Protein AF-0000000072257730 (afdb_homodimer)

Nearest PDB structures (foldseek):
  7t6d-assembly1_B  TM=4.906E-01  e=4.665E-04  Escherichia coli
  4hnw-assembly1_A  TM=3.745E-01  e=9.407E-04  Saccharomyces cerevisiae S288C
  2ho1-assembly1_A  TM=3.988E-01  e=9.880E-03  Pseudomonas aeruginosa PAO1
  5a31-assembly1_Y  TM=3.810E-01  e=1.319E-02  Homo sapiens
  1fch-assembly1_A  TM=3.515E-01  e=1.038E-01  Homo sapiens

Structure (mmCIF, N/CA/C/O backbone):
data_AF-0000000072257730-model_v1
#
loop_
_entity.id
_entity.type
_entity.pdbx_description
1 polymer 'Porphoryin biosynthesis protein HemY'
#
loop_
_atom_site.group_PDB
_atom_site.id
_atom_site.type_symbol
_atom_site.label_atom_id
_atom_site.label_alt_id
_atom_site.label_comp_id
_atom_site.label_asym_id
_atom_site.label_entity_id
_atom_site.label_seq_id
_atom_site.pdbx_PDB_ins_code
_atom_site.Cartn_x
_atom_site.Cartn_y
_atom_site.Cartn_z
_atom_site.occupancy
_atom_site.B_iso_or_equiv
_atom_site.auth_seq_id
_atom_site.auth_comp_id
_atom_site.auth_asym_id
_atom_site.auth_atom_id
_atom_site.pdbx_PDB_model_num
ATOM 1 N N . MET A 1 1 ? -7.078 -70.438 -31.312 1 49.12 1 MET A N 1
ATOM 2 C CA . MET A 1 1 ? -8.156 -70.938 -32.156 1 49.12 1 MET A CA 1
ATOM 3 C C . MET A 1 1 ? -7.602 -71.625 -33.375 1 49.12 1 MET A C 1
ATOM 5 O O . MET A 1 1 ? -8.102 -72.688 -33.781 1 49.12 1 MET A O 1
ATOM 9 N N . PHE A 1 2 ? -6.449 -71.125 -33.906 1 50.97 2 PHE A N 1
ATOM 10 C CA . PHE A 1 2 ? -5.938 -71.625 -35.156 1 50.97 2 PHE A CA 1
ATOM 11 C C . PHE A 1 2 ? -5.152 -72.938 -34.938 1 50.97 2 PHE A C 1
ATOM 13 O O . PHE A 1 2 ? -5.176 -73.812 -35.781 1 50.97 2 PHE A O 1
ATOM 20 N N . ARG A 1 3 ? -4.594 -73.125 -33.812 1 54.69 3 ARG A N 1
ATOM 21 C CA . ARG A 1 3 ? -3.867 -74.375 -33.5 1 54.69 3 ARG A CA 1
ATOM 22 C C . ARG A 1 3 ? -4.82 -75.562 -33.344 1 54.69 3 ARG A C 1
ATOM 24 O O . ARG A 1 3 ? -4.535 -76.625 -33.812 1 54.69 3 ARG A O 1
ATOM 31 N N . VAL A 1 4 ? -5.945 -75.188 -32.719 1 55.19 4 VAL A N 1
ATOM 32 C CA . VAL A 1 4 ? -6.988 -76.188 -32.625 1 55.19 4 VAL A CA 1
ATOM 33 C C . VAL A 1 4 ? -7.484 -76.562 -34.031 1 55.19 4 VAL A C 1
ATOM 35 O O . VAL A 1 4 ? -7.719 -77.75 -34.312 1 55.19 4 VAL A O 1
ATOM 38 N N . LEU A 1 5 ? -7.543 -75.562 -34.875 1 53.88 5 LEU A N 1
ATOM 39 C CA . LEU A 1 5 ? -7.996 -75.812 -36.25 1 53.88 5 LEU A CA 1
ATOM 40 C C . LEU A 1 5 ? -6.984 -76.688 -37 1 53.88 5 LEU A C 1
ATOM 42 O O . LEU A 1 5 ? -7.367 -77.562 -37.781 1 53.88 5 LEU A O 1
ATOM 46 N N . PHE A 1 6 ? -5.738 -76.5 -36.688 1 54.81 6 PHE A N 1
ATOM 47 C CA . PHE A 1 6 ? -4.699 -77.25 -37.344 1 54.81 6 PHE A CA 1
ATOM 48 C C . PHE A 1 6 ? -4.656 -78.688 -36.812 1 54.81 6 PHE A C 1
ATOM 50 O O . PHE A 1 6 ? -4.547 -79.625 -37.562 1 54.81 6 PHE A O 1
ATOM 57 N N . LEU A 1 7 ? -4.879 -78.812 -35.5 1 55.19 7 LEU A N 1
ATOM 58 C CA . LEU A 1 7 ? -5.023 -80.125 -34.938 1 55.19 7 LEU A CA 1
ATOM 59 C C . LEU A 1 7 ? -6.27 -80.812 -35.469 1 55.19 7 LEU A C 1
ATOM 61 O O . LEU A 1 7 ? -6.238 -82 -35.75 1 55.19 7 LEU A O 1
ATOM 65 N N . MET A 1 8 ? -7.277 -80.062 -35.719 1 54.22 8 MET A N 1
ATOM 66 C CA . MET A 1 8 ? -8.508 -80.625 -36.312 1 54.22 8 MET A CA 1
ATOM 67 C C . MET A 1 8 ? -8.289 -81 -37.781 1 54.22 8 MET A C 1
ATOM 69 O O . MET A 1 8 ? -8.82 -82 -38.25 1 54.22 8 MET A O 1
ATOM 73 N N . LEU A 1 9 ? -7.473 -80.312 -38.5 1 56.81 9 LEU A N 1
ATOM 74 C CA . LEU A 1 9 ? -7.203 -80.562 -39.906 1 56.81 9 LEU A CA 1
ATOM 75 C C . LEU A 1 9 ? -6.305 -81.812 -40.031 1 56.81 9 LEU A C 1
ATOM 77 O O . LEU A 1 9 ? -6.492 -82.625 -40.938 1 56.81 9 LEU A O 1
ATOM 81 N N . ILE A 1 10 ? -5.457 -82 -39.062 1 57.91 10 ILE A N 1
ATOM 82 C CA . ILE A 1 10 ? -4.617 -83.188 -39.062 1 57.91 10 ILE A CA 1
ATOM 83 C C . ILE A 1 10 ? -5.465 -84.375 -38.656 1 57.91 10 ILE A C 1
ATOM 85 O O . ILE A 1 10 ? -5.34 -85.438 -39.281 1 57.91 10 ILE A O 1
ATOM 89 N N . VAL A 1 11 ? -6.406 -84.188 -37.75 1 57 11 VAL A N 1
ATOM 90 C CA . VAL A 1 11 ? -7.34 -85.25 -37.406 1 57 11 VAL A CA 1
ATOM 91 C C . VAL A 1 11 ? -8.273 -85.562 -38.562 1 57 11 VAL A C 1
ATOM 93 O O . VAL A 1 11 ? -8.547 -86.688 -38.906 1 57 11 VAL A O 1
ATOM 96 N N . LEU A 1 12 ? -8.703 -84.5 -39.312 1 52.25 12 LEU A N 1
ATOM 97 C CA . LEU A 1 12 ? -9.578 -84.625 -40.469 1 52.25 12 LEU A CA 1
ATOM 98 C C . LEU A 1 12 ? -8.82 -85.25 -41.625 1 52.25 12 LEU A C 1
ATOM 100 O O . LEU A 1 12 ? -9.359 -86.125 -42.344 1 52.25 12 LEU A O 1
ATOM 104 N N . ALA A 1 13 ? -7.613 -84.812 -41.844 1 53.78 13 ALA A N 1
ATOM 105 C CA . ALA A 1 13 ? -6.805 -85.438 -42.875 1 53.78 13 ALA A CA 1
ATOM 106 C C . ALA A 1 13 ? -6.508 -86.938 -42.531 1 53.78 13 ALA A C 1
ATOM 108 O O . ALA A 1 13 ? -6.551 -87.812 -43.406 1 53.78 13 ALA A O 1
ATOM 109 N N . GLY A 1 14 ? -6.359 -87.188 -41.312 1 50.47 14 GLY A N 1
ATOM 110 C CA . GLY A 1 14 ? -6.25 -88.562 -40.844 1 50.47 14 GLY A CA 1
ATOM 111 C C . GLY A 1 14 ? -7.539 -89.375 -40.969 1 50.47 14 GLY A C 1
ATOM 112 O O . GLY A 1 14 ? -7.527 -90.5 -41.375 1 50.47 14 GLY A O 1
ATOM 113 N N . LEU A 1 15 ? -8.664 -88.75 -40.719 1 51.31 15 LEU A N 1
ATOM 114 C CA . LEU A 1 15 ? -9.977 -89.375 -40.844 1 51.31 15 LEU A CA 1
ATOM 115 C C . LEU A 1 15 ? -10.367 -89.562 -42.312 1 51.31 15 LEU A C 1
ATOM 117 O O . LEU A 1 15 ? -11.031 -90.562 -42.688 1 51.31 15 LEU A O 1
ATOM 121 N N . ILE A 1 16 ? -10.094 -88.562 -43.156 1 49.28 16 ILE A N 1
ATOM 122 C CA . ILE A 1 16 ? -10.422 -88.688 -44.562 1 49.28 16 ILE A CA 1
ATOM 123 C C . ILE A 1 16 ? -9.453 -89.625 -45.25 1 49.28 16 ILE A C 1
ATOM 125 O O . ILE A 1 16 ? -9.859 -90.438 -46.094 1 49.28 16 ILE A O 1
ATOM 129 N N . LEU A 1 17 ? -8.266 -89.562 -44.906 1 48.56 17 LEU A N 1
ATOM 130 C CA . LEU A 1 17 ? -7.301 -90.438 -45.531 1 48.56 17 LEU A CA 1
ATOM 131 C C . LEU A 1 17 ? -7.281 -91.812 -44.812 1 48.56 17 LEU A C 1
ATOM 133 O O . LEU A 1 17 ? -6.789 -92.812 -45.375 1 48.56 17 LEU A O 1
ATOM 137 N N . GLY A 1 18 ? -7.934 -91.812 -43.656 1 45.56 18 GLY A N 1
ATOM 138 C CA . GLY A 1 18 ? -8.023 -93 -42.844 1 45.56 18 GLY A CA 1
ATOM 139 C C . GLY A 1 18 ? -8.766 -94.125 -43.562 1 45.56 18 GLY A C 1
ATOM 140 O O . GLY A 1 18 ? -8.234 -95.25 -43.719 1 45.56 18 GLY A O 1
ATOM 141 N N . PRO A 1 19 ? -10.102 -93.875 -43.844 1 48.16 19 PRO A N 1
ATOM 142 C CA . PRO A 1 19 ? -10.828 -94.938 -44.562 1 48.16 19 PRO A CA 1
ATOM 143 C C . PRO A 1 19 ? -10.18 -95.25 -45.906 1 48.16 19 PRO A C 1
ATOM 145 O O . PRO A 1 19 ? -10.281 -96.438 -46.344 1 48.16 19 PRO A O 1
ATOM 148 N N . TYR A 1 20 ? -9.852 -94.375 -46.688 1 43.84 20 TYR A N 1
ATOM 149 C CA . TYR A 1 20 ? -9.219 -94.688 -47.938 1 43.84 20 TYR A CA 1
ATOM 150 C C . TYR A 1 20 ? -7.949 -95.5 -47.719 1 43.84 20 TYR A C 1
ATOM 152 O O . TYR A 1 20 ? -7.535 -96.312 -48.562 1 43.84 20 TYR A O 1
ATOM 160 N N . ILE A 1 21 ? -7.391 -95.312 -46.625 1 43.03 21 ILE A N 1
ATOM 161 C CA . ILE A 1 21 ? -6.293 -96.188 -46.156 1 43.03 21 ILE A CA 1
ATOM 162 C C . ILE A 1 21 ? -6.84 -97.375 -45.375 1 43.03 21 ILE A C 1
ATOM 164 O O . ILE A 1 21 ? -6.168 -98.375 -45.219 1 43.03 21 ILE A O 1
ATOM 168 N N . SER A 1 22 ? -7.961 -97.25 -44.781 1 42.69 22 SER A N 1
ATOM 169 C CA . SER A 1 22 ? -8.555 -98.312 -43.969 1 42.69 22 SER A CA 1
ATOM 170 C C . SER A 1 22 ? -8.859 -99.562 -44.844 1 42.69 22 SER A C 1
ATOM 172 O O . SER A 1 22 ? -8.984 -100.688 -44.312 1 42.69 22 SER A O 1
ATOM 174 N N . GLY A 1 23 ? -9.438 -99.375 -46 1 42.31 23 GLY A N 1
ATOM 175 C CA . GLY A 1 23 ? -9.633 -100.625 -46.688 1 42.31 23 GLY A CA 1
ATOM 176 C C . GLY A 1 23 ? -8.367 -101.5 -46.781 1 42.31 23 GLY A C 1
ATOM 177 O O . GLY A 1 23 ? -8.43 -102.688 -46.875 1 42.31 23 GLY A O 1
ATOM 178 N N . HIS A 1 24 ? -7.328 -101 -47.594 1 43.16 24 HIS A N 1
ATOM 179 C CA . HIS A 1 24 ? -6.094 -101.812 -47.656 1 43.16 24 HIS A CA 1
ATOM 180 C C . HIS A 1 24 ? -5.289 -101.688 -46.375 1 43.16 24 HIS A C 1
ATOM 182 O O . HIS A 1 24 ? -5.152 -100.562 -45.812 1 43.16 24 HIS A O 1
ATOM 188 N N . GLN A 1 25 ? -5.332 -102.75 -45.375 1 48.44 25 GLN A N 1
ATOM 189 C CA . GLN A 1 25 ? -4.73 -103 -44.062 1 48.44 25 GLN A CA 1
ATOM 190 C C . GLN A 1 25 ? -3.328 -102.375 -43.969 1 48.44 25 GLN A C 1
ATOM 192 O O . GLN A 1 25 ? -2.354 -103 -44.406 1 48.44 25 GLN A O 1
ATOM 197 N N . GLY A 1 26 ? -3.043 -101.25 -44.375 1 50.91 26 GLY A N 1
ATOM 198 C CA . GLY A 1 26 ? -1.688 -100.75 -44.25 1 50.91 26 GLY A CA 1
ATOM 199 C C . GLY A 1 26 ? -1.198 -100.75 -42.812 1 50.91 26 GLY A C 1
ATOM 200 O O . GLY A 1 26 ? -1.884 -100.188 -41.938 1 50.91 26 GLY A O 1
ATOM 201 N N . TYR A 1 27 ? -0.55 -101.812 -42.219 1 54.62 27 TYR A N 1
ATOM 202 C CA . TYR A 1 27 ? 0.076 -101.938 -40.906 1 54.62 27 TYR A CA 1
ATOM 203 C C . TYR A 1 27 ? 1.515 -101.438 -40.938 1 54.62 27 TYR A C 1
ATOM 205 O O . TYR A 1 27 ? 2.156 -101.438 -42 1 54.62 27 TYR A O 1
ATOM 213 N N . VAL A 1 28 ? 1.888 -100.5 -40.125 1 60.41 28 VAL A N 1
ATOM 214 C CA . VAL A 1 28 ? 3.268 -100.062 -39.906 1 60.41 28 VAL A CA 1
ATOM 215 C C . VAL A 1 28 ? 3.947 -101 -38.906 1 60.41 28 VAL A C 1
ATOM 217 O O . VAL A 1 28 ? 3.422 -101.312 -37.844 1 60.41 28 VAL A O 1
ATOM 220 N N . ARG A 1 29 ? 4.875 -101.875 -39.469 1 61.12 29 ARG A N 1
ATOM 221 C CA . ARG A 1 29 ? 5.656 -102.812 -38.625 1 61.12 29 ARG A CA 1
ATOM 222 C C . ARG A 1 29 ? 7.02 -102.25 -38.312 1 61.12 29 ARG A C 1
ATOM 224 O O . ARG A 1 29 ? 7.789 -101.875 -39.188 1 61.12 29 ARG A O 1
ATOM 231 N N . ILE A 1 30 ? 7.137 -101.875 -36.969 1 59.56 30 ILE A N 1
ATOM 232 C CA . ILE A 1 30 ? 8.414 -101.375 -36.469 1 59.56 30 ILE A CA 1
ATOM 233 C C . ILE A 1 30 ? 9.195 -102.5 -35.812 1 59.56 30 ILE A C 1
ATOM 235 O O . ILE A 1 30 ? 8.742 -103.125 -34.844 1 59.56 30 ILE A O 1
ATOM 239 N N . GLU A 1 31 ? 10.211 -103.188 -36.5 1 59.72 31 GLU A N 1
ATOM 240 C CA . GLU A 1 31 ? 10.992 -104.312 -36 1 59.72 31 GLU A CA 1
ATOM 241 C C . GLU A 1 31 ? 12.297 -103.812 -35.375 1 59.72 31 GLU A C 1
ATOM 243 O O . GLU A 1 31 ? 13.117 -103.188 -36.031 1 59.72 31 GLU A O 1
ATOM 248 N N . THR A 1 32 ? 12.227 -103.75 -34.094 1 55.53 32 THR A N 1
ATOM 249 C CA . THR A 1 32 ? 13.469 -103.625 -33.344 1 55.53 32 THR A CA 1
ATOM 250 C C . THR A 1 32 ? 14.055 -104.938 -32.938 1 55.53 32 THR A C 1
ATOM 252 O O . THR A 1 32 ? 13.391 -106 -33.031 1 55.53 32 THR A O 1
ATOM 255 N N . ALA A 1 33 ? 15.477 -105.125 -32.438 1 61.53 33 ALA A N 1
ATOM 256 C CA . ALA A 1 33 ? 16.172 -106.375 -32.188 1 61.53 33 ALA A CA 1
ATOM 257 C C . ALA A 1 33 ? 15.305 -107.312 -31.391 1 61.53 33 ALA A C 1
ATOM 259 O O . ALA A 1 33 ? 15.375 -108.562 -31.578 1 61.53 33 ALA A O 1
ATOM 260 N N . GLY A 1 34 ? 14.617 -106.938 -30.625 1 63.5 34 GLY A N 1
ATOM 261 C CA . GLY A 1 34 ? 13.93 -107.875 -29.734 1 63.5 34 GLY A CA 1
ATOM 262 C C . GLY A 1 34 ? 12.422 -107.688 -29.719 1 63.5 34 GLY A C 1
ATOM 263 O O . GLY A 1 34 ? 11.695 -108.5 -29.172 1 63.5 34 GLY A O 1
ATOM 264 N N . LYS A 1 35 ? 11.945 -106.688 -30.172 1 64.44 35 LYS A N 1
ATOM 265 C CA . LYS A 1 35 ? 10.5 -106.5 -30.062 1 64.44 35 LYS A CA 1
ATOM 266 C C . LYS A 1 35 ? 9.914 -105.938 -31.359 1 64.44 35 LYS A C 1
ATOM 268 O O . LYS A 1 35 ? 10.492 -105 -31.969 1 64.44 35 LYS A O 1
ATOM 273 N N . VAL A 1 36 ? 9 -106.688 -32.062 1 63.59 36 VAL A N 1
ATOM 274 C CA . VAL A 1 36 ? 8.266 -106.312 -33.25 1 63.59 36 VAL A CA 1
ATOM 275 C C . VAL A 1 36 ? 6.973 -105.562 -32.812 1 63.59 36 VAL A C 1
ATOM 277 O O . VAL A 1 36 ? 6.137 -106.188 -32.125 1 63.59 36 VAL A O 1
ATOM 280 N N . ILE A 1 37 ? 6.91 -104.312 -32.938 1 63.62 37 ILE A N 1
ATOM 281 C CA . ILE A 1 37 ? 5.684 -103.562 -32.656 1 63.62 37 ILE A CA 1
ATOM 282 C C . ILE A 1 37 ? 4.949 -103.25 -33.938 1 63.62 37 ILE A C 1
ATOM 284 O O . ILE A 1 37 ? 5.492 -102.625 -34.844 1 63.62 37 ILE A O 1
ATOM 288 N N . GLU A 1 38 ? 3.891 -104 -34.188 1 63.12 38 GLU A N 1
ATOM 289 C CA . GLU A 1 38 ? 3.031 -103.812 -35.344 1 63.12 38 GLU A CA 1
ATOM 290 C C . GLU A 1 38 ? 1.883 -102.875 -35.031 1 63.12 38 GLU A C 1
ATOM 292 O O . GLU A 1 38 ? 1.183 -103.062 -34.031 1 63.12 38 GLU A O 1
ATOM 297 N N . MET A 1 39 ? 2.029 -101.625 -35.5 1 63.5 39 MET A N 1
ATOM 298 C CA . MET A 1 39 ? 0.901 -100.688 -35.281 1 63.5 39 MET A CA 1
ATOM 299 C C . MET A 1 39 ? 0.273 -100.25 -36.594 1 63.5 39 MET A C 1
ATOM 301 O O . MET A 1 39 ? 0.901 -100.375 -37.656 1 63.5 39 MET A O 1
ATOM 305 N N . SER A 1 40 ? -1.12 -100.125 -36.594 1 63.19 40 SER A N 1
ATOM 306 C CA . SER A 1 40 ? -1.797 -99.625 -37.781 1 63.19 40 SER A CA 1
ATOM 307 C C . SER A 1 40 ? -1.332 -98.188 -38.094 1 63.19 40 SER A C 1
ATOM 309 O O . SER A 1 40 ? -0.85 -97.438 -37.219 1 63.19 40 SER A O 1
ATOM 311 N N . LEU A 1 41 ? -0.986 -97.938 -39.469 1 61.56 41 LEU A N 1
ATOM 312 C CA . LEU A 1 41 ? -0.641 -96.625 -39.906 1 61.56 41 LEU A CA 1
ATOM 313 C C . LEU A 1 41 ? -1.49 -95.562 -39.219 1 61.56 41 LEU A C 1
ATOM 315 O O . LEU A 1 41 ? -0.995 -94.5 -38.875 1 61.56 41 LEU A O 1
ATOM 319 N N . VAL A 1 42 ? -2.646 -95.938 -38.906 1 59.16 42 VAL A N 1
ATOM 320 C CA . VAL A 1 42 ? -3.578 -95.062 -38.25 1 59.16 42 VAL A CA 1
ATOM 321 C C . VAL A 1 42 ? -3.107 -94.812 -36.812 1 59.16 42 VAL A C 1
ATOM 323 O O . VAL A 1 42 ? -3.133 -93.625 -36.344 1 59.16 42 VAL A O 1
ATOM 326 N N . MET A 1 43 ? -2.582 -95.812 -36.219 1 61.5 43 MET A N 1
ATOM 327 C CA . MET A 1 43 ? -2.119 -95.688 -34.812 1 61.5 43 MET A CA 1
ATOM 328 C C . MET A 1 43 ? -0.851 -94.875 -34.75 1 61.5 43 MET A C 1
ATOM 330 O O . MET A 1 43 ? -0.663 -94.125 -33.812 1 61.5 43 MET A O 1
ATOM 334 N N . LEU A 1 44 ? 0.032 -95 -35.656 1 64.25 44 LEU A N 1
ATOM 335 C CA . LEU A 1 44 ? 1.247 -94.188 -35.719 1 64.25 44 LEU A CA 1
ATOM 336 C C . LEU A 1 44 ? 0.911 -92.75 -35.875 1 64.25 44 LEU A C 1
ATOM 338 O O . LEU A 1 44 ? 1.499 -91.875 -35.219 1 64.25 44 LEU A O 1
ATOM 342 N N . VAL A 1 45 ? 0.038 -92.5 -36.812 1 61.78 45 VAL A N 1
ATOM 343 C CA . VAL A 1 45 ? -0.384 -91.125 -37.031 1 61.78 45 VAL A CA 1
ATOM 344 C C . VAL A 1 45 ? -1.009 -90.562 -35.781 1 61.78 45 VAL A C 1
ATOM 346 O O . VAL A 1 45 ? -0.738 -89.375 -35.406 1 61.78 45 VAL A O 1
ATOM 349 N N . VAL A 1 46 ? -1.748 -91.375 -35.062 1 63.59 46 VAL A N 1
ATOM 350 C CA . VAL A 1 46 ? -2.385 -90.938 -33.844 1 63.59 46 VAL A CA 1
ATOM 351 C C . VAL A 1 46 ? -1.323 -90.625 -32.781 1 63.59 46 VAL A C 1
ATOM 353 O O . VAL A 1 46 ? -1.382 -89.625 -32.094 1 63.59 46 VAL A O 1
ATOM 356 N N . PHE A 1 47 ? -0.349 -91.5 -32.656 1 65.44 47 PHE A N 1
ATOM 357 C CA . PHE A 1 47 ? 0.725 -91.312 -31.672 1 65.44 47 PHE A CA 1
ATOM 358 C C . PHE A 1 47 ? 1.503 -90 -31.953 1 65.44 47 PHE A C 1
ATOM 360 O O . PHE A 1 47 ? 1.818 -89.25 -31.031 1 65.44 47 PHE A O 1
ATOM 367 N N . PHE A 1 48 ? 1.843 -89.875 -33.156 1 64.06 48 PHE A N 1
ATOM 368 C CA . PHE A 1 48 ? 2.557 -88.688 -33.531 1 64.06 48 PHE A CA 1
ATOM 369 C C . PHE A 1 48 ? 1.729 -87.438 -33.25 1 64.06 48 PHE A C 1
ATOM 371 O O . PHE A 1 48 ? 2.258 -86.438 -32.75 1 64.06 48 PHE A O 1
ATOM 378 N N . ALA A 1 49 ? 0.475 -87.625 -33.562 1 62.62 49 ALA A N 1
ATOM 379 C CA . ALA A 1 49 ? -0.417 -86.5 -33.281 1 62.62 49 ALA A CA 1
ATOM 380 C C . ALA A 1 49 ? -0.457 -86.125 -31.797 1 62.62 49 ALA A C 1
ATOM 382 O O . ALA A 1 49 ? -0.413 -85 -31.406 1 62.62 49 ALA A O 1
ATOM 383 N N . VAL A 1 50 ? -0.457 -87.188 -30.953 1 68.25 50 VAL A N 1
ATOM 384 C CA . VAL A 1 50 ? -0.496 -87 -29.516 1 68.25 50 VAL A CA 1
ATOM 385 C C . VAL A 1 50 ? 0.83 -86.375 -29.031 1 68.25 50 VAL A C 1
ATOM 387 O O . VAL A 1 50 ? 0.849 -85.5 -28.203 1 68.25 50 VAL A O 1
ATOM 390 N N . ALA A 1 51 ? 1.917 -86.875 -29.531 1 64.31 51 ALA A N 1
ATOM 391 C CA . ALA A 1 51 ? 3.236 -86.375 -29.156 1 64.31 51 ALA A CA 1
ATOM 392 C C . ALA A 1 51 ? 3.383 -84.938 -29.531 1 64.31 51 ALA A C 1
ATOM 394 O O . ALA A 1 51 ? 3.896 -84.125 -28.734 1 64.31 51 ALA A O 1
ATOM 395 N N . MET A 1 52 ? 2.92 -84.625 -30.703 1 63.88 52 MET A N 1
ATOM 396 C CA . MET A 1 52 ? 2.957 -83.25 -31.156 1 63.88 52 MET A CA 1
ATOM 397 C C . MET A 1 52 ? 2.088 -82.375 -30.281 1 63.88 52 MET A C 1
ATOM 399 O O . MET A 1 52 ? 2.482 -81.25 -29.938 1 63.88 52 MET A O 1
ATOM 403 N N . ALA A 1 53 ? 0.986 -82.875 -29.906 1 66.38 53 ALA A N 1
ATOM 404 C CA . ALA A 1 53 ? 0.08 -82.125 -29.031 1 66.38 53 ALA A CA 1
ATOM 405 C C . ALA A 1 53 ? 0.729 -81.875 -27.672 1 66.38 53 ALA A C 1
ATOM 407 O O . ALA A 1 53 ? 0.597 -80.75 -27.141 1 66.38 53 ALA A O 1
ATOM 408 N N . VAL A 1 54 ? 1.481 -82.75 -27.141 1 69.75 54 VAL A N 1
ATOM 409 C CA . VAL A 1 54 ? 2.15 -82.625 -25.844 1 69.75 54 VAL A CA 1
ATOM 410 C C . VAL A 1 54 ? 3.248 -81.562 -25.953 1 69.75 54 VAL A C 1
ATOM 412 O O . VAL A 1 54 ? 3.375 -80.688 -25.094 1 69.75 54 VAL A O 1
ATOM 415 N N . VAL A 1 55 ? 4.008 -81.625 -26.969 1 64.88 55 VAL A N 1
ATOM 416 C CA . VAL A 1 55 ? 5.082 -80.625 -27.172 1 64.88 55 VAL A CA 1
ATOM 417 C C . VAL A 1 55 ? 4.492 -79.25 -27.297 1 64.88 55 VAL A C 1
ATOM 419 O O . VAL A 1 55 ? 4.996 -78.25 -26.703 1 64.88 55 VAL A O 1
ATOM 422 N N . TYR A 1 56 ? 3.455 -79.188 -28.047 1 66.12 56 TYR A N 1
ATOM 423 C CA . TYR A 1 56 ? 2.803 -77.875 -28.234 1 66.12 56 TYR A CA 1
ATOM 424 C C . TYR A 1 56 ? 2.232 -77.375 -26.922 1 66.12 56 TYR A C 1
ATOM 426 O O . TYR A 1 56 ? 2.312 -76.188 -26.625 1 66.12 56 TYR A O 1
ATOM 434 N N . ALA A 1 57 ? 1.71 -78.188 -26.109 1 70.69 57 ALA A N 1
ATOM 435 C CA . ALA A 1 57 ? 1.159 -77.812 -24.812 1 70.69 57 ALA A CA 1
ATOM 436 C C . ALA A 1 57 ? 2.256 -77.312 -23.859 1 70.69 57 ALA A C 1
ATOM 438 O O . ALA A 1 57 ? 2.074 -76.312 -23.156 1 70.69 57 ALA A O 1
ATOM 439 N N . ILE A 1 58 ? 3.371 -77.875 -23.875 1 68.44 58 ILE A N 1
ATOM 440 C CA . ILE A 1 58 ? 4.488 -77.5 -23.016 1 68.44 58 ILE A CA 1
ATOM 441 C C . ILE A 1 58 ? 5.016 -76.125 -23.453 1 68.44 58 ILE A C 1
ATOM 443 O O . ILE A 1 58 ? 5.27 -75.25 -22.609 1 68.44 58 ILE A O 1
ATOM 447 N N . GLU A 1 59 ? 5.211 -76 -24.672 1 60.59 59 GLU A N 1
ATOM 448 C CA . GLU A 1 59 ? 5.668 -74.688 -25.203 1 60.59 59 GLU A CA 1
ATOM 449 C C . GLU A 1 59 ? 4.699 -73.562 -24.844 1 60.59 59 GLU A C 1
ATOM 451 O O . GLU A 1 59 ? 5.121 -72.5 -24.469 1 60.59 59 GLU A O 1
ATOM 456 N N . TRP A 1 60 ? 3.473 -73.875 -24.922 1 64.12 60 TRP A N 1
ATOM 457 C CA . TRP A 1 60 ? 2.432 -72.938 -24.625 1 64.12 60 TRP A CA 1
ATOM 458 C C . TRP A 1 60 ? 2.461 -72.5 -23.141 1 64.12 60 TRP A C 1
ATOM 460 O O . TRP A 1 60 ? 2.352 -71.375 -22.797 1 64.12 60 TRP A O 1
ATOM 470 N N . ILE A 1 61 ? 2.73 -73.5 -22.375 1 63.09 61 ILE A N 1
ATOM 471 C CA . ILE A 1 61 ? 2.799 -73.25 -20.938 1 63.09 61 ILE A CA 1
ATOM 472 C C . ILE A 1 61 ? 4.023 -72.438 -20.594 1 63.09 61 ILE A C 1
ATOM 474 O O . ILE A 1 61 ? 3.932 -71.438 -19.828 1 63.09 61 ILE A O 1
ATOM 478 N N . PHE A 1 62 ? 5.152 -72.625 -21.125 1 60.41 62 PHE A N 1
ATOM 479 C CA . PHE A 1 62 ? 6.391 -71.938 -20.844 1 60.41 62 PHE A CA 1
ATOM 480 C C . PHE A 1 62 ? 6.324 -70.5 -21.375 1 60.41 62 PHE A C 1
ATOM 482 O O . PHE A 1 62 ? 6.762 -69.562 -20.703 1 60.41 62 PHE A O 1
ATOM 489 N N . ARG A 1 63 ? 5.891 -70.25 -22.578 1 59.81 63 ARG A N 1
ATOM 490 C CA . ARG A 1 63 ? 5.777 -68.938 -23.156 1 59.81 63 ARG A CA 1
ATOM 491 C C . ARG A 1 63 ? 4.812 -68.062 -22.359 1 59.81 63 ARG A C 1
ATOM 493 O O . ARG A 1 63 ? 5.055 -66.875 -22.188 1 59.81 63 ARG A O 1
ATOM 500 N N . ARG A 1 64 ? 3.838 -68.688 -21.953 1 59.16 64 ARG A N 1
ATOM 501 C CA . ARG A 1 64 ? 2.857 -67.938 -21.156 1 59.16 64 ARG A CA 1
ATOM 502 C C . ARG A 1 64 ? 3.453 -67.5 -19.828 1 59.16 64 ARG A C 1
ATOM 504 O O . ARG A 1 64 ? 3.182 -66.438 -19.344 1 59.16 64 ARG A O 1
ATOM 511 N N . PHE A 1 65 ? 4.309 -68.375 -19.297 1 56.28 65 PHE A N 1
ATOM 512 C CA . PHE A 1 65 ? 4.859 -68.125 -17.969 1 56.28 65 PHE A CA 1
ATOM 513 C C . PHE A 1 65 ? 6.004 -67.125 -18.062 1 56.28 65 PHE A C 1
ATOM 515 O O . PHE A 1 65 ? 6.137 -66.188 -17.219 1 56.28 65 PHE A O 1
ATOM 522 N N . PHE A 1 66 ? 6.949 -67.188 -18.828 1 53.25 66 PHE A N 1
ATOM 523 C CA . PHE A 1 66 ? 8.117 -66.375 -18.891 1 53.25 66 PHE A CA 1
ATOM 524 C C . PHE A 1 66 ? 7.777 -65.062 -19.609 1 53.25 66 PHE A C 1
ATOM 526 O O . PHE A 1 66 ? 8.492 -64.062 -19.469 1 53.25 66 PHE A O 1
ATOM 533 N N . GLY A 1 67 ? 7.102 -65.062 -20.562 1 51.91 67 GLY A N 1
ATOM 534 C CA . GLY A 1 67 ? 6.688 -63.781 -21.188 1 51.91 67 GLY A CA 1
ATOM 535 C C . GLY A 1 67 ? 6.027 -62.812 -20.219 1 51.91 67 GLY A C 1
ATOM 536 O O . GLY A 1 67 ? 6.074 -61.594 -20.406 1 51.91 67 GLY A O 1
ATOM 537 N N . LEU A 1 68 ? 5.504 -63.344 -19.188 1 51.38 68 LEU A N 1
ATOM 538 C CA . LEU A 1 68 ? 4.797 -62.531 -18.188 1 51.38 68 LEU A CA 1
ATOM 539 C C . LEU A 1 68 ? 5.781 -61.781 -17.297 1 51.38 68 LEU A C 1
ATOM 541 O O . LEU A 1 68 ? 5.453 -60.75 -16.75 1 51.38 68 LEU A O 1
ATOM 545 N N . SER A 1 69 ? 7.059 -62.312 -17.062 1 51.84 69 SER A N 1
ATOM 546 C CA . SER A 1 69 ? 7.891 -61.75 -16 1 51.84 69 SER A CA 1
ATOM 547 C C . SER A 1 69 ? 8.406 -60.375 -16.406 1 51.84 69 SER A C 1
ATOM 549 O O . SER A 1 69 ? 8.43 -59.438 -15.586 1 51.84 69 SER A O 1
ATOM 551 N N . ARG A 1 70 ? 9.25 -60.375 -17.375 1 56.56 70 ARG A N 1
ATOM 552 C CA . ARG A 1 70 ? 9.844 -59.062 -17.719 1 56.56 70 ARG A CA 1
ATOM 553 C C . ARG A 1 70 ? 8.758 -58.031 -18.047 1 56.56 70 ARG A C 1
ATOM 555 O O . ARG A 1 70 ? 8.867 -56.875 -17.656 1 56.56 70 ARG A O 1
ATOM 562 N N . GLY A 1 71 ? 7.805 -58.531 -18.625 1 56.03 71 GLY A N 1
ATOM 563 C CA . GLY A 1 71 ? 6.695 -57.688 -19.016 1 56.03 71 GLY A CA 1
ATOM 564 C C . GLY A 1 71 ? 5.844 -57.25 -17.828 1 56.03 71 GLY A C 1
ATOM 565 O O . GLY A 1 71 ? 5.379 -56.094 -17.797 1 56.03 71 GLY A O 1
ATOM 566 N N . ALA A 1 72 ? 5.91 -58.156 -16.859 1 61.09 72 ALA A N 1
ATOM 567 C CA . ALA A 1 72 ? 5.055 -57.875 -15.711 1 61.09 72 ALA A CA 1
ATOM 568 C C . ALA A 1 72 ? 5.668 -56.781 -14.828 1 61.09 72 ALA A C 1
ATOM 570 O O . ALA A 1 72 ? 4.961 -55.906 -14.344 1 61.09 72 ALA A O 1
ATOM 571 N N . TYR A 1 73 ? 7.055 -56.906 -14.5 1 60.59 73 TYR A N 1
ATOM 572 C CA . TYR A 1 73 ? 7.707 -55.906 -13.672 1 60.59 73 TYR A CA 1
ATOM 573 C C . TYR A 1 73 ? 7.68 -54.562 -14.352 1 60.59 73 TYR A C 1
ATOM 575 O O . TYR A 1 73 ? 7.414 -53.531 -13.711 1 60.59 73 TYR A O 1
ATOM 583 N N . GLN A 1 74 ? 8.055 -54.594 -15.641 1 67.25 74 GLN A N 1
ATOM 584 C CA . GLN A 1 74 ? 8 -53.344 -16.391 1 67.25 74 GLN A CA 1
ATOM 585 C C . GLN A 1 74 ? 6.574 -52.812 -16.484 1 67.25 74 GLN A C 1
ATOM 587 O O . GLN A 1 74 ? 6.355 -51.594 -16.422 1 67.25 74 GLN A O 1
ATOM 592 N N . TRP A 1 75 ? 5.684 -53.844 -16.469 1 70.19 75 TRP A N 1
ATOM 593 C CA . TRP A 1 75 ? 4.277 -53.469 -16.531 1 70.19 75 TRP A CA 1
ATOM 594 C C . TRP A 1 75 ? 3.828 -52.812 -15.219 1 70.19 75 TRP A C 1
ATOM 596 O O . TRP A 1 75 ? 3.135 -51.812 -15.219 1 70.19 75 TRP A O 1
ATOM 606 N N . PHE A 1 76 ? 4.309 -53.406 -14.094 1 72.88 76 PHE A N 1
ATOM 607 C CA . PHE A 1 76 ? 3.969 -52.844 -12.797 1 72.88 76 PHE A CA 1
ATOM 608 C C . PHE A 1 76 ? 4.621 -51.469 -12.609 1 72.88 76 PHE A C 1
ATOM 610 O O . PHE A 1 76 ? 4.008 -50.562 -12.062 1 72.88 76 PHE A O 1
ATOM 617 N N . GLY A 1 77 ? 5.859 -51.375 -13.031 1 72.94 77 GLY A N 1
ATOM 618 C CA . GLY A 1 77 ? 6.539 -50.094 -12.977 1 72.94 77 GLY A CA 1
ATOM 619 C C . GLY A 1 77 ? 5.863 -49.031 -13.812 1 72.94 77 GLY A C 1
ATOM 620 O O . GLY A 1 77 ? 5.668 -47.906 -13.352 1 72.94 77 GLY A O 1
ATOM 621 N N . ASP A 1 78 ? 5.445 -49.375 -14.93 1 78.06 78 ASP A N 1
ATOM 622 C CA . ASP A 1 78 ? 4.773 -48.469 -15.836 1 78.06 78 ASP A CA 1
ATOM 623 C C . ASP A 1 78 ? 3.4 -48.062 -15.305 1 78.06 78 ASP A C 1
ATOM 625 O O . ASP A 1 78 ? 2.98 -46.906 -15.445 1 78.06 78 ASP A O 1
ATOM 629 N N . ARG A 1 79 ? 2.793 -49 -14.711 1 78.81 79 ARG A N 1
ATOM 630 C CA . ARG A 1 79 ? 1.48 -48.719 -14.133 1 78.81 79 ARG A CA 1
ATOM 631 C C . ARG A 1 79 ? 1.59 -47.75 -12.969 1 78.81 79 ARG A C 1
ATOM 633 O O . ARG A 1 79 ? 0.777 -46.812 -12.852 1 78.81 79 ARG A O 1
ATOM 640 N N . LYS A 1 80 ? 2.604 -47.938 -12.227 1 80.31 80 LYS A N 1
ATOM 641 C CA . LYS A 1 80 ? 2.809 -47.031 -11.094 1 80.31 80 LYS A CA 1
ATOM 642 C C . LYS A 1 80 ? 3.146 -45.625 -11.562 1 80.31 80 LYS A C 1
ATOM 644 O O . LYS A 1 80 ? 2.674 -44.625 -10.992 1 80.31 80 LYS A O 1
ATOM 649 N N . ARG A 1 81 ? 3.85 -45.594 -12.555 1 82.69 81 ARG A N 1
ATOM 650 C CA . ARG A 1 81 ? 4.234 -44.312 -13.109 1 82.69 81 ARG A CA 1
ATOM 651 C C . ARG A 1 81 ? 3.029 -43.594 -13.711 1 82.69 81 ARG A C 1
ATOM 653 O O . ARG A 1 81 ? 2.861 -42.375 -13.523 1 82.69 81 ARG A O 1
ATOM 660 N N . LYS A 1 82 ? 2.268 -44.344 -14.391 1 82.88 82 LYS A N 1
ATOM 661 C CA . LYS A 1 82 ? 1.075 -43.781 -15 1 82.88 82 LYS A CA 1
ATOM 662 C C . LYS A 1 82 ? 0.112 -43.25 -13.93 1 82.88 82 LYS A C 1
ATOM 664 O O . LYS A 1 82 ? -0.455 -42.188 -14.055 1 82.88 82 LYS A O 1
ATOM 669 N N . LYS A 1 83 ? 0.002 -44 -12.945 1 85.69 83 LYS A N 1
ATOM 670 C CA . LYS A 1 83 ? -0.87 -43.594 -11.844 1 85.69 83 LYS A CA 1
ATOM 671 C C . LYS A 1 83 ? -0.337 -42.344 -11.148 1 85.69 83 LYS A C 1
ATOM 673 O O . LYS A 1 83 ? -1.101 -41.438 -10.828 1 85.69 83 LYS A O 1
ATOM 678 N N . ALA A 1 84 ? 0.924 -42.344 -10.922 1 87.38 84 ALA A N 1
ATOM 679 C CA . ALA A 1 84 ? 1.558 -41.188 -10.273 1 87.38 84 ALA A CA 1
ATOM 680 C C . ALA A 1 84 ? 1.383 -39.938 -11.109 1 87.38 84 ALA A C 1
ATOM 682 O O . ALA A 1 84 ? 1.129 -38.844 -10.57 1 87.38 84 ALA A O 1
ATOM 683 N N . GLN A 1 85 ? 1.481 -40.094 -12.352 1 87 85 GLN A N 1
ATOM 684 C CA . GLN A 1 85 ? 1.332 -38.969 -13.25 1 87 85 GLN A CA 1
ATOM 685 C C . GLN A 1 85 ? -0.102 -38.438 -13.242 1 87 85 GLN A C 1
ATOM 687 O O . GLN A 1 85 ? -0.328 -37.25 -13.234 1 87 85 GLN A O 1
ATOM 692 N N . GLN A 1 86 ? -1.001 -39.375 -13.289 1 87.38 86 GLN A N 1
ATOM 693 C CA . GLN A 1 86 ? -2.406 -39 -13.242 1 87.38 86 GLN A CA 1
ATOM 694 C C . GLN A 1 86 ? -2.74 -38.281 -11.938 1 87.38 86 GLN A C 1
ATOM 696 O O . GLN A 1 86 ? -3.459 -37.281 -11.945 1 87.38 86 GLN A O 1
ATOM 701 N N . GLN A 1 87 ? -2.176 -38.75 -10.93 1 90.56 87 GLN A N 1
ATOM 702 C CA . GLN A 1 87 ? -2.395 -38.125 -9.633 1 90.56 87 GLN A CA 1
ATOM 703 C C . GLN A 1 87 ? -1.783 -36.719 -9.586 1 90.56 87 GLN A C 1
ATOM 705 O O . GLN A 1 87 ? -2.363 -35.812 -9.008 1 90.56 87 GLN A O 1
ATOM 710 N N . THR A 1 88 ? -0.657 -36.562 -10.141 1 92.06 88 THR A N 1
ATOM 711 C CA . THR A 1 88 ? -0.014 -35.25 -10.203 1 92.06 88 THR A CA 1
ATOM 712 C C . THR A 1 88 ? -0.901 -34.25 -10.938 1 92.06 88 THR A C 1
ATOM 714 O O . THR A 1 88 ? -1.139 -33.156 -10.438 1 92.06 88 THR A O 1
ATOM 717 N N . LEU A 1 89 ? -1.438 -34.656 -12.102 1 90.62 89 LEU A N 1
ATOM 718 C CA . LEU A 1 89 ? -2.256 -33.75 -12.906 1 90.62 89 LEU A CA 1
ATOM 719 C C . LEU A 1 89 ? -3.57 -33.438 -12.203 1 90.62 89 LEU A C 1
ATOM 721 O O . LEU A 1 89 ? -4.023 -32.281 -12.211 1 90.62 89 LEU A O 1
ATOM 725 N N . GLU A 1 90 ? -4.105 -34.438 -11.617 1 91.56 90 GLU A N 1
ATOM 726 C CA . GLU A 1 90 ? -5.316 -34.219 -10.828 1 91.56 90 GLU A CA 1
ATOM 727 C C . GLU A 1 90 ? -5.051 -33.281 -9.656 1 91.56 90 GLU A C 1
ATOM 729 O O . GLU A 1 90 ? -5.867 -32.406 -9.359 1 91.56 90 GLU A O 1
ATOM 734 N N . GLY A 1 91 ? -3.947 -33.562 -9.008 1 93.31 91 GLY A N 1
ATOM 735 C CA . GLY A 1 91 ? -3.557 -32.688 -7.91 1 93.31 91 GLY A CA 1
ATOM 736 C C . GLY A 1 91 ? -3.352 -31.234 -8.344 1 93.31 91 GLY A C 1
ATOM 737 O O . GLY A 1 91 ? -3.768 -30.312 -7.645 1 93.31 91 GLY A O 1
ATOM 738 N N . LEU A 1 92 ? -2.744 -31.016 -9.445 1 92.94 92 LEU A N 1
ATOM 739 C CA . LEU A 1 92 ? -2.525 -29.672 -9.977 1 92.94 92 LEU A CA 1
ATOM 740 C C . LEU A 1 92 ? -3.848 -29 -10.328 1 92.94 92 LEU A C 1
ATOM 742 O O . LEU A 1 92 ? -3.998 -27.797 -10.172 1 92.94 92 LEU A O 1
ATOM 746 N N . MET A 1 93 ? -4.742 -29.797 -10.812 1 92 93 MET A N 1
ATOM 747 C CA . MET A 1 93 ? -6.078 -29.281 -11.078 1 92 93 MET A CA 1
ATOM 748 C C . MET A 1 93 ? -6.746 -28.812 -9.789 1 92 93 MET A C 1
ATOM 750 O O . MET A 1 93 ? -7.324 -27.719 -9.75 1 92 93 MET A O 1
ATOM 754 N N . LYS A 1 94 ? -6.582 -29.578 -8.812 1 93.19 94 LYS A N 1
ATOM 755 C CA . LYS A 1 94 ? -7.152 -29.203 -7.52 1 93.19 94 LYS A CA 1
ATOM 756 C C . LYS A 1 94 ? -6.488 -27.953 -6.965 1 93.19 94 LYS A C 1
ATOM 758 O O . LYS A 1 94 ? -7.145 -27.125 -6.328 1 93.19 94 LYS A O 1
ATOM 763 N N . MET A 1 95 ? -5.238 -27.828 -7.199 1 92.75 95 MET A N 1
ATOM 764 C CA . MET A 1 95 ? -4.52 -26.625 -6.793 1 92.75 95 MET A CA 1
ATOM 765 C C . MET A 1 95 ? -5.086 -25.391 -7.492 1 92.75 95 MET A C 1
ATOM 767 O O . MET A 1 95 ? -5.266 -24.344 -6.863 1 92.75 95 MET A O 1
ATOM 771 N N . THR A 1 96 ? -5.43 -25.547 -8.711 1 90 96 THR A N 1
ATOM 772 C CA . THR A 1 96 ? -5.973 -24.453 -9.5 1 90 96 THR A CA 1
ATOM 773 C C . THR A 1 96 ? -7.371 -24.078 -9.016 1 90 96 THR A C 1
ATOM 775 O O . THR A 1 96 ? -7.777 -22.922 -9.125 1 90 96 THR A O 1
ATOM 778 N N . GLU A 1 97 ? -7.992 -25.047 -8.422 1 90.25 97 GLU A N 1
ATOM 779 C CA . GLU A 1 97 ? -9.336 -24.828 -7.891 1 90.25 97 GLU A CA 1
ATOM 780 C C . GLU A 1 97 ? -9.281 -24.25 -6.48 1 90.25 97 GLU A C 1
ATOM 782 O O . GLU A 1 97 ? -10.305 -23.859 -5.922 1 90.25 97 GLU A O 1
ATOM 787 N N . GLY A 1 98 ? -8.117 -24.344 -5.906 1 88.62 98 GLY A N 1
ATOM 788 C CA . GLY A 1 98 ? -7.953 -23.797 -4.57 1 88.62 98 GLY A CA 1
ATOM 789 C C . GLY A 1 98 ? -8.062 -24.844 -3.475 1 88.62 98 GLY A C 1
ATOM 790 O O . GLY A 1 98 ? -8.062 -24.516 -2.289 1 88.62 98 GLY A O 1
ATOM 791 N N . ASP A 1 99 ? -8.234 -26 -3.869 1 91.12 99 ASP A N 1
ATOM 792 C CA . ASP A 1 99 ? -8.266 -27.094 -2.904 1 91.12 99 ASP A CA 1
ATOM 793 C C . ASP A 1 99 ? -6.855 -27.609 -2.627 1 91.12 99 ASP A C 1
ATOM 795 O O . ASP A 1 99 ? -6.484 -28.688 -3.092 1 91.12 99 ASP A O 1
ATOM 799 N N . TYR A 1 100 ? -6.199 -27 -1.72 1 92.25 100 TYR A N 1
ATOM 800 C CA . TYR A 1 100 ? -4.777 -27.25 -1.506 1 92.25 100 TYR A CA 1
ATOM 801 C C . TYR A 1 100 ? -4.562 -28.516 -0.69 1 92.25 100 TYR A C 1
ATOM 803 O O . TYR A 1 100 ? -3.545 -29.188 -0.844 1 92.25 100 TYR A O 1
ATOM 811 N N . SER A 1 101 ? -5.527 -28.859 0.172 1 92.81 101 SER A N 1
ATOM 812 C CA . SER A 1 101 ? -5.398 -30.078 0.967 1 92.81 101 SER A CA 1
ATOM 813 C C . SER A 1 101 ? -5.387 -31.312 0.081 1 92.81 101 SER A C 1
ATOM 815 O O . SER A 1 101 ? -4.473 -32.125 0.169 1 92.81 101 SER A O 1
ATOM 817 N N . LYS A 1 102 ? -6.355 -31.344 -0.769 1 94.5 102 LYS A N 1
ATOM 818 C CA . LYS A 1 102 ? -6.422 -32.469 -1.692 1 94.5 102 LYS A CA 1
ATOM 819 C C . LYS A 1 102 ? -5.266 -32.438 -2.689 1 94.5 102 LYS A C 1
ATOM 821 O O . LYS A 1 102 ? -4.727 -33.469 -3.064 1 94.5 102 LYS A O 1
ATOM 826 N N . ALA A 1 103 ? -4.918 -31.281 -3.15 1 94.81 103 ALA A N 1
ATOM 827 C CA . ALA A 1 103 ? -3.803 -31.125 -4.078 1 94.81 103 ALA A CA 1
ATOM 828 C C . ALA A 1 103 ? -2.516 -31.688 -3.486 1 94.81 103 ALA A C 1
ATOM 830 O O . ALA A 1 103 ? -1.823 -32.469 -4.133 1 94.81 103 ALA A O 1
ATOM 831 N N . GLU A 1 104 ? -2.189 -31.359 -2.24 1 95 104 GLU A N 1
ATOM 832 C CA . GLU A 1 104 ? -0.976 -31.812 -1.57 1 95 104 GLU A CA 1
ATOM 833 C C . GLU A 1 104 ? -0.939 -33.344 -1.474 1 95 104 GLU A C 1
ATOM 835 O O . GLU A 1 104 ? 0.075 -33.969 -1.794 1 95 104 GLU A O 1
ATOM 840 N N . ARG A 1 105 ? -2.072 -33.906 -1.12 1 94.5 105 ARG A N 1
ATOM 841 C CA . ARG A 1 105 ? -2.154 -35.344 -0.95 1 94.5 105 ARG A CA 1
ATOM 842 C C . ARG A 1 105 ? -1.919 -36.062 -2.273 1 94.5 105 ARG A C 1
ATOM 844 O O . ARG A 1 105 ? -1.144 -37.031 -2.336 1 94.5 105 ARG A O 1
ATOM 851 N N . LEU A 1 106 ? -2.527 -35.531 -3.281 1 94.12 106 LEU A N 1
ATOM 852 C CA . LEU A 1 106 ? -2.445 -36.188 -4.59 1 94.12 106 LEU A CA 1
ATOM 853 C C . LEU A 1 106 ? -1.057 -36 -5.195 1 94.12 106 LEU A C 1
ATOM 855 O O . LEU A 1 106 ? -0.487 -36.969 -5.734 1 94.12 106 LEU A O 1
ATOM 859 N N . ILE A 1 107 ? -0.486 -34.844 -5.055 1 93.31 107 ILE A N 1
ATOM 860 C CA . ILE A 1 107 ? 0.787 -34.531 -5.691 1 93.31 107 ILE A CA 1
ATOM 861 C C . ILE A 1 107 ? 1.926 -35.219 -4.938 1 93.31 107 ILE A C 1
ATOM 863 O O . ILE A 1 107 ? 2.891 -35.688 -5.547 1 93.31 107 ILE A O 1
ATOM 867 N N . ALA A 1 108 ? 1.765 -35.344 -3.598 1 91.88 108 ALA A N 1
ATOM 868 C CA . ALA A 1 108 ? 2.84 -35.875 -2.764 1 91.88 108 ALA A CA 1
ATOM 869 C C . ALA A 1 108 ? 2.811 -37.406 -2.74 1 91.88 108 ALA A C 1
ATOM 871 O O . ALA A 1 108 ? 3.838 -38.062 -2.502 1 91.88 108 ALA A O 1
ATOM 872 N N . LYS A 1 109 ? 1.657 -38.125 -2.77 1 86.12 109 LYS A N 1
ATOM 873 C CA . LYS A 1 109 ? 1.447 -39.562 -2.557 1 86.12 109 LYS A CA 1
ATOM 874 C C . LYS A 1 109 ? 2.424 -40.375 -3.387 1 86.12 109 LYS A C 1
ATOM 876 O O . LYS A 1 109 ? 3.074 -41.281 -2.865 1 86.12 109 LYS A O 1
ATOM 881 N N . ASN A 1 110 ? 2.787 -40.062 -4.602 1 83.12 110 ASN A N 1
ATOM 882 C CA . ASN A 1 110 ? 3.686 -40.812 -5.477 1 83.12 110 ASN A CA 1
ATOM 883 C C . ASN A 1 110 ? 4.664 -39.875 -6.195 1 83.12 110 ASN A C 1
ATOM 885 O O . ASN A 1 110 ? 5 -40.094 -7.359 1 83.12 110 ASN A O 1
ATOM 889 N N . ALA A 1 111 ? 5.121 -39.062 -5.41 1 85.12 111 ALA A N 1
ATOM 890 C CA . ALA A 1 111 ? 5.969 -38.031 -6.023 1 85.12 111 ALA A CA 1
ATOM 891 C C . ALA A 1 111 ? 7.289 -38.625 -6.5 1 85.12 111 ALA A C 1
ATOM 893 O O . ALA A 1 111 ? 7.805 -38.25 -7.555 1 85.12 111 ALA A O 1
ATOM 894 N N . LYS A 1 112 ? 7.801 -39.625 -5.758 1 85.75 112 LYS A N 1
ATOM 895 C CA . LYS A 1 112 ? 9.094 -40.219 -6.074 1 85.75 112 LYS A CA 1
ATOM 896 C C . LYS A 1 112 ? 9.031 -41.062 -7.355 1 85.75 112 LYS A C 1
ATOM 898 O O . LYS A 1 112 ? 10.031 -41.219 -8.055 1 85.75 112 LYS A O 1
ATOM 903 N N . HIS A 1 113 ? 7.84 -41.469 -7.703 1 82.81 113 HIS A N 1
ATOM 904 C CA . HIS A 1 113 ? 7.664 -42.312 -8.867 1 82.81 113 HIS A CA 1
ATOM 905 C C . HIS A 1 113 ? 7.125 -41.531 -10.062 1 82.81 113 HIS A C 1
ATOM 907 O O . HIS A 1 113 ? 6.961 -42.094 -11.148 1 82.81 113 HIS A O 1
ATOM 913 N N . ALA A 1 114 ? 6.941 -40.281 -9.844 1 83.44 114 ALA A N 1
ATOM 914 C CA . ALA A 1 114 ? 6.406 -39.438 -10.922 1 83.44 114 ALA A CA 1
ATOM 915 C C . ALA A 1 114 ? 7.461 -39.188 -11.992 1 83.44 114 ALA A C 1
ATOM 917 O O . ALA A 1 114 ? 8.648 -39.438 -11.773 1 83.44 114 ALA A O 1
ATOM 918 N N . ALA A 1 115 ? 7.039 -38.812 -13.172 1 83.06 115 ALA A N 1
ATOM 919 C CA . ALA A 1 115 ? 7.941 -38.5 -14.281 1 83.06 115 ALA A CA 1
ATOM 920 C C . ALA A 1 115 ? 8.836 -37.312 -13.93 1 83.06 115 ALA A C 1
ATOM 922 O O . ALA A 1 115 ? 10 -37.281 -14.344 1 83.06 115 ALA A O 1
ATOM 923 N N . GLU A 1 116 ? 8.281 -36.344 -13.195 1 88.62 116 GLU A N 1
ATOM 924 C CA . GLU A 1 116 ? 9.023 -35.156 -12.727 1 88.62 116 GLU A CA 1
ATOM 925 C C . GLU A 1 116 ? 8.883 -35 -11.219 1 88.62 116 GLU A C 1
ATOM 927 O O . GLU A 1 116 ? 8.148 -34.125 -10.75 1 88.62 116 GLU A O 1
ATOM 932 N N . PRO A 1 117 ? 9.727 -35.781 -10.516 1 91.75 117 PRO A N 1
ATOM 933 C CA . PRO A 1 117 ? 9.586 -35.75 -9.062 1 91.75 117 PRO A CA 1
ATOM 934 C C . PRO A 1 117 ? 9.883 -34.375 -8.461 1 91.75 117 PRO A C 1
ATOM 936 O O . PRO A 1 117 ? 9.273 -34 -7.461 1 91.75 117 PRO A O 1
ATOM 939 N N . VAL A 1 118 ? 10.828 -33.656 -9.008 1 93.5 118 VAL A N 1
ATOM 940 C CA . VAL A 1 118 ? 11.203 -32.344 -8.508 1 93.5 118 VAL A CA 1
ATOM 941 C C . VAL A 1 118 ? 9.992 -31.391 -8.578 1 93.5 118 VAL A C 1
ATOM 943 O O . VAL A 1 118 ? 9.695 -30.688 -7.609 1 93.5 118 VAL A O 1
ATOM 946 N N . LEU A 1 119 ? 9.281 -31.422 -9.664 1 94.06 119 LEU A N 1
ATOM 947 C CA . LEU A 1 119 ? 8.078 -30.609 -9.828 1 94.06 119 LEU A CA 1
ATOM 948 C C . LEU A 1 119 ? 7.027 -30.984 -8.781 1 94.06 119 LEU A C 1
ATOM 950 O O . LEU A 1 119 ? 6.41 -30.094 -8.18 1 94.06 119 LEU A O 1
ATOM 954 N N . ASN A 1 120 ? 6.879 -32.219 -8.555 1 93.88 120 ASN A N 1
ATOM 955 C CA . ASN A 1 120 ? 5.891 -32.688 -7.602 1 93.88 120 ASN A CA 1
ATOM 956 C C . ASN A 1 120 ? 6.176 -32.188 -6.195 1 93.88 120 ASN A C 1
ATOM 958 O O . ASN A 1 120 ? 5.277 -31.672 -5.523 1 93.88 120 ASN A O 1
ATOM 962 N N . PHE A 1 121 ? 7.418 -32.281 -5.848 1 95.06 121 PHE A N 1
ATOM 963 C CA . PHE A 1 121 ? 7.77 -31.859 -4.5 1 95.06 121 PHE A CA 1
ATOM 964 C C . PHE A 1 121 ? 7.656 -30.344 -4.371 1 95.06 121 PHE A C 1
ATOM 966 O O . PHE A 1 121 ? 7.242 -29.828 -3.33 1 95.06 121 PHE A O 1
ATOM 973 N N . ILE A 1 122 ? 7.988 -29.578 -5.371 1 95.69 122 ILE A N 1
ATOM 974 C CA . ILE A 1 122 ? 7.848 -28.125 -5.352 1 95.69 122 ILE A CA 1
ATOM 975 C C . ILE A 1 122 ? 6.371 -27.75 -5.211 1 95.69 122 ILE A C 1
ATOM 977 O O . ILE A 1 122 ? 6.012 -26.938 -4.363 1 95.69 122 ILE A O 1
ATOM 981 N N . LYS A 1 123 ? 5.539 -28.375 -6.016 1 95.94 123 LYS A N 1
ATOM 982 C CA . LYS A 1 123 ? 4.117 -28.047 -6.012 1 95.94 123 LYS A CA 1
ATOM 983 C C . LYS A 1 123 ? 3.443 -28.531 -4.727 1 95.94 123 LYS A C 1
ATOM 985 O O . LYS A 1 123 ? 2.527 -27.875 -4.223 1 95.94 123 LYS A O 1
ATOM 990 N N . ALA A 1 124 ? 3.941 -29.656 -4.254 1 96 124 ALA A N 1
ATOM 991 C CA . ALA A 1 124 ? 3.459 -30.109 -2.951 1 96 124 ALA A CA 1
ATOM 992 C C . ALA A 1 124 ? 3.83 -29.109 -1.857 1 96 124 ALA A C 1
ATOM 994 O O . ALA A 1 124 ? 3.025 -28.828 -0.969 1 96 124 ALA A O 1
ATOM 995 N N . ALA A 1 125 ? 5.023 -28.625 -1.9 1 96.31 125 ALA A N 1
ATOM 996 C CA . ALA A 1 125 ? 5.473 -27.625 -0.941 1 96.31 125 ALA A CA 1
ATOM 997 C C . ALA A 1 125 ? 4.617 -26.359 -1.026 1 96.31 125 ALA A C 1
ATOM 999 O O . ALA A 1 125 ? 4.234 -25.797 -0.001 1 96.31 125 ALA A O 1
ATOM 1000 N N . GLU A 1 126 ? 4.305 -25.906 -2.25 1 95.44 126 GLU A N 1
ATOM 1001 C CA . GLU A 1 126 ? 3.467 -24.734 -2.457 1 95.44 126 GLU A CA 1
ATOM 1002 C C . GLU A 1 126 ? 2.066 -24.953 -1.893 1 95.44 126 GLU A C 1
ATOM 1004 O O . GLU A 1 126 ? 1.506 -24.062 -1.252 1 95.44 126 GLU A O 1
ATOM 1009 N N . ALA A 1 127 ? 1.562 -26.078 -2.139 1 94.69 127 ALA A N 1
ATOM 1010 C CA . ALA A 1 127 ? 0.236 -26.391 -1.618 1 94.69 127 ALA A CA 1
ATOM 1011 C C . ALA A 1 127 ? 0.233 -26.406 -0.092 1 94.69 127 ALA A C 1
ATOM 1013 O O . ALA A 1 127 ? -0.676 -25.859 0.536 1 94.69 127 ALA A O 1
ATOM 1014 N N . ALA A 1 128 ? 1.229 -27.031 0.444 1 94.94 128 ALA A N 1
ATOM 1015 C CA . ALA A 1 128 ? 1.351 -27.078 1.898 1 94.94 128 ALA A CA 1
ATOM 1016 C C . ALA A 1 128 ? 1.457 -25.672 2.48 1 94.94 128 ALA A C 1
ATOM 1018 O O . ALA A 1 128 ? 0.842 -25.359 3.506 1 94.94 128 ALA A O 1
ATOM 1019 N N . GLN A 1 129 ? 2.184 -24.812 1.847 1 93.25 129 GLN A N 1
ATOM 1020 C CA . GLN A 1 129 ? 2.363 -23.438 2.307 1 93.25 129 GLN A CA 1
ATOM 1021 C C . GLN A 1 129 ? 1.048 -22.672 2.264 1 93.25 129 GLN A C 1
ATOM 1023 O O . GLN A 1 129 ? 0.742 -21.906 3.18 1 93.25 129 GLN A O 1
ATOM 1028 N N . GLN A 1 130 ? 0.245 -22.906 1.258 1 89.56 130 GLN A N 1
ATOM 1029 C CA . GLN A 1 130 ? -1.025 -22.203 1.111 1 89.56 130 GLN A CA 1
ATOM 1030 C C . GLN A 1 130 ? -2.014 -22.625 2.195 1 89.56 130 GLN A C 1
ATOM 1032 O O . GLN A 1 130 ? -2.877 -21.844 2.594 1 89.56 130 GLN A O 1
ATOM 1037 N N . ARG A 1 131 ? -1.75 -23.766 2.705 1 87.06 131 ARG A N 1
ATOM 1038 C CA . ARG A 1 131 ? -2.602 -24.266 3.779 1 87.06 131 ARG A CA 1
ATOM 1039 C C . ARG A 1 131 ? -2.074 -23.828 5.145 1 87.06 131 ARG A C 1
ATOM 1041 O O . ARG A 1 131 ? -2.682 -24.141 6.176 1 87.06 131 ARG A O 1
ATOM 1048 N N . GLY A 1 132 ? -0.875 -23.266 5.156 1 87.88 132 GLY A N 1
ATOM 1049 C CA . GLY A 1 132 ? -0.282 -22.797 6.398 1 87.88 132 GLY A CA 1
ATOM 1050 C C . GLY A 1 132 ? 0.576 -23.844 7.078 1 87.88 132 GLY A C 1
ATOM 1051 O O . GLY A 1 132 ? 0.95 -23.703 8.242 1 87.88 132 GLY A O 1
ATOM 1052 N N . ASP A 1 133 ? 0.835 -24.906 6.379 1 92.44 133 ASP A N 1
ATOM 1053 C CA . ASP A 1 133 ? 1.673 -25.969 6.93 1 92.44 133 ASP A CA 1
ATOM 1054 C C . ASP A 1 133 ? 3.143 -25.75 6.578 1 92.44 133 ASP A C 1
ATOM 1056 O O . ASP A 1 133 ? 3.662 -26.375 5.652 1 92.44 133 ASP A O 1
ATOM 1060 N N . GLU A 1 134 ? 3.795 -25.047 7.375 1 94.38 134 GLU A N 1
ATOM 1061 C CA . GLU A 1 134 ? 5.172 -24.656 7.086 1 94.38 134 GLU A CA 1
ATOM 1062 C C . GLU A 1 134 ? 6.113 -25.859 7.184 1 94.38 134 GLU A C 1
ATOM 1064 O O . GLU A 1 134 ? 7.066 -25.969 6.406 1 94.38 134 GLU A O 1
ATOM 1069 N N . LEU A 1 135 ? 5.801 -26.703 8.094 1 95.06 135 LEU A N 1
ATOM 1070 C CA . LEU A 1 135 ? 6.668 -27.859 8.32 1 95.06 135 LEU A CA 1
ATOM 1071 C C . LEU A 1 135 ? 6.711 -28.75 7.078 1 95.06 135 LEU A C 1
ATOM 1073 O O . LEU A 1 135 ? 7.793 -29.078 6.582 1 95.06 135 LEU A O 1
ATOM 1077 N N . ASN A 1 136 ? 5.555 -29.109 6.609 1 94.88 136 ASN A N 1
ATOM 1078 C CA . ASN A 1 136 ? 5.504 -29.953 5.418 1 94.88 136 ASN A CA 1
ATOM 1079 C C . ASN A 1 136 ? 6.051 -29.234 4.191 1 94.88 136 ASN A C 1
ATOM 1081 O O . ASN A 1 136 ? 6.695 -29.844 3.342 1 94.88 136 ASN A O 1
ATOM 1085 N N . ALA A 1 137 ? 5.75 -27.984 4.051 1 96.38 137 ALA A N 1
ATOM 1086 C CA . ALA A 1 137 ? 6.289 -27.203 2.938 1 96.38 137 ALA A CA 1
ATOM 1087 C C . ALA A 1 137 ? 7.809 -27.297 2.887 1 96.38 137 ALA A C 1
ATOM 1089 O O . ALA A 1 137 ? 8.383 -27.578 1.834 1 96.38 137 ALA A O 1
ATOM 1090 N N . ASN A 1 138 ? 8.453 -27.172 4.027 1 95 138 ASN A N 1
ATOM 1091 C CA . ASN A 1 138 ? 9.906 -27.234 4.098 1 95 138 ASN A CA 1
ATOM 1092 C C . ASN A 1 138 ? 10.43 -28.641 3.844 1 95 138 ASN A C 1
ATOM 1094 O O . ASN A 1 138 ? 11.453 -28.828 3.184 1 95 138 ASN A O 1
ATOM 1098 N N . LYS A 1 139 ? 9.727 -29.578 4.406 1 95.94 139 LYS A N 1
ATOM 1099 C CA . LYS A 1 139 ? 10.109 -30.969 4.18 1 95.94 139 LYS A CA 1
ATOM 1100 C C . LYS A 1 139 ? 10.109 -31.312 2.693 1 95.94 139 LYS A C 1
ATOM 1102 O O . LYS A 1 139 ? 11.055 -31.906 2.188 1 95.94 139 LYS A O 1
ATOM 1107 N N . TYR A 1 140 ? 9.016 -30.938 2.023 1 96.5 140 TYR A N 1
ATOM 1108 C CA . TYR A 1 140 ? 8.914 -31.188 0.59 1 96.5 140 TYR A CA 1
ATOM 1109 C C . TYR A 1 140 ? 10.039 -30.484 -0.168 1 96.5 140 TYR A C 1
ATOM 1111 O O . TYR A 1 140 ? 10.586 -31.031 -1.126 1 96.5 140 TYR A O 1
ATOM 1119 N N . LEU A 1 141 ? 10.414 -29.344 0.19 1 95.12 141 LEU A N 1
ATOM 1120 C CA . LEU A 1 141 ? 11.477 -28.594 -0.475 1 95.12 141 LEU A CA 1
ATOM 1121 C C . LEU A 1 141 ? 12.828 -29.266 -0.28 1 95.12 141 LEU A C 1
ATOM 1123 O O . LEU A 1 141 ? 13.664 -29.281 -1.188 1 95.12 141 LEU A O 1
ATOM 1127 N N . ILE A 1 142 ? 13.008 -29.844 0.889 1 94.44 142 ILE A N 1
ATOM 1128 C CA . ILE A 1 142 ? 14.25 -30.562 1.161 1 94.44 142 ILE A CA 1
ATOM 1129 C C . ILE A 1 142 ? 14.344 -31.797 0.252 1 94.44 142 ILE A C 1
ATOM 1131 O O . ILE A 1 142 ? 15.398 -32.062 -0.327 1 94.44 142 ILE A O 1
ATOM 1135 N N . GLU A 1 143 ? 13.242 -32.469 0.122 1 94.69 143 GLU A N 1
ATOM 1136 C CA . GLU A 1 143 ? 13.203 -33.625 -0.762 1 94.69 143 GLU A CA 1
ATOM 1137 C C . GLU A 1 143 ? 13.461 -33.219 -2.211 1 94.69 143 GLU A C 1
ATOM 1139 O O . GLU A 1 143 ? 14.18 -33.906 -2.938 1 94.69 143 GLU A O 1
ATOM 1144 N N . ALA A 1 144 ? 12.836 -32.125 -2.617 1 94.94 144 ALA A N 1
ATOM 1145 C CA . ALA A 1 144 ? 13.062 -31.625 -3.969 1 94.94 144 ALA A CA 1
ATOM 1146 C C . ALA A 1 144 ? 14.539 -31.312 -4.199 1 94.94 144 ALA A C 1
ATOM 1148 O O . ALA A 1 144 ? 15.094 -31.641 -5.25 1 94.94 144 ALA A O 1
ATOM 1149 N N . ALA A 1 145 ? 15.156 -30.734 -3.252 1 93.06 145 ALA A N 1
ATOM 1150 C CA . ALA A 1 145 ? 16.562 -30.344 -3.357 1 93.06 145 ALA A CA 1
ATOM 1151 C C . ALA A 1 145 ? 17.469 -31.562 -3.438 1 93.06 145 ALA A C 1
ATOM 1153 O O . ALA A 1 145 ? 18.453 -31.562 -4.168 1 93.06 145 ALA A O 1
ATOM 1154 N N . LYS A 1 146 ? 17.141 -32.594 -2.713 1 93.12 146 LYS A N 1
ATOM 1155 C CA . LYS A 1 146 ? 17.938 -33.812 -2.717 1 93.12 146 LYS A CA 1
ATOM 1156 C C . LYS A 1 146 ? 17.922 -34.469 -4.098 1 93.12 146 LYS A C 1
ATOM 1158 O O . LYS A 1 146 ? 18.953 -34.969 -4.562 1 93.12 146 LYS A O 1
ATOM 1163 N N . ILE A 1 147 ? 16.797 -34.375 -4.715 1 92.25 147 ILE A N 1
ATOM 1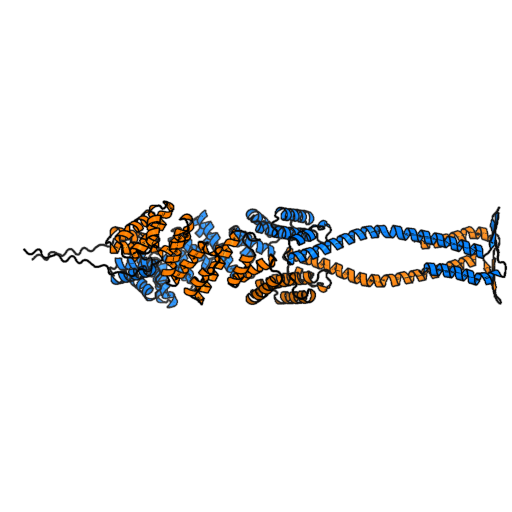164 C CA . ILE A 1 147 ? 16.625 -35.031 -6 1 92.25 147 ILE A CA 1
ATOM 1165 C C . ILE A 1 147 ? 17.219 -34.188 -7.113 1 92.25 147 ILE A C 1
ATOM 1167 O O . ILE A 1 147 ? 17.891 -34.688 -8.008 1 92.25 147 ILE A O 1
ATOM 1171 N N . ALA A 1 148 ? 16.953 -32.906 -7.129 1 90.94 148 ALA A N 1
ATOM 1172 C CA . ALA A 1 148 ? 17.344 -32 -8.195 1 90.94 148 ALA A CA 1
ATOM 1173 C C . ALA A 1 148 ? 18.844 -31.688 -8.133 1 90.94 148 ALA A C 1
ATOM 1175 O O . ALA A 1 148 ? 19.453 -31.375 -9.156 1 90.94 148 ALA A O 1
ATOM 1176 N N . GLY A 1 149 ? 19.469 -31.812 -6.969 1 87.62 149 GLY A N 1
ATOM 1177 C CA . GLY A 1 149 ? 20.859 -31.406 -6.785 1 87.62 149 GLY A CA 1
ATOM 1178 C C . GLY A 1 149 ? 21 -29.953 -6.379 1 87.62 149 GLY A C 1
ATOM 1179 O O . GLY A 1 149 ? 20.016 -29.234 -6.289 1 87.62 149 GLY A O 1
ATOM 1180 N N . PRO A 1 150 ? 22.281 -29.656 -6.223 1 80.06 150 PRO A N 1
ATOM 1181 C CA . PRO A 1 150 ? 22.516 -28.281 -5.773 1 80.06 150 PRO A CA 1
ATOM 1182 C C . PRO A 1 150 ? 22.328 -27.25 -6.891 1 80.06 150 PRO A C 1
ATOM 1184 O O . PRO A 1 150 ? 22.578 -27.562 -8.062 1 80.06 150 PRO A O 1
ATOM 1187 N N . ASN A 1 151 ? 21.781 -26.094 -6.695 1 84.75 151 ASN A N 1
ATOM 1188 C CA . ASN A 1 151 ? 21.703 -24.938 -7.582 1 84.75 151 ASN A CA 1
ATOM 1189 C C . ASN A 1 151 ? 20.609 -25.094 -8.625 1 84.75 151 ASN A C 1
ATOM 1191 O O . ASN A 1 151 ? 20.781 -24.688 -9.781 1 84.75 151 ASN A O 1
ATOM 1195 N N . ASN A 1 152 ? 19.656 -25.922 -8.359 1 91.25 152 ASN A N 1
ATOM 1196 C CA . ASN A 1 152 ? 18.5 -25.953 -9.234 1 91.25 152 ASN A CA 1
ATOM 1197 C C . ASN A 1 152 ? 17.656 -24.672 -9.109 1 91.25 152 ASN A C 1
ATOM 1199 O O . ASN A 1 152 ? 17.156 -24.359 -8.031 1 91.25 152 ASN A O 1
ATOM 1203 N N . VAL A 1 153 ? 17.469 -24 -10.203 1 93.62 153 VAL A N 1
ATOM 1204 C CA . VAL A 1 153 ? 16.859 -22.688 -10.211 1 93.62 153 VAL A CA 1
ATOM 1205 C C . VAL A 1 153 ? 15.398 -22.781 -9.75 1 93.62 153 VAL A C 1
ATOM 1207 O O . VAL A 1 153 ? 14.938 -21.969 -8.953 1 93.62 153 VAL A O 1
ATOM 1210 N N . ALA A 1 154 ? 14.664 -23.797 -10.195 1 94.25 154 ALA A N 1
ATOM 1211 C CA . ALA A 1 154 ? 13.258 -23.969 -9.844 1 94.25 154 ALA A CA 1
ATOM 1212 C C . ALA A 1 154 ? 13.086 -24.172 -8.344 1 94.25 154 ALA A C 1
ATOM 1214 O O . ALA A 1 154 ? 12.211 -23.578 -7.719 1 94.25 154 ALA A O 1
ATOM 1215 N N . VAL A 1 155 ? 13.93 -25 -7.789 1 95.25 155 VAL A N 1
ATOM 1216 C CA . VAL A 1 155 ? 13.859 -25.297 -6.359 1 95.25 155 VAL A CA 1
ATOM 1217 C C . VAL A 1 155 ? 14.203 -24.047 -5.559 1 95.25 155 VAL A C 1
ATOM 1219 O O . VAL A 1 155 ? 13.523 -23.719 -4.578 1 95.25 155 VAL A O 1
ATOM 1222 N N . GLU A 1 156 ? 15.203 -23.344 -6.012 1 95.31 156 GLU A N 1
ATOM 1223 C CA . GLU A 1 156 ? 15.633 -22.156 -5.297 1 95.31 156 GLU A CA 1
ATOM 1224 C C . GLU A 1 156 ? 14.586 -21.047 -5.379 1 95.31 156 GLU A C 1
ATOM 1226 O O . GLU A 1 156 ? 14.391 -20.297 -4.418 1 95.31 156 GLU A O 1
ATOM 1231 N N . ILE A 1 157 ? 13.93 -20.875 -6.52 1 96.44 157 ILE A N 1
ATOM 1232 C CA . ILE A 1 157 ? 12.844 -19.906 -6.648 1 96.44 157 ILE A CA 1
ATOM 1233 C C . ILE A 1 157 ? 11.727 -20.266 -5.676 1 96.44 157 ILE A C 1
ATOM 1235 O O . ILE A 1 157 ? 11.227 -19.391 -4.949 1 96.44 157 ILE A O 1
ATOM 1239 N N . ALA A 1 158 ? 11.367 -21.484 -5.625 1 95.81 158 ALA A N 1
ATOM 1240 C CA . ALA A 1 158 ? 10.297 -21.938 -4.73 1 95.81 158 ALA A CA 1
ATOM 1241 C C . ALA A 1 158 ? 10.68 -21.719 -3.27 1 95.81 158 ALA A C 1
ATOM 1243 O O . ALA A 1 158 ? 9.867 -21.266 -2.469 1 95.81 158 ALA A O 1
ATOM 1244 N N . ARG A 1 159 ? 11.891 -22.094 -3.033 1 95.56 159 ARG A N 1
ATOM 1245 C CA . ARG A 1 159 ? 12.383 -21.906 -1.671 1 95.56 159 ARG A CA 1
ATOM 1246 C C . ARG A 1 159 ? 12.328 -20.438 -1.261 1 95.56 159 ARG A C 1
ATOM 1248 O O . ARG A 1 159 ? 11.82 -20.109 -0.185 1 95.56 159 ARG A O 1
ATOM 1255 N N . THR A 1 160 ? 12.82 -19.609 -2.055 1 96.94 160 THR A N 1
ATOM 1256 C CA . THR A 1 160 ? 12.844 -18.172 -1.775 1 96.94 160 THR A CA 1
ATOM 1257 C C . THR A 1 160 ? 11.422 -17.625 -1.603 1 96.94 160 THR A C 1
ATOM 1259 O O . THR A 1 160 ? 11.156 -16.859 -0.675 1 96.94 160 THR A O 1
ATOM 1262 N N . ARG A 1 161 ? 10.547 -18.031 -2.461 1 96.44 161 ARG A N 1
ATOM 1263 C CA . ARG A 1 161 ? 9.156 -17.594 -2.402 1 96.44 161 ARG A CA 1
ATOM 1264 C C . ARG A 1 161 ? 8.5 -18.047 -1.102 1 96.44 161 ARG A C 1
ATOM 1266 O O . ARG A 1 161 ? 7.793 -17.266 -0.46 1 96.44 161 ARG A O 1
ATOM 1273 N N . ILE A 1 162 ? 8.734 -19.219 -0.73 1 96.25 162 ILE A N 1
ATOM 1274 C CA . ILE A 1 162 ? 8.117 -19.781 0.468 1 96.25 162 ILE A CA 1
ATOM 1275 C C . ILE A 1 162 ? 8.664 -19.078 1.706 1 96.25 162 ILE A C 1
ATOM 1277 O O . ILE A 1 162 ? 7.914 -18.75 2.629 1 96.25 162 ILE A O 1
ATOM 1281 N N . LEU A 1 163 ? 9.977 -18.844 1.718 1 96.31 163 LEU A N 1
ATOM 1282 C CA . LEU A 1 163 ? 10.562 -18.094 2.822 1 96.31 163 LEU A CA 1
ATOM 1283 C C . LEU A 1 163 ? 9.93 -16.719 2.943 1 96.31 163 LEU A C 1
ATOM 1285 O O . LEU A 1 163 ? 9.656 -16.25 4.051 1 96.31 163 LEU A O 1
ATOM 1289 N N . LEU A 1 164 ? 9.641 -16.109 1.816 1 96.19 164 LEU A N 1
ATOM 1290 C CA . LEU A 1 164 ? 9 -14.789 1.794 1 96.19 164 LEU A CA 1
ATOM 1291 C C . LEU A 1 164 ? 7.586 -14.875 2.352 1 96.19 164 LEU A C 1
ATOM 1293 O O . LEU A 1 164 ? 7.191 -14.047 3.182 1 96.19 164 LEU A O 1
ATOM 1297 N N . LEU A 1 165 ? 6.867 -15.875 1.965 1 92.31 165 LEU A N 1
ATOM 1298 C CA . LEU A 1 165 ? 5.488 -16.047 2.404 1 92.31 165 LEU A CA 1
ATOM 1299 C C . LEU A 1 165 ? 5.426 -16.344 3.898 1 92.31 165 LEU A C 1
ATOM 1301 O O . LEU A 1 165 ? 4.461 -15.977 4.57 1 92.31 165 LEU A O 1
ATOM 1305 N N . GLN A 1 166 ? 6.48 -16.953 4.398 1 93 166 GLN A N 1
ATOM 1306 C CA . GLN A 1 166 ? 6.543 -17.312 5.812 1 93 166 GLN A CA 1
ATOM 1307 C C . GLN A 1 166 ? 6.992 -16.125 6.66 1 93 166 GLN A C 1
ATOM 1309 O O . GLN A 1 166 ? 7.008 -16.203 7.891 1 93 166 GLN A O 1
ATOM 1314 N N . GLY A 1 167 ? 7.445 -15.117 6.023 1 92.25 167 GLY A N 1
ATOM 1315 C CA . GLY A 1 167 ? 7.867 -13.922 6.734 1 92.25 167 GLY A CA 1
ATOM 1316 C C . GLY A 1 167 ? 9.289 -14.016 7.258 1 92.25 167 GLY A C 1
ATOM 1317 O O . GLY A 1 167 ? 9.703 -13.195 8.078 1 92.25 167 GLY A O 1
ATOM 1318 N N . LYS A 1 168 ? 9.938 -14.969 6.871 1 95.38 168 LYS A N 1
ATOM 1319 C CA . LYS A 1 168 ? 11.336 -15.109 7.27 1 95.38 168 LYS A CA 1
ATOM 1320 C C . LYS A 1 168 ? 12.25 -14.289 6.359 1 95.38 168 LYS A C 1
ATOM 1322 O O . LYS A 1 168 ? 13.008 -14.852 5.566 1 95.38 168 LYS A O 1
ATOM 1327 N N . LEU A 1 169 ? 12.297 -13.062 6.598 1 96.06 169 LEU A N 1
ATOM 1328 C CA . LEU A 1 169 ? 12.867 -12.094 5.676 1 96.06 169 LEU A CA 1
ATOM 1329 C C . LEU A 1 169 ? 14.391 -12.234 5.609 1 96.06 169 LEU A C 1
ATOM 1331 O O . LEU A 1 169 ? 14.969 -12.211 4.523 1 96.06 169 LEU A O 1
ATOM 1335 N N . PRO A 1 170 ? 15.102 -12.367 6.754 1 96.69 170 PRO A N 1
ATOM 1336 C CA . PRO A 1 170 ? 16.562 -12.523 6.641 1 96.69 170 PRO A CA 1
ATOM 1337 C C . PRO A 1 170 ? 16.969 -13.742 5.812 1 96.69 170 PRO A C 1
ATOM 1339 O O . PRO A 1 170 ? 17.859 -13.648 4.977 1 96.69 170 PRO A O 1
ATOM 1342 N N . ALA A 1 171 ? 16.203 -14.812 6.047 1 96.69 171 ALA A N 1
ATOM 1343 C CA . ALA A 1 171 ? 16.484 -16.016 5.285 1 96.69 171 ALA A CA 1
ATOM 1344 C C . ALA A 1 171 ? 16.125 -15.844 3.812 1 96.69 171 ALA A C 1
ATOM 1346 O O . ALA A 1 171 ? 16.844 -16.328 2.928 1 96.69 171 ALA A O 1
ATOM 1347 N N . ALA A 1 172 ? 15.031 -15.211 3.561 1 97.69 172 ALA A N 1
ATOM 1348 C CA . ALA A 1 172 ? 14.609 -14.938 2.189 1 97.69 172 ALA A CA 1
ATOM 1349 C C . ALA A 1 172 ? 15.648 -14.086 1.458 1 97.69 172 ALA A C 1
ATOM 1351 O O . ALA A 1 172 ? 15.914 -14.305 0.274 1 97.69 172 ALA A O 1
ATOM 1352 N N . ARG A 1 173 ? 16.234 -13.156 2.121 1 97.06 173 ARG A N 1
ATOM 1353 C CA . ARG A 1 173 ? 17.25 -12.289 1.533 1 97.06 173 ARG A CA 1
ATOM 1354 C C . ARG A 1 173 ? 18.484 -13.086 1.129 1 97.06 173 ARG A C 1
ATOM 1356 O O . ARG A 1 173 ? 19 -12.93 0.019 1 97.06 173 ARG A O 1
ATOM 1363 N N . SER A 1 174 ? 18.906 -13.914 2.027 1 96.31 174 SER A N 1
ATOM 1364 C CA . SER A 1 174 ? 20.047 -14.766 1.714 1 96.31 174 SER A CA 1
ATOM 1365 C C . SER A 1 174 ? 19.75 -15.672 0.528 1 96.31 174 SER A C 1
ATOM 1367 O O . SER A 1 174 ? 20.594 -15.844 -0.359 1 96.31 174 SER A O 1
ATOM 1369 N N . ALA A 1 175 ? 18.562 -16.188 0.566 1 96.06 175 ALA A N 1
ATOM 1370 C CA . ALA A 1 175 ? 18.156 -17.094 -0.508 1 96.06 175 ALA A CA 1
ATOM 1371 C C . ALA A 1 175 ? 18.109 -16.359 -1.85 1 96.06 175 ALA A C 1
ATOM 1373 O O . ALA A 1 175 ? 18.562 -16.891 -2.865 1 96.06 175 ALA A O 1
ATOM 1374 N N . VAL A 1 176 ? 17.609 -15.195 -1.837 1 97.44 176 VAL A N 1
ATOM 1375 C CA . VAL A 1 176 ? 17.453 -14.461 -3.092 1 97.44 176 VAL A CA 1
ATOM 1376 C C . VAL A 1 176 ? 18.828 -14.016 -3.598 1 97.44 176 VAL A C 1
ATOM 1378 O O . VAL A 1 176 ? 19.062 -13.969 -4.809 1 97.44 176 VAL A O 1
ATOM 1381 N N . ASP A 1 177 ? 19.75 -13.695 -2.717 1 96.44 177 ASP A N 1
ATOM 1382 C CA . ASP A 1 177 ? 21.109 -13.359 -3.117 1 96.44 177 ASP A CA 1
ATOM 1383 C C . ASP A 1 177 ? 21.766 -14.508 -3.885 1 96.44 177 ASP A C 1
ATOM 1385 O O . ASP A 1 177 ? 22.344 -14.305 -4.949 1 96.44 177 ASP A O 1
ATOM 1389 N N . SER A 1 178 ? 21.594 -15.641 -3.332 1 95.31 178 SER A N 1
ATOM 1390 C CA . SER A 1 178 ? 22.125 -16.828 -3.986 1 95.31 178 SER A CA 1
ATOM 1391 C C . SER A 1 178 ? 21.422 -17.109 -5.305 1 95.31 178 SER A C 1
ATOM 1393 O O . SER A 1 178 ? 22.047 -17.5 -6.289 1 95.31 178 SER A O 1
ATOM 1395 N N . LEU A 1 179 ? 20.156 -16.875 -5.281 1 96.19 179 LEU A N 1
ATOM 1396 C CA . LEU A 1 179 ? 19.344 -17.094 -6.473 1 96.19 179 LEU A CA 1
ATOM 1397 C C . LEU A 1 179 ? 19.781 -16.172 -7.605 1 96.19 179 LEU A C 1
ATOM 1399 O O . LEU A 1 179 ? 19.859 -16.594 -8.758 1 96.19 179 LEU A O 1
ATOM 1403 N N . LEU A 1 180 ? 20.109 -14.969 -7.312 1 95.88 180 LEU A N 1
ATOM 1404 C CA . LEU A 1 180 ? 20.5 -13.992 -8.32 1 95.88 180 LEU A CA 1
ATOM 1405 C C . LEU A 1 180 ? 21.906 -14.305 -8.859 1 95.88 180 LEU A C 1
ATOM 1407 O O . LEU A 1 180 ? 22.234 -13.93 -9.984 1 95.88 180 LEU A O 1
ATOM 1411 N N . GLU A 1 181 ? 22.719 -14.953 -8.047 1 94.81 181 GLU A N 1
ATOM 1412 C CA . GLU A 1 181 ? 24.016 -15.422 -8.531 1 94.81 181 GLU A CA 1
ATOM 1413 C C . GLU A 1 181 ? 23.844 -16.578 -9.516 1 94.81 181 GLU A C 1
ATOM 1415 O O . GLU A 1 181 ? 24.547 -16.641 -10.531 1 94.81 181 GLU A O 1
ATOM 1420 N N . LEU A 1 182 ? 22.875 -17.391 -9.188 1 93.12 182 LEU A N 1
ATOM 1421 C CA . LEU A 1 182 ? 22.594 -18.562 -10.008 1 93.12 182 LEU A CA 1
ATOM 1422 C C . LEU A 1 182 ? 21.891 -18.156 -11.305 1 93.12 182 LEU A C 1
ATOM 1424 O O . LEU A 1 182 ? 22.203 -18.703 -12.375 1 93.12 182 LEU A O 1
ATOM 1428 N N . ALA A 1 183 ? 20.938 -17.281 -11.164 1 93.25 183 ALA A N 1
ATOM 1429 C CA . ALA A 1 183 ? 20.156 -16.859 -12.312 1 93.25 183 ALA A CA 1
ATOM 1430 C C . ALA A 1 183 ? 19.922 -15.352 -12.297 1 93.25 183 ALA A C 1
ATOM 1432 O O . ALA A 1 183 ? 18.812 -14.891 -12.031 1 93.25 183 ALA A O 1
ATOM 1433 N N . PRO A 1 184 ? 20.922 -14.586 -12.797 1 92.56 184 PRO A N 1
ATOM 1434 C CA . PRO A 1 184 ? 20.859 -13.133 -12.664 1 92.56 184 PRO A CA 1
ATOM 1435 C C . PRO A 1 184 ? 19.844 -12.492 -13.602 1 92.56 184 PRO A C 1
ATOM 1437 O O . PRO A 1 184 ? 19.328 -11.398 -13.312 1 92.56 184 PRO A O 1
ATOM 1440 N N . ASN A 1 185 ? 19.438 -13.156 -14.656 1 90.5 185 ASN A N 1
ATOM 1441 C CA . ASN A 1 185 ? 18.547 -12.531 -15.633 1 90.5 185 ASN A CA 1
ATOM 1442 C C . ASN A 1 185 ? 17.172 -13.172 -15.625 1 90.5 185 ASN A C 1
ATOM 1444 O O . ASN A 1 185 ? 16.359 -12.906 -16.516 1 90.5 185 ASN A O 1
ATOM 1448 N N . ASN A 1 186 ? 17 -13.992 -14.648 1 91.56 186 ASN A N 1
ATOM 1449 C CA . ASN A 1 186 ? 15.688 -14.617 -14.547 1 91.56 186 ASN A CA 1
ATOM 1450 C C . ASN A 1 186 ? 14.641 -13.648 -14.023 1 91.56 186 ASN A C 1
ATOM 1452 O O . ASN A 1 186 ? 14.805 -13.07 -12.945 1 91.56 186 ASN A O 1
ATOM 1456 N N . VAL A 1 187 ? 13.523 -13.57 -14.75 1 89.06 187 VAL A N 1
ATOM 1457 C CA . VAL A 1 187 ? 12.5 -12.57 -14.461 1 89.06 187 VAL A CA 1
ATOM 1458 C C . VAL A 1 187 ? 11.859 -12.867 -13.109 1 89.06 187 VAL A C 1
ATOM 1460 O O . VAL A 1 187 ? 11.648 -11.961 -12.305 1 89.06 187 VAL A O 1
ATOM 1463 N N . GLU A 1 188 ? 11.594 -14.109 -12.836 1 92.06 188 GLU A N 1
ATOM 1464 C CA . GLU A 1 188 ? 10.969 -14.477 -11.57 1 92.06 188 GLU A CA 1
ATOM 1465 C C . GLU A 1 188 ? 11.898 -14.211 -10.391 1 92.06 188 GLU A C 1
ATOM 1467 O O . GLU A 1 188 ? 11.453 -13.766 -9.328 1 92.06 188 GLU A O 1
ATOM 1472 N N . ALA A 1 189 ? 13.109 -14.539 -10.578 1 94.56 189 ALA A N 1
ATOM 1473 C CA . ALA A 1 189 ? 14.094 -14.273 -9.539 1 94.56 189 ALA A CA 1
ATOM 1474 C C . ALA A 1 189 ? 14.203 -12.773 -9.25 1 94.56 189 ALA A C 1
ATOM 1476 O O . ALA A 1 189 ? 14.25 -12.359 -8.086 1 94.56 189 ALA A O 1
ATOM 1477 N N . LEU A 1 190 ? 14.188 -12.008 -10.32 1 94.88 190 LEU A N 1
ATOM 1478 C CA . LEU A 1 190 ? 14.305 -10.562 -10.188 1 94.88 190 LEU A CA 1
ATOM 1479 C C . LEU A 1 190 ? 13.07 -9.977 -9.5 1 94.88 190 LEU A C 1
ATOM 1481 O O . LEU A 1 190 ? 13.188 -9.094 -8.656 1 94.88 190 LEU A O 1
ATOM 1485 N N . ARG A 1 191 ? 11.93 -10.508 -9.828 1 93.38 191 ARG A N 1
ATOM 1486 C CA . ARG A 1 191 ? 10.703 -10.062 -9.188 1 93.38 191 ARG A CA 1
ATOM 1487 C C . ARG A 1 191 ? 10.727 -10.359 -7.695 1 93.38 191 ARG A C 1
ATOM 1489 O O . ARG A 1 191 ? 10.336 -9.516 -6.883 1 93.38 191 ARG A O 1
ATOM 1496 N N . LEU A 1 192 ? 11.18 -11.477 -7.379 1 96.12 192 LEU A N 1
ATOM 1497 C CA . LEU A 1 192 ? 11.289 -11.852 -5.977 1 96.12 192 LEU A CA 1
ATOM 1498 C C . LEU A 1 192 ? 12.297 -10.969 -5.254 1 96.12 192 LEU A C 1
ATOM 1500 O O . LEU A 1 192 ? 12.055 -10.547 -4.117 1 96.12 192 LEU A O 1
ATOM 1504 N N . ALA A 1 193 ? 13.352 -10.727 -5.941 1 97.38 193 ALA A N 1
ATOM 1505 C CA . ALA A 1 193 ? 14.383 -9.875 -5.355 1 97.38 193 ALA A CA 1
ATOM 1506 C C . ALA A 1 193 ? 13.836 -8.484 -5.043 1 97.38 193 ALA A C 1
ATOM 1508 O O . ALA A 1 193 ? 14.062 -7.953 -3.953 1 97.38 193 ALA A O 1
ATOM 1509 N N . ILE A 1 194 ? 13.102 -7.941 -5.969 1 97.19 194 ILE A N 1
ATOM 1510 C CA . ILE A 1 194 ? 12.523 -6.613 -5.789 1 97.19 194 ILE A CA 1
ATOM 1511 C C . ILE A 1 194 ? 11.633 -6.602 -4.551 1 97.19 194 ILE A C 1
ATOM 1513 O O . ILE A 1 194 ? 11.781 -5.746 -3.676 1 97.19 194 ILE A O 1
ATOM 1517 N N . GLU A 1 195 ? 10.844 -7.555 -4.473 1 96.94 195 GLU A N 1
ATOM 1518 C CA . GLU A 1 195 ? 9.906 -7.621 -3.355 1 96.94 195 GLU A CA 1
ATOM 1519 C C . GLU A 1 195 ? 10.641 -7.809 -2.029 1 96.94 195 GLU A C 1
ATOM 1521 O O . GLU A 1 195 ? 10.352 -7.113 -1.053 1 96.94 195 GLU A O 1
ATOM 1526 N N . ILE A 1 196 ? 11.555 -8.68 -2.002 1 97.94 196 ILE A N 1
ATOM 1527 C CA . ILE A 1 196 ? 12.258 -9.031 -0.773 1 97.94 196 ILE A CA 1
ATOM 1528 C C . ILE A 1 196 ? 13.133 -7.859 -0.334 1 97.94 196 ILE A C 1
ATOM 1530 O O . ILE A 1 196 ? 13.172 -7.516 0.849 1 97.94 196 ILE A O 1
ATOM 1534 N N . TYR A 1 197 ? 13.766 -7.258 -1.264 1 97.81 197 TYR A N 1
ATOM 1535 C CA . TYR A 1 197 ? 14.633 -6.137 -0.918 1 97.81 197 TYR A CA 1
ATOM 1536 C C . TYR A 1 197 ? 13.82 -4.941 -0.44 1 97.81 197 TYR A C 1
ATOM 1538 O O . TYR A 1 197 ? 14.25 -4.211 0.456 1 97.81 197 TYR A O 1
ATOM 1546 N N . GLN A 1 198 ? 12.695 -4.723 -1.001 1 97.06 198 GLN A N 1
ATOM 1547 C CA . GLN A 1 198 ? 11.805 -3.668 -0.537 1 97.06 198 GLN A CA 1
ATOM 1548 C C . GLN A 1 198 ? 11.359 -3.914 0.903 1 97.06 198 GLN A C 1
ATOM 1550 O O . GLN A 1 198 ? 11.453 -3.02 1.747 1 97.06 198 GLN A O 1
ATOM 1555 N N . LYS A 1 199 ? 10.984 -5.102 1.182 1 95.31 199 LYS A N 1
ATOM 1556 C CA . LYS A 1 199 ? 10.484 -5.453 2.506 1 95.31 199 LYS A CA 1
ATOM 1557 C C . LYS A 1 199 ? 11.602 -5.422 3.547 1 95.31 199 LYS A C 1
ATOM 1559 O O . LYS A 1 199 ? 11.359 -5.09 4.711 1 95.31 199 LYS A O 1
ATOM 1564 N N . SER A 1 200 ? 12.75 -5.789 3.141 1 95.88 200 SER A N 1
ATOM 1565 C CA . SER A 1 200 ? 13.875 -5.832 4.066 1 95.88 200 SER A CA 1
ATOM 1566 C C . SER A 1 200 ? 14.609 -4.496 4.105 1 95.88 200 SER A C 1
ATOM 1568 O O . SER A 1 200 ? 15.641 -4.367 4.766 1 95.88 200 SER A O 1
ATOM 1570 N N . LYS A 1 201 ? 14.164 -3.473 3.334 1 95.31 201 LYS A N 1
ATOM 1571 C CA . LYS A 1 201 ? 14.742 -2.137 3.242 1 95.31 201 LYS A CA 1
ATOM 1572 C C . LYS A 1 201 ? 16.219 -2.205 2.83 1 95.31 201 LYS A C 1
ATOM 1574 O O . LYS A 1 201 ? 17.047 -1.478 3.367 1 95.31 201 LYS A O 1
ATOM 1579 N N . ALA A 1 202 ? 16.469 -3.221 2.021 1 96.06 202 ALA A N 1
ATOM 1580 C CA . ALA A 1 202 ? 17.812 -3.334 1.44 1 96.06 202 ALA A CA 1
ATOM 1581 C C . ALA A 1 202 ? 17.922 -2.518 0.156 1 96.06 202 ALA A C 1
ATOM 1583 O O . ALA A 1 202 ? 17.984 -3.08 -0.94 1 96.06 202 ALA A O 1
ATOM 1584 N N . TYR A 1 203 ? 18.141 -1.252 0.337 1 96.56 203 TYR A N 1
ATOM 1585 C CA . TYR A 1 203 ? 17.984 -0.323 -0.776 1 96.56 203 TYR A CA 1
ATOM 1586 C C . TYR A 1 203 ? 19.172 -0.389 -1.718 1 96.56 203 TYR A C 1
ATOM 1588 O O . TYR A 1 203 ? 19.031 -0.211 -2.93 1 96.56 203 TYR A O 1
ATOM 1596 N N . LYS A 1 204 ? 20.375 -0.598 -1.217 1 95.56 204 LYS A N 1
ATOM 1597 C CA . LYS A 1 204 ? 21.531 -0.729 -2.082 1 95.56 204 LYS A CA 1
ATOM 1598 C C . LYS A 1 204 ? 21.391 -1.911 -3.035 1 95.56 204 LYS A C 1
ATOM 1600 O O . LYS A 1 204 ? 21.656 -1.788 -4.234 1 95.56 204 LYS A O 1
ATOM 1605 N N . ALA A 1 205 ? 20.938 -3.01 -2.49 1 96.5 205 ALA A N 1
ATOM 1606 C CA . ALA A 1 205 ? 20.719 -4.195 -3.314 1 96.5 205 ALA A CA 1
ATOM 1607 C C . ALA A 1 205 ? 19.609 -3.949 -4.34 1 96.5 205 ALA A C 1
ATOM 1609 O O . ALA A 1 205 ? 19.734 -4.363 -5.496 1 96.5 205 ALA A O 1
ATOM 1610 N N . LEU A 1 206 ? 18.562 -3.334 -3.873 1 97.06 206 LEU A N 1
ATOM 1611 C CA . LEU A 1 206 ? 17.453 -3.002 -4.77 1 97.06 206 LEU A CA 1
ATOM 1612 C C . LEU A 1 206 ? 17.922 -2.084 -5.891 1 97.06 206 LEU A C 1
ATOM 1614 O O . LEU A 1 206 ? 17.516 -2.244 -7.043 1 97.06 206 LEU A O 1
ATOM 1618 N N . ASP A 1 207 ? 18.781 -1.154 -5.578 1 96.06 207 ASP A N 1
ATOM 1619 C CA . ASP A 1 207 ? 19.344 -0.248 -6.566 1 96.06 207 ASP A CA 1
ATOM 1620 C C . ASP A 1 207 ? 20.125 -1.018 -7.637 1 96.06 207 ASP A C 1
ATOM 1622 O O . ASP A 1 207 ? 19.969 -0.75 -8.828 1 96.06 207 ASP A O 1
ATOM 1626 N N . ASP A 1 208 ? 20.922 -1.966 -7.238 1 95.25 208 ASP A N 1
ATOM 1627 C CA . ASP A 1 208 ? 21.703 -2.785 -8.156 1 95.25 208 ASP A CA 1
ATOM 1628 C C . ASP A 1 208 ? 20.797 -3.572 -9.102 1 95.25 208 ASP A C 1
ATOM 1630 O O . ASP A 1 208 ? 21.062 -3.666 -10.297 1 95.25 208 ASP A O 1
ATOM 1634 N N . VAL A 1 209 ? 19.75 -4.082 -8.531 1 96.12 209 VAL A N 1
ATOM 1635 C CA . VAL A 1 209 ? 18.812 -4.863 -9.32 1 96.12 209 VAL A CA 1
ATOM 1636 C C . VAL A 1 209 ? 18.141 -3.967 -10.352 1 96.12 209 VAL A C 1
ATOM 1638 O O . VAL A 1 209 ? 17.984 -4.355 -11.516 1 96.12 209 VAL A O 1
ATOM 1641 N N . LEU A 1 210 ? 17.734 -2.799 -9.969 1 95.19 210 LEU A N 1
ATOM 1642 C CA . LEU A 1 210 ? 17.062 -1.877 -10.875 1 95.19 210 LEU A CA 1
ATOM 1643 C C . LEU A 1 210 ? 18.016 -1.422 -11.984 1 95.19 210 LEU A C 1
ATOM 1645 O O . LEU A 1 210 ? 17.594 -1.266 -13.133 1 95.19 210 LEU A O 1
ATOM 1649 N N . GLU A 1 211 ? 19.234 -1.206 -11.602 1 92 211 GLU A N 1
ATOM 1650 C CA . GLU A 1 211 ? 20.234 -0.836 -12.602 1 92 211 GLU A CA 1
ATOM 1651 C C . GLU A 1 211 ? 20.406 -1.945 -13.641 1 92 211 GLU A C 1
ATOM 1653 O O . GLU A 1 211 ? 20.594 -1.672 -14.828 1 92 211 GLU A O 1
ATOM 165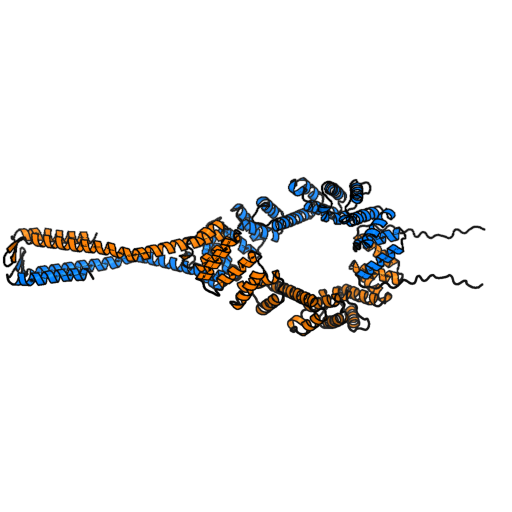8 N N . GLN A 1 212 ? 20.328 -3.131 -13.18 1 91.06 212 GLN A N 1
ATOM 1659 C CA . GLN A 1 212 ? 20.484 -4.285 -14.062 1 91.06 212 GLN A CA 1
ATOM 1660 C C . GLN A 1 212 ? 19.266 -4.422 -14.984 1 91.06 212 GLN A C 1
ATOM 1662 O O . GLN A 1 212 ? 19.422 -4.672 -16.188 1 91.06 212 GLN A O 1
ATOM 1667 N N . ILE A 1 213 ? 18.094 -4.293 -14.398 1 90.62 213 ILE A N 1
ATOM 1668 C CA . ILE A 1 213 ? 16.875 -4.492 -15.164 1 90.62 213 ILE A CA 1
ATOM 1669 C C . ILE A 1 213 ? 16.672 -3.332 -16.141 1 90.62 213 ILE A C 1
ATOM 1671 O O . ILE A 1 213 ? 16.234 -3.535 -17.266 1 90.62 213 ILE A O 1
ATOM 1675 N N . GLY A 1 214 ? 16.984 -2.211 -15.719 1 86.88 214 GLY A N 1
ATOM 1676 C CA . GLY A 1 214 ? 16.812 -1.027 -16.547 1 86.88 214 GLY A CA 1
ATOM 1677 C C . GLY A 1 214 ? 15.367 -0.62 -16.719 1 86.88 214 GLY A C 1
ATOM 1678 O O . GLY A 1 214 ? 14.461 -1.307 -16.25 1 86.88 214 GLY A O 1
ATOM 1679 N N . GLN A 1 215 ? 15.047 0.382 -17.562 1 77.06 215 GLN A N 1
ATOM 1680 C CA . GLN A 1 215 ? 13.719 0.958 -17.75 1 77.06 215 GLN A CA 1
ATOM 1681 C C . GLN A 1 215 ? 12.891 0.133 -18.719 1 77.06 215 GLN A C 1
ATOM 1683 O O . GLN A 1 215 ? 11.656 0.147 -18.672 1 77.06 215 GLN A O 1
ATOM 1688 N N . ARG A 1 216 ? 13.539 -0.476 -19.609 1 71.62 216 ARG A N 1
ATOM 1689 C CA . ARG A 1 216 ? 12.859 -1.29 -20.609 1 71.62 216 ARG A CA 1
ATOM 1690 C C . ARG A 1 216 ? 12.836 -2.758 -20.203 1 71.62 216 ARG A C 1
ATOM 1692 O O . ARG A 1 216 ? 13.57 -3.576 -20.75 1 71.62 216 ARG A O 1
ATOM 1699 N N . SER A 1 217 ? 12.164 -2.951 -19.062 1 77.56 217 SER A N 1
ATOM 1700 C CA . SER A 1 217 ? 12.125 -4.289 -18.484 1 77.56 217 SER A CA 1
ATOM 1701 C C . SER A 1 217 ? 10.68 -4.758 -18.281 1 77.56 217 SER A C 1
ATOM 1703 O O . SER A 1 217 ? 9.766 -4.25 -18.922 1 77.56 217 SER A O 1
ATOM 1705 N N . PHE A 1 218 ? 10.609 -5.855 -17.578 1 82.81 218 PHE A N 1
ATOM 1706 C CA . PHE A 1 218 ? 9.312 -6.457 -17.281 1 82.81 218 PHE A CA 1
ATOM 1707 C C . PHE A 1 218 ? 8.492 -5.551 -16.375 1 82.81 218 PHE A C 1
ATOM 1709 O O . PHE A 1 218 ? 7.293 -5.766 -16.203 1 82.81 218 PHE A O 1
ATOM 1716 N N . LEU A 1 219 ? 9 -4.508 -15.906 1 87.38 219 LEU A N 1
ATOM 1717 C CA . LEU A 1 219 ? 8.273 -3.531 -15.102 1 87.38 219 LEU A CA 1
ATOM 1718 C C . LEU A 1 219 ? 7.68 -2.438 -15.984 1 87.38 219 LEU A C 1
ATOM 1720 O O . LEU A 1 219 ? 8.281 -2.037 -16.984 1 87.38 219 LEU A O 1
ATOM 1724 N N . SER A 1 220 ? 6.516 -1.984 -15.609 1 85.94 220 SER A N 1
ATOM 1725 C CA . SER A 1 220 ? 5.977 -0.795 -16.266 1 85.94 220 SER A CA 1
ATOM 1726 C C . SER A 1 220 ? 6.812 0.439 -15.938 1 85.94 220 SER A C 1
ATOM 1728 O O . SER A 1 220 ? 7.539 0.46 -14.945 1 85.94 220 SER A O 1
ATOM 1730 N N . ALA A 1 221 ? 6.645 1.414 -16.75 1 89.19 221 ALA A N 1
ATOM 1731 C CA . ALA A 1 221 ? 7.391 2.652 -16.547 1 89.19 221 ALA A CA 1
ATOM 1732 C C . ALA A 1 221 ? 7.035 3.283 -15.195 1 89.19 221 ALA A C 1
ATOM 1734 O O . ALA A 1 221 ? 7.914 3.77 -14.477 1 89.19 221 ALA A O 1
ATOM 1735 N N . GLU A 1 222 ? 5.848 3.25 -14.852 1 91.44 222 GLU A N 1
ATOM 1736 C CA . GLU A 1 222 ? 5.379 3.838 -13.594 1 91.44 222 GLU A CA 1
ATOM 1737 C C . GLU A 1 222 ? 5.914 3.072 -12.391 1 91.44 222 GLU A C 1
ATOM 1739 O O . GLU A 1 222 ? 6.359 3.678 -11.414 1 91.44 222 GLU A O 1
ATOM 1744 N N . GLU A 1 223 ? 5.926 1.821 -12.57 1 90.38 223 GLU A N 1
ATOM 1745 C CA . GLU A 1 223 ? 6.43 0.985 -11.484 1 90.38 223 GLU A CA 1
ATOM 1746 C C . GLU A 1 223 ? 7.93 1.18 -11.289 1 90.38 223 GLU A C 1
ATOM 1748 O O . GLU A 1 223 ? 8.406 1.241 -10.156 1 90.38 223 GLU A O 1
ATOM 1753 N N . TYR A 1 224 ? 8.594 1.228 -12.352 1 94.31 224 TYR A N 1
ATOM 1754 C CA . TYR A 1 224 ? 10.039 1.419 -12.289 1 94.31 224 TYR A CA 1
ATOM 1755 C C . TYR A 1 224 ? 10.391 2.744 -11.625 1 94.31 224 TYR A C 1
ATOM 1757 O O . TYR A 1 224 ? 11.25 2.795 -10.742 1 94.31 224 TYR A O 1
ATOM 1765 N N . GLU A 1 225 ? 9.672 3.748 -12 1 93.62 225 GLU A N 1
ATOM 1766 C CA . GLU A 1 225 ? 9.922 5.074 -11.438 1 93.62 225 GLU A CA 1
ATOM 1767 C C . GLU A 1 225 ? 9.625 5.105 -9.945 1 93.62 225 GLU A C 1
ATOM 1769 O O . GLU A 1 225 ? 10.383 5.691 -9.164 1 93.62 225 GLU A O 1
ATOM 1774 N N . ARG A 1 226 ? 8.648 4.512 -9.602 1 95.44 226 ARG A N 1
ATOM 1775 C CA . ARG A 1 226 ? 8.273 4.453 -8.195 1 95.44 226 ARG A CA 1
ATOM 1776 C C . ARG A 1 226 ? 9.352 3.738 -7.379 1 95.44 226 ARG A C 1
ATOM 1778 O O . ARG A 1 226 ? 9.703 4.188 -6.285 1 95.44 226 ARG A O 1
ATOM 1785 N N . LEU A 1 227 ? 9.812 2.684 -7.895 1 96.25 227 LEU A N 1
ATOM 1786 C CA . LEU A 1 227 ? 10.852 1.922 -7.207 1 96.25 227 LEU A CA 1
ATOM 1787 C C . LEU A 1 227 ? 12.148 2.727 -7.113 1 96.25 227 LEU A C 1
ATOM 1789 O O . LEU A 1 227 ? 12.812 2.713 -6.082 1 96.25 227 LEU A O 1
ATOM 1793 N N . GLU A 1 228 ? 12.406 3.385 -8.164 1 95.44 228 GLU A N 1
ATOM 1794 C CA . GLU A 1 228 ? 13.602 4.223 -8.164 1 95.44 228 GLU A CA 1
ATOM 1795 C C . GLU A 1 228 ? 13.523 5.301 -7.09 1 95.44 228 GLU A C 1
ATOM 1797 O O . GLU A 1 228 ? 14.508 5.559 -6.391 1 95.44 228 GLU A O 1
ATOM 1802 N N . GLN A 1 229 ? 12.406 5.91 -7 1 96.5 229 GLN A N 1
ATOM 1803 C CA . GLN A 1 229 ? 12.211 6.949 -5.996 1 96.5 229 GLN A CA 1
ATOM 1804 C C . GLN A 1 229 ? 12.336 6.379 -4.586 1 96.5 229 GLN A C 1
ATOM 1806 O O . GLN A 1 229 ? 12.992 6.973 -3.725 1 96.5 229 GLN A O 1
ATOM 1811 N N . GLN A 1 230 ? 11.805 5.297 -4.426 1 97.31 230 GLN A N 1
ATOM 1812 C CA . GLN A 1 230 ? 11.898 4.641 -3.127 1 97.31 230 GLN A CA 1
ATOM 1813 C C . GLN A 1 230 ? 13.344 4.328 -2.77 1 97.31 230 GLN A C 1
ATOM 1815 O O . GLN A 1 230 ? 13.766 4.531 -1.631 1 97.31 230 GLN A O 1
ATOM 1820 N N . VAL A 1 231 ? 14.016 3.812 -3.703 1 97.19 231 VAL A N 1
ATOM 1821 C CA . VAL A 1 231 ? 15.414 3.445 -3.506 1 97.19 231 VAL A CA 1
ATOM 1822 C C . VAL A 1 231 ? 16.234 4.691 -3.172 1 97.19 231 VAL A C 1
ATOM 1824 O O . VAL A 1 231 ? 17.016 4.688 -2.221 1 97.19 231 VAL A O 1
ATOM 1827 N N . ASN A 1 232 ? 16.031 5.715 -3.955 1 96.88 232 ASN A N 1
ATOM 1828 C CA . ASN A 1 232 ? 16.781 6.949 -3.711 1 96.88 232 ASN A CA 1
ATOM 1829 C C . ASN A 1 232 ? 16.5 7.508 -2.318 1 96.88 232 ASN A C 1
ATOM 1831 O O . ASN A 1 232 ? 17.422 7.906 -1.606 1 96.88 232 ASN A O 1
ATOM 1835 N N . ASP A 1 233 ? 15.273 7.531 -1.959 1 97.5 233 ASP A N 1
ATOM 1836 C CA . ASP A 1 233 ? 14.914 8.008 -0.628 1 97.5 233 ASP A CA 1
ATOM 1837 C C . ASP A 1 233 ? 15.547 7.148 0.458 1 97.5 233 ASP A C 1
ATOM 1839 O O . ASP A 1 233 ? 16.109 7.668 1.425 1 97.5 233 ASP A O 1
ATOM 1843 N N . GLY A 1 234 ? 15.43 5.891 0.294 1 97.38 234 GLY A N 1
ATOM 1844 C CA . GLY A 1 234 ? 16.016 4.977 1.269 1 97.38 234 GLY A CA 1
ATOM 1845 C C . GLY A 1 234 ? 17.516 5.121 1.4 1 97.38 234 GLY A C 1
ATOM 1846 O O . GLY A 1 234 ? 18.047 5.156 2.514 1 97.38 234 GLY A O 1
ATOM 1847 N N . LEU A 1 235 ? 18.188 5.18 0.294 1 96.62 235 LEU A N 1
ATOM 1848 C CA . LEU A 1 235 ? 19.641 5.328 0.289 1 96.62 235 LEU A CA 1
ATOM 1849 C C . LEU A 1 235 ? 20.062 6.629 0.967 1 96.62 235 LEU A C 1
ATOM 1851 O O . LEU A 1 235 ? 20.953 6.633 1.81 1 96.62 235 LEU A O 1
ATOM 1855 N N . LEU A 1 236 ? 19.406 7.691 0.663 1 97.31 236 LEU A N 1
ATOM 1856 C CA . LEU A 1 236 ? 19.734 8.992 1.229 1 97.31 236 LEU A CA 1
ATOM 1857 C C . LEU A 1 236 ? 19.469 9.016 2.732 1 97.31 236 LEU A C 1
ATOM 1859 O O . LEU A 1 236 ? 20.266 9.562 3.496 1 97.31 236 LEU A O 1
ATOM 1863 N N . ASP A 1 237 ? 18.438 8.438 3.117 1 96.88 237 ASP A N 1
ATOM 1864 C CA . ASP A 1 237 ? 18.125 8.367 4.543 1 96.88 237 ASP A CA 1
ATOM 1865 C C . ASP A 1 237 ? 19.188 7.559 5.293 1 96.88 237 ASP A C 1
ATOM 1867 O O . ASP A 1 237 ? 19.609 7.941 6.383 1 96.88 237 ASP A O 1
ATOM 1871 N N . GLU A 1 238 ? 19.578 6.469 4.719 1 95.5 238 GLU A N 1
ATOM 1872 C CA . GLU A 1 238 ? 20.578 5.621 5.34 1 95.5 238 GLU A CA 1
ATOM 1873 C C . GLU A 1 238 ? 21.906 6.355 5.473 1 95.5 238 GLU A C 1
ATOM 1875 O O . GLU A 1 238 ? 22.547 6.312 6.527 1 95.5 238 GLU A O 1
ATOM 1880 N N . ILE A 1 239 ? 22.281 6.984 4.457 1 95.62 239 ILE A N 1
ATOM 1881 C CA . ILE A 1 239 ? 23.547 7.707 4.449 1 95.62 239 ILE A CA 1
ATOM 1882 C C . ILE A 1 239 ? 23.5 8.859 5.449 1 95.62 239 ILE A C 1
ATOM 1884 O O . ILE A 1 239 ? 24.453 9.094 6.191 1 95.62 239 ILE A O 1
ATOM 1888 N N . MET A 1 240 ? 22.359 9.594 5.449 1 95.62 240 MET A N 1
ATOM 1889 C CA . MET A 1 240 ? 22.172 10.695 6.395 1 95.62 240 MET A CA 1
ATOM 1890 C C . MET A 1 240 ? 22.297 10.195 7.832 1 95.62 240 MET A C 1
ATOM 1892 O O . MET A 1 240 ? 22.953 10.836 8.656 1 95.62 240 MET A O 1
ATOM 1896 N N . ASN A 1 241 ? 21.797 9.047 8.109 1 94.5 241 ASN A N 1
ATOM 1897 C CA . ASN A 1 241 ? 21.812 8.492 9.461 1 94.5 241 ASN A CA 1
ATOM 1898 C C . ASN A 1 241 ? 23.188 7.965 9.836 1 94.5 241 ASN A C 1
ATOM 1900 O O . ASN A 1 241 ? 23.609 8.062 11 1 94.5 241 ASN A O 1
ATOM 1904 N N . GLU A 1 242 ? 23.938 7.457 8.914 1 94.38 242 GLU A N 1
ATOM 1905 C CA . GLU A 1 242 ? 25.203 6.809 9.195 1 94.38 242 GLU A CA 1
ATOM 1906 C C . GLU A 1 242 ? 26.359 7.809 9.133 1 94.38 242 GLU A C 1
ATOM 1908 O O . GLU A 1 242 ? 27.25 7.789 9.984 1 94.38 242 GLU A O 1
ATOM 1913 N N . GLU A 1 243 ? 26.344 8.664 8.07 1 94.31 243 GLU A N 1
ATOM 1914 C CA . GLU A 1 243 ? 27.516 9.484 7.793 1 94.31 243 GLU A CA 1
ATOM 1915 C C . GLU A 1 243 ? 27.188 10.969 7.867 1 94.31 243 GLU A C 1
ATOM 1917 O O . GLU A 1 243 ? 28.062 11.82 7.711 1 94.31 243 GLU A O 1
ATOM 1922 N N . GLY A 1 244 ? 25.953 11.297 8.055 1 93 244 GLY A N 1
ATOM 1923 C CA . GLY A 1 244 ? 25.531 12.688 8.203 1 93 244 GLY A CA 1
ATOM 1924 C C . GLY A 1 244 ? 25.656 13.484 6.922 1 93 244 GLY A C 1
ATOM 1925 O O . GLY A 1 244 ? 25.547 12.938 5.828 1 93 244 GLY A O 1
ATOM 1926 N N . GLN A 1 245 ? 25.891 14.727 7.066 1 93.88 245 GLN A N 1
ATOM 1927 C CA . GLN A 1 245 ? 25.906 15.641 5.93 1 93.88 245 GLN A CA 1
ATOM 1928 C C . GLN A 1 245 ? 27.109 15.375 5.027 1 93.88 245 GLN A C 1
ATOM 1930 O O . GLN A 1 245 ? 26.984 15.445 3.801 1 93.88 245 GLN A O 1
ATOM 1935 N N . GLU A 1 246 ? 28.219 15.109 5.602 1 95.44 246 GLU A N 1
ATOM 1936 C CA . GLU A 1 246 ? 29.422 14.844 4.812 1 95.44 246 GLU A CA 1
ATOM 1937 C C . GLU A 1 246 ? 29.25 13.602 3.943 1 95.44 246 GLU A C 1
ATOM 1939 O O . GLU A 1 246 ? 29.672 13.586 2.787 1 95.44 246 GLU A O 1
ATOM 1944 N N . GLY A 1 247 ? 28.609 12.641 4.523 1 96.44 247 GLY A N 1
ATOM 1945 C CA . GLY A 1 247 ? 28.344 11.43 3.76 1 96.44 247 GLY A CA 1
ATOM 1946 C C . GLY A 1 247 ? 27.438 11.664 2.568 1 96.44 247 GLY A C 1
ATOM 1947 O O . GLY A 1 247 ? 27.641 11.102 1.495 1 96.44 247 GLY A O 1
ATOM 1948 N N . LEU A 1 248 ? 26.406 12.5 2.789 1 97.44 248 LEU A N 1
ATOM 1949 C CA . LEU A 1 248 ? 25.469 12.836 1.724 1 97.44 248 LEU A CA 1
ATOM 1950 C C . LEU A 1 248 ? 26.188 13.484 0.546 1 97.44 248 LEU A C 1
ATOM 1952 O O . LEU A 1 248 ? 25.969 13.102 -0.606 1 97.44 248 LEU A O 1
ATOM 1956 N N . LEU A 1 249 ? 27.047 14.461 0.848 1 97.38 249 LEU A N 1
ATOM 1957 C CA . LEU A 1 249 ? 27.75 15.188 -0.201 1 97.38 249 LEU A CA 1
ATOM 1958 C C . LEU A 1 249 ? 28.75 14.273 -0.924 1 97.38 249 LEU A C 1
ATOM 1960 O O . LEU A 1 249 ? 28.875 14.344 -2.146 1 97.38 249 LEU A O 1
ATOM 1964 N N . LYS A 1 250 ? 29.422 13.391 -0.209 1 96.94 250 LYS A N 1
ATOM 1965 C CA . LYS A 1 250 ? 30.328 12.422 -0.812 1 96.94 250 LYS A CA 1
ATOM 1966 C C . LYS A 1 250 ? 29.578 11.477 -1.751 1 96.94 250 LYS A C 1
ATOM 1968 O O . LYS A 1 250 ? 30.031 11.211 -2.863 1 96.94 250 LYS A O 1
ATOM 1973 N N . TRP A 1 251 ? 28.469 11.016 -1.235 1 96.44 251 TRP A N 1
ATOM 1974 C CA . TRP A 1 251 ? 27.625 10.141 -2.051 1 96.44 251 TRP A CA 1
ATOM 1975 C C . TRP A 1 251 ? 27.188 10.844 -3.33 1 96.44 251 TRP A C 1
ATOM 1977 O O . TRP A 1 251 ? 27.266 10.273 -4.418 1 96.44 251 TRP A O 1
ATOM 1987 N N . TRP A 1 252 ? 26.75 12.078 -3.227 1 96.81 252 TRP A N 1
ATOM 1988 C CA . TRP A 1 252 ? 26.266 12.867 -4.348 1 96.81 252 TRP A CA 1
ATOM 1989 C C . TRP A 1 252 ? 27.344 13.039 -5.406 1 96.81 252 TRP A C 1
ATOM 1991 O O . TRP A 1 252 ? 27.078 12.867 -6.602 1 96.81 252 TRP A O 1
ATOM 2001 N N . ASP A 1 253 ? 28.516 13.227 -4.965 1 95.81 253 ASP A N 1
ATOM 2002 C CA . ASP A 1 253 ? 29.641 13.484 -5.871 1 95.81 253 ASP A CA 1
ATOM 2003 C C . ASP A 1 253 ? 30.031 12.227 -6.637 1 95.81 253 ASP A C 1
ATOM 2005 O O . ASP A 1 253 ? 30.625 12.305 -7.715 1 95.81 253 ASP A O 1
ATOM 2009 N N . ASN A 1 254 ? 29.672 11.109 -6.117 1 95.44 254 ASN A N 1
ATOM 2010 C CA . ASN A 1 254 ? 30.078 9.844 -6.723 1 95.44 254 ASN A CA 1
ATOM 2011 C C . ASN A 1 254 ? 28.953 9.219 -7.539 1 95.44 254 ASN A C 1
ATOM 2013 O O . ASN A 1 254 ? 29.094 8.102 -8.039 1 95.44 254 ASN A O 1
ATOM 2017 N N . GLN A 1 255 ? 27.891 9.992 -7.688 1 95.5 255 GLN A N 1
ATOM 2018 C CA . GLN A 1 255 ? 26.766 9.438 -8.438 1 95.5 255 GLN A CA 1
ATOM 2019 C C . GLN A 1 255 ? 26.922 9.688 -9.93 1 95.5 255 GLN A C 1
ATOM 2021 O O . GLN A 1 255 ? 27.484 10.711 -10.344 1 95.5 255 GLN A O 1
ATOM 2026 N N . PRO A 1 256 ? 26.469 8.766 -10.758 1 93.12 256 PRO A N 1
ATOM 2027 C CA . PRO A 1 256 ? 26.484 8.984 -12.203 1 93.12 256 PRO A CA 1
ATOM 2028 C C . PRO A 1 256 ? 25.609 10.156 -12.641 1 93.12 256 PRO A C 1
ATOM 2030 O O . PRO A 1 256 ? 24.719 10.57 -11.891 1 93.12 256 PRO A O 1
ATOM 2033 N N . SER A 1 257 ? 25.75 10.633 -13.852 1 93.31 257 SER A N 1
ATOM 2034 C CA . SER A 1 257 ? 25.062 11.805 -14.375 1 93.31 257 SER A CA 1
ATOM 2035 C C . SER A 1 257 ? 23.547 11.562 -14.461 1 93.31 257 SER A C 1
ATOM 2037 O O . SER A 1 257 ? 22.75 12.477 -14.234 1 93.31 257 SER A O 1
ATOM 2039 N N . ARG A 1 258 ? 23.266 10.391 -14.75 1 89.38 258 ARG A N 1
ATOM 2040 C CA . ARG A 1 258 ? 21.859 10.055 -14.875 1 89.38 258 ARG A CA 1
ATOM 2041 C C . ARG A 1 258 ? 21.109 10.344 -13.578 1 89.38 258 ARG A C 1
ATOM 2043 O O . ARG A 1 258 ? 20.016 10.914 -13.594 1 89.38 258 ARG A O 1
ATOM 2050 N N . ARG A 1 259 ? 21.672 10.008 -12.492 1 93.75 259 ARG A N 1
ATOM 2051 C CA . ARG A 1 259 ? 21.062 10.211 -11.188 1 93.75 259 ARG A CA 1
ATOM 2052 C C . ARG A 1 259 ? 21.125 11.68 -10.773 1 93.75 259 ARG A C 1
ATOM 2054 O O . ARG A 1 259 ? 20.172 12.203 -10.188 1 93.75 259 ARG A O 1
ATOM 2061 N N . ARG A 1 260 ? 22.141 12.336 -11.133 1 94.69 260 ARG A N 1
ATOM 2062 C CA . ARG A 1 260 ? 22.328 13.734 -10.75 1 94.69 260 ARG A CA 1
ATOM 2063 C C . ARG A 1 260 ? 21.375 14.641 -11.508 1 94.69 260 ARG A C 1
ATOM 2065 O O . ARG A 1 260 ? 21.094 15.766 -11.078 1 94.69 260 ARG A O 1
ATOM 2072 N N . ARG A 1 261 ? 20.922 14.117 -12.57 1 94 261 ARG A N 1
ATOM 2073 C CA . ARG A 1 261 ? 20 14.914 -13.383 1 94 261 ARG A CA 1
ATOM 2074 C C . ARG A 1 261 ? 18.562 14.758 -12.898 1 94 261 ARG A C 1
ATOM 2076 O O . ARG A 1 261 ? 17.688 15.531 -13.289 1 94 261 ARG A O 1
ATOM 2083 N N . SER A 1 262 ? 18.375 13.867 -12.062 1 95.06 262 SER A N 1
ATOM 2084 C CA . SER A 1 262 ? 17.031 13.648 -11.547 1 95.06 262 SER A CA 1
ATOM 2085 C C . SER A 1 262 ? 16.625 14.734 -10.555 1 95.06 262 SER A C 1
ATOM 2087 O O . SER A 1 262 ? 17.25 14.875 -9.5 1 95.06 262 SER A O 1
ATOM 2089 N N . ILE A 1 263 ? 15.531 15.406 -10.883 1 96.25 263 ILE A N 1
ATOM 2090 C CA . ILE A 1 263 ? 15.039 16.469 -10.008 1 96.25 263 ILE A CA 1
ATOM 2091 C C . ILE A 1 263 ? 14.602 15.883 -8.672 1 96.25 263 ILE A C 1
ATOM 2093 O O . ILE A 1 263 ? 14.797 16.5 -7.621 1 96.25 263 ILE A O 1
ATOM 2097 N N . TYR A 1 264 ? 14.078 14.719 -8.719 1 97.25 264 TYR A N 1
ATOM 2098 C CA . TYR A 1 264 ? 13.609 14.07 -7.504 1 97.25 264 TYR A CA 1
ATOM 2099 C C . TYR A 1 264 ? 14.766 13.836 -6.531 1 97.25 264 TYR A C 1
ATOM 2101 O O . TYR A 1 264 ? 14.633 14.102 -5.336 1 97.25 264 TYR A O 1
ATOM 2109 N N . VAL A 1 265 ? 15.859 13.391 -7.066 1 97.5 265 VAL A N 1
ATOM 2110 C CA . VAL A 1 265 ? 17.016 13.086 -6.223 1 97.5 265 VAL A CA 1
ATOM 2111 C C . VAL A 1 265 ? 17.625 14.383 -5.699 1 97.5 265 VAL A C 1
ATOM 2113 O O . VAL A 1 265 ? 18.016 14.469 -4.527 1 97.5 265 VAL A O 1
ATOM 2116 N N . ARG A 1 266 ? 17.688 15.367 -6.539 1 97.62 266 ARG A N 1
ATOM 2117 C CA . ARG A 1 266 ? 18.219 16.656 -6.141 1 97.62 266 ARG A CA 1
ATOM 2118 C C . ARG A 1 266 ? 17.422 17.266 -4.996 1 97.62 266 ARG A C 1
ATOM 2120 O O . ARG A 1 266 ? 17.984 17.688 -3.99 1 97.62 266 ARG A O 1
ATOM 2127 N N . VAL A 1 267 ? 16.141 17.219 -5.168 1 98.06 267 VAL A N 1
ATOM 2128 C CA . VAL A 1 267 ? 15.258 17.781 -4.148 1 98.06 267 VAL A CA 1
ATOM 2129 C C . VAL A 1 267 ? 15.367 16.969 -2.863 1 98.06 267 VAL A C 1
ATOM 2131 O O . VAL A 1 267 ? 15.406 17.531 -1.766 1 98.06 267 VAL A O 1
ATOM 2134 N N . GLY A 1 268 ? 15.453 15.664 -3.021 1 97.88 268 GLY A N 1
ATOM 2135 C CA . GLY A 1 268 ? 15.641 14.805 -1.861 1 97.88 268 GLY A CA 1
ATOM 2136 C C . GLY A 1 268 ? 16.906 15.109 -1.096 1 97.88 268 GLY A C 1
ATOM 2137 O O . GLY A 1 268 ? 16.922 15.078 0.136 1 97.88 268 GLY A O 1
ATOM 2138 N N . LEU A 1 269 ? 17.938 15.375 -1.824 1 97.88 269 LEU A N 1
ATOM 2139 C CA . LEU A 1 269 ? 19.219 15.727 -1.214 1 97.88 269 LEU A CA 1
ATOM 2140 C C . LEU A 1 269 ? 19.125 17.062 -0.491 1 97.88 269 LEU A C 1
ATOM 2142 O O . LEU A 1 269 ? 19.562 17.188 0.659 1 97.88 269 LEU A O 1
ATOM 2146 N N . ILE A 1 270 ? 18.516 18.031 -1.105 1 97.94 270 ILE A N 1
ATOM 2147 C CA . ILE A 1 270 ? 18.359 19.359 -0.536 1 97.94 270 ILE A CA 1
ATOM 2148 C C . ILE A 1 270 ? 17.531 19.281 0.753 1 97.94 270 ILE A C 1
ATOM 2150 O O . ILE A 1 270 ? 17.922 19.859 1.771 1 97.94 270 ILE A O 1
ATOM 2154 N N . LYS A 1 271 ? 16.5 18.547 0.687 1 97.88 271 LYS A N 1
ATOM 2155 C CA . LYS A 1 271 ? 15.641 18.359 1.848 1 97.88 271 LYS A CA 1
ATOM 2156 C C . LYS A 1 271 ? 16.422 17.828 3.041 1 97.88 271 LYS A C 1
ATOM 2158 O O . LYS A 1 271 ? 16.312 18.359 4.148 1 97.88 271 LYS A O 1
ATOM 2163 N N . ARG A 1 272 ? 17.219 16.922 2.826 1 97.56 272 ARG A N 1
ATOM 2164 C CA . ARG A 1 272 ? 17.953 16.266 3.902 1 97.56 272 ARG A CA 1
ATOM 2165 C C . ARG A 1 272 ? 19.109 17.141 4.398 1 97.56 272 ARG A C 1
ATOM 2167 O O . ARG A 1 272 ? 19.438 17.125 5.586 1 97.56 272 ARG A O 1
ATOM 2174 N N . LEU A 1 273 ? 19.688 17.859 3.518 1 97.44 273 LEU A N 1
ATOM 2175 C CA . LEU A 1 273 ? 20.719 18.812 3.936 1 97.44 273 LEU A CA 1
ATOM 2176 C C . LEU A 1 273 ? 20.141 19.891 4.836 1 97.44 273 LEU A C 1
ATOM 2178 O O . LEU A 1 273 ? 20.75 20.281 5.832 1 97.44 273 LEU A O 1
ATOM 2182 N N . ILE A 1 274 ? 18.922 20.344 4.496 1 95.88 274 ILE A N 1
ATOM 2183 C CA . ILE A 1 274 ? 18.234 21.312 5.328 1 95.88 274 ILE A CA 1
ATOM 2184 C C . ILE A 1 274 ? 17.906 20.703 6.688 1 95.88 274 ILE A C 1
ATOM 2186 O O . ILE A 1 274 ? 18.125 21.328 7.727 1 95.88 274 ILE A O 1
ATOM 2190 N N . ASP A 1 275 ? 17.562 19.469 6.66 1 94.12 275 ASP A N 1
ATOM 2191 C CA . ASP A 1 275 ? 17.188 18.766 7.891 1 94.12 275 ASP A CA 1
ATOM 2192 C C . ASP A 1 275 ? 18.391 18.594 8.805 1 94.12 275 ASP A C 1
ATOM 2194 O O . ASP A 1 275 ? 18.25 18.5 10.031 1 94.12 275 ASP A O 1
ATOM 2198 N N . THR A 1 276 ? 19.578 18.578 8.25 1 94.19 276 THR A N 1
ATOM 2199 C CA . THR A 1 276 ? 20.781 18.422 9.039 1 94.19 276 THR A CA 1
ATOM 2200 C C . THR A 1 276 ? 21.453 19.781 9.281 1 94.19 276 THR A C 1
ATOM 2202 O O . THR A 1 276 ? 22.609 19.844 9.672 1 94.19 276 THR A O 1
ATOM 2205 N N . ASP A 1 277 ? 20.797 20.828 8.938 1 93.44 277 ASP A N 1
ATOM 2206 C CA . ASP A 1 277 ? 21.172 22.219 9.188 1 93.44 277 ASP A CA 1
ATOM 2207 C C . ASP A 1 277 ? 22.375 22.625 8.336 1 93.44 277 ASP A C 1
ATOM 2209 O O . ASP A 1 277 ? 23.188 23.438 8.766 1 93.44 277 ASP A O 1
ATOM 2213 N N . ASP A 1 278 ? 22.547 21.906 7.266 1 95.12 278 ASP A N 1
ATOM 2214 C CA . ASP A 1 278 ? 23.562 22.328 6.297 1 95.12 278 ASP A CA 1
ATOM 2215 C C . ASP A 1 278 ? 22.938 23.172 5.188 1 95.12 278 ASP A C 1
ATOM 2217 O O . ASP A 1 278 ? 22.891 22.75 4.031 1 95.12 278 ASP A O 1
ATOM 2221 N N . HIS A 1 279 ? 22.672 24.375 5.484 1 95.31 279 HIS A N 1
ATOM 2222 C CA . HIS A 1 279 ? 22 25.297 4.566 1 95.31 279 HIS A CA 1
ATOM 2223 C C . HIS A 1 279 ? 22.953 25.797 3.488 1 95.31 279 HIS A C 1
ATOM 2225 O O . HIS A 1 279 ? 22.531 26.125 2.383 1 95.31 279 HIS A O 1
ATOM 2231 N N . GLN A 1 280 ? 24.203 25.75 3.775 1 95.12 280 GLN A N 1
ATOM 2232 C CA . GLN A 1 280 ? 25.188 26.219 2.816 1 95.12 280 GLN A CA 1
ATOM 2233 C C . GLN A 1 280 ? 25.266 25.312 1.599 1 95.12 280 GLN A C 1
ATOM 2235 O O . GLN A 1 280 ? 25.125 25.766 0.462 1 95.12 280 GLN A O 1
ATOM 2240 N N . SER A 1 281 ? 25.469 24.031 1.874 1 96.69 281 SER A N 1
ATOM 2241 C CA . SER A 1 281 ? 25.516 23.078 0.771 1 96.69 281 SER A CA 1
ATOM 2242 C C . SER A 1 281 ? 24.172 23 0.05 1 96.69 281 SER A C 1
ATOM 2244 O O . SER A 1 281 ? 24.125 22.875 -1.177 1 96.69 281 SER A O 1
ATOM 2246 N N . ALA A 1 282 ? 23.109 23.094 0.816 1 97.5 282 ALA A N 1
ATOM 2247 C CA . ALA A 1 282 ? 21.766 23.031 0.246 1 97.5 282 ALA A CA 1
ATOM 2248 C C . ALA A 1 282 ? 21.531 24.172 -0.733 1 97.5 282 ALA A C 1
ATOM 2250 O O . ALA A 1 282 ? 20.969 23.969 -1.814 1 97.5 282 ALA A O 1
ATOM 2251 N N . GLN A 1 283 ? 21.969 25.359 -0.317 1 96.81 283 GLN A N 1
ATOM 2252 C CA . GLN A 1 283 ? 21.766 26.531 -1.161 1 96.81 283 GLN A CA 1
ATOM 2253 C C . GLN A 1 283 ? 22.547 26.406 -2.467 1 96.81 283 GLN A C 1
ATOM 2255 O O . GLN A 1 283 ? 22.078 26.844 -3.521 1 96.81 283 GLN A O 1
ATOM 2260 N N . GLU A 1 284 ? 23.719 25.781 -2.42 1 96.62 284 GLU A N 1
ATOM 2261 C CA . GLU A 1 284 ? 24.531 25.594 -3.619 1 96.62 284 GLU A CA 1
ATOM 2262 C C . GLU A 1 284 ? 23.859 24.641 -4.602 1 96.62 284 GLU A C 1
ATOM 2264 O O . GLU A 1 284 ? 23.781 24.922 -5.797 1 96.62 284 GLU A O 1
ATOM 2269 N N . ILE A 1 285 ? 23.391 23.578 -4.07 1 97.25 285 ILE A N 1
ATOM 2270 C CA . ILE A 1 285 ? 22.734 22.594 -4.922 1 97.25 285 ILE A CA 1
ATOM 2271 C C . ILE A 1 285 ? 21.422 23.156 -5.449 1 97.25 285 ILE A C 1
ATOM 2273 O O . ILE A 1 285 ? 21.047 22.906 -6.598 1 97.25 285 ILE A O 1
ATOM 2277 N N . ALA A 1 286 ? 20.734 23.906 -4.617 1 98.06 286 ALA A N 1
ATOM 2278 C CA . ALA A 1 286 ? 19.484 24.562 -5.039 1 98.06 286 ALA A CA 1
ATOM 2279 C C . ALA A 1 286 ? 19.734 25.531 -6.195 1 98.06 286 ALA A C 1
ATOM 2281 O O . ALA A 1 286 ? 18.969 25.562 -7.16 1 98.06 286 ALA A O 1
ATOM 2282 N N . LEU A 1 287 ? 20.859 26.297 -6.027 1 97.81 287 LEU A N 1
ATOM 2283 C CA . LEU A 1 287 ? 21.219 27.234 -7.082 1 97.81 287 LEU A CA 1
ATOM 2284 C C . LEU A 1 287 ? 21.453 26.516 -8.398 1 97.81 287 LEU A C 1
ATOM 2286 O O . LEU A 1 287 ? 20.906 26.906 -9.438 1 97.81 287 LEU A O 1
ATOM 2290 N N . GLU A 1 288 ? 22.172 25.422 -8.352 1 97.25 288 GLU A N 1
ATOM 2291 C CA . GLU A 1 288 ? 22.438 24.625 -9.547 1 97.25 288 GLU A CA 1
ATOM 2292 C C . GLU A 1 288 ? 21.141 24.094 -10.148 1 97.25 288 GLU A C 1
ATOM 2294 O O . GLU A 1 288 ? 20.984 24.062 -11.375 1 97.25 288 GLU A O 1
ATOM 2299 N N . THR A 1 289 ? 20.234 23.688 -9.312 1 97.88 289 THR A N 1
ATOM 2300 C CA . THR A 1 289 ? 18.984 23.078 -9.742 1 97.88 289 THR A CA 1
ATOM 2301 C C . THR A 1 289 ? 18.078 24.109 -10.414 1 97.88 289 THR A C 1
ATOM 2303 O O . THR A 1 289 ? 17.516 23.859 -11.484 1 97.88 289 THR A O 1
ATOM 2306 N N . VAL A 1 290 ? 17.984 25.281 -9.812 1 97.38 290 VAL A N 1
ATOM 2307 C CA . VAL A 1 290 ? 17.125 26.344 -10.344 1 97.38 290 VAL A CA 1
ATOM 2308 C C . VAL A 1 290 ? 17.672 26.812 -11.688 1 97.38 290 VAL A C 1
ATOM 2310 O O . VAL A 1 290 ? 16.906 27.156 -12.594 1 97.38 290 VAL A O 1
ATOM 2313 N N . LYS A 1 291 ? 18.969 26.781 -11.836 1 96.69 291 LYS A N 1
ATOM 2314 C CA . LYS A 1 291 ? 19.594 27.219 -13.078 1 96.69 291 LYS A CA 1
ATOM 2315 C C . LYS A 1 291 ? 19.391 26.188 -14.188 1 96.69 291 LYS A C 1
ATOM 2317 O O . LYS A 1 291 ? 19.234 26.562 -15.359 1 96.69 291 LYS A O 1
ATOM 2322 N N . LYS A 1 292 ? 19.281 25 -13.852 1 95.62 292 LYS A N 1
ATOM 2323 C CA . LYS A 1 292 ? 19.297 23.922 -14.828 1 95.62 292 LYS A CA 1
ATOM 2324 C C . LYS A 1 292 ? 17.875 23.578 -15.289 1 95.62 292 LYS A C 1
ATOM 2326 O O . LYS A 1 292 ? 17.688 23.141 -16.422 1 95.62 292 LYS A O 1
ATOM 2331 N N . TYR A 1 293 ? 16.906 23.797 -14.492 1 96.81 293 TYR A N 1
ATOM 2332 C CA . TYR A 1 293 ? 15.57 23.297 -14.805 1 96.81 293 TYR A CA 1
ATOM 2333 C C . TYR A 1 293 ? 14.57 24.438 -14.93 1 96.81 293 TYR A C 1
ATOM 2335 O O . TYR A 1 293 ? 14.797 25.531 -14.398 1 96.81 293 TYR A O 1
ATOM 2343 N N . GLN A 1 294 ? 13.445 24.078 -15.602 1 95.5 294 GLN A N 1
ATOM 2344 C CA . GLN A 1 294 ? 12.383 25.062 -15.781 1 95.5 294 GLN A CA 1
ATOM 2345 C C . GLN A 1 294 ? 11.359 24.984 -14.648 1 95.5 294 GLN A C 1
ATOM 2347 O O . GLN A 1 294 ? 11.312 23.984 -13.922 1 95.5 294 GLN A O 1
ATOM 2352 N N . ASP A 1 295 ? 10.531 26.016 -14.516 1 94.75 295 ASP A N 1
ATOM 2353 C CA . ASP A 1 295 ? 9.578 26.156 -13.414 1 94.75 295 ASP A CA 1
ATOM 2354 C C . ASP A 1 295 ? 8.656 24.938 -13.344 1 94.75 295 ASP A C 1
ATOM 2356 O O . ASP A 1 295 ? 8.305 24.484 -12.25 1 94.75 295 ASP A O 1
ATOM 2360 N N . GLU A 1 296 ? 8.312 24.359 -14.523 1 94.12 296 GLU A N 1
ATOM 2361 C CA . GLU A 1 296 ? 7.383 23.219 -14.586 1 94.12 296 GLU A CA 1
ATOM 2362 C C . GLU A 1 296 ? 7.949 22 -13.867 1 94.12 296 GLU A C 1
ATOM 2364 O O . GLU A 1 296 ? 7.195 21.172 -13.367 1 94.12 296 GLU A O 1
ATOM 2369 N N . GLN A 1 297 ? 9.227 22.016 -13.75 1 95.44 297 GLN A N 1
ATOM 2370 C CA . GLN A 1 297 ? 9.883 20.844 -13.18 1 95.44 297 GLN A CA 1
ATOM 2371 C C . GLN A 1 297 ? 10.25 21.078 -11.711 1 95.44 297 GLN A C 1
ATOM 2373 O O . GLN A 1 297 ? 10.711 20.156 -11.031 1 95.44 297 GLN A O 1
ATOM 2378 N N . LEU A 1 298 ? 9.992 22.281 -11.195 1 96.5 298 LEU A N 1
ATOM 2379 C CA . LEU A 1 298 ? 10.539 22.656 -9.891 1 96.5 298 LEU A CA 1
ATOM 2380 C C . LEU A 1 298 ? 9.469 22.594 -8.812 1 96.5 298 LEU A C 1
ATOM 2382 O O . LEU A 1 298 ? 9.648 23.125 -7.715 1 96.5 298 LEU A O 1
ATOM 2386 N N . ALA A 1 299 ? 8.391 21.906 -9.117 1 95.5 299 ALA A N 1
ATOM 2387 C CA . ALA A 1 299 ? 7.254 21.859 -8.211 1 95.5 299 ALA A CA 1
ATOM 2388 C C . ALA A 1 299 ? 7.66 21.266 -6.855 1 95.5 299 ALA A C 1
ATOM 2390 O O . ALA A 1 299 ? 7.219 21.75 -5.809 1 95.5 299 ALA A O 1
ATOM 2391 N N . LEU A 1 300 ? 8.562 20.375 -6.879 1 96.12 300 LEU A N 1
ATOM 2392 C CA . LEU A 1 300 ? 8.977 19.688 -5.66 1 96.12 300 LEU A CA 1
ATOM 2393 C C . LEU A 1 300 ? 10 20.516 -4.891 1 96.12 300 LEU A C 1
ATOM 2395 O O . LEU A 1 300 ? 10.219 20.281 -3.699 1 96.12 300 LEU A O 1
ATOM 2399 N N . LEU A 1 301 ? 10.586 21.453 -5.504 1 97.88 301 LEU A N 1
ATOM 2400 C CA . LEU A 1 301 ? 11.688 22.203 -4.91 1 97.88 301 LEU A CA 1
ATOM 2401 C C . LEU A 1 301 ? 11.164 23.391 -4.105 1 97.88 301 LEU A C 1
ATOM 2403 O O . LEU A 1 301 ? 11.758 23.75 -3.088 1 97.88 301 LEU A O 1
ATOM 2407 N N . TYR A 1 302 ? 10.062 23.922 -4.5 1 96.75 302 TYR A N 1
ATOM 2408 C CA . TYR A 1 302 ? 9.562 25.172 -3.936 1 96.75 302 TYR A CA 1
ATOM 2409 C C . TYR A 1 302 ? 9.352 25.047 -2.432 1 96.75 302 TYR A C 1
ATOM 2411 O O . TYR A 1 302 ? 9.812 25.891 -1.661 1 96.75 302 TYR A O 1
ATOM 2419 N N . PRO A 1 303 ? 8.742 24 -2.031 1 95.75 303 PRO A N 1
ATOM 2420 C CA . PRO A 1 303 ? 8.562 23.859 -0.583 1 95.75 303 PRO A CA 1
ATOM 2421 C C . PRO A 1 303 ? 9.883 23.812 0.177 1 95.75 303 PRO A C 1
ATOM 2423 O O . PRO A 1 303 ? 9.984 24.344 1.286 1 95.75 303 PRO A O 1
ATOM 2426 N N . GLU A 1 304 ? 10.852 23.25 -0.382 1 96.25 304 GLU A N 1
ATOM 2427 C CA . GLU A 1 304 ? 12.148 23.172 0.285 1 96.25 304 GLU A CA 1
ATOM 2428 C C . GLU A 1 304 ? 12.852 24.516 0.31 1 96.25 304 GLU A C 1
ATOM 2430 O O . GLU A 1 304 ? 13.57 24.844 1.259 1 96.25 304 GLU A O 1
ATOM 2435 N N . LEU A 1 305 ? 12.578 25.266 -0.709 1 96.31 305 LEU A N 1
ATOM 2436 C CA . LEU A 1 305 ? 13.164 26.594 -0.767 1 96.31 305 LEU A CA 1
ATOM 2437 C C . LEU A 1 305 ? 12.617 27.484 0.347 1 96.31 305 LEU A C 1
ATOM 2439 O O . LEU A 1 305 ? 13.312 28.375 0.831 1 96.31 305 LEU A O 1
ATOM 2443 N N . THR A 1 306 ? 11.438 27.188 0.778 1 94.88 306 THR A N 1
ATOM 2444 C CA . THR A 1 306 ? 10.836 27.969 1.855 1 94.88 306 THR A CA 1
ATOM 2445 C C . THR A 1 306 ? 11.492 27.641 3.193 1 94.88 306 THR A C 1
ATOM 2447 O O . THR A 1 306 ? 11.461 28.453 4.121 1 94.88 306 THR A O 1
ATOM 2450 N N . ARG A 1 307 ? 12.078 26.531 3.232 1 94.25 307 ARG A N 1
ATOM 2451 C CA . ARG A 1 307 ? 12.727 26.094 4.465 1 94.25 307 ARG A CA 1
ATOM 2452 C C . ARG A 1 307 ? 14.195 26.5 4.492 1 94.25 307 ARG A C 1
ATOM 2454 O O . ARG A 1 307 ? 14.812 26.531 5.555 1 94.25 307 ARG A O 1
ATOM 2461 N N . LEU A 1 308 ? 14.672 26.812 3.379 1 94.38 308 LEU A N 1
ATOM 2462 C CA . LEU A 1 308 ? 16.094 27.109 3.209 1 94.38 308 LEU A CA 1
ATOM 2463 C C . LEU A 1 308 ? 16.438 28.484 3.736 1 94.38 308 LEU A C 1
ATOM 2465 O O . LEU A 1 308 ? 15.711 29.453 3.477 1 94.38 308 LEU A O 1
ATOM 2469 N N . GLN A 1 309 ? 17.453 28.547 4.559 1 91.38 309 GLN A N 1
ATOM 2470 C CA . GLN A 1 309 ? 17.969 29.844 4.988 1 91.38 309 GLN A CA 1
ATOM 2471 C C . GLN A 1 309 ? 18.953 30.406 3.961 1 91.38 309 GLN A C 1
ATOM 2473 O O . GLN A 1 309 ? 20.109 30.016 3.928 1 91.38 309 GLN A O 1
ATOM 2478 N N . VAL A 1 310 ? 18.375 31.234 3.154 1 89.75 310 VAL A N 1
ATOM 2479 C CA . VAL A 1 310 ? 19.156 31.797 2.053 1 89.75 310 VAL A CA 1
ATOM 2480 C C . VAL A 1 310 ? 19.656 33.188 2.432 1 89.75 310 VAL A C 1
ATOM 2482 O O . VAL A 1 310 ? 18.891 34 2.922 1 89.75 310 VAL A O 1
ATOM 2485 N N . ASP A 1 311 ? 20.938 33.344 2.137 1 83.75 311 ASP A N 1
ATOM 2486 C CA . ASP A 1 311 ? 21.5 34.688 2.287 1 83.75 311 ASP A CA 1
ATOM 2487 C C . ASP A 1 311 ? 21.078 35.594 1.127 1 83.75 311 ASP A C 1
ATOM 2489 O O . ASP A 1 311 ? 21.125 35.188 -0.033 1 83.75 311 ASP A O 1
ATOM 2493 N N . GLU A 1 312 ? 20.672 36.844 1.445 1 83.56 312 GLU A N 1
ATOM 2494 C CA . GLU A 1 312 ? 20.219 37.781 0.414 1 83.56 312 GLU A CA 1
ATOM 2495 C C . GLU A 1 312 ? 21.344 38.094 -0.563 1 83.56 312 GLU A C 1
ATOM 2497 O O . GLU A 1 312 ? 21.078 38.469 -1.706 1 83.56 312 GLU A O 1
ATOM 2502 N N . GLU A 1 313 ? 22.5 37.938 -0.079 1 87.38 313 GLU A N 1
ATOM 2503 C CA . GLU A 1 313 ? 23.641 38.219 -0.939 1 87.38 313 GLU A CA 1
ATOM 2504 C C . GLU A 1 313 ? 24.016 37.031 -1.813 1 87.38 313 GLU A C 1
ATOM 2506 O O . GLU A 1 313 ? 24.797 37.156 -2.76 1 87.38 313 GLU A O 1
ATOM 2511 N N . HIS A 1 314 ? 23.359 36 -1.499 1 89.62 314 HIS A N 1
ATOM 2512 C CA . HIS A 1 314 ? 23.688 34.781 -2.252 1 89.62 314 HIS A CA 1
ATOM 2513 C C . HIS A 1 314 ? 23.094 34.844 -3.656 1 89.62 314 HIS A C 1
ATOM 2515 O O . HIS A 1 314 ? 22.031 35.406 -3.859 1 89.62 314 HIS A O 1
ATOM 2521 N N . LYS A 1 315 ? 23.734 34.188 -4.543 1 95.31 315 LYS A N 1
ATOM 2522 C CA . LYS A 1 315 ? 23.344 34.188 -5.949 1 95.31 315 LYS A CA 1
ATOM 2523 C C . LYS A 1 315 ? 21.969 33.531 -6.125 1 95.31 315 LYS A C 1
ATOM 2525 O O . LYS A 1 315 ? 21.203 33.938 -7.023 1 95.31 315 LYS A O 1
ATOM 2530 N N . LEU A 1 316 ? 21.703 32.625 -5.266 1 96.44 316 LEU A N 1
ATOM 2531 C CA . LEU A 1 316 ? 20.422 31.953 -5.344 1 96.44 316 LEU A CA 1
ATOM 2532 C C . LEU A 1 316 ? 19.266 32.969 -5.238 1 96.44 316 LEU A C 1
ATOM 2534 O O . LEU A 1 316 ? 18.312 32.875 -6.012 1 96.44 316 LEU A O 1
ATOM 2538 N N . PHE A 1 317 ? 19.359 33.906 -4.344 1 95.81 317 PHE A N 1
ATOM 2539 C CA . PHE A 1 317 ? 18.312 34.906 -4.137 1 95.81 317 PHE A CA 1
ATOM 2540 C C . PHE A 1 317 ? 18.141 35.75 -5.387 1 95.81 317 PHE A C 1
ATOM 2542 O O . PHE A 1 317 ? 17 36 -5.824 1 95.81 317 PHE A O 1
ATOM 2549 N N . LYS A 1 318 ? 19.188 36.125 -5.961 1 95.56 318 LYS A N 1
ATOM 2550 C CA . LYS A 1 318 ? 19.156 36.969 -7.16 1 95.56 318 LYS A CA 1
ATOM 2551 C C . LYS A 1 318 ? 18.5 36.219 -8.328 1 95.56 318 LYS A C 1
ATOM 2553 O O . LYS A 1 318 ? 17.703 36.781 -9.07 1 95.56 318 LYS A O 1
ATOM 2558 N N . VAL A 1 319 ? 18.875 35.062 -8.438 1 96.75 319 VAL A N 1
ATOM 2559 C CA . VAL A 1 319 ? 18.328 34.25 -9.516 1 96.75 319 VAL A CA 1
ATOM 2560 C C . VAL A 1 319 ? 16.828 34.062 -9.312 1 96.75 319 VAL A C 1
ATOM 2562 O O . VAL A 1 319 ? 16.047 34.156 -10.266 1 96.75 319 VAL A O 1
ATOM 2565 N N . LEU A 1 320 ? 16.406 33.812 -8.102 1 96.88 320 LEU A N 1
ATOM 2566 C CA . LEU A 1 320 ? 14.992 33.625 -7.793 1 96.88 320 LEU A CA 1
ATOM 2567 C C . LEU A 1 320 ? 14.211 34.906 -8.078 1 96.88 320 LEU A C 1
ATOM 2569 O O . LEU A 1 320 ? 13.102 34.844 -8.609 1 96.88 320 LEU A O 1
ATOM 2573 N N . LEU A 1 321 ? 14.797 36.031 -7.754 1 96.06 321 LEU A N 1
ATOM 2574 C CA . LEU A 1 321 ? 14.164 37.312 -8.016 1 96.06 321 LEU A CA 1
ATOM 2575 C C . LEU A 1 321 ? 13.969 37.531 -9.516 1 96.06 321 LEU A C 1
ATOM 2577 O O . LEU A 1 321 ? 12.898 37.969 -9.945 1 96.06 321 LEU A O 1
ATOM 2581 N N . LYS A 1 322 ? 14.977 37.219 -10.188 1 95.88 322 LYS A N 1
ATOM 2582 C CA . LYS A 1 322 ? 14.922 37.375 -11.641 1 95.88 322 LYS A CA 1
ATOM 2583 C C . LYS A 1 322 ? 13.875 36.469 -12.258 1 95.88 322 LYS A C 1
ATOM 2585 O O . LYS A 1 322 ? 13.102 36.875 -13.125 1 95.88 322 LYS A O 1
ATOM 2590 N N . ARG A 1 323 ? 13.812 35.281 -11.828 1 95.75 323 ARG A N 1
ATOM 2591 C CA . ARG A 1 323 ? 12.867 34.312 -12.359 1 95.75 323 ARG A CA 1
ATOM 2592 C C . ARG A 1 323 ? 11.438 34.688 -11.992 1 95.75 323 ARG A C 1
ATOM 2594 O O . ARG A 1 323 ? 10.508 34.469 -12.773 1 95.75 323 ARG A O 1
ATOM 2601 N N . ASN A 1 324 ? 11.297 35.156 -10.812 1 95.69 324 ASN A N 1
ATOM 2602 C CA . ASN A 1 324 ? 9.984 35.625 -10.383 1 95.69 324 ASN A CA 1
ATOM 2603 C C . ASN A 1 324 ? 9.422 36.688 -11.312 1 95.69 324 ASN A C 1
ATOM 2605 O O . ASN A 1 324 ? 8.242 36.656 -11.672 1 95.69 324 ASN A O 1
ATOM 2609 N N . SER A 1 325 ? 10.234 37.594 -11.734 1 94.75 325 SER A N 1
ATOM 2610 C CA . SER A 1 325 ? 9.805 38.688 -12.578 1 94.75 325 SER A CA 1
ATOM 2611 C C . SER A 1 325 ? 9.367 38.219 -13.953 1 94.75 325 SER A C 1
ATOM 2613 O O . SER A 1 325 ? 8.562 38.844 -14.625 1 94.75 325 SER A O 1
ATOM 2615 N N . LYS A 1 326 ? 9.789 37 -14.312 1 93.62 326 LYS A N 1
ATOM 2616 C CA . LYS A 1 326 ? 9.508 36.5 -15.648 1 93.62 326 LYS A CA 1
ATOM 2617 C C . LYS A 1 326 ? 8.594 35.281 -15.586 1 93.62 326 LYS A C 1
ATOM 2619 O O . LYS A 1 326 ? 8.242 34.688 -16.625 1 93.62 326 LYS A O 1
ATOM 2624 N N . ALA A 1 327 ? 8.25 34.969 -14.445 1 91.94 327 ALA A N 1
ATOM 2625 C CA . ALA A 1 327 ? 7.539 33.719 -14.258 1 91.94 327 ALA A CA 1
ATOM 2626 C C . ALA A 1 327 ? 6.105 33.812 -14.773 1 91.94 327 ALA A C 1
ATOM 2628 O O . ALA A 1 327 ? 5.488 34.875 -14.711 1 91.94 327 ALA A O 1
ATOM 2629 N N . GLU A 1 328 ? 5.633 32.719 -15.336 1 93.38 328 GLU A N 1
ATOM 2630 C CA . GLU A 1 328 ? 4.215 32.594 -15.672 1 93.38 328 GLU A CA 1
ATOM 2631 C C . GLU A 1 328 ? 3.344 32.75 -14.43 1 93.38 328 GLU A C 1
ATOM 2633 O O . GLU A 1 328 ? 3.779 32.469 -13.32 1 93.38 328 GLU A O 1
ATOM 2638 N N . GLU A 1 329 ? 2.084 33.094 -14.57 1 90.5 329 GLU A N 1
ATOM 2639 C CA . GLU A 1 329 ? 1.154 33.375 -13.477 1 90.5 329 GLU A CA 1
ATOM 2640 C C . GLU A 1 329 ? 0.952 32.156 -12.594 1 90.5 329 GLU A C 1
ATOM 2642 O O . GLU A 1 329 ? 0.821 32.281 -11.375 1 90.5 329 GLU A O 1
ATOM 2647 N N . ARG A 1 330 ? 0.948 31.062 -13.211 1 90.94 330 ARG A N 1
ATOM 2648 C CA . ARG A 1 330 ? 0.647 29.828 -12.477 1 90.94 330 ARG A CA 1
ATOM 2649 C C . ARG A 1 330 ? 1.739 29.531 -11.461 1 90.94 330 ARG A C 1
ATOM 2651 O O . ARG A 1 330 ? 1.52 28.766 -10.523 1 90.94 330 ARG A O 1
ATOM 2658 N N . TYR A 1 331 ? 2.936 30.172 -11.609 1 93.38 331 TYR A N 1
ATOM 2659 C CA . TYR A 1 331 ? 4.039 29.906 -10.688 1 93.38 331 TYR A CA 1
ATOM 2660 C C . TYR A 1 331 ? 4.285 31.109 -9.781 1 93.38 331 TYR A C 1
ATOM 2662 O O . TYR A 1 331 ? 5.164 31.062 -8.914 1 93.38 331 TYR A O 1
ATOM 2670 N N . SER A 1 332 ? 3.547 32.094 -9.93 1 94.25 332 SER A N 1
ATOM 2671 C CA . SER A 1 332 ? 3.758 33.344 -9.227 1 94.25 332 SER A CA 1
ATOM 2672 C C . SER A 1 332 ? 3.631 33.156 -7.715 1 94.25 332 SER A C 1
ATOM 2674 O O . SER A 1 332 ? 4.406 33.719 -6.949 1 94.25 332 SER A O 1
ATOM 2676 N N . ASP A 1 333 ? 2.707 32.375 -7.316 1 95.69 333 ASP A N 1
ATOM 2677 C CA . ASP A 1 333 ? 2.484 32.156 -5.891 1 95.69 333 ASP A CA 1
ATOM 2678 C C . ASP A 1 333 ? 3.621 31.359 -5.262 1 95.69 333 ASP A C 1
ATOM 2680 O O . ASP A 1 333 ? 3.982 31.578 -4.105 1 95.69 333 ASP A O 1
ATOM 2684 N N . ASP A 1 334 ? 4.184 30.484 -6.027 1 96.62 334 ASP A N 1
ATOM 2685 C CA . ASP A 1 334 ? 5.324 29.719 -5.531 1 96.62 334 ASP A CA 1
ATOM 2686 C C . ASP A 1 334 ? 6.527 30.625 -5.285 1 96.62 334 ASP A C 1
ATOM 2688 O O . ASP A 1 334 ? 7.18 30.531 -4.246 1 96.62 334 ASP A O 1
ATOM 2692 N N . TYR A 1 335 ? 6.727 31.484 -6.191 1 97 335 TYR A N 1
ATOM 2693 C CA . TYR A 1 335 ? 7.82 32.438 -6.039 1 97 335 TYR A CA 1
ATOM 2694 C C . TYR A 1 335 ? 7.543 33.406 -4.902 1 97 335 TYR A C 1
ATOM 2696 O O . TYR A 1 335 ? 8.438 33.719 -4.113 1 97 335 TYR A O 1
ATOM 2704 N N . ALA A 1 336 ? 6.312 33.812 -4.859 1 96.94 336 ALA A N 1
ATOM 2705 C CA . ALA A 1 336 ? 5.934 34.75 -3.801 1 96.94 336 ALA A CA 1
ATOM 2706 C C . ALA A 1 336 ? 6.195 34.156 -2.424 1 96.94 336 ALA A C 1
ATOM 2708 O O . ALA A 1 336 ? 6.742 34.812 -1.54 1 96.94 336 ALA A O 1
ATOM 2709 N N . ARG A 1 337 ? 5.848 32.938 -2.297 1 97.25 337 ARG A N 1
ATOM 2710 C CA . ARG A 1 337 ? 6.055 32.25 -1.03 1 97.25 337 ARG A CA 1
ATOM 2711 C C . ARG A 1 337 ? 7.539 32.188 -0.686 1 97.25 337 ARG A C 1
ATOM 2713 O O . ARG A 1 337 ? 7.949 32.562 0.412 1 97.25 337 ARG A O 1
ATOM 2720 N N . VAL A 1 338 ? 8.305 31.781 -1.619 1 96.94 338 VAL A N 1
ATOM 2721 C CA . VAL A 1 338 ? 9.734 31.578 -1.395 1 96.94 338 VAL A CA 1
ATOM 2722 C C . VAL A 1 338 ? 10.398 32.938 -1.073 1 96.94 338 VAL A C 1
ATOM 2724 O O . VAL A 1 338 ? 11.117 33.031 -0.078 1 96.94 338 VAL A O 1
ATOM 2727 N N . LEU A 1 339 ? 10.109 33.938 -1.828 1 96.88 339 LEU A N 1
ATOM 2728 C CA . LEU A 1 339 ? 10.734 35.219 -1.656 1 96.88 339 LEU A CA 1
ATOM 2729 C C . LEU A 1 339 ? 10.242 35.906 -0.38 1 96.88 339 LEU A C 1
ATOM 2731 O O . LEU A 1 339 ? 11.016 36.562 0.314 1 96.88 339 LEU A O 1
ATOM 2735 N N . GLY A 1 340 ? 8.961 35.719 -0.101 1 96.62 340 GLY A N 1
ATOM 2736 C CA . GLY A 1 340 ? 8.438 36.219 1.157 1 96.62 340 GLY A CA 1
ATOM 2737 C C . GLY A 1 340 ? 9.164 35.656 2.369 1 96.62 340 GLY A C 1
ATOM 2738 O O . GLY A 1 340 ? 9.531 36.406 3.277 1 96.62 340 GLY A O 1
ATOM 2739 N N . TYR A 1 341 ? 9.391 34.406 2.352 1 96.06 341 TYR A N 1
ATOM 2740 C CA . TYR A 1 341 ? 10.078 33.75 3.457 1 96.06 341 TYR A CA 1
ATOM 2741 C C . TYR A 1 341 ? 11.516 34.219 3.58 1 96.06 341 TYR A C 1
ATOM 2743 O O . TYR A 1 341 ? 11.984 34.531 4.684 1 96.06 341 TYR A O 1
ATOM 2751 N N . ILE A 1 342 ? 12.188 34.406 2.461 1 94.75 342 ILE A N 1
ATOM 2752 C CA . ILE A 1 342 ? 13.578 34.812 2.453 1 94.75 342 ILE A CA 1
ATOM 2753 C C . ILE A 1 342 ? 13.695 36.25 2.994 1 94.75 342 ILE A C 1
ATOM 2755 O O . ILE A 1 342 ? 14.516 36.531 3.867 1 94.75 342 ILE A O 1
ATOM 2759 N N . HIS A 1 343 ? 12.828 37.094 2.531 1 95.12 343 HIS A N 1
ATOM 2760 C CA . HIS A 1 343 ? 12.844 38.5 2.994 1 95.12 343 HIS A CA 1
ATOM 2761 C C . HIS A 1 343 ? 12.539 38.562 4.488 1 95.12 343 HIS A C 1
ATOM 2763 O O . HIS A 1 343 ? 13.164 39.344 5.207 1 95.12 343 HIS A O 1
ATOM 2769 N N . THR A 1 344 ? 11.625 37.75 4.891 1 94.75 344 THR A N 1
ATOM 2770 C CA . THR A 1 344 ? 11.242 37.781 6.301 1 94.75 344 THR A CA 1
ATOM 2771 C C . THR A 1 344 ? 12.422 37.344 7.18 1 94.75 344 THR A C 1
ATOM 2773 O O . THR A 1 344 ? 12.719 38 8.18 1 94.75 344 THR A O 1
ATOM 2776 N N . ARG A 1 345 ? 13.133 36.375 6.836 1 92.44 345 ARG A N 1
ATOM 2777 C CA . ARG A 1 345 ? 14.258 35.875 7.613 1 92.44 345 ARG A CA 1
ATOM 2778 C C . ARG A 1 345 ? 15.43 36.844 7.598 1 92.44 345 ARG A C 1
ATOM 2780 O O . ARG A 1 345 ? 16.188 36.938 8.562 1 92.44 345 ARG A O 1
ATOM 2787 N N . ALA A 1 346 ? 15.492 37.625 6.543 1 91.31 346 ALA A N 1
ATOM 2788 C CA . ALA A 1 346 ? 16.547 38.625 6.406 1 91.31 346 ALA A CA 1
ATOM 2789 C C . ALA A 1 346 ? 16.188 39.906 7.152 1 91.31 346 ALA A C 1
ATOM 2791 O O . ALA A 1 346 ? 17 40.812 7.25 1 91.31 346 ALA A O 1
ATOM 2792 N N . GLY A 1 347 ? 14.953 40 7.609 1 91.06 347 GLY A N 1
ATOM 2793 C CA . GLY A 1 347 ? 14.516 41.156 8.359 1 91.06 347 GLY A CA 1
ATOM 2794 C C . GLY A 1 347 ? 13.992 42.281 7.469 1 91.06 347 GLY A C 1
ATOM 2795 O O . GLY A 1 347 ? 13.797 43.406 7.926 1 91.06 347 GLY A O 1
ATOM 2796 N N . ASN A 1 348 ? 13.789 41.969 6.199 1 93.94 348 ASN A N 1
ATOM 2797 C CA . ASN A 1 348 ? 13.219 42.938 5.266 1 93.94 348 ASN A CA 1
ATOM 2798 C C . ASN A 1 348 ? 11.703 42.812 5.184 1 93.94 348 ASN A C 1
ATOM 2800 O O . ASN A 1 348 ? 11.164 42.406 4.156 1 93.94 348 ASN A O 1
ATOM 2804 N N . PHE A 1 349 ? 11.055 43.344 6.129 1 96.19 349 PHE A N 1
ATOM 2805 C CA . PHE A 1 349 ? 9.625 43.094 6.312 1 96.19 349 PHE A CA 1
ATOM 2806 C C . PHE A 1 349 ? 8.805 43.875 5.285 1 96.19 349 PHE A C 1
ATOM 2808 O O . PHE A 1 349 ? 7.805 43.344 4.777 1 96.19 349 PHE A O 1
ATOM 2815 N N . ASP A 1 350 ? 9.242 45.031 4.996 1 96.5 350 ASP A N 1
ATOM 2816 C CA . ASP A 1 350 ? 8.516 45.844 4.023 1 96.5 350 ASP A CA 1
ATOM 2817 C C . ASP A 1 350 ? 8.531 45.188 2.643 1 96.5 350 ASP A C 1
ATOM 2819 O O . ASP A 1 350 ? 7.559 45.312 1.894 1 96.5 350 ASP A O 1
ATOM 2823 N N . LYS A 1 351 ? 9.594 44.562 2.408 1 96.12 351 LYS A N 1
ATOM 2824 C CA . LYS A 1 351 ? 9.711 43.875 1.127 1 96.12 351 LYS A CA 1
ATOM 2825 C C . LYS A 1 351 ? 8.945 42.531 1.144 1 96.12 351 LYS A C 1
ATOM 2827 O O . LYS A 1 351 ? 8.484 42.062 0.101 1 96.12 351 LYS A O 1
ATOM 2832 N N . ALA A 1 352 ? 8.828 41.906 2.252 1 96.94 352 ALA A N 1
ATOM 2833 C CA . ALA A 1 352 ? 8.172 40.625 2.404 1 96.94 352 ALA A CA 1
ATOM 2834 C C . ALA A 1 352 ? 6.66 40.75 2.316 1 96.94 352 ALA A C 1
ATOM 2836 O O . ALA A 1 352 ? 5.98 39.875 1.76 1 96.94 352 ALA A O 1
ATOM 2837 N N . LYS A 1 353 ? 6.156 41.812 2.803 1 97.31 353 LYS A N 1
ATOM 2838 C CA . LYS A 1 353 ? 4.73 42.031 3.02 1 97.31 353 LYS A CA 1
ATOM 2839 C C . LYS A 1 353 ? 3.939 41.844 1.728 1 97.31 353 LYS A C 1
ATOM 2841 O O . LYS A 1 353 ? 2.963 41.094 1.699 1 97.31 353 LYS A O 1
ATOM 2846 N N . PRO A 1 354 ? 4.375 42.438 0.609 1 97.06 354 PRO A N 1
ATOM 2847 C CA . PRO A 1 354 ? 3.582 42.312 -0.613 1 97.06 354 PRO A CA 1
ATOM 2848 C C . PRO A 1 354 ? 3.441 40.844 -1.058 1 97.06 354 PRO A C 1
ATOM 2850 O O . PRO A 1 354 ? 2.42 40.469 -1.638 1 97.06 354 PRO A O 1
ATOM 2853 N N . TYR A 1 355 ? 4.391 40.062 -0.817 1 97.12 355 TYR A N 1
ATOM 2854 C CA . TYR A 1 355 ? 4.344 38.656 -1.218 1 97.12 355 TYR A CA 1
ATOM 2855 C C . TYR A 1 355 ? 3.277 37.906 -0.435 1 97.12 355 TYR A C 1
ATOM 2857 O O . TYR A 1 355 ? 2.529 37.125 -1.005 1 97.12 355 TYR A O 1
ATOM 2865 N N . PHE A 1 356 ? 3.172 38.156 0.806 1 96.94 356 PHE A N 1
ATOM 2866 C CA . PHE A 1 356 ? 2.18 37.469 1.631 1 96.94 356 PHE A CA 1
ATOM 2867 C C . PHE A 1 356 ? 0.777 37.969 1.318 1 96.94 356 PHE A C 1
ATOM 2869 O O . PHE A 1 356 ? -0.191 37.219 1.381 1 96.94 356 PHE A O 1
ATOM 2876 N N . VAL A 1 357 ? 0.689 39.281 1.034 1 96.75 357 VAL A N 1
ATOM 2877 C CA . VAL A 1 357 ? -0.594 39.812 0.62 1 96.75 357 VAL A CA 1
ATOM 2878 C C . VAL A 1 357 ? -1.077 39.125 -0.649 1 96.75 357 VAL A C 1
ATOM 2880 O O . VAL A 1 357 ? -2.254 38.781 -0.764 1 96.75 357 VAL A O 1
ATOM 2883 N N . GLN A 1 358 ? -0.178 38.906 -1.545 1 95.94 358 GLN A N 1
ATOM 2884 C CA . GLN A 1 358 ? -0.508 38.188 -2.77 1 95.94 358 GLN A CA 1
ATOM 2885 C C . GLN A 1 358 ? -1.043 36.781 -2.461 1 95.94 358 GLN A C 1
ATOM 2887 O O . GLN A 1 358 ? -2.059 36.344 -3.021 1 95.94 358 GLN A O 1
ATOM 2892 N N . LEU A 1 359 ? -0.353 36.062 -1.608 1 96 359 LEU A N 1
ATOM 2893 C CA . LEU A 1 359 ? -0.767 34.688 -1.251 1 96 359 LEU A CA 1
ATOM 2894 C C . LEU A 1 359 ? -2.16 34.719 -0.631 1 96 359 LEU A C 1
ATOM 2896 O O . LEU A 1 359 ? -2.965 33.812 -0.896 1 96 359 LEU A O 1
ATOM 2900 N N . LEU A 1 360 ? -2.424 35.688 0.163 1 94.12 360 LEU A N 1
ATOM 2901 C CA . LEU A 1 360 ? -3.725 35.812 0.809 1 94.12 360 LEU A CA 1
ATOM 2902 C C . LEU A 1 360 ? -4.816 36.094 -0.217 1 94.12 360 LEU A C 1
ATOM 2904 O O . LEU A 1 360 ? -5.887 35.5 -0.181 1 94.12 360 LEU A O 1
ATOM 2908 N N . GLU A 1 361 ? -4.543 37.031 -1.092 1 93.62 361 GLU A N 1
ATOM 2909 C CA . GLU A 1 361 ? -5.504 37.438 -2.109 1 93.62 361 GLU A CA 1
ATOM 2910 C C . GLU A 1 361 ? -5.828 36.281 -3.061 1 93.62 361 GLU A C 1
ATOM 2912 O O . GLU A 1 361 ? -6.965 36.156 -3.508 1 93.62 361 GLU A O 1
ATOM 2917 N N . HIS A 1 362 ? -4.828 35.531 -3.375 1 94.62 362 HIS A N 1
ATOM 2918 C CA . HIS A 1 362 ? -5.008 34.406 -4.305 1 94.62 362 HIS A CA 1
ATOM 2919 C C . HIS A 1 362 ? -5.559 33.188 -3.592 1 94.62 362 HIS A C 1
ATOM 2921 O O . HIS A 1 362 ? -5.719 32.125 -4.207 1 94.62 362 HIS A O 1
ATOM 2927 N N . LYS A 1 363 ? -5.77 33.219 -2.234 1 90.62 363 LYS A N 1
ATOM 2928 C CA . LYS A 1 363 ? -6.297 32.125 -1.424 1 90.62 363 LYS A CA 1
ATOM 2929 C C . LYS A 1 363 ? -5.363 30.922 -1.449 1 90.62 363 LYS A C 1
ATOM 2931 O O . LYS A 1 363 ? -5.816 29.781 -1.568 1 90.62 363 LYS A O 1
ATOM 2936 N N . GLU A 1 364 ? -4.062 31.203 -1.439 1 91.5 364 GLU A N 1
ATOM 2937 C CA . GLU A 1 364 ? -3.041 30.156 -1.463 1 91.5 364 GLU A CA 1
ATOM 2938 C C . GLU A 1 364 ? -2.219 30.172 -0.178 1 91.5 364 GLU A C 1
ATOM 2940 O O . GLU A 1 364 ? -1.197 29.484 -0.086 1 91.5 364 GLU A O 1
ATOM 2945 N N . CYS A 1 365 ? -2.742 30.875 0.755 1 90.88 365 CYS A N 1
ATOM 2946 C CA . CYS A 1 365 ? -2.014 31.031 2.008 1 90.88 365 CYS A CA 1
ATOM 2947 C C . CYS A 1 365 ? -2.26 29.859 2.939 1 90.88 365 CYS A C 1
ATOM 2949 O O . CYS A 1 365 ? -3.383 29.656 3.408 1 90.88 365 CYS A O 1
ATOM 2951 N N . VAL A 1 366 ? -1.168 29.141 3.195 1 91.5 366 VAL A N 1
ATOM 2952 C CA . VAL A 1 366 ? -1.282 27.984 4.086 1 91.5 366 VAL A CA 1
ATOM 2953 C C . VAL A 1 366 ? -0.932 28.406 5.512 1 91.5 366 VAL A C 1
ATOM 2955 O O . VAL A 1 366 ? -0.521 29.531 5.75 1 91.5 366 VAL A O 1
ATOM 2958 N N . ALA A 1 367 ? -1.049 27.5 6.453 1 90.31 367 ALA A N 1
ATOM 2959 C CA . ALA A 1 367 ? -0.908 27.797 7.875 1 90.31 367 ALA A CA 1
ATOM 2960 C C . ALA A 1 367 ? 0.46 28.406 8.18 1 90.31 367 ALA A C 1
ATOM 2962 O O . ALA A 1 367 ? 0.557 29.422 8.859 1 90.31 367 ALA A O 1
ATOM 2963 N N . LYS A 1 368 ? 1.461 27.797 7.672 1 92.62 368 LYS A N 1
ATOM 2964 C CA . LYS A 1 368 ? 2.811 28.297 7.918 1 92.62 368 LYS A CA 1
ATOM 2965 C C . LYS A 1 368 ? 3.01 29.672 7.305 1 92.62 368 LYS A C 1
ATOM 2967 O O . LYS A 1 368 ? 3.699 30.516 7.875 1 92.62 368 LYS A O 1
ATOM 2972 N N . ASP A 1 369 ? 2.373 29.875 6.141 1 94.88 369 ASP A N 1
ATOM 2973 C CA . ASP A 1 369 ? 2.424 31.203 5.516 1 94.88 369 ASP A CA 1
ATOM 2974 C C . ASP A 1 369 ? 1.817 32.25 6.422 1 94.88 369 ASP A C 1
ATOM 2976 O O . ASP A 1 369 ? 2.346 33.375 6.527 1 94.88 369 ASP A O 1
ATOM 2980 N N . ARG A 1 370 ? 0.759 31.875 7.051 1 94.19 370 ARG A N 1
ATOM 2981 C CA . ARG A 1 370 ? 0.046 32.844 7.887 1 94.19 370 ARG A CA 1
ATOM 2982 C C . ARG A 1 370 ? 0.855 33.188 9.133 1 94.19 370 ARG A C 1
ATOM 2984 O O . ARG A 1 370 ? 0.802 34.312 9.617 1 94.19 370 ARG A O 1
ATOM 2991 N N . ILE A 1 371 ? 1.569 32.25 9.617 1 92.5 371 ILE A N 1
ATOM 2992 C CA . ILE A 1 371 ? 2.469 32.531 10.734 1 92.5 371 ILE A CA 1
ATOM 2993 C C . ILE A 1 371 ? 3.484 33.594 10.32 1 92.5 371 ILE A C 1
ATOM 2995 O O . ILE A 1 371 ? 3.666 34.594 11.023 1 92.5 371 ILE A O 1
ATOM 2999 N N . MET A 1 372 ? 4.043 33.406 9.156 1 94.44 372 MET A N 1
ATOM 3000 C CA . MET A 1 372 ? 5.051 34.312 8.648 1 94.44 372 MET A CA 1
ATOM 3001 C C . MET A 1 372 ? 4.434 35.688 8.336 1 94.44 372 MET A C 1
ATOM 3003 O O . MET A 1 372 ? 5.008 36.719 8.672 1 94.44 372 MET A O 1
ATOM 3007 N N . ALA A 1 373 ? 3.305 35.594 7.727 1 95.5 373 ALA A N 1
ATOM 3008 C CA . ALA A 1 373 ? 2.609 36.844 7.336 1 95.5 373 ALA A CA 1
ATOM 3009 C C . ALA A 1 373 ? 2.209 37.656 8.562 1 95.5 373 ALA A C 1
ATOM 3011 O O . ALA A 1 373 ? 2.297 38.875 8.547 1 95.5 373 ALA A O 1
ATOM 3012 N N . LEU A 1 374 ? 1.783 36.969 9.539 1 93.69 374 LEU A N 1
ATOM 3013 C CA . LEU A 1 374 ? 1.405 37.656 10.773 1 93.69 374 LEU A CA 1
ATOM 3014 C C . LEU A 1 374 ? 2.613 38.312 11.414 1 93.69 374 LEU A C 1
ATOM 3016 O O . LEU A 1 374 ? 2.518 39.469 11.891 1 93.69 374 LEU A O 1
ATOM 3020 N N . TYR A 1 375 ? 3.689 37.656 11.461 1 94.12 375 TYR A N 1
ATOM 3021 C CA . TYR A 1 375 ? 4.93 38.25 11.977 1 94.12 375 TYR A CA 1
ATOM 3022 C C . TYR A 1 375 ? 5.328 39.469 11.188 1 94.12 375 TYR A C 1
ATOM 3024 O O . TYR A 1 375 ? 5.684 40.5 11.773 1 94.12 375 TYR A O 1
ATOM 3032 N N . VAL A 1 376 ? 5.211 39.406 9.898 1 95.75 376 VAL A N 1
ATOM 3033 C CA . VAL A 1 376 ? 5.531 40.531 9.016 1 95.75 376 VAL A CA 1
ATOM 3034 C C . VAL A 1 376 ? 4.57 41.688 9.273 1 95.75 376 VAL A C 1
ATOM 3036 O O . VAL A 1 376 ? 4.992 42.844 9.359 1 95.75 376 VAL A O 1
ATOM 3039 N N . ALA A 1 377 ? 3.34 41.375 9.406 1 95.44 377 ALA A N 1
ATOM 3040 C CA . ALA A 1 377 ? 2.328 42.406 9.656 1 95.44 377 ALA A CA 1
ATOM 3041 C C . ALA A 1 377 ? 2.596 43.125 10.977 1 95.44 377 ALA A C 1
ATOM 3043 O O . ALA A 1 377 ? 2.438 44.344 11.062 1 95.44 377 ALA A O 1
ATOM 3044 N N . GLU A 1 378 ? 2.988 42.438 11.938 1 92.38 378 GLU A N 1
ATOM 3045 C CA . GLU A 1 378 ? 3.289 43 13.234 1 92.38 378 GLU A CA 1
ATOM 3046 C C . GLU A 1 378 ? 4.527 43.906 13.172 1 92.38 378 GLU A C 1
ATOM 3048 O O . GLU A 1 378 ? 4.547 45 13.742 1 92.38 378 GLU A O 1
ATOM 3053 N N . GLN A 1 379 ? 5.477 43.406 12.445 1 92.88 379 GLN A N 1
ATOM 3054 C CA . GLN A 1 379 ? 6.723 44.156 12.32 1 92.88 379 GLN A CA 1
ATOM 3055 C C . GLN A 1 379 ? 6.531 45.438 11.492 1 92.88 379 GLN A C 1
ATOM 3057 O O . GLN A 1 379 ? 7.227 46.438 11.695 1 92.88 379 GLN A O 1
ATOM 3062 N N . THR A 1 380 ? 5.582 45.406 10.641 1 94.81 380 THR A N 1
ATOM 3063 C CA . THR A 1 380 ? 5.316 46.562 9.789 1 94.81 380 THR A CA 1
ATOM 3064 C C . THR A 1 380 ? 4.152 47.375 10.336 1 94.81 380 THR A C 1
ATOM 3066 O O . THR A 1 380 ? 3.678 48.312 9.672 1 94.81 380 THR A O 1
ATOM 3069 N N . HIS A 1 381 ? 3.566 46.969 11.453 1 93.69 381 HIS A N 1
ATOM 3070 C CA . HIS A 1 381 ? 2.475 47.625 12.141 1 93.69 381 HIS A CA 1
ATOM 3071 C C . HIS A 1 381 ? 1.241 47.75 11.25 1 93.69 381 HIS A C 1
ATOM 3073 O O . HIS A 1 381 ? 0.555 48.781 11.258 1 93.69 381 HIS A O 1
ATOM 3079 N N . ASP A 1 382 ? 1.152 46.812 10.477 1 94.19 382 ASP A N 1
ATOM 3080 C CA . ASP A 1 382 ? -0.046 46.719 9.648 1 94.19 382 ASP A CA 1
ATOM 3081 C C . ASP A 1 382 ? -1.169 46 10.375 1 94.19 382 ASP A C 1
ATOM 3083 O O . ASP A 1 382 ? -1.352 44.781 10.195 1 94.19 382 ASP A O 1
ATOM 3087 N N . VAL A 1 383 ? -1.993 46.656 11.031 1 92.12 383 VAL A N 1
ATOM 3088 C CA . VAL A 1 383 ? -3.021 46.125 11.906 1 92.12 383 VAL A CA 1
ATOM 3089 C C . VAL A 1 383 ? -4.113 45.438 11.078 1 92.12 383 VAL A C 1
ATOM 3091 O O . VAL A 1 383 ? -4.664 44.438 11.477 1 92.12 383 VAL A O 1
ATOM 3094 N N . GLU A 1 384 ? -4.367 46.062 10.023 1 93.19 384 GLU A N 1
ATOM 3095 C CA . GLU A 1 384 ? -5.41 45.531 9.164 1 93.19 384 GLU A CA 1
ATOM 3096 C C . GLU A 1 384 ? -5.027 44.125 8.656 1 93.19 384 GLU A C 1
ATOM 3098 O O . GLU A 1 384 ? -5.844 43.219 8.695 1 93.19 384 GLU A O 1
ATOM 3103 N N . LEU A 1 385 ? -3.891 44.062 8.156 1 93.69 385 LEU A N 1
ATOM 3104 C CA . LEU A 1 385 ? -3.408 42.781 7.656 1 93.69 385 LEU A CA 1
ATOM 3105 C C . LEU A 1 385 ? -3.365 41.75 8.781 1 93.69 385 LEU A C 1
ATOM 3107 O O . LEU A 1 385 ? -3.738 40.562 8.578 1 93.69 385 LEU A O 1
ATOM 3111 N N . ALA A 1 386 ? -2.891 42.094 9.93 1 93.19 386 ALA A N 1
ATOM 3112 C CA . ALA A 1 386 ? -2.828 41.188 11.086 1 93.19 386 ALA A CA 1
ATOM 3113 C C . ALA A 1 386 ? -4.215 40.656 11.438 1 93.19 386 ALA A C 1
ATOM 3115 O O . ALA A 1 386 ? -4.379 39.438 11.664 1 93.19 386 ALA A O 1
ATOM 3116 N N . ASN A 1 387 ? -5.145 41.531 11.445 1 91.12 387 ASN A N 1
ATOM 3117 C CA . ASN A 1 387 ? -6.508 41.156 11.773 1 91.12 387 ASN A CA 1
ATOM 3118 C C . ASN A 1 387 ? -7.082 40.188 10.727 1 91.12 387 ASN A C 1
ATOM 3120 O O . ASN A 1 387 ? -7.77 39.219 11.07 1 91.12 387 ASN A O 1
ATOM 3124 N N . ARG A 1 388 ? -6.848 40.5 9.555 1 92.69 388 ARG A N 1
ATOM 3125 C CA . ARG A 1 388 ? -7.312 39.625 8.477 1 92.69 388 ARG A CA 1
ATOM 3126 C C . ARG A 1 388 ? -6.734 38.219 8.617 1 92.69 388 ARG A C 1
ATOM 3128 O O . ARG A 1 388 ? -7.441 37.25 8.414 1 92.69 388 ARG A O 1
ATOM 3135 N N . LEU A 1 389 ? -5.516 38.156 8.891 1 94 389 LEU A N 1
ATOM 3136 C CA . LEU A 1 389 ? -4.832 36.875 9.039 1 94 389 LEU A CA 1
ATOM 3137 C C . LEU A 1 389 ? -5.375 36.094 10.234 1 94 389 LEU A C 1
ATOM 3139 O O . LEU A 1 389 ? -5.57 34.875 10.164 1 94 389 LEU A O 1
ATOM 3143 N N . LYS A 1 390 ? -5.57 36.781 11.289 1 90.81 390 LYS A N 1
ATOM 3144 C CA . LYS A 1 390 ? -6.137 36.156 12.477 1 90.81 390 LYS A CA 1
ATOM 3145 C C . LYS A 1 390 ? -7.527 35.594 12.195 1 90.81 390 LYS A C 1
ATOM 3147 O O . LYS A 1 390 ? -7.871 34.5 12.656 1 90.81 390 LYS A O 1
ATOM 3152 N N . GLN A 1 391 ? -8.266 36.344 11.445 1 90.62 391 GLN A N 1
ATOM 3153 C CA . GLN A 1 391 ? -9.594 35.875 11.078 1 90.62 391 GLN A CA 1
ATOM 3154 C C . GLN A 1 391 ? -9.523 34.594 10.242 1 90.62 391 GLN A C 1
ATOM 3156 O O . GLN A 1 391 ? -10.328 33.688 10.422 1 90.62 391 GLN A O 1
ATOM 3161 N N . GLU A 1 392 ? -8.648 34.625 9.359 1 90.81 392 GLU A N 1
ATOM 3162 C CA . GLU A 1 392 ? -8.453 33.438 8.539 1 90.81 392 GLU A CA 1
ATOM 3163 C C . GLU A 1 392 ? -8.086 32.219 9.398 1 90.81 392 GLU A C 1
ATOM 3165 O O . GLU A 1 392 ? -8.539 31.109 9.141 1 90.81 392 GLU A O 1
ATOM 3170 N N . ASP A 1 393 ? -7.23 32.438 10.312 1 91.25 393 ASP A N 1
ATOM 3171 C CA . ASP A 1 393 ? -6.82 31.359 11.219 1 91.25 393 ASP A CA 1
ATOM 3172 C C . ASP A 1 393 ? -8.008 30.844 12.023 1 91.25 393 ASP A C 1
ATOM 3174 O O . ASP A 1 393 ? -8.148 29.625 12.219 1 91.25 393 ASP A O 1
ATOM 3178 N N . LEU A 1 394 ? -8.766 31.766 12.492 1 90.25 394 LEU A N 1
ATOM 3179 C CA . LEU A 1 394 ? -9.922 31.391 13.312 1 90.25 394 LEU A CA 1
ATOM 3180 C C . LEU A 1 394 ? -10.93 30.609 12.492 1 90.25 394 LEU A C 1
ATOM 3182 O O . LEU A 1 394 ? -11.586 29.703 13.008 1 90.25 394 LEU A O 1
ATOM 3186 N N . LYS A 1 395 ? -11.078 30.906 11.242 1 87 395 LYS A N 1
ATOM 3187 C CA . LYS A 1 395 ? -11.945 30.141 10.352 1 87 395 LYS A CA 1
ATOM 3188 C C . LYS A 1 395 ? -11.484 28.688 10.242 1 87 395 LYS A C 1
ATOM 3190 O O . LYS A 1 395 ? -12.305 27.781 10.172 1 87 395 LYS A O 1
ATOM 3195 N N . GLU A 1 396 ? -10.219 28.531 10.297 1 85.94 396 GLU A N 1
ATOM 3196 C CA . GLU A 1 396 ? -9.641 27.203 10.164 1 85.94 396 GLU A CA 1
ATOM 3197 C C . GLU A 1 396 ? -10.016 26.328 11.359 1 85.94 396 GLU A C 1
ATOM 3199 O O . GLU A 1 396 ? -10.07 25.094 11.242 1 85.94 396 GLU A O 1
ATOM 3204 N N . VAL A 1 397 ? -10.266 26.938 12.516 1 86.94 397 VAL A N 1
ATOM 3205 C CA . VAL A 1 397 ? -10.609 26.172 13.711 1 86.94 397 VAL A CA 1
ATOM 3206 C C . VAL A 1 397 ? -12.094 26.344 14.031 1 86.94 397 VAL A C 1
ATOM 3208 O O . VAL A 1 397 ? -12.531 26.062 15.156 1 86.94 397 VAL A O 1
ATOM 3211 N N . ASN A 1 398 ? -12.867 26.891 13.102 1 81.81 398 ASN A N 1
ATOM 3212 C CA . ASN A 1 398 ? -14.32 27.016 13.156 1 81.81 398 ASN A CA 1
ATOM 3213 C C . ASN A 1 398 ? -14.766 27.906 14.305 1 81.81 398 ASN A C 1
ATOM 3215 O O . ASN A 1 398 ? -15.664 27.547 15.062 1 81.81 398 ASN A O 1
ATOM 3219 N N . VAL A 1 399 ? -14.039 28.969 14.547 1 86.19 399 VAL A N 1
ATOM 3220 C CA . VAL A 1 399 ? -14.406 29.969 15.539 1 86.19 399 VAL A CA 1
ATOM 3221 C C . VAL A 1 399 ? -14.734 31.281 14.844 1 86.19 399 VAL A C 1
ATOM 3223 O O . VAL A 1 399 ? -14.031 31.688 13.914 1 86.19 399 VAL A O 1
ATOM 3226 N N . GLU A 1 400 ? -15.867 31.875 15.172 1 78 400 GLU A N 1
ATOM 3227 C CA . GLU A 1 400 ? -16.203 33.219 14.688 1 78 400 GLU A CA 1
ATOM 3228 C C . GLU A 1 400 ? -15.594 34.281 15.578 1 78 400 GLU A C 1
ATOM 3230 O O . GLU A 1 400 ? -15.758 34.281 16.797 1 78 400 GLU A O 1
ATOM 3235 N N . ALA A 1 401 ? -14.758 35.219 14.922 1 74.19 401 ALA A N 1
ATOM 3236 C CA . ALA A 1 401 ? -14.023 36.25 15.648 1 74.19 401 ALA A CA 1
ATOM 3237 C C . ALA A 1 401 ? -14.977 37.25 16.297 1 74.19 401 ALA A C 1
ATOM 3239 O O . ALA A 1 401 ? -15.945 37.688 15.68 1 74.19 401 ALA A O 1
ATOM 3240 N N . LYS A 1 402 ? -14.875 37.438 17.641 1 73.44 402 LYS A N 1
ATOM 3241 C CA . LYS A 1 402 ? -15.555 38.531 18.344 1 73.44 402 LYS A CA 1
ATOM 3242 C C . LYS A 1 402 ? -14.648 39.781 18.438 1 73.44 402 LYS A C 1
ATOM 3244 O O . LYS A 1 402 ? -13.445 39.656 18.656 1 73.44 402 LYS A O 1
ATOM 3249 N N . PRO A 1 403 ? -15.125 40.969 17.969 1 62.84 403 PRO A N 1
ATOM 3250 C CA . PRO A 1 403 ? -14.297 42.156 18.016 1 62.84 403 PRO A CA 1
ATOM 3251 C C . PRO A 1 403 ? -13.719 42.406 19.422 1 62.84 403 PRO A C 1
ATOM 3253 O O . PRO A 1 403 ? -14.383 42.125 20.422 1 62.84 403 PRO A O 1
ATOM 3256 N N . VAL A 1 404 ? -12.406 42.5 19.609 1 57.12 404 VAL A N 1
ATOM 3257 C CA . VAL A 1 404 ? -11.758 42.812 20.875 1 57.12 404 VAL A CA 1
ATOM 3258 C C . VAL A 1 404 ? -12.094 44.2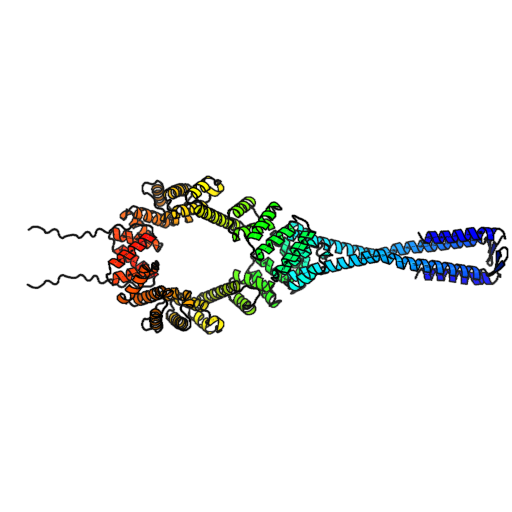5 21.266 1 57.12 404 VAL A C 1
ATOM 3260 O O . VAL A 1 404 ? -11.969 45.188 20.469 1 57.12 404 VAL A O 1
ATOM 3263 N N . GLU A 1 405 ? -13.039 44.594 22.188 1 45.78 405 GLU A N 1
ATOM 3264 C CA . GLU A 1 405 ? -13.359 45.938 22.672 1 45.78 405 GLU A CA 1
ATOM 3265 C C . GLU A 1 405 ? -12.102 46.656 23.156 1 45.78 405 GLU A C 1
ATOM 3267 O O . GLU A 1 405 ? -11.367 46.125 24 1 45.78 405 GLU A O 1
ATOM 3272 N N . THR A 1 406 ? -11.453 47.344 22.359 1 43.88 406 THR A N 1
ATOM 3273 C CA . THR A 1 406 ? -10.398 48.25 22.797 1 43.88 406 THR A CA 1
ATOM 3274 C C . THR A 1 406 ? -10.875 49.125 23.969 1 43.88 406 THR A C 1
ATOM 3276 O O . THR A 1 406 ? -11.805 49.906 23.812 1 43.88 406 THR A O 1
ATOM 3279 N N . VAL A 1 407 ? -10.906 48.719 25.188 1 40.88 407 VAL A N 1
ATOM 3280 C CA . VAL A 1 407 ? -11.172 49.594 26.312 1 40.88 407 VAL A CA 1
ATOM 3281 C C . VAL A 1 407 ? -10.281 50.844 26.219 1 40.88 407 VAL A C 1
ATOM 3283 O O . VAL A 1 407 ? -9.055 50.75 26.375 1 40.88 407 VAL A O 1
ATOM 3286 N N . LEU A 1 408 ? -10.531 51.781 25.344 1 38.78 408 LEU A N 1
ATOM 3287 C CA . LEU A 1 408 ? -9.992 53.125 25.453 1 38.78 408 LEU A CA 1
ATOM 3288 C C . LEU A 1 408 ? -10.258 53.719 26.844 1 38.78 408 LEU A C 1
ATOM 3290 O O . LEU A 1 408 ? -11.406 53.906 27.219 1 38.78 408 LEU A O 1
ATOM 3294 N N . ALA A 1 409 ? -9.523 53.438 27.875 1 41.94 409 ALA A N 1
ATOM 3295 C CA . ALA A 1 409 ? -9.531 54.188 29.125 1 41.94 409 ALA A CA 1
ATOM 3296 C C . ALA A 1 409 ? -9.461 55.688 28.875 1 41.94 409 ALA A C 1
ATOM 3298 O O . ALA A 1 409 ? -8.414 56.219 28.469 1 41.94 409 ALA A O 1
ATOM 3299 N N . LEU A 1 410 ? -10.5 56.344 28.406 1 38.75 410 LEU A N 1
ATOM 3300 C CA . LEU A 1 410 ? -10.531 57.812 28.5 1 38.75 410 LEU A CA 1
ATOM 3301 C C . LEU A 1 410 ? -10.25 58.25 29.922 1 38.75 410 LEU A C 1
ATOM 3303 O O . LEU A 1 410 ? -10.82 57.719 30.875 1 38.75 410 LEU A O 1
ATOM 3307 N N . PRO A 1 411 ? -9.141 58.938 30.203 1 36.75 411 PRO A N 1
ATOM 3308 C CA . PRO A 1 411 ? -8.82 59.531 31.516 1 36.75 411 PRO A CA 1
ATOM 3309 C C . PRO A 1 411 ? -9.977 60.344 32.094 1 36.75 411 PRO A C 1
ATOM 3311 O O . PRO A 1 411 ? -10.586 61.156 31.359 1 36.75 411 PRO A O 1
ATOM 3314 N N . GLN A 1 412 ? -10.883 59.75 32.781 1 36.97 412 GLN A N 1
ATOM 3315 C CA . GLN A 1 412 ? -11.859 60.531 33.531 1 36.97 412 GLN A CA 1
ATOM 3316 C C . GLN A 1 412 ? -11.242 61.812 34.062 1 36.97 412 GLN A C 1
ATOM 3318 O O . GLN A 1 412 ? -10.188 61.781 34.688 1 36.97 412 GLN A O 1
ATOM 3323 N N . GLU A 1 413 ? -11.469 63 33.469 1 36.47 413 GLU A N 1
ATOM 3324 C CA . GLU A 1 413 ? -11.227 64.375 33.938 1 36.47 413 GLU A CA 1
ATOM 3325 C C . GLU A 1 413 ? -11.602 64.5 35.406 1 36.47 413 GLU A C 1
ATOM 3327 O O . GLU A 1 413 ? -12.75 64.312 35.812 1 36.47 413 GLU A O 1
ATOM 3332 N N . ILE A 1 414 ? -10.82 64.125 36.375 1 37 414 ILE A N 1
ATOM 3333 C CA . ILE A 1 414 ? -10.984 64.438 37.781 1 37 414 ILE A CA 1
ATOM 3334 C C . ILE A 1 414 ? -11.336 65.938 37.906 1 37 414 ILE A C 1
ATOM 3336 O O . ILE A 1 414 ? -10.562 66.812 37.5 1 37 414 ILE A O 1
ATOM 3340 N N . GLU A 1 415 ? -12.625 66.375 37.781 1 34.44 415 GLU A N 1
ATOM 3341 C CA . GLU A 1 415 ? -13.156 67.688 38.156 1 34.44 415 GLU A CA 1
ATOM 3342 C C . GLU A 1 415 ? -12.508 68.188 39.469 1 34.44 415 GLU A C 1
ATOM 3344 O O . GLU A 1 415 ? -12.609 67.562 40.5 1 34.44 415 GLU A O 1
ATOM 3349 N N . LYS A 1 416 ? -11.414 68.938 39.188 1 30.72 416 LYS A N 1
ATOM 3350 C CA . LYS A 1 416 ? -11.156 69.938 40.219 1 30.72 416 LYS A CA 1
ATOM 3351 C C . LYS A 1 416 ? -12.227 71.062 40.219 1 30.72 416 LYS A C 1
ATOM 3353 O O . LYS A 1 416 ? -12.602 71.562 39.125 1 30.72 416 LYS A O 1
ATOM 3358 N N . MET B 1 1 ? 12.852 -69.562 -31.5 1 49.09 1 MET B N 1
ATOM 3359 C CA . MET B 1 1 ? 13.984 -70.438 -31.281 1 49.09 1 MET B CA 1
ATOM 3360 C C . MET B 1 1 ? 13.5 -71.875 -30.969 1 49.09 1 MET B C 1
ATOM 3362 O O . MET B 1 1 ? 14.062 -72.812 -31.453 1 49.09 1 MET B O 1
ATOM 3366 N N . PHE B 1 2 ? 12.32 -71.938 -30.25 1 51.16 2 PHE B N 1
ATOM 3367 C CA . PHE B 1 2 ? 11.875 -73.25 -29.781 1 51.16 2 PHE B CA 1
ATOM 3368 C C . PHE B 1 2 ? 11.148 -74 -30.875 1 51.16 2 PHE B C 1
ATOM 3370 O O . PHE B 1 2 ? 11.242 -75.25 -30.953 1 51.16 2 PHE B O 1
ATOM 3377 N N . ARG B 1 3 ? 10.57 -73.375 -31.812 1 54.69 3 ARG B N 1
ATOM 3378 C CA . ARG B 1 3 ? 9.898 -74.062 -32.938 1 54.69 3 ARG B CA 1
ATOM 3379 C C . ARG B 1 3 ? 10.906 -74.688 -33.875 1 54.69 3 ARG B C 1
ATOM 3381 O O . ARG B 1 3 ? 10.695 -75.812 -34.375 1 54.69 3 ARG B O 1
ATOM 3388 N N . VAL B 1 4 ? 11.992 -73.938 -34.031 1 55.06 4 VAL B N 1
ATOM 3389 C CA . VAL B 1 4 ? 13.086 -74.5 -34.812 1 55.06 4 VAL B CA 1
ATOM 3390 C C . VAL B 1 4 ? 13.641 -75.688 -34.125 1 55.06 4 VAL B C 1
ATOM 3392 O O . VAL B 1 4 ? 13.945 -76.688 -34.781 1 55.06 4 VAL B O 1
ATOM 3395 N N . LEU B 1 5 ? 13.664 -75.688 -32.812 1 53.94 5 LEU B N 1
ATOM 3396 C CA . LEU B 1 5 ? 14.164 -76.812 -32.031 1 53.94 5 LEU B CA 1
ATOM 3397 C C . LEU B 1 5 ? 13.219 -78 -32.156 1 53.94 5 LEU B C 1
ATOM 3399 O O . LEU B 1 5 ? 13.672 -79.125 -32.281 1 53.94 5 LEU B O 1
ATOM 3403 N N . PHE B 1 6 ? 11.953 -77.688 -32.25 1 54.56 6 PHE B N 1
ATOM 3404 C CA . PHE B 1 6 ? 10.969 -78.75 -32.406 1 54.56 6 PHE B CA 1
ATOM 3405 C C . PHE B 1 6 ? 10.992 -79.312 -33.812 1 54.56 6 PHE B C 1
ATOM 3407 O O . PHE B 1 6 ? 10.953 -80.562 -34 1 54.56 6 PHE B O 1
ATOM 3414 N N . LEU B 1 7 ? 11.18 -78.438 -34.781 1 55.06 7 LEU B N 1
ATOM 3415 C CA . LEU B 1 7 ? 11.375 -78.938 -36.125 1 55.06 7 LEU B CA 1
ATOM 3416 C C . LEU B 1 7 ? 12.672 -79.75 -36.25 1 55.06 7 LEU B C 1
ATOM 3418 O O . LEU B 1 7 ? 12.711 -80.75 -36.906 1 55.06 7 LEU B O 1
ATOM 3422 N N . MET B 1 8 ? 13.648 -79.375 -35.531 1 54.19 8 MET B N 1
ATOM 3423 C CA . MET B 1 8 ? 14.914 -80.062 -35.5 1 54.19 8 MET B CA 1
ATOM 3424 C C . MET B 1 8 ? 14.766 -81.438 -34.781 1 54.19 8 MET B C 1
ATOM 3426 O O . MET B 1 8 ? 15.359 -82.438 -35.188 1 54.19 8 MET B O 1
ATOM 3430 N N . LEU B 1 9 ? 13.93 -81.562 -33.781 1 56.66 9 LEU B N 1
ATOM 3431 C CA . LEU B 1 9 ? 13.719 -82.75 -33.031 1 56.66 9 LEU B CA 1
ATOM 3432 C C . LEU B 1 9 ? 12.891 -83.75 -33.844 1 56.66 9 LEU B C 1
ATOM 3434 O O . LEU B 1 9 ? 13.148 -84.938 -33.812 1 56.66 9 LEU B O 1
ATOM 3438 N N . ILE B 1 10 ? 12.008 -83.188 -34.656 1 57.94 10 ILE B N 1
ATOM 3439 C CA . ILE B 1 10 ? 11.242 -84.062 -35.562 1 57.94 10 ILE B CA 1
ATOM 3440 C C . ILE B 1 10 ? 12.133 -84.562 -36.688 1 57.94 10 ILE B C 1
ATOM 3442 O O . ILE B 1 10 ? 12.086 -85.75 -37.031 1 57.94 10 ILE B O 1
ATOM 3446 N N . VAL B 1 11 ? 13.039 -83.688 -37.156 1 56.94 11 VAL B N 1
ATOM 3447 C CA . VAL B 1 11 ? 14.016 -84.125 -38.156 1 56.94 11 VAL B CA 1
ATOM 3448 C C . VAL B 1 11 ? 15 -85.125 -37.531 1 56.94 11 VAL B C 1
ATOM 3450 O O . VAL B 1 11 ? 15.336 -86.125 -38.156 1 56.94 11 VAL B O 1
ATOM 3453 N N . LEU B 1 12 ? 15.391 -84.938 -36.281 1 52.12 12 LEU B N 1
ATOM 3454 C CA . LEU B 1 12 ? 16.312 -85.812 -35.562 1 52.12 12 LEU B CA 1
ATOM 3455 C C . LEU B 1 12 ? 15.625 -87.125 -35.219 1 52.12 12 LEU B C 1
ATOM 3457 O O . LEU B 1 12 ? 16.234 -88.188 -35.344 1 52.12 12 LEU B O 1
ATOM 3461 N N . ALA B 1 13 ? 14.391 -87.062 -34.781 1 53.78 13 ALA B N 1
ATOM 3462 C CA . ALA B 1 13 ? 13.648 -88.312 -34.562 1 53.78 13 ALA B CA 1
ATOM 3463 C C . ALA B 1 13 ? 13.422 -89.062 -35.844 1 53.78 13 ALA B C 1
ATOM 3465 O O . ALA B 1 13 ? 13.531 -90.25 -35.906 1 53.78 13 ALA B O 1
ATOM 3466 N N . GLY B 1 14 ? 13.258 -88.375 -36.906 1 50.44 14 GLY B N 1
ATOM 3467 C CA . GLY B 1 14 ? 13.203 -88.938 -38.219 1 50.44 14 GLY B CA 1
ATOM 3468 C C . GLY B 1 14 ? 14.539 -89.5 -38.688 1 50.44 14 GLY B C 1
ATOM 3469 O O . GLY B 1 14 ? 14.594 -90.625 -39.25 1 50.44 14 GLY B O 1
ATOM 3470 N N . LEU B 1 15 ? 15.609 -88.875 -38.375 1 51.16 15 LEU B N 1
ATOM 3471 C CA . LEU B 1 15 ? 16.953 -89.312 -38.75 1 51.16 15 LEU B CA 1
ATOM 3472 C C . LEU B 1 15 ? 17.391 -90.438 -37.844 1 51.16 15 LEU B C 1
ATOM 3474 O O . LEU B 1 15 ? 18.125 -91.375 -38.312 1 51.16 15 LEU B O 1
ATOM 3478 N N . ILE B 1 16 ? 17.094 -90.438 -36.594 1 49.09 16 ILE B N 1
ATOM 3479 C CA . ILE B 1 16 ? 17.469 -91.5 -35.688 1 49.09 16 ILE B CA 1
ATOM 3480 C C . ILE B 1 16 ? 16.562 -92.75 -35.906 1 49.09 16 ILE B C 1
ATOM 3482 O O . ILE B 1 16 ? 17.031 -93.875 -35.938 1 49.09 16 ILE B O 1
ATOM 3486 N N . LEU B 1 17 ? 15.352 -92.5 -36.125 1 48.19 17 LEU B N 1
ATOM 3487 C CA . LEU B 1 17 ? 14.461 -93.625 -36.375 1 48.19 17 LEU B CA 1
ATOM 3488 C C . LEU B 1 17 ? 14.5 -94 -37.875 1 48.19 17 LEU B C 1
ATOM 3490 O O . LEU B 1 17 ? 14.078 -95.125 -38.219 1 48.19 17 LEU B O 1
ATOM 3494 N N . GLY B 1 18 ? 15.117 -93.125 -38.656 1 45.66 18 GLY B N 1
ATOM 3495 C CA . GLY B 1 18 ? 15.266 -93.312 -40.062 1 45.66 18 GLY B CA 1
ATOM 3496 C C . GLY B 1 18 ? 16.078 -94.562 -40.375 1 45.66 18 GLY B C 1
ATOM 3497 O O . GLY B 1 18 ? 15.609 -95.438 -41.125 1 45.66 18 GLY B O 1
ATOM 3498 N N . PRO B 1 19 ? 17.406 -94.562 -39.969 1 48.19 19 PRO B N 1
ATOM 3499 C CA . PRO B 1 19 ? 18.203 -95.75 -40.25 1 48.19 19 PRO B CA 1
ATOM 3500 C C . PRO B 1 19 ? 17.609 -97 -39.625 1 48.19 19 PRO B C 1
ATOM 3502 O O . PRO B 1 19 ? 17.781 -98.125 -40.156 1 48.19 19 PRO B O 1
ATOM 3505 N N . TYR B 1 20 ? 17.219 -97 -38.438 1 43.84 20 TYR B N 1
ATOM 3506 C CA . TYR B 1 20 ? 16.641 -98.188 -37.844 1 43.84 20 TYR B CA 1
ATOM 3507 C C . TYR B 1 20 ? 15.406 -98.625 -38.625 1 43.84 20 TYR B C 1
ATOM 3509 O O . TYR B 1 20 ? 15.047 -99.812 -38.594 1 43.84 20 TYR B O 1
ATOM 3517 N N . ILE B 1 21 ? 14.805 -97.688 -39.25 1 42.88 21 ILE B N 1
ATOM 3518 C CA . ILE B 1 21 ? 13.742 -98 -40.188 1 42.88 21 ILE B CA 1
ATOM 3519 C C . ILE B 1 21 ? 14.336 -98.188 -41.594 1 42.88 21 ILE B C 1
ATOM 3521 O O . ILE B 1 21 ? 13.711 -98.812 -42.469 1 42.88 21 ILE B O 1
ATOM 3525 N N . SER B 1 22 ? 15.422 -97.688 -41.906 1 42.88 22 SER B N 1
ATOM 3526 C CA . SER B 1 22 ? 16.047 -97.75 -43.219 1 42.88 22 SER B CA 1
ATOM 3527 C C . SER B 1 22 ? 16.453 -99.188 -43.531 1 42.88 22 SER B C 1
ATOM 3529 O O . SER B 1 22 ? 16.641 -99.562 -44.688 1 42.88 22 SER B O 1
ATOM 3531 N N . GLY B 1 23 ? 17.047 -99.938 -42.594 1 42.16 23 GLY B N 1
ATOM 3532 C CA . GLY B 1 23 ? 17.344 -101.25 -43.031 1 42.16 23 GLY B CA 1
ATOM 3533 C C . GLY B 1 23 ? 16.125 -101.938 -43.625 1 42.16 23 GLY B C 1
ATOM 3534 O O . GLY B 1 23 ? 16.266 -102.875 -44.469 1 42.16 23 GLY B O 1
ATOM 3535 N N . HIS B 1 24 ? 15.078 -102.312 -42.781 1 43.31 24 HIS B N 1
ATOM 3536 C CA . HIS B 1 24 ? 13.891 -103 -43.312 1 43.31 24 HIS B CA 1
ATOM 3537 C C . HIS B 1 24 ? 13.039 -102 -44.125 1 43.31 24 HIS B C 1
ATOM 3539 O O . HIS B 1 24 ? 12.805 -100.875 -43.656 1 43.31 24 HIS B O 1
ATOM 3545 N N . GLN B 1 25 ? 13.125 -101.938 -45.562 1 48.5 25 GLN B N 1
ATOM 3546 C CA . GLN B 1 25 ? 12.516 -101.188 -46.656 1 48.5 25 GLN B CA 1
ATOM 3547 C C . GLN B 1 25 ? 11.078 -100.812 -46.344 1 48.5 25 GLN B C 1
ATOM 3549 O O . GLN B 1 25 ? 10.156 -101.562 -46.562 1 48.5 25 GLN B O 1
ATOM 3554 N N . GLY B 1 26 ? 10.711 -100.312 -45.25 1 50.91 26 GLY B N 1
ATOM 3555 C CA . GLY B 1 26 ? 9.328 -100 -45 1 50.91 26 GLY B CA 1
ATOM 3556 C C . GLY B 1 26 ? 8.797 -98.938 -45.969 1 50.91 26 GLY B C 1
ATOM 3557 O O . GLY B 1 26 ? 9.43 -97.875 -46.188 1 50.91 26 GLY B O 1
ATOM 3558 N N . TYR B 1 27 ? 8.18 -99.25 -47.188 1 54.84 27 TYR B N 1
ATOM 3559 C CA . TYR B 1 27 ? 7.523 -98.375 -48.156 1 54.84 27 TYR B CA 1
ATOM 3560 C C . TYR B 1 27 ? 6.059 -98.188 -47.812 1 54.84 27 TYR B C 1
ATOM 3562 O O . TYR B 1 27 ? 5.453 -99 -47.125 1 54.84 27 TYR B O 1
ATOM 3570 N N . VAL B 1 28 ? 5.605 -97 -47.75 1 60.44 28 VAL B N 1
ATOM 3571 C CA . VAL B 1 28 ? 4.199 -96.625 -47.625 1 60.44 28 VAL B CA 1
ATOM 3572 C C . VAL B 1 28 ? 3.547 -96.562 -49 1 60.44 28 VAL B C 1
ATOM 3574 O O . VAL B 1 28 ? 4.059 -95.938 -49.906 1 60.44 28 VAL B O 1
ATOM 3577 N N . ARG B 1 29 ? 2.658 -97.562 -49.281 1 61.09 29 ARG B N 1
ATOM 3578 C CA . ARG B 1 29 ? 1.909 -97.688 -50.531 1 61.09 29 ARG B CA 1
ATOM 3579 C C . ARG B 1 29 ? 0.505 -97.062 -50.344 1 61.09 29 ARG B C 1
ATOM 3581 O O . ARG B 1 29 ? -0.256 -97.562 -49.5 1 61.09 29 ARG B O 1
ATOM 3588 N N . ILE B 1 30 ? 0.331 -95.875 -51.031 1 59.5 30 ILE B N 1
ATOM 3589 C CA . ILE B 1 30 ? -0.979 -95.25 -51.031 1 59.5 30 ILE B CA 1
ATOM 3590 C C . ILE B 1 30 ? -1.711 -95.625 -52.344 1 59.5 30 ILE B C 1
ATOM 3592 O O . ILE B 1 30 ? -1.255 -95.25 -53.438 1 59.5 30 ILE B O 1
ATOM 3596 N N . GLU B 1 31 ? -2.688 -96.625 -52.375 1 59.66 31 GLU B N 1
ATOM 3597 C CA . GLU B 1 31 ? -3.418 -97.062 -53.562 1 59.66 31 GLU B CA 1
ATOM 3598 C C . GLU B 1 31 ? -4.762 -96.312 -53.656 1 59.66 31 GLU B C 1
ATOM 3600 O O . GLU B 1 31 ? -5.602 -96.438 -52.781 1 59.66 31 GLU B O 1
ATOM 3605 N N . THR B 1 32 ? -4.723 -95.375 -54.531 1 56.19 32 THR B N 1
ATOM 3606 C CA . THR B 1 32 ? -5.996 -94.75 -54.906 1 56.19 32 THR B CA 1
ATOM 3607 C C . THR B 1 32 ? -6.512 -95.438 -56.219 1 56.19 32 THR B C 1
ATOM 3609 O O . THR B 1 32 ? -5.785 -96.125 -56.875 1 56.19 32 THR B O 1
ATOM 3612 N N . ALA B 1 33 ? -7.938 -95.25 -56.688 1 61.75 33 ALA B N 1
ATOM 3613 C CA . ALA B 1 33 ? -8.57 -96 -57.781 1 61.75 33 ALA B CA 1
ATOM 3614 C C . ALA B 1 33 ? -7.672 -96 -59.031 1 61.75 33 ALA B C 1
ATOM 3616 O O . ALA B 1 33 ? -7.664 -96.938 -59.781 1 61.75 33 ALA B O 1
ATOM 3617 N N . GLY B 1 34 ? -7.016 -95.125 -59.219 1 63.66 34 GLY B N 1
ATOM 3618 C CA . GLY B 1 34 ? -6.301 -95.062 -60.469 1 63.66 34 GLY B CA 1
ATOM 3619 C C . GLY B 1 34 ? -4.812 -94.812 -60.312 1 63.66 34 GLY B C 1
ATOM 3620 O O . GLY B 1 34 ? -4.051 -94.938 -61.281 1 63.66 34 GLY B O 1
ATOM 3621 N N . LYS B 1 35 ? -4.375 -94.438 -59.25 1 64.75 35 LYS B N 1
ATOM 3622 C CA . LYS B 1 35 ? -2.945 -94.188 -59.156 1 64.75 35 LYS B CA 1
ATOM 3623 C C . LYS B 1 35 ? -2.365 -94.688 -57.844 1 64.75 35 LYS B C 1
ATOM 3625 O O . LYS B 1 35 ? -2.982 -94.562 -56.781 1 64.75 35 LYS B O 1
ATOM 3630 N N . VAL B 1 36 ? -1.402 -95.688 -57.938 1 63.72 36 VAL B N 1
ATOM 3631 C CA . VAL B 1 36 ? -0.663 -96.188 -56.812 1 63.72 36 VAL B CA 1
ATOM 3632 C C . VAL B 1 36 ? 0.578 -95.375 -56.562 1 63.72 36 VAL B C 1
ATOM 3634 O O . VAL B 1 36 ? 1.431 -95.188 -57.438 1 63.72 36 VAL B O 1
ATOM 3637 N N . ILE B 1 37 ? 0.59 -94.562 -55.531 1 63.69 37 ILE B N 1
ATOM 3638 C CA . ILE B 1 37 ? 1.763 -93.75 -55.156 1 63.69 37 ILE B CA 1
ATOM 3639 C C . ILE B 1 37 ? 2.52 -94.5 -54.031 1 63.69 37 ILE B C 1
ATOM 3641 O O . ILE B 1 37 ? 1.966 -94.75 -52.969 1 63.69 37 ILE B O 1
ATOM 3645 N N . GLU B 1 38 ? 3.631 -95.125 -54.375 1 62.91 38 GLU B N 1
ATOM 3646 C CA . GLU B 1 38 ? 4.508 -95.75 -53.438 1 62.91 38 GLU B CA 1
ATOM 3647 C C . GLU B 1 38 ? 5.594 -94.812 -52.938 1 62.91 38 GLU B C 1
ATOM 3649 O O . GLU B 1 38 ? 6.273 -94.188 -53.719 1 62.91 38 GLU B O 1
ATOM 3654 N N . MET B 1 39 ? 5.402 -94.375 -51.688 1 63.75 39 MET B N 1
ATOM 3655 C CA . MET B 1 39 ? 6.477 -93.5 -51.188 1 63.75 39 MET B CA 1
ATOM 3656 C C . MET B 1 39 ? 7.121 -94.125 -49.938 1 63.75 39 MET B C 1
ATOM 3658 O O . MET B 1 39 ? 6.531 -95 -49.312 1 63.75 39 MET B O 1
ATOM 3662 N N . SER B 1 40 ? 8.508 -93.938 -49.812 1 63.38 40 SER B N 1
ATOM 3663 C CA . SER B 1 40 ? 9.195 -94.438 -48.625 1 63.38 40 SER B CA 1
ATOM 3664 C C . SER B 1 40 ? 8.664 -93.75 -47.375 1 63.38 40 SER B C 1
ATOM 3666 O O . SER B 1 40 ? 8.125 -92.625 -47.438 1 63.38 40 SER B O 1
ATOM 3668 N N . LEU B 1 41 ? 8.367 -94.562 -46.25 1 61.53 41 LEU B N 1
ATOM 3669 C CA . LEU B 1 41 ? 7.965 -94 -44.969 1 61.53 41 LEU B CA 1
ATOM 3670 C C . LEU B 1 41 ? 8.734 -92.75 -44.656 1 61.53 41 LEU B C 1
ATOM 3672 O O . LEU B 1 41 ? 8.18 -91.812 -44.125 1 61.53 41 LEU B O 1
ATOM 3676 N N . VAL B 1 42 ? 9.906 -92.688 -45.125 1 59.44 42 VAL B N 1
ATOM 3677 C CA . VAL B 1 42 ? 10.766 -91.562 -44.906 1 59.44 42 VAL B CA 1
ATOM 3678 C C . VAL B 1 42 ? 10.242 -90.375 -45.719 1 59.44 42 VAL B C 1
ATOM 3680 O O . VAL B 1 42 ? 10.188 -89.25 -45.219 1 59.44 42 VAL B O 1
ATOM 3683 N N . MET B 1 43 ? 9.758 -90.688 -46.906 1 61.66 43 MET B N 1
ATOM 3684 C CA . MET B 1 43 ? 9.242 -89.625 -47.75 1 61.66 43 MET B CA 1
ATOM 3685 C C . MET B 1 43 ? 7.93 -89.062 -47.219 1 61.66 43 MET B C 1
ATOM 3687 O O . MET B 1 43 ? 7.672 -87.875 -47.312 1 61.66 43 MET B O 1
ATOM 3691 N N . LEU B 1 44 ? 7.094 -89.875 -46.719 1 63.81 44 LEU B N 1
ATOM 3692 C CA . LEU B 1 44 ? 5.836 -89.438 -46.125 1 63.81 44 LEU B CA 1
ATOM 3693 C C . LEU B 1 44 ? 6.098 -88.562 -44.906 1 63.81 44 LEU B C 1
ATOM 3695 O O . LEU B 1 44 ? 5.441 -87.5 -44.75 1 63.81 44 LEU B O 1
ATOM 3699 N N . VAL B 1 45 ? 6.996 -89 -44.125 1 61.81 45 VAL B N 1
ATOM 3700 C CA . VAL B 1 45 ? 7.352 -88.188 -42.938 1 61.81 45 VAL B CA 1
ATOM 3701 C C . VAL B 1 45 ? 7.898 -86.875 -43.375 1 61.81 45 VAL B C 1
ATOM 3703 O O . VAL B 1 45 ? 7.555 -85.812 -42.781 1 61.81 45 VAL B O 1
ATOM 3706 N N . VAL B 1 46 ? 8.664 -86.875 -44.438 1 63.62 46 VAL B N 1
ATOM 3707 C CA . VAL B 1 46 ? 9.234 -85.625 -44.938 1 63.62 46 VAL B CA 1
ATOM 3708 C C . VAL B 1 46 ? 8.125 -84.688 -45.469 1 63.62 46 VAL B C 1
ATOM 3710 O O . VAL B 1 46 ? 8.102 -83.5 -45.188 1 63.62 46 VAL B O 1
ATOM 3713 N N . PHE B 1 47 ? 7.188 -85.25 -46.188 1 65.25 47 PHE B N 1
ATOM 3714 C CA . PHE B 1 47 ? 6.074 -84.438 -46.75 1 65.25 47 PHE B CA 1
ATOM 3715 C C . PHE B 1 47 ? 5.238 -83.875 -45.625 1 65.25 47 PHE B C 1
ATOM 3717 O O . PHE B 1 47 ? 4.852 -82.688 -45.688 1 65.25 47 PHE B O 1
ATOM 3724 N N . PHE B 1 48 ? 4.945 -84.688 -44.719 1 64.12 48 PHE B N 1
ATOM 3725 C CA . PHE B 1 48 ? 4.18 -84.188 -43.594 1 64.12 48 PHE B CA 1
ATOM 3726 C C . PHE B 1 48 ? 4.934 -83.062 -42.844 1 64.12 48 PHE B C 1
ATOM 3728 O O . PHE B 1 48 ? 4.336 -82.062 -42.469 1 64.12 48 PHE B O 1
ATOM 3735 N N . ALA B 1 49 ? 6.191 -83.312 -42.75 1 62.91 49 ALA B N 1
ATOM 3736 C CA . ALA B 1 49 ? 7.016 -82.312 -42.094 1 62.91 49 ALA B CA 1
ATOM 3737 C C . ALA B 1 49 ? 6.992 -81 -42.875 1 62.91 49 ALA B C 1
ATOM 3739 O O . ALA B 1 49 ? 6.875 -79.938 -42.281 1 62.91 49 ALA B O 1
ATOM 3740 N N . VAL B 1 50 ? 7.023 -81.062 -44.188 1 68.19 50 VAL B N 1
ATOM 3741 C CA . VAL B 1 50 ? 7.008 -79.875 -45.031 1 68.19 50 VAL B CA 1
ATOM 3742 C C . VAL B 1 50 ? 5.637 -79.188 -44.938 1 68.19 50 VAL B C 1
ATOM 3744 O O . VAL B 1 50 ? 5.543 -78 -44.844 1 68.19 50 VAL B O 1
ATOM 3747 N N . ALA B 1 51 ? 4.605 -80 -45 1 63.81 51 ALA B N 1
ATOM 3748 C CA . ALA B 1 51 ? 3.25 -79.438 -44.906 1 63.81 51 ALA B CA 1
ATOM 3749 C C . ALA B 1 51 ? 3.039 -78.688 -43.562 1 63.81 51 ALA B C 1
ATOM 3751 O O . ALA B 1 51 ? 2.457 -77.625 -43.531 1 63.81 51 ALA B O 1
ATOM 3752 N N . MET B 1 52 ? 3.535 -79.375 -42.562 1 64.12 52 MET B N 1
ATOM 3753 C CA . MET B 1 52 ? 3.443 -78.75 -41.219 1 64.12 52 MET B CA 1
ATOM 3754 C C . MET B 1 52 ? 4.23 -77.438 -41.156 1 64.12 52 MET B C 1
ATOM 3756 O O . MET B 1 52 ? 3.768 -76.5 -40.594 1 64.12 52 MET B O 1
ATOM 3760 N N . ALA B 1 53 ? 5.348 -77.438 -41.781 1 66.75 53 ALA B N 1
ATOM 3761 C CA . ALA B 1 53 ? 6.18 -76.25 -41.812 1 66.75 53 ALA B CA 1
ATOM 3762 C C . ALA B 1 53 ? 5.473 -75.125 -42.531 1 66.75 53 ALA B C 1
ATOM 3764 O O . ALA B 1 53 ? 5.527 -73.938 -42.094 1 66.75 53 ALA B O 1
ATOM 3765 N N . VAL B 1 54 ? 4.75 -75.375 -43.562 1 69.88 54 VAL B N 1
ATOM 3766 C CA . VAL B 1 54 ? 4.027 -74.375 -44.344 1 69.88 54 VAL B CA 1
ATOM 3767 C C . VAL B 1 54 ? 2.877 -73.812 -43.531 1 69.88 54 VAL B C 1
ATOM 3769 O O . VAL B 1 54 ? 2.674 -72.562 -43.469 1 69.88 54 VAL B O 1
ATOM 3772 N N . VAL B 1 55 ? 2.168 -74.625 -42.875 1 64.56 55 VAL B N 1
ATOM 3773 C CA . VAL B 1 55 ? 1.053 -74.188 -42.062 1 64.56 55 VAL B CA 1
ATOM 3774 C C . VAL B 1 55 ? 1.569 -73.25 -40.938 1 64.56 55 VAL B C 1
ATOM 3776 O O . VAL B 1 55 ? 0.993 -72.188 -40.656 1 64.56 55 VAL B O 1
ATOM 3779 N N . TYR B 1 56 ? 2.637 -73.688 -40.375 1 66.06 56 TYR B N 1
ATOM 3780 C CA . TYR B 1 56 ? 3.227 -72.938 -39.28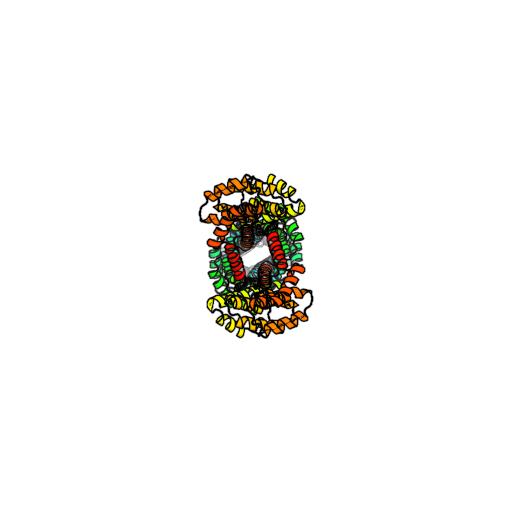1 1 66.06 56 TYR B CA 1
ATOM 3781 C C . TYR B 1 56 ? 3.723 -71.562 -39.812 1 66.06 56 TYR B C 1
ATOM 3783 O O . TYR B 1 56 ? 3.566 -70.562 -39.156 1 66.06 56 TYR B O 1
ATOM 3791 N N . ALA B 1 57 ? 4.266 -71.5 -40.938 1 70.88 57 ALA B N 1
ATOM 3792 C CA . ALA B 1 57 ? 4.75 -70.25 -41.562 1 70.88 57 ALA B CA 1
ATOM 3793 C C . ALA B 1 57 ? 3.596 -69.312 -41.844 1 70.88 57 ALA B C 1
ATOM 3795 O O . ALA B 1 57 ? 3.699 -68.125 -41.594 1 70.88 57 ALA B O 1
ATOM 3796 N N . ILE B 1 58 ? 2.51 -69.75 -42.25 1 68.56 58 ILE B N 1
ATOM 3797 C CA . ILE B 1 58 ? 1.343 -68.938 -42.562 1 68.56 58 ILE B CA 1
ATOM 3798 C C . ILE B 1 58 ? 0.76 -68.375 -41.281 1 68.56 58 ILE B C 1
ATOM 3800 O O . ILE B 1 58 ? 0.431 -67.188 -41.219 1 68.56 58 ILE B O 1
ATOM 3804 N N . GLU B 1 59 ? 0.619 -69.188 -40.344 1 60.88 59 GLU B N 1
ATOM 3805 C CA . GLU B 1 59 ? 0.116 -68.75 -39.062 1 60.88 59 GLU B CA 1
ATOM 3806 C C . GLU B 1 59 ? 1.012 -67.625 -38.469 1 60.88 59 GLU B C 1
ATOM 3808 O O . GLU B 1 59 ? 0.52 -66.625 -37.938 1 60.88 59 GLU B O 1
ATOM 3813 N N . TRP B 1 60 ? 2.25 -67.812 -38.656 1 64.38 60 TRP B N 1
ATOM 3814 C CA . TRP B 1 60 ? 3.232 -66.875 -38.125 1 64.38 60 TRP B CA 1
ATOM 3815 C C . TRP B 1 60 ? 3.133 -65.562 -38.844 1 64.38 60 TRP B C 1
ATOM 3817 O O . TRP B 1 60 ? 3.174 -64.5 -38.219 1 64.38 60 TRP B O 1
ATOM 3827 N N . ILE B 1 61 ? 2.873 -65.688 -40.062 1 63.12 61 ILE B N 1
ATOM 3828 C CA . ILE B 1 61 ? 2.744 -64.438 -40.906 1 63.12 61 ILE B CA 1
ATOM 3829 C C . ILE B 1 61 ? 1.467 -63.719 -40.531 1 63.12 61 ILE B C 1
ATOM 3831 O O . ILE B 1 61 ? 1.481 -62.5 -40.344 1 63.12 61 ILE B O 1
ATOM 3835 N N . PHE B 1 62 ? 0.37 -64.312 -40.344 1 60.59 62 PHE B N 1
ATOM 3836 C CA . PHE B 1 62 ? -0.914 -63.688 -40 1 60.59 62 PHE B CA 1
ATOM 3837 C C . PHE B 1 62 ? -0.899 -63.094 -38.594 1 60.59 62 PHE B C 1
ATOM 3839 O O . PHE B 1 62 ? -1.407 -62 -38.375 1 60.59 62 PHE B O 1
ATOM 3846 N N . ARG B 1 63 ? -0.42 -63.781 -37.656 1 60.09 63 ARG B N 1
ATOM 3847 C CA . ARG B 1 63 ? -0.355 -63.312 -36.25 1 60.09 63 ARG B CA 1
ATOM 3848 C C . ARG B 1 63 ? 0.531 -62.062 -36.156 1 60.09 63 ARG B C 1
ATOM 3850 O O . ARG B 1 63 ? 0.22 -61.125 -35.406 1 60.09 63 ARG B O 1
ATOM 3857 N N . ARG B 1 64 ? 1.52 -62.125 -36.875 1 59.25 64 ARG B N 1
ATOM 3858 C CA . ARG B 1 64 ? 2.43 -61 -36.875 1 59.25 64 ARG B CA 1
ATOM 3859 C C . ARG B 1 64 ? 1.766 -59.75 -37.469 1 59.25 64 ARG B C 1
ATOM 3861 O O . ARG B 1 64 ? 1.961 -58.625 -37 1 59.25 64 ARG B O 1
ATOM 3868 N N . PHE B 1 65 ? 0.968 -60 -38.5 1 56.12 65 PHE B N 1
ATOM 3869 C CA . PHE B 1 65 ? 0.357 -58.875 -39.188 1 56.12 65 PHE B CA 1
ATOM 3870 C C . PHE B 1 65 ? -0.834 -58.312 -38.406 1 56.12 65 PHE B C 1
ATOM 3872 O O . PHE B 1 65 ? -1.04 -57.125 -38.344 1 56.12 65 PHE B O 1
ATOM 3879 N N . PHE B 1 66 ? -1.75 -59.031 -38 1 53.56 66 PHE B N 1
ATOM 3880 C CA . PHE B 1 66 ? -2.949 -58.562 -37.312 1 53.56 66 PHE B CA 1
ATOM 3881 C C . PHE B 1 66 ? -2.641 -58.156 -35.875 1 53.56 66 PHE B C 1
ATOM 3883 O O . PHE B 1 66 ? -3.398 -57.406 -35.25 1 53.56 66 PHE B O 1
ATOM 3890 N N . GLY B 1 67 ? -1.903 -58.812 -35.25 1 52.06 67 GLY B N 1
ATOM 3891 C CA . GLY B 1 67 ? -1.509 -58.375 -33.906 1 52.06 67 GLY B CA 1
ATOM 3892 C C . GLY B 1 67 ? -0.937 -56.969 -33.875 1 52.06 67 GLY B C 1
ATOM 3893 O O . GLY B 1 67 ? -1.043 -56.281 -32.844 1 52.06 67 GLY B O 1
ATOM 3894 N N . LEU B 1 68 ? -0.411 -56.562 -34.969 1 51.41 68 LEU B N 1
ATOM 3895 C CA . LEU B 1 68 ? 0.216 -55.25 -35.062 1 51.41 68 LEU B CA 1
ATOM 3896 C C . LEU B 1 68 ? -0.836 -54.125 -35.125 1 51.41 68 LEU B C 1
ATOM 3898 O O . LEU B 1 68 ? -0.587 -53 -34.719 1 51.41 68 LEU B O 1
ATOM 3902 N N . SER B 1 69 ? -2.086 -54.406 -35.719 1 51.97 69 SER B N 1
ATOM 3903 C CA . SER B 1 69 ? -2.988 -53.281 -36.031 1 51.97 69 SER B CA 1
ATOM 3904 C C . SER B 1 69 ? -3.576 -52.688 -34.75 1 51.97 69 SER B C 1
ATOM 3906 O O . SER B 1 69 ? -3.699 -51.469 -34.625 1 51.97 69 SER B O 1
ATOM 3908 N N . ARG B 1 70 ? -4.367 -53.438 -34.094 1 56.5 70 ARG B N 1
ATOM 3909 C CA . ARG B 1 70 ? -5.027 -52.875 -32.938 1 56.5 70 ARG B CA 1
ATOM 3910 C C . ARG B 1 70 ? -4.012 -52.312 -31.938 1 56.5 70 ARG B C 1
ATOM 3912 O O . ARG B 1 70 ? -4.215 -51.25 -31.359 1 56.5 70 ARG B O 1
ATOM 3919 N N . GLY B 1 71 ? -2.99 -53 -31.922 1 56.66 71 GLY B N 1
ATOM 3920 C CA . GLY B 1 71 ? -1.924 -52.625 -31 1 56.66 71 GLY B CA 1
ATOM 3921 C C . GLY B 1 71 ? -1.158 -51.375 -31.453 1 56.66 71 GLY B C 1
ATOM 3922 O O . GLY B 1 71 ? -0.771 -50.562 -30.625 1 56.66 71 GLY B O 1
ATOM 3923 N N . ALA B 1 72 ? -1.211 -51.281 -32.781 1 60.38 72 ALA B N 1
ATOM 3924 C CA . ALA B 1 72 ? -0.42 -50.156 -33.312 1 60.38 72 ALA B CA 1
ATOM 3925 C C . ALA B 1 72 ? -1.13 -48.844 -33.125 1 60.38 72 ALA B C 1
ATOM 3927 O O . ALA B 1 72 ? -0.498 -47.844 -32.781 1 60.38 72 ALA B O 1
ATOM 3928 N N . TYR B 1 73 ? -2.52 -48.75 -33.469 1 60.56 73 TYR B N 1
ATOM 3929 C CA . TYR B 1 73 ? -3.264 -47.531 -33.281 1 60.56 73 TYR B CA 1
ATOM 3930 C C . TYR B 1 73 ? -3.301 -47.125 -31.812 1 60.56 73 TYR B C 1
ATOM 3932 O O . TYR B 1 73 ? -3.125 -45.938 -31.469 1 60.56 73 TYR B O 1
ATOM 3940 N N . GLN B 1 74 ? -3.625 -48.125 -31.016 1 67.19 74 GLN B N 1
ATOM 3941 C CA . GLN B 1 74 ? -3.627 -47.875 -29.578 1 67.19 74 GLN B CA 1
ATOM 3942 C C . GLN B 1 74 ? -2.234 -47.5 -29.094 1 67.19 74 GLN B C 1
ATOM 3944 O O . GLN B 1 74 ? -2.094 -46.625 -28.234 1 67.19 74 GLN B O 1
ATOM 3949 N N . TRP B 1 75 ? -1.284 -48.094 -29.844 1 70.12 75 TRP B N 1
ATOM 3950 C CA . TRP B 1 75 ? 0.096 -47.781 -29.484 1 70.12 75 TRP B CA 1
ATOM 3951 C C . TRP B 1 75 ? 0.461 -46.344 -29.875 1 70.12 75 TRP B C 1
ATOM 3953 O O . TRP B 1 75 ? 1.091 -45.625 -29.094 1 70.12 75 TRP B O 1
ATOM 3963 N N . PHE B 1 76 ? -0.026 -45.938 -31.062 1 72.81 76 PHE B N 1
ATOM 3964 C CA . PHE B 1 76 ? 0.237 -44.562 -31.484 1 72.81 76 PHE B CA 1
ATOM 3965 C C . PHE B 1 76 ? -0.506 -43.562 -30.609 1 72.81 76 PHE B C 1
ATOM 3967 O O . PHE B 1 76 ? 0.034 -42.5 -30.266 1 72.81 76 PHE B O 1
ATOM 3974 N N . GLY B 1 77 ? -1.733 -43.875 -30.297 1 72.88 77 GLY B N 1
ATOM 3975 C CA . GLY B 1 77 ? -2.488 -43.031 -29.391 1 72.88 77 GLY B CA 1
ATOM 3976 C C . GLY B 1 77 ? -1.857 -42.906 -28.016 1 72.88 77 GLY B C 1
ATOM 3977 O O . GLY B 1 77 ? -1.745 -41.812 -27.484 1 72.88 77 GLY B O 1
ATOM 3978 N N . ASP B 1 78 ? -1.391 -43.969 -27.547 1 78 78 ASP B N 1
ATOM 3979 C CA . ASP B 1 78 ? -0.753 -44 -26.234 1 78 78 ASP B CA 1
ATOM 3980 C C . ASP B 1 78 ? 0.581 -43.25 -26.25 1 78 78 ASP B C 1
ATOM 3982 O O . ASP B 1 78 ? 0.931 -42.562 -25.297 1 78 78 ASP B O 1
ATOM 3986 N N . ARG B 1 79 ? 1.242 -43.375 -27.344 1 78.94 79 ARG B N 1
ATOM 3987 C CA . ARG B 1 79 ? 2.518 -42.656 -27.469 1 78.94 79 ARG B CA 1
ATOM 3988 C C . ARG B 1 79 ? 2.312 -41.156 -27.516 1 78.94 79 ARG B C 1
ATOM 3990 O O . ARG B 1 79 ? 3.061 -40.406 -26.875 1 78.94 79 ARG B O 1
ATOM 3997 N N . LYS B 1 80 ? 1.287 -40.781 -28.188 1 80.44 80 LYS B N 1
ATOM 3998 C CA . LYS B 1 80 ? 0.994 -39.375 -28.266 1 80.44 80 LYS B CA 1
ATOM 3999 C C . LYS B 1 80 ? 0.581 -38.812 -26.906 1 80.44 80 LYS B C 1
ATOM 4001 O O . LYS B 1 80 ? 0.975 -37.688 -26.547 1 80.44 80 LYS B O 1
ATOM 4006 N N . ARG B 1 81 ? -0.106 -39.562 -26.25 1 82.81 81 ARG B N 1
ATOM 4007 C CA . ARG B 1 81 ? -0.555 -39.156 -24.922 1 82.81 81 ARG B CA 1
ATOM 4008 C C . ARG B 1 81 ? 0.619 -39.062 -23.953 1 82.81 81 ARG B C 1
ATOM 4010 O O . ARG B 1 81 ? 0.704 -38.125 -23.172 1 82.81 81 ARG B O 1
ATOM 4017 N N . LYS B 1 82 ? 1.448 -40.031 -24.062 1 82.94 82 LYS B N 1
ATOM 4018 C CA . LYS B 1 82 ? 2.617 -40 -23.188 1 82.94 82 LYS B CA 1
ATOM 4019 C C . LYS B 1 82 ? 3.518 -38.812 -23.484 1 82.94 82 LYS B C 1
ATOM 4021 O O . LYS B 1 82 ? 4.016 -38.156 -22.562 1 82.94 82 LYS B O 1
ATOM 4026 N N . LYS B 1 83 ? 3.646 -38.562 -24.688 1 85.81 83 LYS B N 1
ATOM 4027 C CA . LYS B 1 83 ? 4.461 -37.406 -25.078 1 85.81 83 LYS B CA 1
ATOM 4028 C C . LYS B 1 83 ? 3.828 -36.094 -24.625 1 85.81 83 LYS B C 1
ATOM 4030 O O . LYS B 1 83 ? 4.52 -35.219 -24.125 1 85.81 83 LYS B O 1
ATOM 4035 N N . ALA B 1 84 ? 2.564 -36 -24.812 1 87.5 84 ALA B N 1
ATOM 4036 C CA . ALA B 1 84 ? 1.841 -34.812 -24.406 1 87.5 84 ALA B CA 1
ATOM 4037 C C . ALA B 1 84 ? 1.96 -34.594 -22.891 1 87.5 84 ALA B C 1
ATOM 4039 O O . ALA B 1 84 ? 2.127 -33.469 -22.438 1 87.5 84 ALA B O 1
ATOM 4040 N N . GLN B 1 85 ? 1.908 -35.656 -22.219 1 87 85 GLN B N 1
ATOM 4041 C CA . GLN B 1 85 ? 2.012 -35.562 -20.766 1 87 85 GLN B CA 1
ATOM 4042 C C . GLN B 1 85 ? 3.41 -35.125 -20.328 1 87 85 GLN B C 1
ATOM 4044 O O . GLN B 1 85 ? 3.557 -34.312 -19.422 1 87 85 GLN B O 1
ATOM 4049 N N . GLN B 1 86 ? 4.367 -35.719 -20.984 1 87.5 86 GLN B N 1
ATOM 4050 C CA . GLN B 1 86 ? 5.742 -35.344 -20.672 1 87.5 86 GLN B CA 1
ATOM 4051 C C . GLN B 1 86 ? 5.988 -33.875 -20.984 1 87.5 86 GLN B C 1
ATOM 4053 O O . GLN B 1 86 ? 6.645 -33.156 -20.219 1 87.5 86 GLN B O 1
ATOM 4058 N N . GLN B 1 87 ? 5.426 -33.438 -22.031 1 90.62 87 GLN B N 1
ATOM 4059 C CA . GLN B 1 87 ? 5.566 -32.031 -22.406 1 90.62 87 GLN B CA 1
ATOM 4060 C C . GLN B 1 87 ? 4.867 -31.125 -21.406 1 90.62 87 GLN B C 1
ATOM 4062 O O . GLN B 1 87 ? 5.371 -30.047 -21.094 1 90.62 87 GLN B O 1
ATOM 4067 N N . THR B 1 88 ? 3.75 -31.516 -20.969 1 92.12 88 THR B N 1
ATOM 4068 C CA . THR B 1 88 ? 3.027 -30.75 -19.953 1 92.12 88 THR B CA 1
ATOM 4069 C C . THR B 1 88 ? 3.869 -30.578 -18.703 1 92.12 88 THR B C 1
ATOM 4071 O O . THR B 1 88 ? 4.02 -29.453 -18.188 1 92.12 88 THR B O 1
ATOM 4074 N N . LEU B 1 89 ? 4.461 -31.672 -18.203 1 90.69 89 LEU B N 1
ATOM 4075 C CA . LEU B 1 89 ? 5.242 -31.625 -16.969 1 90.69 89 LEU B CA 1
ATOM 4076 C C . LEU B 1 89 ? 6.512 -30.812 -17.172 1 90.69 89 LEU B C 1
ATOM 4078 O O . LEU B 1 89 ? 6.887 -30.031 -16.281 1 90.69 89 LEU B O 1
ATOM 4082 N N . GLU B 1 90 ? 7.102 -30.984 -18.297 1 91.62 90 GLU B N 1
ATOM 4083 C CA . GLU B 1 90 ? 8.273 -30.172 -18.609 1 91.62 90 GLU B CA 1
ATOM 4084 C C . GLU B 1 90 ? 7.91 -28.703 -18.688 1 91.62 90 GLU B C 1
ATOM 4086 O O . GLU B 1 90 ? 8.656 -27.844 -18.203 1 91.62 90 GLU B O 1
ATOM 4091 N N . GLY B 1 91 ? 6.801 -28.453 -19.344 1 93.38 91 GLY B N 1
ATOM 4092 C CA . GLY B 1 91 ? 6.32 -27.094 -19.422 1 93.38 91 GLY B CA 1
ATOM 4093 C C . GLY B 1 91 ? 6.035 -26.469 -18.078 1 93.38 91 GLY B C 1
ATOM 4094 O O . GLY B 1 91 ? 6.367 -25.312 -17.828 1 93.38 91 GLY B O 1
ATOM 4095 N N . LEU B 1 92 ? 5.457 -27.188 -17.188 1 93.06 92 LEU B N 1
ATOM 4096 C CA . LEU B 1 92 ? 5.164 -26.719 -15.844 1 93.06 92 LEU B CA 1
ATOM 4097 C C . LEU B 1 92 ? 6.453 -26.453 -15.07 1 93.06 92 LEU B C 1
ATOM 4099 O O . LEU B 1 92 ? 6.52 -25.531 -14.266 1 93.06 92 LEU B O 1
ATOM 4103 N N . MET B 1 93 ? 7.41 -27.281 -15.312 1 92.19 93 MET B N 1
ATOM 4104 C CA . MET B 1 93 ? 8.719 -27.047 -14.711 1 92.19 93 MET B CA 1
ATOM 4105 C C . MET B 1 93 ? 9.312 -25.734 -15.188 1 92.19 93 MET B C 1
ATOM 4107 O O . MET B 1 93 ? 9.82 -24.938 -14.391 1 92.19 93 MET B O 1
ATOM 4111 N N . LYS B 1 94 ? 9.172 -25.516 -16.422 1 93.25 94 LYS B N 1
ATOM 4112 C CA . LYS B 1 94 ? 9.68 -24.266 -16.984 1 93.25 94 LYS B CA 1
ATOM 4113 C C . LYS B 1 94 ? 8.914 -23.062 -16.438 1 93.25 94 LYS B C 1
ATOM 4115 O O . LYS B 1 94 ? 9.492 -22 -16.219 1 93.25 94 LYS B O 1
ATOM 4120 N N . MET B 1 95 ? 7.668 -23.25 -16.219 1 92.94 95 MET B N 1
ATOM 4121 C CA . MET B 1 95 ? 6.855 -22.188 -15.617 1 92.94 95 MET B CA 1
ATOM 4122 C C . MET B 1 95 ? 7.355 -21.859 -14.211 1 92.94 95 MET B C 1
ATOM 4124 O O . MET B 1 95 ? 7.449 -20.688 -13.836 1 92.94 95 MET B O 1
ATOM 4128 N N . THR B 1 96 ? 7.746 -22.859 -13.516 1 90.19 96 THR B N 1
ATOM 4129 C CA . THR B 1 96 ? 8.242 -22.703 -12.156 1 90.19 96 THR B CA 1
ATOM 4130 C C . THR B 1 96 ? 9.594 -21.984 -12.156 1 90.19 96 THR B C 1
ATOM 4132 O O . THR B 1 96 ? 9.922 -21.266 -11.211 1 90.19 96 THR B O 1
ATOM 4135 N N . GLU B 1 97 ? 10.273 -22.156 -13.25 1 90.25 97 GLU B N 1
ATOM 4136 C CA . GLU B 1 97 ? 11.578 -21.516 -13.398 1 90.25 97 GLU B CA 1
ATOM 4137 C C . GLU B 1 97 ? 11.438 -20.078 -13.898 1 90.25 97 GLU B C 1
ATOM 4139 O O . GLU B 1 97 ? 12.422 -19.344 -13.945 1 90.25 97 GLU B O 1
ATOM 4144 N N . GLY B 1 98 ? 10.281 -19.797 -14.398 1 88.62 98 GLY B N 1
ATOM 4145 C CA . GLY B 1 98 ? 10.047 -18.453 -14.875 1 88.62 98 GLY B CA 1
ATOM 4146 C C . GLY B 1 98 ? 10.188 -18.312 -16.375 1 88.62 98 GLY B C 1
ATOM 4147 O O . GLY B 1 98 ? 10.133 -17.203 -16.922 1 88.62 98 GLY B O 1
ATOM 4148 N N . ASP B 1 99 ? 10.445 -19.359 -16.984 1 91.31 99 ASP B N 1
ATOM 4149 C CA . ASP B 1 99 ? 10.516 -19.359 -18.438 1 91.31 99 ASP B CA 1
ATOM 4150 C C . ASP B 1 99 ? 9.141 -19.578 -19.062 1 91.31 99 ASP B C 1
ATOM 4152 O O . ASP B 1 99 ? 8.852 -20.672 -19.562 1 91.31 99 ASP B O 1
ATOM 4156 N N . TYR B 1 100 ? 8.414 -18.531 -19.219 1 92.44 100 TYR B N 1
ATOM 4157 C CA . TYR B 1 100 ? 7.004 -18.625 -19.578 1 92.44 100 TYR B CA 1
ATOM 4158 C C . TYR B 1 100 ? 6.848 -18.859 -21.078 1 92.44 100 TYR B C 1
ATOM 4160 O O . TYR B 1 100 ? 5.883 -19.5 -21.516 1 92.44 100 TYR B O 1
ATOM 4168 N N . SER B 1 101 ? 7.809 -18.375 -21.875 1 93 101 SER B N 1
ATOM 4169 C CA . SER B 1 101 ? 7.734 -18.594 -23.328 1 93 101 SER B CA 1
ATOM 4170 C C . SER B 1 101 ? 7.828 -20.078 -23.656 1 93 101 SER B C 1
ATOM 4172 O O . SER B 1 101 ? 6.965 -20.609 -24.359 1 93 101 SER B O 1
ATOM 4174 N N . LYS B 1 102 ? 8.82 -20.672 -23.094 1 94.62 102 LYS B N 1
ATOM 4175 C CA . LYS B 1 102 ? 8.984 -22.109 -23.328 1 94.62 102 LYS B CA 1
ATOM 4176 C C . LYS B 1 102 ? 7.859 -22.906 -22.672 1 94.62 102 LYS B C 1
ATOM 4178 O O . LYS B 1 102 ? 7.402 -23.906 -23.219 1 94.62 102 LYS B O 1
ATOM 4183 N N . ALA B 1 103 ? 7.453 -22.5 -21.5 1 94.94 103 ALA B N 1
ATOM 4184 C CA . ALA B 1 103 ? 6.355 -23.172 -20.797 1 94.94 103 ALA B CA 1
ATOM 4185 C C . ALA B 1 103 ? 5.09 -23.188 -21.656 1 94.94 103 ALA B C 1
ATOM 4187 O O . ALA B 1 103 ? 4.469 -24.234 -21.828 1 94.94 103 ALA B O 1
ATOM 4188 N N . GLU B 1 104 ? 4.711 -22.047 -22.25 1 95.06 104 GLU B N 1
ATOM 4189 C CA . GLU B 1 104 ? 3.508 -21.938 -23.062 1 95.06 104 GLU B CA 1
ATOM 4190 C C . GLU B 1 104 ? 3.564 -22.875 -24.266 1 95.06 104 GLU B C 1
ATOM 4192 O O . GLU B 1 104 ? 2.604 -23.578 -24.547 1 95.06 104 GLU B O 1
ATOM 4197 N N . ARG B 1 105 ? 4.723 -22.906 -24.891 1 94.56 105 ARG B N 1
ATOM 4198 C CA . ARG B 1 105 ? 4.891 -23.719 -26.078 1 94.56 105 ARG B CA 1
ATOM 4199 C C . ARG B 1 105 ? 4.738 -25.203 -25.75 1 94.56 105 ARG B C 1
ATOM 4201 O O . ARG B 1 105 ? 4.027 -25.938 -26.438 1 94.56 105 ARG B O 1
ATOM 4208 N N . LEU B 1 106 ? 5.344 -25.578 -24.672 1 94.31 106 LEU B N 1
ATOM 4209 C CA . LEU B 1 106 ? 5.344 -26.984 -24.281 1 94.31 106 LEU B CA 1
ATOM 4210 C C . LEU B 1 106 ? 3.967 -27.406 -23.797 1 94.31 106 LEU B C 1
ATOM 4212 O O . LEU B 1 106 ? 3.477 -28.484 -24.156 1 94.31 106 LEU B O 1
ATOM 4216 N N . ILE B 1 107 ? 3.324 -26.578 -23.047 1 93.38 107 ILE B N 1
ATOM 4217 C CA . ILE B 1 107 ? 2.053 -26.922 -22.422 1 93.38 107 ILE B CA 1
ATOM 4218 C C . ILE B 1 107 ? 0.937 -26.891 -23.469 1 93.38 107 ILE B C 1
ATOM 4220 O O . ILE B 1 107 ? 0.024 -27.719 -23.438 1 93.38 107 ILE B O 1
ATOM 4224 N N . ALA B 1 108 ? 1.077 -25.969 -24.438 1 92 108 ALA B N 1
ATOM 4225 C CA . ALA B 1 108 ? 0.014 -25.766 -25.422 1 92 108 ALA B CA 1
ATOM 4226 C C . ALA B 1 108 ? 0.141 -26.75 -26.578 1 92 108 ALA B C 1
ATOM 4228 O O . ALA B 1 108 ? -0.846 -27.062 -27.25 1 92 108 ALA B O 1
ATOM 4229 N N . LYS B 1 109 ? 1.354 -27.172 -27.078 1 86.12 109 LYS B N 1
ATOM 4230 C CA . LYS B 1 109 ? 1.655 -27.953 -28.281 1 86.12 109 LYS B CA 1
ATOM 4231 C C . LYS B 1 109 ? 0.768 -29.188 -28.391 1 86.12 109 LYS B C 1
ATOM 4233 O O . LYS B 1 109 ? 0.163 -29.438 -29.422 1 86.12 109 LYS B O 1
ATOM 4238 N N . ASN B 1 110 ? 0.359 -29.875 -27.375 1 83.56 110 ASN B N 1
ATOM 4239 C CA . ASN B 1 110 ? -0.463 -31.078 -27.359 1 83.56 110 ASN B CA 1
ATOM 4240 C C . ASN B 1 110 ? -1.47 -31.062 -26.219 1 83.56 110 ASN B C 1
ATOM 4242 O O . ASN B 1 110 ? -1.753 -32.094 -25.609 1 83.56 110 ASN B O 1
ATOM 4246 N N . ALA B 1 111 ? -1.99 -29.969 -26.125 1 85.31 111 ALA B N 1
ATOM 4247 C CA . ALA B 1 111 ? -2.883 -29.812 -24.984 1 85.31 111 ALA B CA 1
ATOM 4248 C C . ALA B 1 111 ? -4.148 -30.641 -25.141 1 85.31 111 ALA B C 1
ATOM 4250 O O . ALA B 1 111 ? -4.652 -31.219 -24.188 1 85.31 111 ALA B O 1
ATOM 4251 N N . LYS B 1 112 ? -4.609 -30.797 -26.406 1 85.75 112 LYS B N 1
ATOM 4252 C CA . LYS B 1 112 ? -5.859 -31.5 -26.672 1 85.75 112 LYS B CA 1
ATOM 4253 C C . LYS B 1 112 ? -5.703 -33 -26.438 1 85.75 112 LYS B C 1
ATOM 4255 O O . LYS B 1 112 ? -6.676 -33.688 -26.125 1 85.75 112 LYS B O 1
ATOM 4260 N N . HIS B 1 113 ? -4.488 -33.469 -26.484 1 83 113 HIS B N 1
ATOM 4261 C CA . HIS B 1 113 ? -4.227 -34.875 -26.344 1 83 113 HIS B CA 1
ATOM 4262 C C . HIS B 1 113 ? -3.703 -35.219 -24.953 1 83 113 HIS B C 1
ATOM 4264 O O . HIS B 1 113 ? -3.471 -36.375 -24.641 1 83 113 HIS B O 1
ATOM 4270 N N . ALA B 1 114 ? -3.605 -34.219 -24.156 1 83.44 114 ALA B N 1
ATOM 4271 C CA . ALA B 1 114 ? -3.09 -34.438 -22.812 1 83.44 114 ALA B CA 1
ATOM 4272 C C . ALA B 1 114 ? -4.129 -35.125 -21.938 1 83.44 114 ALA B C 1
ATOM 4274 O O . ALA B 1 114 ? -5.301 -35.219 -22.297 1 83.44 114 ALA B O 1
ATOM 4275 N N . ALA B 1 115 ? -3.689 -35.75 -20.859 1 83.12 115 ALA B N 1
ATOM 4276 C CA . ALA B 1 115 ? -4.574 -36.438 -19.922 1 83.12 115 ALA B CA 1
ATOM 4277 C C . ALA B 1 115 ? -5.555 -35.438 -19.281 1 83.12 115 ALA B C 1
ATOM 4279 O O . ALA B 1 115 ? -6.703 -35.781 -19 1 83.12 115 ALA B O 1
ATOM 4280 N N . GLU B 1 116 ? -5.078 -34.219 -19.016 1 88.62 116 GLU B N 1
ATOM 4281 C CA . GLU B 1 116 ? -5.906 -33.156 -18.484 1 88.62 116 GLU B CA 1
ATOM 4282 C C . GLU B 1 116 ? -5.824 -31.891 -19.344 1 88.62 116 GLU B C 1
ATOM 4284 O O . GLU B 1 116 ? -5.164 -30.922 -18.969 1 88.62 116 GLU B O 1
ATOM 4289 N N . PRO B 1 117 ? -6.641 -31.938 -20.406 1 91.88 117 PRO B N 1
ATOM 4290 C CA . PRO B 1 117 ? -6.543 -30.828 -21.359 1 91.88 117 PRO B CA 1
ATOM 4291 C C . PRO B 1 117 ? -6.949 -29.484 -20.734 1 91.88 117 PRO B C 1
ATOM 4293 O O . PRO B 1 117 ? -6.391 -28.438 -21.094 1 91.88 117 PRO B O 1
ATOM 4296 N N . VAL B 1 118 ? -7.918 -29.484 -19.859 1 93.62 118 VAL B N 1
ATOM 4297 C CA . VAL B 1 118 ? -8.391 -28.266 -19.219 1 93.62 118 VAL B CA 1
ATOM 4298 C C . VAL B 1 118 ? -7.242 -27.609 -18.438 1 93.62 118 VAL B C 1
ATOM 4300 O O . VAL B 1 118 ? -7.023 -26.406 -18.531 1 93.62 118 VAL B O 1
ATOM 4303 N N . LEU B 1 119 ? -6.5 -28.406 -17.719 1 94.12 119 LEU B N 1
ATOM 4304 C CA . LEU B 1 119 ? -5.348 -27.906 -16.969 1 94.12 119 LEU B CA 1
ATOM 4305 C C . LEU B 1 119 ? -4.309 -27.312 -17.906 1 94.12 119 LEU B C 1
ATOM 4307 O O . LEU B 1 119 ? -3.762 -26.234 -17.625 1 94.12 119 LEU B O 1
ATOM 4311 N N . ASN B 1 120 ? -4.082 -27.953 -18.984 1 93.94 120 ASN B N 1
ATOM 4312 C CA . ASN B 1 120 ? -3.092 -27.484 -19.953 1 93.94 120 ASN B CA 1
ATOM 4313 C C . ASN B 1 120 ? -3.451 -26.109 -20.5 1 93.94 120 ASN B C 1
ATOM 4315 O O . ASN B 1 120 ? -2.609 -25.203 -20.531 1 93.94 120 ASN B O 1
ATOM 4319 N N . PHE B 1 121 ? -4.695 -25.984 -20.844 1 95.12 121 PHE B N 1
ATOM 4320 C CA . PHE B 1 121 ? -5.113 -24.719 -21.422 1 95.12 121 PHE B CA 1
ATOM 4321 C C . PHE B 1 121 ? -5.098 -23.625 -20.359 1 95.12 121 PHE B C 1
ATOM 4323 O O . PHE B 1 121 ? -4.75 -22.469 -20.656 1 95.12 121 PHE B O 1
ATOM 4330 N N . ILE B 1 122 ? -5.441 -23.875 -19.141 1 95.75 122 ILE B N 1
ATOM 4331 C CA . ILE B 1 122 ? -5.398 -22.906 -18.062 1 95.75 122 ILE B CA 1
ATOM 4332 C C . ILE B 1 122 ? -3.957 -22.453 -17.828 1 95.75 122 ILE B C 1
ATOM 4334 O O . ILE B 1 122 ? -3.676 -21.25 -17.766 1 95.75 122 ILE B O 1
ATOM 4338 N N . LYS B 1 123 ? -3.068 -23.406 -17.734 1 96.06 123 LYS B N 1
ATOM 4339 C CA . LYS B 1 123 ? -1.671 -23.109 -17.453 1 96.06 123 LYS B CA 1
ATOM 4340 C C . LYS B 1 123 ? -1.008 -22.406 -18.641 1 96.06 123 LYS B C 1
ATOM 4342 O O . LYS B 1 123 ? -0.149 -21.547 -18.469 1 96.06 123 LYS B O 1
ATOM 4347 N N . ALA B 1 124 ? -1.447 -22.844 -19.828 1 96.06 124 ALA B N 1
ATOM 4348 C CA . ALA B 1 124 ? -0.976 -22.125 -21 1 96.06 124 ALA B CA 1
ATOM 4349 C C . ALA B 1 124 ? -1.442 -20.672 -21 1 96.06 124 ALA B C 1
ATOM 4351 O O . ALA B 1 124 ? -0.682 -19.766 -21.344 1 96.06 124 ALA B O 1
ATOM 4352 N N . ALA B 1 125 ? -2.668 -20.469 -20.641 1 96.44 125 ALA B N 1
ATOM 4353 C CA . ALA B 1 125 ? -3.211 -19.109 -20.531 1 96.44 125 ALA B CA 1
ATOM 4354 C C . ALA B 1 125 ? -2.436 -18.297 -19.5 1 96.44 125 ALA B C 1
ATOM 4356 O O . ALA B 1 125 ? -2.117 -17.125 -19.75 1 96.44 125 ALA B O 1
ATOM 4357 N N . GLU B 1 126 ? -2.111 -18.891 -18.359 1 95.5 126 GLU B N 1
ATOM 4358 C CA . GLU B 1 126 ? -1.346 -18.219 -17.312 1 95.5 126 GLU B CA 1
ATOM 4359 C C . GLU B 1 126 ? 0.05 -17.844 -17.797 1 95.5 126 GLU B C 1
ATOM 4361 O O . GLU B 1 126 ? 0.531 -16.734 -17.547 1 95.5 126 GLU B O 1
ATOM 4366 N N . ALA B 1 127 ? 0.634 -18.734 -18.453 1 94.81 127 ALA B N 1
ATOM 4367 C CA . ALA B 1 127 ? 1.963 -18.469 -19 1 94.81 127 ALA B CA 1
ATOM 4368 C C . ALA B 1 127 ? 1.923 -17.328 -20.016 1 94.81 127 ALA B C 1
ATOM 4370 O O . ALA B 1 127 ? 2.777 -16.438 -20 1 94.81 127 ALA B O 1
ATOM 4371 N N . ALA B 1 128 ? 0.948 -17.406 -20.875 1 95.12 128 ALA B N 1
ATOM 4372 C CA . ALA B 1 128 ? 0.79 -16.359 -21.875 1 95.12 128 ALA B CA 1
ATOM 4373 C C . ALA B 1 128 ? 0.575 -15 -21.203 1 95.12 128 ALA B C 1
ATOM 4375 O O . ALA B 1 128 ? 1.139 -13.992 -21.641 1 95.12 128 ALA B O 1
ATOM 4376 N N . GLN B 1 129 ? -0.191 -14.961 -20.172 1 93.44 129 GLN B N 1
ATOM 4377 C CA . GLN B 1 129 ? -0.473 -13.727 -19.453 1 93.44 129 GLN B CA 1
ATOM 4378 C C . GLN B 1 129 ? 0.791 -13.164 -18.812 1 93.44 129 GLN B C 1
ATOM 4380 O O . GLN B 1 129 ? 1.02 -11.953 -18.828 1 93.44 129 GLN B O 1
ATOM 4385 N N . GLN B 1 130 ? 1.64 -14.016 -18.312 1 89.75 130 GLN B N 1
ATOM 4386 C CA . GLN B 1 130 ? 2.865 -13.586 -17.641 1 89.75 130 GLN B CA 1
ATOM 4387 C C . GLN B 1 130 ? 3.848 -12.984 -18.656 1 89.75 130 GLN B C 1
ATOM 4389 O O . GLN B 1 130 ? 4.648 -12.117 -18.297 1 89.75 130 GLN B O 1
ATOM 4394 N N . ARG B 1 131 ? 3.639 -13.367 -19.859 1 87.31 131 ARG B N 1
ATOM 4395 C CA . ARG B 1 131 ? 4.488 -12.836 -20.922 1 87.31 131 ARG B CA 1
ATOM 4396 C C . ARG B 1 131 ? 3.891 -11.562 -21.5 1 87.31 131 ARG B C 1
ATOM 4398 O O . ARG B 1 131 ? 4.484 -10.953 -22.391 1 87.31 131 ARG B O 1
ATOM 4405 N N . GLY B 1 132 ? 2.664 -11.266 -21.125 1 88 132 GLY B N 1
ATOM 4406 C CA . GLY B 1 132 ? 2.004 -10.062 -21.609 1 88 132 GLY B CA 1
ATOM 4407 C C . GLY B 1 132 ? 1.196 -10.305 -22.875 1 88 132 GLY B C 1
ATOM 4408 O O . GLY B 1 132 ? 0.782 -9.352 -23.547 1 88 132 GLY B O 1
ATOM 4409 N N . ASP B 1 133 ? 1.029 -11.539 -23.203 1 92.62 133 ASP B N 1
ATOM 4410 C CA . ASP B 1 133 ? 0.247 -11.875 -24.375 1 92.62 133 ASP B CA 1
ATOM 4411 C C . ASP B 1 133 ? -1.223 -12.094 -24.031 1 92.62 133 ASP B C 1
ATOM 4413 O O . ASP B 1 133 ? -1.674 -13.234 -23.906 1 92.62 133 ASP B O 1
ATOM 4417 N N . GLU B 1 134 ? -1.948 -11.078 -24.047 1 94.44 134 GLU B N 1
ATOM 4418 C CA . GLU B 1 134 ? -3.34 -11.133 -23.609 1 94.44 134 GLU B CA 1
ATOM 4419 C C . GLU B 1 134 ? -4.203 -11.906 -24.594 1 94.44 134 GLU B C 1
ATOM 4421 O O . GLU B 1 134 ? -5.121 -12.625 -24.203 1 94.44 134 GLU B O 1
ATOM 4426 N N . LEU B 1 135 ? -3.855 -11.766 -25.828 1 95.06 135 LEU B N 1
ATOM 4427 C CA . LEU B 1 135 ? -4.652 -12.414 -26.859 1 95.06 135 LEU B CA 1
ATOM 4428 C C . LEU B 1 135 ? -4.602 -13.93 -26.719 1 95.06 135 LEU B C 1
ATOM 4430 O O . LEU B 1 135 ? -5.645 -14.586 -26.656 1 95.06 135 LEU B O 1
ATOM 4434 N N . ASN B 1 136 ? -3.416 -14.445 -26.641 1 95 136 ASN B N 1
ATOM 4435 C CA . ASN B 1 136 ? -3.275 -15.891 -26.5 1 95 136 ASN B CA 1
ATOM 4436 C C . ASN B 1 136 ? -3.83 -16.359 -25.156 1 95 136 ASN B C 1
ATOM 4438 O O . ASN B 1 136 ? -4.414 -17.453 -25.062 1 95 136 ASN B O 1
ATOM 4442 N N . ALA B 1 137 ? -3.609 -15.633 -24.125 1 96.5 137 ALA B N 1
ATOM 4443 C CA . ALA B 1 137 ? -4.164 -15.992 -22.812 1 96.5 137 ALA B CA 1
ATOM 4444 C C . ALA B 1 137 ? -5.672 -16.188 -22.891 1 96.5 137 ALA B C 1
ATOM 4446 O O . ALA B 1 137 ? -6.199 -17.203 -22.422 1 96.5 137 ALA B O 1
ATOM 4447 N N . ASN B 1 138 ? -6.359 -15.289 -23.578 1 95.12 138 ASN B N 1
ATOM 4448 C CA . ASN B 1 138 ? -7.809 -15.367 -23.703 1 95.12 138 ASN B CA 1
ATOM 4449 C C . ASN B 1 138 ? -8.227 -16.531 -24.609 1 95.12 138 ASN B C 1
ATOM 4451 O O . ASN B 1 138 ? -9.219 -17.203 -24.344 1 95.12 138 ASN B O 1
ATOM 4455 N N . LYS B 1 139 ? -7.484 -16.672 -25.656 1 95.94 139 LYS B N 1
ATOM 4456 C CA . LYS B 1 139 ? -7.77 -17.781 -26.562 1 95.94 139 LYS B CA 1
ATOM 4457 C C . LYS B 1 139 ? -7.699 -19.125 -25.828 1 95.94 139 LYS B C 1
ATOM 4459 O O . LYS B 1 139 ? -8.586 -19.969 -25.984 1 95.94 139 LYS B O 1
ATOM 4464 N N . TYR B 1 140 ? -6.617 -19.297 -25.062 1 96.5 140 TYR B N 1
ATOM 4465 C CA . TYR B 1 140 ? -6.461 -20.547 -24.312 1 96.5 140 TYR B CA 1
ATOM 4466 C C . TYR B 1 140 ? -7.602 -20.719 -23.312 1 96.5 140 TYR B C 1
ATOM 4468 O O . TYR B 1 140 ? -8.086 -21.844 -23.109 1 96.5 140 TYR B O 1
ATOM 4476 N N . LEU B 1 141 ? -8.062 -19.719 -22.703 1 95.25 141 LEU B N 1
ATOM 4477 C CA . LEU B 1 141 ? -9.148 -19.797 -21.734 1 95.25 141 LEU B CA 1
ATOM 4478 C C . LEU B 1 141 ? -10.461 -20.188 -22.422 1 95.25 141 LEU B C 1
ATOM 4480 O O . LEU B 1 141 ? -11.266 -20.922 -21.844 1 95.25 141 LEU B O 1
ATOM 4484 N N . ILE B 1 142 ? -10.633 -19.703 -23.625 1 94.5 142 ILE B N 1
ATOM 4485 C CA . ILE B 1 142 ? -11.828 -20.062 -24.391 1 94.5 142 ILE B CA 1
ATOM 4486 C C . ILE B 1 142 ? -11.812 -21.547 -24.703 1 94.5 142 ILE B C 1
ATOM 4488 O O . ILE B 1 142 ? -12.828 -22.234 -24.562 1 94.5 142 ILE B O 1
ATOM 4492 N N . GLU B 1 143 ? -10.672 -22.016 -25.078 1 94.69 143 GLU B N 1
ATOM 4493 C CA . GLU B 1 143 ? -10.539 -23.438 -25.375 1 94.69 143 GLU B CA 1
ATOM 4494 C C . GLU B 1 143 ? -10.773 -24.266 -24.109 1 94.69 143 GLU B C 1
ATOM 4496 O O . GLU B 1 143 ? -11.422 -25.328 -24.172 1 94.69 143 GLU B O 1
ATOM 4501 N N . ALA B 1 144 ? -10.211 -23.828 -23.016 1 95.06 144 ALA B N 1
ATOM 4502 C CA . ALA B 1 144 ? -10.43 -24.531 -21.75 1 95.06 144 ALA B CA 1
ATOM 4503 C C . ALA B 1 144 ? -11.914 -24.578 -21.406 1 95.06 144 ALA B C 1
ATOM 4505 O O . ALA B 1 144 ? -12.414 -25.625 -20.969 1 95.06 144 ALA B O 1
ATOM 4506 N N . ALA B 1 145 ? -12.594 -23.547 -21.625 1 93.12 145 ALA B N 1
ATOM 4507 C CA . ALA B 1 145 ? -14.016 -23.453 -21.297 1 93.12 145 ALA B CA 1
ATOM 4508 C C . ALA B 1 145 ? -14.844 -24.375 -22.188 1 93.12 145 ALA B C 1
ATOM 4510 O O . ALA B 1 145 ? -15.812 -24.984 -21.734 1 93.12 145 ALA B O 1
ATOM 4511 N N . LYS B 1 146 ? -14.484 -24.484 -23.422 1 93.19 146 LYS B N 1
ATOM 4512 C CA . LYS B 1 146 ? -15.18 -25.344 -24.375 1 93.19 146 LYS B CA 1
ATOM 4513 C C . LYS B 1 146 ? -15.086 -26.812 -23.953 1 93.19 146 LYS B C 1
ATOM 4515 O O . LYS B 1 146 ? -16.062 -27.562 -24.047 1 93.19 146 LYS B O 1
ATOM 4520 N N . ILE B 1 147 ? -13.953 -27.141 -23.438 1 92.38 147 ILE B N 1
ATOM 4521 C CA . ILE B 1 147 ? -13.695 -28.531 -23.078 1 92.38 147 ILE B CA 1
ATOM 4522 C C . ILE B 1 147 ? -14.305 -28.844 -21.703 1 92.38 147 ILE B C 1
ATOM 4524 O O . ILE B 1 147 ? -14.93 -29.891 -21.516 1 92.38 147 ILE B O 1
ATOM 4528 N N . ALA B 1 148 ? -14.125 -27.984 -20.75 1 91 148 ALA B N 1
ATOM 4529 C CA . ALA B 1 148 ? -14.547 -28.203 -19.375 1 91 148 ALA B CA 1
ATOM 4530 C C . ALA B 1 148 ? -16.062 -28.062 -19.219 1 91 148 ALA B C 1
ATOM 4532 O O . ALA B 1 148 ? -16.672 -28.656 -18.328 1 91 148 ALA B O 1
ATOM 4533 N N . GLY B 1 149 ? -16.703 -27.312 -20.094 1 87.69 149 GLY B N 1
ATOM 4534 C CA . GLY B 1 149 ? -18.125 -27 -19.953 1 87.69 149 GLY B CA 1
ATOM 4535 C C . GLY B 1 149 ? -18.375 -25.75 -19.141 1 87.69 149 GLY B C 1
ATOM 4536 O O . GLY B 1 149 ? -17.438 -25.125 -18.625 1 87.69 149 GLY B O 1
ATOM 4537 N N . PRO B 1 150 ? -19.672 -25.5 -19.047 1 80.5 150 PRO B N 1
ATOM 4538 C CA . PRO B 1 150 ? -20 -24.266 -18.328 1 80.5 150 PRO B CA 1
ATOM 4539 C C . PRO B 1 150 ? -19.859 -24.422 -16.812 1 80.5 150 PRO B C 1
ATOM 4541 O O . PRO B 1 150 ? -20.062 -25.5 -16.281 1 80.5 150 PRO B O 1
ATOM 4544 N N . ASN B 1 151 ? -19.391 -23.484 -16.062 1 84.94 151 ASN B N 1
ATOM 4545 C CA . ASN B 1 151 ? -19.375 -23.375 -14.609 1 84.94 151 ASN B CA 1
ATOM 4546 C C . ASN B 1 151 ? -18.25 -24.188 -14 1 84.94 151 ASN B C 1
ATOM 4548 O O . ASN B 1 151 ? -18.406 -24.797 -12.945 1 84.94 151 ASN B O 1
ATOM 4552 N N . ASN B 1 152 ? -17.25 -24.469 -14.773 1 91.31 152 ASN B N 1
ATOM 4553 C CA . ASN B 1 152 ? -16.062 -25.078 -14.188 1 91.31 152 ASN B CA 1
ATOM 4554 C C . ASN B 1 152 ? -15.312 -24.094 -13.281 1 91.31 152 ASN B C 1
ATOM 4556 O O . ASN B 1 152 ? -14.867 -23.047 -13.742 1 91.31 152 ASN B O 1
ATOM 4560 N N . VAL B 1 153 ? -15.133 -24.438 -12.055 1 93.62 153 VAL B N 1
ATOM 4561 C CA . VAL B 1 153 ? -14.609 -23.531 -11.039 1 93.62 153 VAL B CA 1
ATOM 4562 C C . VAL B 1 153 ? -13.164 -23.156 -11.375 1 93.62 153 VAL B C 1
ATOM 4564 O O . VAL B 1 153 ? -12.781 -22 -11.273 1 93.62 153 VAL B O 1
ATOM 4567 N N . ALA B 1 154 ? -12.352 -24.125 -11.82 1 94.31 154 ALA B N 1
ATOM 4568 C CA . ALA B 1 154 ? -10.953 -23.875 -12.133 1 94.31 154 ALA B CA 1
ATOM 4569 C C . ALA B 1 154 ? -10.812 -22.875 -13.281 1 94.31 154 ALA B C 1
ATOM 4571 O O . ALA B 1 154 ? -9.992 -21.953 -13.219 1 94.31 154 ALA B O 1
ATOM 4572 N N . VAL B 1 155 ? -11.609 -23.062 -14.289 1 95.31 155 VAL B N 1
ATOM 4573 C CA . VAL B 1 155 ? -11.57 -22.172 -15.453 1 95.31 155 VAL B CA 1
ATOM 4574 C C . VAL B 1 155 ? -12.016 -20.766 -15.055 1 95.31 155 VAL B C 1
ATOM 4576 O O . VAL B 1 155 ? -11.391 -19.781 -15.445 1 95.31 155 VAL B O 1
ATOM 4579 N N . GLU B 1 156 ? -13.039 -20.719 -14.258 1 95.38 156 GLU B N 1
ATOM 4580 C CA . GLU B 1 156 ? -13.57 -19.422 -13.852 1 95.38 156 GLU B CA 1
ATOM 4581 C C . GLU B 1 156 ? -12.594 -18.688 -12.938 1 95.38 156 GLU B C 1
ATOM 4583 O O . GLU B 1 156 ? -12.477 -17.469 -13.008 1 95.38 156 GLU B O 1
ATOM 4588 N N . ILE B 1 157 ? -11.922 -19.391 -12.047 1 96.5 157 ILE B N 1
ATOM 4589 C CA . ILE B 1 157 ? -10.898 -18.781 -11.195 1 96.5 157 ILE B CA 1
ATOM 4590 C C . ILE B 1 157 ? -9.789 -18.203 -12.07 1 96.5 157 ILE B C 1
ATOM 4592 O O . ILE B 1 157 ? -9.375 -17.062 -11.883 1 96.5 157 ILE B O 1
ATOM 4596 N N . ALA B 1 158 ? -9.352 -18.938 -13.016 1 95.88 158 ALA B N 1
ATOM 4597 C CA . ALA B 1 158 ? -8.281 -18.5 -13.914 1 95.88 158 ALA B CA 1
ATOM 4598 C C . ALA B 1 158 ? -8.719 -17.297 -14.734 1 95.88 158 ALA B C 1
ATOM 4600 O O . ALA B 1 158 ? -7.957 -16.344 -14.891 1 95.88 158 ALA B O 1
ATOM 4601 N N . ARG B 1 159 ? -9.906 -17.438 -15.203 1 95.62 159 ARG B N 1
ATOM 4602 C CA . ARG B 1 159 ? -10.445 -16.328 -15.977 1 95.62 159 ARG B CA 1
ATOM 4603 C C . ARG B 1 159 ? -10.5 -15.047 -15.148 1 95.62 159 ARG B C 1
ATOM 4605 O O . ARG B 1 159 ? -10.055 -13.992 -15.594 1 95.62 159 ARG B O 1
ATOM 4612 N N . THR B 1 160 ? -11.023 -15.133 -14 1 96.94 160 THR B N 1
ATOM 4613 C CA . THR B 1 160 ? -11.141 -13.984 -13.109 1 96.94 160 THR B CA 1
ATOM 4614 C C . THR B 1 160 ? -9.766 -13.406 -12.781 1 96.94 160 THR B C 1
ATOM 4616 O O . THR B 1 160 ? -9.578 -12.188 -12.812 1 96.94 160 THR B O 1
ATOM 4619 N N . ARG B 1 161 ? -8.844 -14.258 -12.492 1 96.5 161 ARG B N 1
ATOM 4620 C CA . ARG B 1 161 ? -7.488 -13.836 -12.164 1 96.5 161 ARG B CA 1
ATOM 4621 C C . ARG B 1 161 ? -6.84 -13.109 -13.336 1 96.5 161 ARG B C 1
ATOM 4623 O O . ARG B 1 161 ? -6.199 -12.07 -13.156 1 96.5 161 ARG B O 1
ATOM 4630 N N . ILE B 1 162 ? -7.016 -13.617 -14.469 1 96.38 162 ILE B N 1
ATOM 4631 C CA . ILE B 1 162 ? -6.395 -13.047 -15.664 1 96.38 162 ILE B CA 1
ATOM 4632 C C . ILE B 1 162 ? -7.027 -11.688 -15.969 1 96.38 162 ILE B C 1
ATOM 4634 O O . ILE B 1 162 ? -6.324 -10.734 -16.312 1 96.38 162 ILE B O 1
ATOM 4638 N N . LEU B 1 163 ? -8.344 -11.617 -15.844 1 96.38 163 LEU B N 1
ATOM 4639 C CA . LEU B 1 163 ? -9.016 -10.336 -16.031 1 96.38 163 LEU B CA 1
ATOM 4640 C C . LEU B 1 163 ? -8.469 -9.297 -15.055 1 96.38 163 LEU B C 1
ATOM 4642 O O . LEU B 1 163 ? -8.258 -8.141 -15.43 1 96.38 163 LEU B O 1
ATOM 4646 N N . LEU B 1 164 ? -8.188 -9.727 -13.844 1 96.19 164 LEU B N 1
ATOM 4647 C CA . LEU B 1 164 ? -7.633 -8.836 -12.828 1 96.19 164 LEU B CA 1
ATOM 4648 C C . LEU B 1 164 ? -6.234 -8.375 -13.211 1 96.19 164 LEU B C 1
ATOM 4650 O O . LEU B 1 164 ? -5.918 -7.188 -13.133 1 96.19 164 LEU B O 1
ATOM 4654 N N . LEU B 1 165 ? -5.445 -9.281 -13.688 1 92.38 165 LEU B N 1
ATOM 4655 C CA . LEU B 1 165 ? -4.07 -8.977 -14.07 1 92.38 165 LEU B CA 1
ATOM 4656 C C . LEU B 1 165 ? -4.031 -8.047 -15.281 1 92.38 165 LEU B C 1
ATOM 4658 O O . LEU B 1 165 ? -3.113 -7.234 -15.422 1 92.38 165 LEU B O 1
ATOM 4662 N N . GLN B 1 166 ? -5.066 -8.133 -16.094 1 93.06 166 GLN B N 1
ATOM 4663 C CA . GLN B 1 166 ? -5.145 -7.312 -17.297 1 93.06 166 GLN B CA 1
ATOM 4664 C C . GLN B 1 166 ? -5.695 -5.922 -16.984 1 93.06 166 GLN B C 1
ATOM 4666 O O . GLN B 1 166 ? -5.746 -5.055 -17.859 1 93.06 166 GLN B O 1
ATOM 4671 N N . GLY B 1 167 ? -6.188 -5.773 -15.812 1 92.44 167 GLY B N 1
ATOM 4672 C CA . GLY B 1 167 ? -6.711 -4.48 -15.398 1 92.44 167 GLY B CA 1
ATOM 4673 C C . GLY B 1 167 ? -8.133 -4.238 -15.859 1 92.44 167 GLY B C 1
ATOM 4674 O O . GLY B 1 167 ? -8.625 -3.107 -15.812 1 92.44 167 GLY B O 1
ATOM 4675 N N . LYS B 1 168 ? -8.703 -5.199 -16.344 1 95.44 168 LYS B N 1
ATOM 4676 C CA . LYS B 1 168 ? -10.102 -5.082 -16.75 1 95.44 168 LYS B CA 1
ATOM 4677 C C . LYS B 1 168 ? -11.047 -5.285 -15.57 1 95.44 168 LYS B C 1
ATOM 4679 O O . LYS B 1 168 ? -11.734 -6.305 -15.492 1 95.44 168 LYS B O 1
ATOM 4684 N N . LEU B 1 169 ? -11.188 -4.309 -14.805 1 96.06 169 LEU B N 1
ATOM 4685 C CA . LEU B 1 169 ? -11.789 -4.398 -13.484 1 96.06 169 LEU B CA 1
ATOM 4686 C C . LEU B 1 169 ? -13.297 -4.637 -13.586 1 96.06 169 LEU B C 1
ATOM 4688 O O . LEU B 1 169 ? -13.844 -5.48 -12.875 1 96.06 169 LEU B O 1
ATOM 4692 N N . PRO B 1 170 ? -14.031 -3.922 -14.477 1 96.62 170 PRO B N 1
ATOM 4693 C CA . PRO B 1 170 ? -15.469 -4.199 -14.555 1 96.62 170 PRO B CA 1
ATOM 4694 C C . PRO B 1 170 ? -15.766 -5.648 -14.93 1 96.62 170 PRO B C 1
ATOM 4696 O O . PRO B 1 170 ? -16.656 -6.273 -14.336 1 96.62 170 PRO B O 1
ATOM 4699 N N . ALA B 1 171 ? -14.961 -6.133 -15.859 1 96.75 171 ALA B N 1
ATOM 4700 C CA . ALA B 1 171 ? -15.141 -7.523 -16.266 1 96.75 171 ALA B CA 1
ATOM 4701 C C . ALA B 1 171 ? -14.742 -8.484 -15.156 1 96.75 171 ALA B C 1
ATOM 4703 O O . ALA B 1 171 ? -15.398 -9.508 -14.945 1 96.75 171 ALA B O 1
ATOM 4704 N N . ALA B 1 172 ? -13.688 -8.18 -14.484 1 97.69 172 ALA B N 1
ATOM 4705 C CA . ALA B 1 172 ? -13.242 -8.992 -13.359 1 97.69 172 ALA B CA 1
ATOM 4706 C C . ALA B 1 172 ? -14.312 -9.047 -12.266 1 97.69 172 ALA B C 1
ATOM 4708 O O . ALA B 1 172 ? -14.523 -10.094 -11.656 1 97.69 172 ALA B O 1
ATOM 4709 N N . ARG B 1 173 ? -14.977 -7.977 -12.023 1 97.06 173 ARG B N 1
ATOM 4710 C CA . ARG B 1 173 ? -16.031 -7.914 -11.016 1 97.06 173 ARG B CA 1
ATOM 4711 C C . ARG B 1 173 ? -17.203 -8.828 -11.391 1 97.06 173 ARG B C 1
ATOM 4713 O O . ARG B 1 173 ? -17.688 -9.586 -10.555 1 97.06 173 ARG B O 1
ATOM 4720 N N . SER B 1 174 ? -17.578 -8.734 -12.617 1 96.31 174 SER B N 1
ATOM 4721 C CA . SER B 1 174 ? -18.656 -9.602 -13.078 1 96.31 174 SER B CA 1
ATOM 4722 C C . SER B 1 174 ? -18.266 -11.07 -12.969 1 96.31 174 SER B C 1
ATOM 4724 O O . SER B 1 174 ? -19.062 -11.906 -12.531 1 96.31 174 SER B O 1
ATOM 4726 N N . ALA B 1 175 ? -17.047 -11.297 -13.336 1 96.19 175 ALA B N 1
ATOM 4727 C CA . ALA B 1 175 ? -16.547 -12.672 -13.289 1 96.19 175 ALA B CA 1
ATOM 4728 C C . ALA B 1 175 ? -16.516 -13.195 -11.859 1 96.19 175 ALA B C 1
ATOM 4730 O O . ALA B 1 175 ? -16.906 -14.336 -11.602 1 96.19 175 ALA B O 1
ATOM 4731 N N . VAL B 1 176 ? -16.094 -12.383 -10.984 1 97.44 176 VAL B N 1
ATOM 4732 C CA . VAL B 1 176 ? -15.961 -12.836 -9.602 1 97.44 176 VAL B CA 1
ATOM 4733 C C . VAL B 1 176 ? -17.344 -13 -8.969 1 97.44 176 VAL B C 1
ATOM 4735 O O . VAL B 1 176 ? -17.547 -13.891 -8.141 1 97.44 176 VAL B O 1
ATOM 4738 N N . ASP B 1 177 ? -18.297 -12.195 -9.344 1 96.44 177 ASP B N 1
ATOM 4739 C CA . ASP B 1 177 ? -19.672 -12.359 -8.867 1 96.44 177 ASP B CA 1
ATOM 4740 C C . ASP B 1 177 ? -20.219 -13.734 -9.242 1 96.44 177 ASP B C 1
ATOM 4742 O O . ASP B 1 177 ? -20.781 -14.43 -8.391 1 96.44 177 ASP B O 1
ATOM 4746 N N . SER B 1 178 ? -19.984 -14.047 -10.445 1 95.31 178 SER B N 1
ATOM 4747 C CA . SER B 1 178 ? -20.438 -15.359 -10.922 1 95.31 178 SER B CA 1
ATOM 4748 C C . SER B 1 178 ? -19.672 -16.484 -10.234 1 95.31 178 SER B C 1
ATOM 4750 O O . SER B 1 178 ? -20.25 -17.516 -9.891 1 95.31 178 SER B O 1
ATOM 4752 N N . LEU B 1 179 ? -18.438 -16.234 -10.039 1 96.19 179 LEU B N 1
ATOM 4753 C CA . LEU B 1 179 ? -17.578 -17.219 -9.391 1 96.19 179 LEU B CA 1
ATOM 4754 C C . LEU B 1 179 ? -18.047 -17.484 -7.965 1 96.19 179 LEU B C 1
ATOM 4756 O O . LEU B 1 179 ? -18.078 -18.641 -7.523 1 96.19 179 LEU B O 1
ATOM 4760 N N . LEU B 1 180 ? -18.453 -16.5 -7.266 1 95.88 180 LEU B N 1
ATOM 4761 C CA . LEU B 1 180 ? -18.875 -16.641 -5.879 1 95.88 180 LEU B CA 1
ATOM 4762 C C . LEU B 1 180 ? -20.234 -17.328 -5.797 1 95.88 180 LEU B C 1
ATOM 4764 O O . LEU B 1 180 ? -20.562 -17.938 -4.781 1 95.88 180 LEU B O 1
ATOM 4768 N N . GLU B 1 181 ? -21.031 -17.203 -6.844 1 94.81 181 GLU B N 1
ATOM 4769 C CA . GLU B 1 181 ? -22.281 -17.953 -6.918 1 94.81 181 GLU B CA 1
ATOM 4770 C C . GLU B 1 181 ? -22.016 -19.438 -7.121 1 94.81 181 GLU B C 1
ATOM 4772 O O . GLU B 1 181 ? -22.688 -20.281 -6.527 1 94.81 181 GLU B O 1
ATOM 4777 N N . LEU B 1 182 ? -21 -19.672 -7.918 1 93.19 182 LEU B N 1
ATOM 4778 C CA . LEU B 1 182 ? -20.625 -21.047 -8.25 1 93.19 182 LEU B CA 1
ATOM 4779 C C . LEU B 1 182 ? -19.922 -21.719 -7.074 1 93.19 182 LEU B C 1
ATOM 4781 O O . LEU B 1 182 ? -20.172 -22.875 -6.773 1 93.19 182 LEU B O 1
ATOM 4785 N N . ALA B 1 183 ? -19.031 -20.969 -6.48 1 93.31 183 ALA B N 1
ATOM 4786 C CA . ALA B 1 183 ? -18.234 -21.5 -5.375 1 93.31 183 ALA B CA 1
ATOM 4787 C C . ALA B 1 183 ? -18.094 -20.469 -4.254 1 93.31 183 ALA B C 1
ATOM 4789 O O . ALA B 1 183 ? -17.031 -19.906 -4.043 1 93.31 183 ALA B O 1
ATOM 4790 N N . PRO B 1 184 ? -19.125 -20.406 -3.379 1 92.56 184 PRO B N 1
ATOM 4791 C CA . PRO B 1 184 ? -19.172 -19.344 -2.373 1 92.56 184 PRO B CA 1
ATOM 4792 C C . PRO B 1 184 ? -18.172 -19.562 -1.246 1 92.56 184 PRO B C 1
ATOM 4794 O O . PRO B 1 184 ? -17.734 -18.594 -0.604 1 92.56 184 PRO B O 1
ATOM 4797 N N . ASN B 1 185 ? -17.688 -20.75 -1.032 1 90.5 185 ASN B N 1
ATOM 4798 C CA . ASN B 1 185 ? -16.812 -21.016 0.107 1 90.5 185 ASN B CA 1
ATOM 4799 C C . ASN B 1 185 ? -15.391 -21.344 -0.338 1 90.5 185 ASN B C 1
ATOM 4801 O O . ASN B 1 185 ? -14.562 -21.766 0.468 1 90.5 185 ASN B O 1
ATOM 4805 N N . ASN B 1 186 ? -15.203 -21.141 -1.596 1 91.5 186 ASN B N 1
ATOM 4806 C CA . ASN B 1 186 ? -13.859 -21.391 -2.096 1 91.5 186 ASN B CA 1
ATOM 4807 C C . ASN B 1 186 ? -12.891 -20.297 -1.68 1 91.5 186 ASN B C 1
ATOM 4809 O O . ASN B 1 186 ? -13.117 -19.125 -1.97 1 91.5 186 ASN B O 1
ATOM 4813 N N . VAL B 1 187 ? -11.766 -20.719 -1.11 1 88.94 187 VAL B N 1
ATOM 4814 C CA . VAL B 1 187 ? -10.82 -19.781 -0.522 1 88.94 187 VAL B CA 1
ATOM 4815 C C . VAL B 1 187 ? -10.195 -18.922 -1.62 1 88.94 187 VAL B C 1
ATOM 4817 O O . VAL B 1 187 ? -10.07 -17.703 -1.467 1 88.94 187 VAL B O 1
ATOM 4820 N N . GLU B 1 188 ? -9.852 -19.516 -2.727 1 92.06 188 GLU B N 1
ATOM 4821 C CA . GLU B 1 188 ? -9.234 -18.766 -3.82 1 92.06 188 GLU B CA 1
ATOM 4822 C C . GLU B 1 188 ? -10.219 -17.766 -4.43 1 92.06 188 GLU B C 1
ATOM 4824 O O . GLU B 1 188 ? -9.828 -16.656 -4.781 1 92.06 188 GLU B O 1
ATOM 4829 N N . ALA B 1 189 ? -11.391 -18.203 -4.578 1 94.56 189 ALA B N 1
ATOM 4830 C CA . ALA B 1 189 ? -12.43 -17.312 -5.098 1 94.56 189 ALA B CA 1
ATOM 4831 C C . ALA B 1 189 ? -12.641 -16.109 -4.168 1 94.56 189 ALA B C 1
ATOM 4833 O O . ALA B 1 189 ? -12.742 -14.969 -4.625 1 94.56 189 ALA B O 1
ATOM 4834 N N . LEU B 1 190 ? -12.648 -16.406 -2.887 1 94.88 190 LEU B N 1
ATOM 4835 C CA . LEU B 1 190 ? -12.859 -15.367 -1.893 1 94.88 190 LEU B CA 1
ATOM 4836 C C . LEU B 1 190 ? -11.688 -14.391 -1.868 1 94.88 190 LEU B C 1
ATOM 4838 O O . LEU B 1 190 ? -11.891 -13.18 -1.769 1 94.88 190 LEU B O 1
ATOM 4842 N N . ARG B 1 191 ? -10.516 -14.914 -2.014 1 93.38 191 ARG B N 1
ATOM 4843 C CA . ARG B 1 191 ? -9.336 -14.055 -2.064 1 93.38 191 ARG B CA 1
ATOM 4844 C C . ARG B 1 191 ? -9.375 -13.133 -3.275 1 93.38 191 ARG B C 1
ATOM 4846 O O . ARG B 1 191 ? -9.062 -11.945 -3.17 1 93.38 191 ARG B O 1
ATOM 4853 N N . LEU B 1 192 ? -9.766 -13.664 -4.34 1 96.19 192 LEU B N 1
ATOM 4854 C CA . LEU B 1 192 ? -9.891 -12.867 -5.555 1 96.19 192 LEU B CA 1
ATOM 4855 C C . LEU B 1 192 ? -10.969 -11.805 -5.395 1 96.19 192 LEU B C 1
ATOM 4857 O O . LEU B 1 192 ? -10.797 -10.664 -5.824 1 96.19 192 LEU B O 1
ATOM 4861 N N . ALA B 1 193 ? -12.016 -12.227 -4.785 1 97.38 193 ALA B N 1
ATOM 4862 C CA . ALA B 1 193 ? -13.117 -11.297 -4.562 1 97.38 193 ALA B CA 1
ATOM 4863 C C . ALA B 1 193 ? -12.672 -10.109 -3.711 1 97.38 193 ALA B C 1
ATOM 4865 O O . ALA B 1 193 ? -12.961 -8.961 -4.039 1 97.38 193 ALA B O 1
ATOM 4866 N N . ILE B 1 194 ? -11.945 -10.398 -2.668 1 97.12 194 ILE B N 1
ATOM 4867 C CA . ILE B 1 194 ? -11.469 -9.352 -1.774 1 97.12 194 ILE B CA 1
ATOM 4868 C C . ILE B 1 194 ? -10.609 -8.359 -2.559 1 97.12 194 ILE B C 1
ATOM 4870 O O . ILE B 1 194 ? -10.844 -7.148 -2.498 1 97.12 194 ILE B O 1
ATOM 4874 N N . GLU B 1 195 ? -9.766 -8.883 -3.309 1 96.94 195 GLU B N 1
ATOM 4875 C CA . GLU B 1 195 ? -8.859 -8.023 -4.07 1 96.94 195 GLU B CA 1
ATOM 4876 C C . GLU B 1 195 ? -9.617 -7.199 -5.105 1 96.94 195 GLU B C 1
ATOM 4878 O O . GLU B 1 195 ? -9.414 -5.992 -5.223 1 96.94 195 GLU B O 1
ATOM 4883 N N . ILE B 1 196 ? -10.477 -7.805 -5.805 1 97.94 196 ILE B N 1
ATOM 4884 C CA . ILE B 1 196 ? -11.195 -7.16 -6.898 1 97.94 196 ILE B CA 1
ATOM 4885 C C . ILE B 1 196 ? -12.164 -6.121 -6.34 1 97.94 196 ILE B C 1
ATOM 4887 O O . ILE B 1 196 ? -12.266 -5.008 -6.863 1 97.94 196 ILE B O 1
ATOM 4891 N N . TYR B 1 197 ? -12.797 -6.461 -5.285 1 97.81 197 TYR B N 1
ATOM 4892 C CA . TYR B 1 197 ? -13.75 -5.52 -4.699 1 97.81 197 TYR B CA 1
ATOM 4893 C C . TYR B 1 197 ? -13.023 -4.324 -4.094 1 97.81 197 TYR B C 1
ATOM 4895 O O . TYR B 1 197 ? -13.523 -3.197 -4.148 1 97.81 197 TYR B O 1
ATOM 4903 N N . GLN B 1 198 ? -11.906 -4.531 -3.523 1 97.12 198 GLN B N 1
ATOM 4904 C CA . GLN B 1 198 ? -11.094 -3.432 -3.012 1 97.12 198 GLN B CA 1
ATOM 4905 C C . GLN B 1 198 ? -10.68 -2.484 -4.137 1 97.12 198 GLN B C 1
ATOM 4907 O O . GLN B 1 198 ? -10.852 -1.268 -4.023 1 97.12 198 GLN B O 1
ATOM 4912 N N . LYS B 1 199 ? -10.242 -3.025 -5.207 1 95.38 199 LYS B N 1
ATOM 4913 C CA . LYS B 1 199 ? -9.75 -2.23 -6.328 1 95.38 199 LYS B CA 1
ATOM 4914 C C . LYS B 1 199 ? -10.898 -1.503 -7.027 1 95.38 199 LYS B C 1
ATOM 4916 O O . LYS B 1 199 ? -10.719 -0.397 -7.539 1 95.38 199 LYS B O 1
ATOM 4921 N N . SER B 1 200 ? -12.008 -2.131 -7.066 1 95.88 200 SER B N 1
ATOM 4922 C CA . SER B 1 200 ? -13.156 -1.535 -7.742 1 95.88 200 SER B CA 1
ATOM 4923 C C . SER B 1 200 ? -13.977 -0.675 -6.785 1 95.88 200 SER B C 1
ATOM 4925 O O . SER B 1 200 ? -15.031 -0.154 -7.16 1 95.88 200 SER B O 1
ATOM 4927 N N . LYS B 1 201 ? -13.57 -0.553 -5.492 1 95.38 201 LYS B N 1
ATOM 4928 C CA . LYS B 1 201 ? -14.242 0.216 -4.445 1 95.38 201 LYS B CA 1
ATOM 4929 C C . LYS B 1 201 ? -15.688 -0.235 -4.266 1 95.38 201 LYS B C 1
ATOM 4931 O O . LYS B 1 201 ? -16.578 0.593 -4.094 1 95.38 201 LYS B O 1
ATOM 4936 N N . ALA B 1 202 ? -15.859 -1.536 -4.512 1 96.06 202 ALA B N 1
ATOM 4937 C CA . ALA B 1 202 ? -17.172 -2.133 -4.254 1 96.06 202 ALA B CA 1
ATOM 4938 C C . ALA B 1 202 ? -17.297 -2.566 -2.797 1 96.06 202 ALA B C 1
ATOM 4940 O O . ALA B 1 202 ? -17.297 -3.762 -2.496 1 96.06 202 ALA B O 1
ATOM 4941 N N . TYR B 1 203 ? -17.609 -1.604 -1.981 1 96.62 203 TYR B N 1
ATOM 4942 C CA . TYR B 1 203 ? -17.469 -1.815 -0.544 1 96.62 203 TYR B CA 1
ATOM 4943 C C . TYR B 1 203 ? -18.625 -2.645 -0.006 1 96.62 203 TYR B C 1
ATOM 4945 O O . TYR B 1 203 ? -18.453 -3.43 0.929 1 96.62 203 TYR B O 1
ATOM 4953 N N . LYS B 1 204 ? -19.828 -2.475 -0.53 1 95.56 204 LYS B N 1
ATOM 4954 C CA . LYS B 1 204 ? -20.953 -3.287 -0.089 1 95.56 204 LYS B CA 1
ATOM 4955 C C . LYS B 1 204 ? -20.703 -4.77 -0.345 1 95.56 204 LYS B C 1
ATOM 4957 O O . LYS B 1 204 ? -20.938 -5.605 0.53 1 95.56 204 LYS B O 1
ATOM 4962 N N . ALA B 1 205 ? -20.203 -5.055 -1.509 1 96.5 205 ALA B N 1
ATOM 4963 C CA . ALA B 1 205 ? -19.875 -6.434 -1.851 1 96.5 205 ALA B CA 1
ATOM 4964 C C . ALA B 1 205 ? -18.766 -6.973 -0.956 1 96.5 205 ALA B C 1
ATOM 4966 O O . ALA B 1 205 ? -18.812 -8.117 -0.506 1 96.5 205 ALA B O 1
ATOM 4967 N N . LEU B 1 206 ? -17.766 -6.152 -0.775 1 97.12 206 LEU B N 1
ATOM 4968 C CA . LEU B 1 206 ? -16.656 -6.535 0.1 1 97.12 206 LEU B CA 1
ATOM 4969 C C . LEU B 1 206 ? -17.156 -6.805 1.516 1 97.12 206 LEU B C 1
ATOM 4971 O O . LEU B 1 206 ? -16.703 -7.746 2.168 1 97.12 206 LEU B O 1
ATOM 4975 N N . ASP B 1 207 ? -18.078 -6.016 1.976 1 96.06 207 ASP B N 1
ATOM 4976 C CA . ASP B 1 207 ? -18.672 -6.199 3.293 1 96.06 207 ASP B CA 1
ATOM 4977 C C . ASP B 1 207 ? -19.359 -7.559 3.398 1 96.06 207 ASP B C 1
ATOM 4979 O O . ASP B 1 207 ? -19.203 -8.266 4.395 1 96.06 207 ASP B O 1
ATOM 4983 N N . ASP B 1 208 ? -20.109 -7.934 2.4 1 95.19 208 ASP B N 1
ATOM 4984 C CA . ASP B 1 208 ? -20.812 -9.211 2.369 1 95.19 208 ASP B CA 1
ATOM 4985 C C . ASP B 1 208 ? -19.828 -10.383 2.43 1 95.19 208 ASP B C 1
ATOM 4987 O O . ASP B 1 208 ? -20.062 -11.359 3.143 1 95.19 208 ASP B O 1
ATOM 4991 N N . VAL B 1 209 ? -18.766 -10.211 1.705 1 96.12 209 VAL B N 1
ATOM 4992 C CA . VAL B 1 209 ? -17.75 -11.258 1.67 1 96.12 209 VAL B CA 1
ATOM 4993 C C . VAL B 1 209 ? -17.109 -11.406 3.049 1 96.12 209 VAL B C 1
ATOM 4995 O O . VAL B 1 209 ? -16.906 -12.523 3.527 1 96.12 209 VAL B O 1
ATOM 4998 N N . LEU B 1 210 ? -16.812 -10.32 3.676 1 95.19 210 LEU B N 1
ATOM 4999 C CA . LEU B 1 210 ? -16.172 -10.359 4.988 1 95.19 210 LEU B CA 1
ATOM 5000 C C . LEU B 1 210 ? -17.109 -10.953 6.031 1 95.19 210 LEU B C 1
ATOM 5002 O O . LEU B 1 210 ? -16.672 -11.688 6.922 1 95.19 210 LEU B O 1
ATOM 5006 N N . GLU B 1 211 ? -18.359 -10.602 5.902 1 91.94 211 GLU B N 1
ATOM 5007 C CA . GLU B 1 211 ? -19.344 -11.18 6.812 1 91.94 211 GLU B CA 1
ATOM 5008 C C . GLU B 1 211 ? -19.422 -12.695 6.652 1 91.94 211 GLU B C 1
ATOM 5010 O O . GLU B 1 211 ? -19.578 -13.422 7.641 1 91.94 211 GLU B O 1
ATOM 5015 N N . GLN B 1 212 ? -19.297 -13.125 5.469 1 91.06 212 GLN B N 1
ATOM 5016 C CA . GLN B 1 212 ? -19.328 -14.555 5.176 1 91.06 212 GLN B CA 1
ATOM 5017 C C . GLN B 1 212 ? -18.094 -15.258 5.715 1 91.06 212 GLN B C 1
ATOM 5019 O O . GLN B 1 212 ? -18.203 -16.344 6.305 1 91.06 212 GLN B O 1
ATOM 5024 N N . ILE B 1 213 ? -16.953 -14.648 5.469 1 90.56 213 ILE B N 1
ATOM 5025 C CA . ILE B 1 213 ? -15.688 -15.266 5.859 1 90.56 213 ILE B CA 1
ATOM 5026 C C . ILE B 1 213 ? -15.539 -15.227 7.375 1 90.56 213 ILE B C 1
ATOM 5028 O O . ILE B 1 213 ? -15.062 -16.188 7.984 1 90.56 213 ILE B O 1
ATOM 5032 N N . GLY B 1 214 ? -15.93 -14.195 7.938 1 86.88 214 GLY B N 1
ATOM 5033 C CA . GLY B 1 214 ? -15.82 -14.039 9.383 1 86.88 214 GLY B CA 1
ATOM 5034 C C . GLY B 1 214 ? -14.398 -13.805 9.844 1 86.88 214 GLY B C 1
ATOM 5035 O O . GLY B 1 214 ? -13.461 -13.828 9.039 1 86.88 214 GLY B O 1
ATOM 5036 N N . GLN B 1 215 ? -14.125 -13.75 11.164 1 76.88 215 GLN B N 1
ATOM 5037 C CA . GLN B 1 215 ? -12.836 -13.422 11.75 1 76.88 215 GLN B CA 1
ATOM 5038 C C . GLN B 1 215 ? -11.922 -14.648 11.805 1 76.88 215 GLN B C 1
ATOM 5040 O O . GLN B 1 215 ? -10.695 -14.516 11.82 1 76.88 215 GLN B O 1
ATOM 5045 N N . ARG B 1 216 ? -12.5 -15.758 11.914 1 71.81 216 ARG B N 1
ATOM 5046 C CA . ARG B 1 216 ? -11.734 -17 11.977 1 71.81 216 ARG B CA 1
ATOM 5047 C C . ARG B 1 216 ? -11.633 -17.656 10.609 1 71.81 216 ARG B C 1
ATOM 5049 O O . ARG B 1 216 ? -12.297 -18.656 10.344 1 71.81 216 ARG B O 1
ATOM 5056 N N . SER B 1 217 ? -10.984 -16.891 9.734 1 77.44 217 SER B N 1
ATOM 5057 C CA . SER B 1 217 ? -10.875 -17.328 8.344 1 77.44 217 SER B CA 1
ATOM 5058 C C . SER B 1 217 ? -9.414 -17.406 7.906 1 77.44 217 SER B C 1
ATOM 5060 O O . SER B 1 217 ? -8.516 -17.5 8.742 1 77.44 217 SER B O 1
ATOM 5062 N N . PHE B 1 218 ? -9.297 -17.594 6.633 1 82.69 218 PHE B N 1
ATOM 5063 C CA . PHE B 1 218 ? -7.977 -17.688 6.023 1 82.69 218 PHE B CA 1
ATOM 5064 C C . PHE B 1 218 ? -7.238 -16.359 6.129 1 82.69 218 PHE B C 1
ATOM 5066 O O . PHE B 1 218 ? -6.031 -16.281 5.887 1 82.69 218 PHE B O 1
ATOM 5073 N N . LEU B 1 219 ? -7.82 -15.352 6.602 1 87.31 219 LEU B N 1
ATOM 5074 C CA . LEU B 1 219 ? -7.188 -14.055 6.824 1 87.31 219 LEU B CA 1
ATOM 5075 C C . LEU B 1 219 ? -6.641 -13.961 8.242 1 87.31 219 LEU B C 1
ATOM 5077 O O . LEU B 1 219 ? -7.238 -14.484 9.18 1 87.31 219 LEU B O 1
ATOM 5081 N N . SER B 1 220 ? -5.52 -13.297 8.375 1 85.88 220 SER B N 1
ATOM 5082 C CA . SER B 1 220 ? -5.043 -12.969 9.719 1 85.88 220 SER B CA 1
ATOM 5083 C C . SER B 1 220 ? -5.973 -11.969 10.398 1 85.88 220 SER B C 1
ATOM 5085 O O . SER B 1 220 ? -6.727 -11.258 9.734 1 85.88 220 SER B O 1
ATOM 5087 N N . ALA B 1 221 ? -5.844 -11.922 11.672 1 89.19 221 ALA B N 1
ATOM 5088 C CA . ALA B 1 221 ? -6.672 -10.992 12.438 1 89.19 221 ALA B CA 1
ATOM 5089 C C . ALA B 1 221 ? -6.398 -9.547 12.031 1 89.19 221 ALA B C 1
ATOM 5091 O O . ALA B 1 221 ? -7.328 -8.75 11.898 1 89.19 221 ALA B O 1
ATOM 5092 N N . GLU B 1 222 ? -5.23 -9.234 11.812 1 91.56 222 GLU B N 1
ATOM 5093 C CA . GLU B 1 222 ? -4.832 -7.879 11.445 1 91.56 222 GLU B CA 1
ATOM 5094 C C . GLU B 1 222 ? -5.352 -7.512 10.055 1 91.56 222 GLU B C 1
ATOM 5096 O O . GLU B 1 222 ? -5.859 -6.41 9.844 1 91.56 222 GLU B O 1
ATOM 5101 N N . GLU B 1 223 ? -5.277 -8.477 9.242 1 90.44 223 GLU B N 1
ATOM 5102 C CA . GLU B 1 223 ? -5.754 -8.242 7.879 1 90.44 223 GLU B CA 1
ATOM 5103 C C . GLU B 1 223 ? -7.27 -8.062 7.844 1 90.44 223 GLU B C 1
ATOM 5105 O O . GLU B 1 223 ? -7.781 -7.195 7.133 1 90.44 223 GLU B O 1
ATOM 5110 N N . TYR B 1 224 ? -7.906 -8.875 8.555 1 94.19 224 TYR B N 1
ATOM 5111 C CA . TYR B 1 224 ? -9.359 -8.797 8.617 1 94.19 224 TYR B CA 1
ATOM 5112 C C . TYR B 1 224 ? -9.812 -7.449 9.156 1 94.19 224 TYR B C 1
ATOM 5114 O O . TYR B 1 224 ? -10.703 -6.812 8.594 1 94.19 224 TYR B O 1
ATOM 5122 N N . GLU B 1 225 ? -9.156 -7.027 10.188 1 93.69 225 GLU B N 1
ATOM 5123 C CA . GLU B 1 225 ? -9.508 -5.754 10.812 1 93.69 225 GLU B CA 1
ATOM 5124 C C . GLU B 1 225 ? -9.258 -4.59 9.859 1 93.69 225 GLU B C 1
ATOM 5126 O O . GLU B 1 225 ? -10.07 -3.67 9.766 1 93.69 225 GLU B O 1
ATOM 5131 N N . ARG B 1 226 ? -8.25 -4.66 9.227 1 95.5 226 ARG B N 1
ATOM 5132 C CA . ARG B 1 226 ? -7.914 -3.615 8.258 1 95.5 226 ARG B CA 1
ATOM 5133 C C . ARG B 1 226 ? -8.961 -3.541 7.152 1 95.5 226 ARG B C 1
ATOM 5135 O O . ARG B 1 226 ? -9.375 -2.451 6.754 1 95.5 226 ARG B O 1
ATOM 5142 N N . LEU B 1 227 ? -9.336 -4.652 6.68 1 96.31 227 LEU B N 1
ATOM 5143 C CA . LEU B 1 227 ? -10.336 -4.707 5.625 1 96.31 227 LEU B CA 1
ATOM 5144 C C . LEU B 1 227 ? -11.688 -4.188 6.125 1 96.31 227 LEU B C 1
ATOM 5146 O O . LEU B 1 227 ? -12.383 -3.465 5.41 1 96.31 227 LEU B O 1
ATOM 5150 N N . GLU B 1 228 ? -11.961 -4.562 7.301 1 95.44 228 GLU B N 1
ATOM 5151 C CA . GLU B 1 228 ? -13.211 -4.09 7.895 1 95.44 228 GLU B CA 1
ATOM 5152 C C . GLU B 1 228 ? -13.227 -2.568 7.996 1 95.44 228 GLU B C 1
ATOM 5154 O O . GLU B 1 228 ? -14.242 -1.936 7.695 1 95.44 228 GLU B O 1
ATOM 5159 N N . GLN B 1 229 ? -12.156 -2.033 8.43 1 96.5 229 GLN B N 1
ATOM 5160 C CA . GLN B 1 229 ? -12.055 -0.582 8.547 1 96.5 229 GLN B CA 1
ATOM 5161 C C . GLN B 1 229 ? -12.18 0.093 7.188 1 96.5 229 GLN B C 1
ATOM 5163 O O . GLN B 1 229 ? -12.898 1.087 7.047 1 96.5 229 GLN B O 1
ATOM 5168 N N . GLN B 1 230 ? -11.586 -0.463 6.289 1 97.31 230 GLN B N 1
ATOM 5169 C CA . GLN B 1 230 ? -11.672 0.074 4.938 1 97.31 230 GLN B CA 1
ATOM 5170 C C . GLN B 1 230 ? -13.109 0.042 4.418 1 97.31 230 GLN B C 1
ATOM 5172 O O . GLN B 1 230 ? -13.57 1.004 3.803 1 97.31 230 GLN B O 1
ATOM 5177 N N . VAL B 1 231 ? -13.711 -1.039 4.621 1 97.19 231 VAL B N 1
ATOM 5178 C CA . VAL B 1 231 ? -15.086 -1.223 4.172 1 97.19 231 VAL B CA 1
ATOM 5179 C C . VAL B 1 231 ? -16 -0.205 4.859 1 97.19 231 VAL B C 1
ATOM 5181 O O . VAL B 1 231 ? -16.812 0.455 4.203 1 97.19 231 VAL B O 1
ATOM 5184 N N . ASN B 1 232 ? -15.844 -0.103 6.148 1 96.88 232 ASN B N 1
ATOM 5185 C CA . ASN B 1 232 ? -16.672 0.843 6.891 1 96.88 232 ASN B CA 1
ATOM 5186 C C . ASN B 1 232 ? -16.469 2.273 6.398 1 96.88 232 ASN B C 1
ATOM 5188 O O . ASN B 1 232 ? -17.438 3.01 6.195 1 96.88 232 ASN B O 1
ATOM 5192 N N . ASP B 1 233 ? -15.266 2.643 6.223 1 97.56 233 ASP B N 1
ATOM 5193 C CA . ASP B 1 233 ? -14.969 3.979 5.715 1 97.56 233 ASP B CA 1
ATOM 5194 C C . ASP B 1 233 ? -15.578 4.188 4.328 1 97.56 233 ASP B C 1
ATOM 5196 O O . ASP B 1 233 ? -16.203 5.219 4.062 1 97.56 233 ASP B O 1
ATOM 5200 N N . GLY B 1 234 ? -15.375 3.232 3.49 1 97.44 234 GLY B N 1
ATOM 5201 C CA . GLY B 1 234 ? -15.914 3.326 2.145 1 97.44 234 GLY B CA 1
ATOM 5202 C C . GLY B 1 234 ? -17.438 3.424 2.117 1 97.44 234 GLY B C 1
ATOM 5203 O O . GLY B 1 234 ? -17.984 4.246 1.394 1 97.44 234 GLY B O 1
ATOM 5204 N N . LEU B 1 235 ? -18.078 2.59 2.869 1 96.62 235 LEU B N 1
ATOM 5205 C CA . LEU B 1 235 ? -19.531 2.59 2.939 1 96.62 235 LEU B CA 1
ATOM 5206 C C . LEU B 1 235 ? -20.047 3.928 3.455 1 96.62 235 LEU B C 1
ATOM 5208 O O . LEU B 1 235 ? -20.969 4.504 2.875 1 96.62 235 LEU B O 1
ATOM 5212 N N . LEU B 1 236 ? -19.469 4.441 4.48 1 97.38 236 LEU B N 1
ATOM 5213 C CA . LEU B 1 236 ? -19.906 5.703 5.074 1 97.38 236 LEU B CA 1
ATOM 5214 C C . LEU B 1 236 ? -19.688 6.863 4.109 1 97.38 236 LEU B C 1
ATOM 5216 O O . LEU B 1 236 ? -20.531 7.746 3.988 1 97.38 236 LEU B O 1
ATOM 5220 N N . ASP B 1 237 ? -18.609 6.828 3.453 1 96.88 237 ASP B N 1
ATOM 5221 C CA . ASP B 1 237 ? -18.328 7.871 2.469 1 96.88 237 ASP B CA 1
ATOM 5222 C C . ASP B 1 237 ? -19.359 7.84 1.334 1 96.88 237 ASP B C 1
ATOM 5224 O O . ASP B 1 237 ? -19.828 8.891 0.886 1 96.88 237 ASP B O 1
ATOM 5228 N N . GLU B 1 238 ? -19.656 6.668 0.881 1 95.5 238 GLU B N 1
ATOM 5229 C CA . GLU B 1 238 ? -20.641 6.516 -0.197 1 95.5 238 GLU B CA 1
ATOM 5230 C C . GLU B 1 238 ? -22.016 7.016 0.226 1 95.5 238 GLU B C 1
ATOM 5232 O O . GLU B 1 238 ? -22.672 7.738 -0.522 1 95.5 238 GLU B O 1
ATOM 5237 N N . ILE B 1 239 ? -22.391 6.641 1.354 1 95.62 239 ILE B N 1
ATOM 5238 C CA . ILE B 1 239 ? -23.703 7.031 1.862 1 95.62 239 ILE B CA 1
ATOM 5239 C C . ILE B 1 239 ? -23.734 8.539 2.068 1 95.62 239 ILE B C 1
ATOM 5241 O O . ILE B 1 239 ? -24.734 9.195 1.724 1 95.62 239 ILE B O 1
ATOM 5245 N N . MET B 1 240 ? -22.672 9.102 2.666 1 95.62 240 MET B N 1
ATOM 5246 C CA . MET B 1 240 ? -22.578 10.547 2.871 1 95.62 240 MET B CA 1
ATOM 5247 C C . MET B 1 240 ? -22.719 11.297 1.55 1 95.62 240 MET B C 1
ATOM 5249 O O . MET B 1 240 ? -23.422 12.297 1.467 1 95.62 240 MET B O 1
ATOM 5253 N N . ASN B 1 241 ? -22.156 10.781 0.515 1 94.44 241 ASN B N 1
ATOM 5254 C CA . ASN B 1 241 ? -22.156 11.43 -0.793 1 94.44 241 ASN B CA 1
ATOM 5255 C C . ASN B 1 241 ? -23.516 11.289 -1.48 1 94.44 241 ASN B C 1
ATOM 5257 O O . ASN B 1 241 ? -23.953 12.195 -2.18 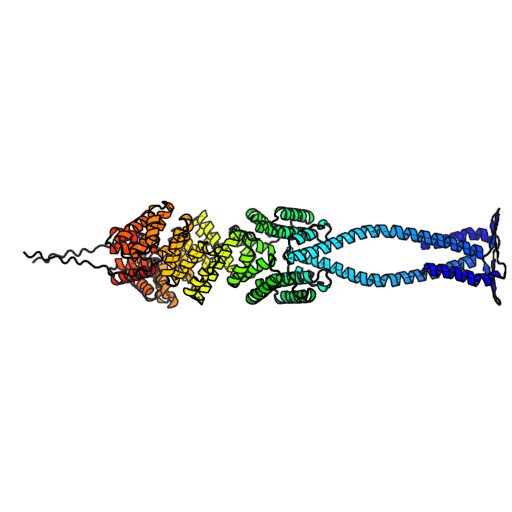1 94.44 241 ASN B O 1
ATOM 5261 N N . GLU B 1 242 ? -24.188 10.203 -1.271 1 94.38 242 GLU B N 1
ATOM 5262 C CA . GLU B 1 242 ? -25.422 9.914 -1.984 1 94.38 242 GLU B CA 1
ATOM 5263 C C . GLU B 1 242 ? -26.641 10.445 -1.225 1 94.38 242 GLU B C 1
ATOM 5265 O O . GLU B 1 242 ? -27.547 11.008 -1.824 1 94.38 242 GLU B O 1
ATOM 5270 N N . GLU B 1 243 ? -26.656 10.203 0.115 1 94.38 243 GLU B N 1
ATOM 5271 C CA . GLU B 1 243 ? -27.875 10.453 0.879 1 94.38 243 GLU B CA 1
ATOM 5272 C C . GLU B 1 243 ? -27.641 11.5 1.961 1 94.38 243 GLU B C 1
ATOM 5274 O O . GLU B 1 243 ? -28.562 11.883 2.678 1 94.38 243 GLU B O 1
ATOM 5279 N N . GLY B 1 244 ? -26.422 11.953 2.129 1 92.88 244 GLY B N 1
ATOM 5280 C CA . GLY B 1 244 ? -26.125 13 3.086 1 92.88 244 GLY B CA 1
ATOM 5281 C C . GLY B 1 244 ? -26.266 12.555 4.527 1 92.88 244 GLY B C 1
ATOM 5282 O O . GLY B 1 244 ? -26.078 11.375 4.84 1 92.88 244 GLY B O 1
ATOM 5283 N N . GLN B 1 245 ? -26.578 13.461 5.359 1 93.88 245 GLN B N 1
ATOM 5284 C CA . GLN B 1 245 ? -26.625 13.203 6.793 1 93.88 245 GLN B CA 1
ATOM 5285 C C . GLN B 1 245 ? -27.781 12.266 7.148 1 93.88 245 GLN B C 1
ATOM 5287 O O . GLN B 1 245 ? -27.641 11.398 8.016 1 93.88 245 GLN B O 1
ATOM 5292 N N . GLU B 1 246 ? -28.891 12.453 6.539 1 95.38 246 GLU B N 1
ATOM 5293 C CA . GLU B 1 246 ? -30.047 11.609 6.82 1 95.38 246 GLU B CA 1
ATOM 5294 C C . GLU B 1 246 ? -29.766 10.148 6.465 1 95.38 246 GLU B C 1
ATOM 5296 O O . GLU B 1 246 ? -30.156 9.242 7.195 1 95.38 246 GLU B O 1
ATOM 5301 N N . GLY B 1 247 ? -29.094 9.992 5.375 1 96.44 247 GLY B N 1
ATOM 5302 C CA . GLY B 1 247 ? -28.719 8.648 4.977 1 96.44 247 GLY B CA 1
ATOM 5303 C C . GLY B 1 247 ? -27.797 7.965 5.969 1 96.44 247 GLY B C 1
ATOM 5304 O O . GLY B 1 247 ? -27.938 6.773 6.246 1 96.44 247 GLY B O 1
ATOM 5305 N N . LEU B 1 248 ? -26.828 8.742 6.488 1 97.44 248 LEU B N 1
ATOM 5306 C CA . LEU B 1 248 ? -25.891 8.219 7.469 1 97.44 248 LEU B CA 1
ATOM 5307 C C . LEU B 1 248 ? -26.609 7.715 8.711 1 97.44 248 LEU B C 1
ATOM 5309 O O . LEU B 1 248 ? -26.328 6.613 9.188 1 97.44 248 LEU B O 1
ATOM 5313 N N . LEU B 1 249 ? -27.547 8.523 9.211 1 97.44 249 LEU B N 1
ATOM 5314 C CA . LEU B 1 249 ? -28.281 8.164 10.422 1 97.44 249 LEU B CA 1
ATOM 5315 C C . LEU B 1 249 ? -29.172 6.961 10.188 1 97.44 249 LEU B C 1
ATOM 5317 O O . LEU B 1 249 ? -29.281 6.082 11.039 1 97.44 249 LEU B O 1
ATOM 5321 N N . LYS B 1 250 ? -29.812 6.883 9.031 1 97 250 LYS B N 1
ATOM 5322 C CA . LYS B 1 250 ? -30.625 5.73 8.672 1 97 250 LYS B CA 1
ATOM 5323 C C . LYS B 1 250 ? -29.797 4.457 8.609 1 97 250 LYS B C 1
ATOM 5325 O O . LYS B 1 250 ? -30.203 3.412 9.125 1 97 250 LYS B O 1
ATOM 5330 N N . TRP B 1 251 ? -28.672 4.605 7.945 1 96.44 251 TRP B N 1
ATOM 5331 C CA . TRP B 1 251 ? -27.75 3.473 7.855 1 96.44 251 TRP B CA 1
ATOM 5332 C C . TRP B 1 251 ? -27.328 3.006 9.242 1 96.44 251 TRP B C 1
ATOM 5334 O O . TRP B 1 251 ? -27.328 1.806 9.523 1 96.44 251 TRP B O 1
ATOM 5344 N N . TRP B 1 252 ? -26.969 3.924 10.109 1 96.81 252 TRP B N 1
ATOM 5345 C CA . TRP B 1 252 ? -26.5 3.635 11.461 1 96.81 252 TRP B CA 1
ATOM 5346 C C . TRP B 1 252 ? -27.562 2.881 12.258 1 96.81 252 TRP B C 1
ATOM 5348 O O . TRP B 1 252 ? -27.266 1.889 12.93 1 96.81 252 TRP B O 1
ATOM 5358 N N . ASP B 1 253 ? -28.766 3.26 12.07 1 95.88 253 ASP B N 1
ATOM 5359 C CA . ASP B 1 253 ? -29.875 2.678 12.828 1 95.88 253 ASP B CA 1
ATOM 5360 C C . ASP B 1 253 ? -30.156 1.248 12.375 1 95.88 253 ASP B C 1
ATOM 5362 O O . ASP B 1 253 ? -30.719 0.454 13.125 1 95.88 253 ASP B O 1
ATOM 5366 N N . ASN B 1 254 ? -29.734 0.928 11.211 1 95.5 254 ASN B N 1
ATOM 5367 C CA . ASN B 1 254 ? -30.062 -0.38 10.648 1 95.5 254 ASN B CA 1
ATOM 5368 C C . ASN B 1 254 ? -28.875 -1.334 10.742 1 95.5 254 ASN B C 1
ATOM 5370 O O . ASN B 1 254 ? -28.922 -2.449 10.227 1 95.5 254 ASN B O 1
ATOM 5374 N N . GLN B 1 255 ? -27.844 -0.872 11.453 1 95.5 255 GLN B N 1
ATOM 5375 C CA . GLN B 1 255 ? -26.672 -1.726 11.57 1 95.5 255 GLN B CA 1
ATOM 5376 C C . GLN B 1 255 ? -26.797 -2.693 12.742 1 95.5 255 GLN B C 1
ATOM 5378 O O . GLN B 1 255 ? -27.406 -2.363 13.758 1 95.5 255 GLN B O 1
ATOM 5383 N N . PRO B 1 256 ? -26.266 -3.895 12.609 1 93.12 256 PRO B N 1
ATOM 5384 C CA . PRO B 1 256 ? -26.266 -4.836 13.734 1 93.12 256 PRO B CA 1
ATOM 5385 C C . PRO B 1 256 ? -25.438 -4.336 14.922 1 93.12 256 PRO B C 1
ATOM 5387 O O . PRO B 1 256 ? -24.594 -3.449 14.766 1 93.12 256 PRO B O 1
ATOM 5390 N N . SER B 1 257 ? -25.578 -4.941 16.078 1 93.25 257 SER B N 1
ATOM 5391 C CA . SER B 1 257 ? -24.953 -4.52 17.328 1 93.25 257 SER B CA 1
ATOM 5392 C C . SER B 1 257 ? -23.438 -4.652 17.234 1 93.25 257 SER B C 1
ATOM 5394 O O . SER B 1 257 ? -22.703 -3.828 17.797 1 93.25 257 SER B O 1
ATOM 5396 N N . ARG B 1 258 ? -23.062 -5.617 16.562 1 89.12 258 ARG B N 1
ATOM 5397 C CA . ARG B 1 258 ? -21.625 -5.836 16.438 1 89.12 258 ARG B CA 1
ATOM 5398 C C . ARG B 1 258 ? -20.938 -4.621 15.82 1 89.12 258 ARG B C 1
ATOM 5400 O O . ARG B 1 258 ? -19.891 -4.191 16.297 1 89.12 258 ARG B O 1
ATOM 5407 N N . ARG B 1 259 ? -21.5 -4.059 14.836 1 93.69 259 ARG B N 1
ATOM 5408 C CA . ARG B 1 259 ? -20.938 -2.904 14.141 1 93.69 259 ARG B CA 1
ATOM 5409 C C . ARG B 1 259 ? -21.125 -1.634 14.969 1 93.69 259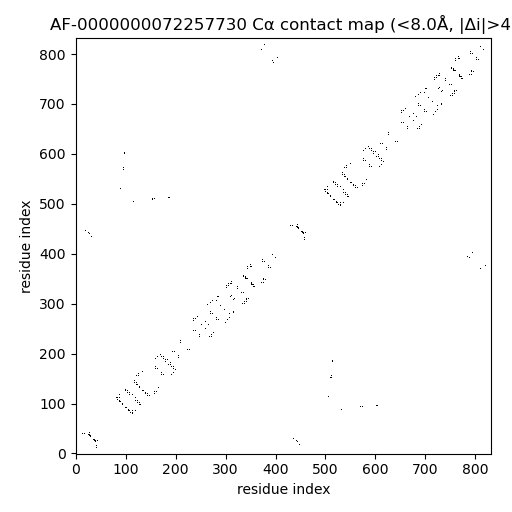 ARG B C 1
ATOM 5411 O O . ARG B 1 259 ? -20.219 -0.787 15.016 1 93.69 259 ARG B O 1
ATOM 5418 N N . ARG B 1 260 ? -22.172 -1.539 15.664 1 94.75 260 ARG B N 1
ATOM 5419 C CA . ARG B 1 260 ? -22.469 -0.348 16.453 1 94.75 260 ARG B CA 1
ATOM 5420 C C . ARG B 1 260 ? -21.547 -0.256 17.672 1 94.75 260 ARG B C 1
ATOM 5422 O O . ARG B 1 260 ? -21.359 0.825 18.234 1 94.75 260 ARG B O 1
ATOM 5429 N N . ARG B 1 261 ? -21.031 -1.365 18 1 94.06 261 ARG B N 1
ATOM 5430 C CA . ARG B 1 261 ? -20.156 -1.392 19.156 1 94.06 261 ARG B CA 1
ATOM 5431 C C . ARG B 1 261 ? -18.734 -1.031 18.766 1 94.06 261 ARG B C 1
ATOM 5433 O O . ARG B 1 261 ? -17.891 -0.755 19.641 1 94.06 261 ARG B O 1
ATOM 5440 N N . SER B 1 262 ? -18.5 -0.995 17.547 1 95.12 262 SER B N 1
ATOM 5441 C CA . SER B 1 262 ? -17.156 -0.662 17.094 1 95.12 262 SER B CA 1
ATOM 5442 C C . SER B 1 262 ? -16.859 0.825 17.266 1 95.12 262 SER B C 1
ATOM 5444 O O . SER B 1 262 ? -17.531 1.668 16.656 1 95.12 262 SER B O 1
ATOM 5446 N N . ILE B 1 263 ? -15.797 1.099 18.031 1 96.31 263 ILE B N 1
ATOM 5447 C CA . ILE B 1 263 ? -15.406 2.482 18.266 1 96.31 263 ILE B CA 1
ATOM 5448 C C . ILE B 1 263 ? -14.961 3.131 16.953 1 96.31 263 ILE B C 1
ATOM 5450 O O . ILE B 1 263 ? -15.234 4.312 16.719 1 96.31 263 ILE B O 1
ATOM 5454 N N . TYR B 1 264 ? -14.359 2.365 16.141 1 97.31 264 TYR B N 1
ATOM 5455 C CA . TYR B 1 264 ? -13.875 2.881 14.859 1 97.31 264 TYR B CA 1
ATOM 5456 C C . TYR B 1 264 ? -15.039 3.385 14 1 97.31 264 TYR B C 1
ATOM 5458 O O . TYR B 1 264 ? -14.961 4.469 13.422 1 97.31 264 TYR B O 1
ATOM 5466 N N . VAL B 1 265 ? -16.094 2.611 13.984 1 97.5 265 VAL B N 1
ATOM 5467 C CA . VAL B 1 265 ? -17.234 2.969 13.164 1 97.5 265 VAL B CA 1
ATOM 5468 C C . VAL B 1 265 ? -17.953 4.176 13.773 1 97.5 265 VAL B C 1
ATOM 5470 O O . VAL B 1 265 ? -18.375 5.082 13.047 1 97.5 265 VAL B O 1
ATOM 5473 N N . ARG B 1 266 ? -18.062 4.184 15.062 1 97.69 266 ARG B N 1
ATOM 5474 C CA . ARG B 1 266 ? -18.703 5.297 15.758 1 97.69 266 ARG B CA 1
ATOM 5475 C C . ARG B 1 266 ? -17.969 6.605 15.477 1 97.69 266 ARG B C 1
ATOM 5477 O O . ARG B 1 266 ? -18.594 7.605 15.125 1 97.69 266 ARG B O 1
ATOM 5484 N N . VAL B 1 267 ? -16.672 6.539 15.602 1 98.06 267 VAL B N 1
ATOM 5485 C CA . VAL B 1 267 ? -15.867 7.73 15.383 1 98.06 267 VAL B CA 1
ATOM 5486 C C . VAL B 1 267 ? -15.961 8.156 13.914 1 98.06 267 VAL B C 1
ATOM 5488 O O . VAL B 1 267 ? -16.062 9.344 13.617 1 98.06 267 VAL B O 1
ATOM 5491 N N . GLY B 1 268 ? -15.945 7.18 13.031 1 97.94 268 GLY B N 1
ATOM 5492 C CA . GLY B 1 268 ? -16.109 7.477 11.617 1 97.94 268 GLY B CA 1
ATOM 5493 C C . GLY B 1 268 ? -17.422 8.172 11.305 1 97.94 268 GLY B C 1
ATOM 5494 O O . GLY B 1 268 ? -17.469 9.07 10.461 1 97.94 268 GLY B O 1
ATOM 5495 N N . LEU B 1 269 ? -18.438 7.723 11.953 1 97.88 269 LEU B N 1
ATOM 5496 C CA . LEU B 1 269 ? -19.75 8.328 11.766 1 97.88 269 LEU B CA 1
ATOM 5497 C C . LEU B 1 269 ? -19.781 9.758 12.297 1 97.88 269 LEU B C 1
ATOM 5499 O O . LEU B 1 269 ? -20.234 10.672 11.617 1 97.88 269 LEU B O 1
ATOM 5503 N N . ILE B 1 270 ? -19.203 9.961 13.453 1 97.94 270 ILE B N 1
ATOM 5504 C CA . ILE B 1 270 ? -19.156 11.281 14.086 1 97.94 270 ILE B CA 1
ATOM 5505 C C . ILE B 1 270 ? -18.375 12.242 13.195 1 97.94 270 ILE B C 1
ATOM 5507 O O . ILE B 1 270 ? -18.812 13.367 12.945 1 97.94 270 ILE B O 1
ATOM 5511 N N . LYS B 1 271 ? -17.297 11.781 12.719 1 97.88 271 LYS B N 1
ATOM 5512 C CA . LYS B 1 271 ? -16.453 12.586 11.836 1 97.88 271 LYS B CA 1
ATOM 5513 C C . LYS B 1 271 ? -17.234 13.078 10.625 1 97.88 271 LYS B C 1
ATOM 5515 O O . LYS B 1 271 ? -17.188 14.266 10.289 1 97.88 271 LYS B O 1
ATOM 5520 N N . ARG B 1 272 ? -17.969 12.266 10.062 1 97.62 272 ARG B N 1
ATOM 5521 C CA . ARG B 1 272 ? -18.688 12.594 8.828 1 97.62 272 ARG B CA 1
ATOM 5522 C C . ARG B 1 272 ? -19.891 13.461 9.117 1 97.62 272 ARG B C 1
ATOM 5524 O O . ARG B 1 272 ? -20.266 14.32 8.312 1 97.62 272 ARG B O 1
ATOM 5531 N N . LEU B 1 273 ? -20.5 13.25 10.234 1 97.44 273 LEU B N 1
ATOM 5532 C CA . LEU B 1 273 ? -21.609 14.117 10.633 1 97.44 273 LEU B CA 1
ATOM 5533 C C . LEU B 1 273 ? -21.125 15.547 10.867 1 97.44 273 LEU B C 1
ATOM 5535 O O . LEU B 1 273 ? -21.781 16.5 10.477 1 97.44 273 LEU B O 1
ATOM 5539 N N . ILE B 1 274 ? -19.953 15.664 11.477 1 95.88 274 ILE B N 1
ATOM 5540 C CA . ILE B 1 274 ? -19.344 16.969 11.688 1 95.88 274 ILE B CA 1
ATOM 5541 C C . ILE B 1 274 ? -19.016 17.609 10.336 1 95.88 274 ILE B C 1
ATOM 5543 O O . ILE B 1 274 ? -19.312 18.797 10.117 1 95.88 274 ILE B O 1
ATOM 5547 N N . ASP B 1 275 ? -18.578 16.812 9.43 1 94.12 275 ASP B N 1
ATOM 5548 C CA . ASP B 1 275 ? -18.203 17.297 8.109 1 94.12 275 ASP B CA 1
ATOM 5549 C C . ASP B 1 275 ? -19.422 17.797 7.332 1 94.12 275 ASP B C 1
ATOM 5551 O O . ASP B 1 275 ? -19.297 18.656 6.461 1 94.12 275 ASP B O 1
ATOM 5555 N N . THR B 1 276 ? -20.562 17.281 7.652 1 94.19 276 THR B N 1
ATOM 5556 C CA . THR B 1 276 ? -21.797 17.688 6.977 1 94.19 276 THR B CA 1
ATOM 5557 C C . THR B 1 276 ? -22.547 18.719 7.816 1 94.19 276 THR B C 1
ATOM 5559 O O . THR B 1 276 ? -23.734 18.984 7.566 1 94.19 276 THR B O 1
ATOM 5562 N N . ASP B 1 277 ? -21.953 19.203 8.859 1 93.38 277 ASP B N 1
ATOM 5563 C CA . ASP B 1 277 ? -22.422 20.281 9.719 1 93.38 277 ASP B CA 1
ATOM 5564 C C . ASP B 1 277 ? -23.641 19.828 10.547 1 93.38 277 ASP B C 1
ATOM 5566 O O . ASP B 1 277 ? -24.516 20.625 10.844 1 93.38 277 ASP B O 1
ATOM 5570 N N . ASP B 1 278 ? -23.734 18.547 10.719 1 95.06 278 ASP B N 1
ATOM 5571 C CA . ASP B 1 278 ? -24.75 18.031 11.641 1 95.06 278 ASP B CA 1
ATOM 5572 C C . ASP B 1 278 ? -24.156 17.797 13.023 1 95.06 278 ASP B C 1
ATOM 5574 O O . ASP B 1 278 ? -24.031 16.656 13.477 1 95.06 278 ASP B O 1
ATOM 5578 N N . HIS B 1 279 ? -23.969 18.812 13.734 1 95.38 279 HIS B N 1
ATOM 5579 C CA . HIS B 1 279 ? -23.344 18.781 15.047 1 95.38 279 HIS B CA 1
ATOM 5580 C C . HIS B 1 279 ? -24.297 18.219 16.109 1 95.38 279 HIS B C 1
ATOM 5582 O O . HIS B 1 279 ? -23.859 17.641 17.109 1 95.38 279 HIS B O 1
ATOM 5588 N N . GLN B 1 280 ? -25.547 18.328 15.844 1 95.12 280 GLN B N 1
ATOM 5589 C CA . GLN B 1 280 ? -26.531 17.859 16.797 1 95.12 280 GLN B CA 1
ATOM 5590 C C . GLN B 1 280 ? -26.516 16.344 16.922 1 95.12 280 GLN B C 1
ATOM 5592 O O . GLN B 1 280 ? -26.359 15.789 18.016 1 95.12 280 GLN B O 1
ATOM 5597 N N . SER B 1 281 ? -26.641 15.688 15.773 1 96.69 281 SER B N 1
ATOM 5598 C CA . SER B 1 281 ? -26.594 14.234 15.781 1 96.69 281 SER B CA 1
ATOM 5599 C C . SER B 1 281 ? -25.219 13.727 16.234 1 96.69 281 SER B C 1
ATOM 5601 O O . SER B 1 281 ? -25.125 12.734 16.969 1 96.69 281 SER B O 1
ATOM 5603 N N . ALA B 1 282 ? -24.188 14.438 15.836 1 97.5 282 ALA B N 1
ATOM 5604 C CA . ALA B 1 282 ? -22.828 14.062 16.203 1 97.5 282 ALA B CA 1
ATOM 5605 C C . ALA B 1 282 ? -22.641 14.094 17.719 1 97.5 282 ALA B C 1
ATOM 5607 O O . ALA B 1 282 ? -22.031 13.188 18.297 1 97.5 282 ALA B O 1
ATOM 5608 N N . GLN B 1 283 ? -23.172 15.156 18.328 1 96.88 283 GLN B N 1
ATOM 5609 C CA . GLN B 1 283 ? -23.031 15.305 19.766 1 96.88 283 GLN B CA 1
ATOM 5610 C C . GLN B 1 283 ? -23.75 14.195 20.516 1 96.88 283 GLN B C 1
ATOM 5612 O O . GLN B 1 283 ? -23.281 13.719 21.547 1 96.88 283 GLN B O 1
ATOM 5617 N N . GLU B 1 284 ? -24.875 13.734 19.969 1 96.69 284 GLU B N 1
ATOM 5618 C CA . GLU B 1 284 ? -25.641 12.664 20.609 1 96.69 284 GLU B CA 1
ATOM 5619 C C . GLU B 1 284 ? -24.891 11.344 20.547 1 96.69 284 GLU B C 1
ATOM 5621 O O . GLU B 1 284 ? -24.797 10.633 21.562 1 96.69 284 GLU B O 1
ATOM 5626 N N . ILE B 1 285 ? -24.359 11.078 19.422 1 97.31 285 ILE B N 1
ATOM 5627 C CA . ILE B 1 285 ? -23.625 9.828 19.266 1 97.31 285 ILE B CA 1
ATOM 5628 C C . ILE B 1 285 ? -22.328 9.8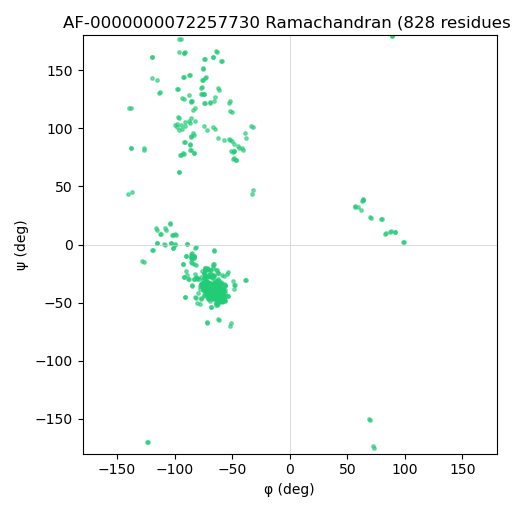83 20.078 1 97.31 285 ILE B C 1
ATOM 5630 O O . ILE B 1 285 ? -21.906 8.883 20.656 1 97.31 285 ILE B O 1
ATOM 5634 N N . ALA B 1 286 ? -21.703 11.055 20.109 1 98.06 286 ALA B N 1
ATOM 5635 C CA . ALA B 1 286 ? -20.5 11.242 20.922 1 98.06 286 ALA B CA 1
ATOM 5636 C C . ALA B 1 286 ? -20.781 11 22.391 1 98.06 286 ALA B C 1
ATOM 5638 O O . ALA B 1 286 ? -20 10.344 23.078 1 98.06 286 ALA B O 1
ATOM 5639 N N . LEU B 1 287 ? -21.953 11.562 22.828 1 97.88 287 LEU B N 1
ATOM 5640 C CA . LEU B 1 287 ? -22.344 11.359 24.219 1 97.88 287 LEU B CA 1
ATOM 5641 C C . LEU B 1 287 ? -22.5 9.875 24.531 1 97.88 287 LEU B C 1
ATOM 5643 O O . LEU B 1 287 ? -21.953 9.398 25.531 1 97.88 287 LEU B O 1
ATOM 5647 N N . GLU B 1 288 ? -23.141 9.156 23.672 1 97.31 288 GLU B N 1
ATOM 5648 C CA . GLU B 1 288 ? -23.312 7.719 23.859 1 97.31 288 GLU B CA 1
ATOM 5649 C C . GLU B 1 288 ? -21.984 6.988 23.891 1 97.31 288 GLU B C 1
ATOM 5651 O O . GLU B 1 288 ? -21.781 6.062 24.688 1 97.31 288 GLU B O 1
ATOM 5656 N N . THR B 1 289 ? -21.062 7.414 23.062 1 97.88 289 THR B N 1
ATOM 5657 C CA . THR B 1 289 ? -19.766 6.773 22.938 1 97.88 289 THR B CA 1
ATOM 5658 C C . THR B 1 289 ? -18.922 7.008 24.188 1 97.88 289 THR B C 1
ATOM 5660 O O . THR B 1 289 ? -18.312 6.07 24.719 1 97.88 289 THR B O 1
ATOM 5663 N N . VAL B 1 290 ? -18.922 8.234 24.672 1 97.44 290 VAL B N 1
ATOM 5664 C CA . VAL B 1 290 ? -18.125 8.586 25.844 1 97.44 290 VAL B CA 1
ATOM 5665 C C . VAL B 1 290 ? -18.656 7.863 27.062 1 97.44 290 VAL B C 1
ATOM 5667 O O . VAL B 1 290 ? -17.891 7.449 27.938 1 97.44 290 VAL B O 1
ATOM 5670 N N . LYS B 1 291 ? -19.953 7.645 27.094 1 96.69 291 LYS B N 1
ATOM 5671 C CA . LYS B 1 291 ? -20.578 6.957 28.219 1 96.69 291 LYS B CA 1
ATOM 5672 C C . LYS B 1 291 ? -20.266 5.465 28.188 1 96.69 291 LYS B C 1
ATOM 5674 O O . LYS B 1 291 ? -20.094 4.84 29.234 1 96.69 291 LYS B O 1
ATOM 5679 N N . LYS B 1 292 ? -20.094 4.938 27.078 1 95.62 292 LYS B N 1
ATOM 5680 C CA . LYS B 1 292 ? -20.016 3.49 26.906 1 95.62 292 LYS B CA 1
ATOM 5681 C C . LYS B 1 292 ? -18.562 3.008 27 1 95.62 292 LYS B C 1
ATOM 5683 O O . LYS B 1 292 ? -18.312 1.884 27.438 1 95.62 292 LYS B O 1
ATOM 5688 N N . TYR B 1 293 ? -17.641 3.812 26.672 1 96.88 293 TYR B N 1
ATOM 5689 C CA . TYR B 1 293 ? -16.266 3.33 26.547 1 96.88 293 TYR B CA 1
ATOM 5690 C C . TYR B 1 293 ? -15.336 4.059 27.516 1 96.88 293 TYR B C 1
ATOM 5692 O O . TYR B 1 293 ? -15.648 5.16 27.969 1 96.88 293 TYR B O 1
ATOM 5700 N N . GLN B 1 294 ? -14.172 3.395 27.734 1 95.5 294 GLN B N 1
ATOM 5701 C CA . GLN B 1 294 ? -13.18 3.979 28.625 1 95.5 294 GLN B CA 1
ATOM 5702 C C . GLN B 1 294 ? -12.18 4.836 27.844 1 95.5 294 GLN B C 1
ATOM 5704 O O . GLN B 1 294 ? -12.086 4.734 26.625 1 95.5 294 GLN B O 1
ATOM 5709 N N . ASP B 1 295 ? -11.414 5.676 28.562 1 94.81 295 ASP B N 1
ATOM 5710 C CA . ASP B 1 295 ? -10.508 6.648 27.953 1 94.81 295 ASP B CA 1
ATOM 5711 C C . ASP B 1 295 ? -9.508 5.965 27.031 1 94.81 295 ASP B C 1
ATOM 5713 O O . ASP B 1 295 ? -9.156 6.508 25.984 1 94.81 295 ASP B O 1
ATOM 5717 N N . GLU B 1 296 ? -9.086 4.723 27.375 1 94.12 296 GLU B N 1
ATOM 5718 C CA . GLU B 1 296 ? -8.086 3.996 26.609 1 94.12 296 GLU B CA 1
ATOM 5719 C C . GLU B 1 296 ? -8.594 3.689 25.203 1 94.12 296 GLU B C 1
ATOM 5721 O O . GLU B 1 296 ? -7.797 3.562 24.266 1 94.12 296 GLU B O 1
ATOM 5726 N N . GLN B 1 297 ? -9.867 3.709 25.094 1 95.44 297 GLN B N 1
ATOM 5727 C CA . GLN B 1 297 ? -10.461 3.322 23.812 1 95.44 297 GLN B CA 1
ATOM 5728 C C . GLN B 1 297 ? -10.883 4.547 23 1 95.44 297 GLN B C 1
ATOM 5730 O O . GLN B 1 297 ? -11.312 4.426 21.859 1 95.44 297 GLN B O 1
ATOM 5735 N N . LEU B 1 298 ? -10.711 5.754 23.578 1 96.5 298 LEU B N 1
ATOM 5736 C CA . LEU B 1 298 ? -11.32 6.934 22.969 1 96.5 298 LEU B CA 1
ATOM 5737 C C . LEU B 1 298 ? -10.281 7.773 22.25 1 96.5 298 LEU B C 1
ATOM 5739 O O . LEU B 1 298 ? -10.531 8.938 21.922 1 96.5 298 LEU B O 1
ATOM 5743 N N . ALA B 1 299 ? -9.156 7.164 21.969 1 95.5 299 ALA B N 1
ATOM 5744 C CA . ALA B 1 299 ? -8.047 7.895 21.359 1 95.5 299 ALA B CA 1
ATOM 5745 C C . ALA B 1 299 ? -8.453 8.5 20.016 1 95.5 299 ALA B C 1
ATOM 5747 O O . ALA B 1 299 ? -8.07 9.625 19.703 1 95.5 299 ALA B O 1
ATOM 5748 N N . LEU B 1 300 ? -9.281 7.828 19.328 1 96.19 300 LEU B N 1
ATOM 5749 C CA . LEU B 1 300 ? -9.688 8.258 18 1 96.19 300 LEU B CA 1
ATOM 5750 C C . LEU B 1 300 ? -10.781 9.32 18.078 1 96.19 300 LEU B C 1
ATOM 5752 O O . LEU B 1 300 ? -11.023 10.039 17.109 1 96.19 300 LEU B O 1
ATOM 5756 N N . LEU B 1 301 ? -11.414 9.43 19.172 1 97.88 301 LEU B N 1
ATOM 5757 C CA . LEU B 1 301 ? -12.578 10.297 19.297 1 97.88 301 LEU B CA 1
ATOM 5758 C C . LEU B 1 301 ? -12.164 11.719 19.672 1 97.88 301 LEU B C 1
ATOM 5760 O O . LEU B 1 301 ? -12.805 12.688 19.266 1 97.88 301 LEU B O 1
ATOM 5764 N N . TYR B 1 302 ? -11.078 11.852 20.375 1 96.81 302 TYR B N 1
ATOM 5765 C CA . TYR B 1 302 ? -10.68 13.125 20.969 1 96.81 302 TYR B CA 1
ATOM 5766 C C . TYR B 1 302 ? -10.5 14.188 19.875 1 96.81 302 TYR B C 1
ATOM 5768 O O . TYR B 1 302 ? -11.039 15.289 19.984 1 96.81 302 TYR B O 1
ATOM 5776 N N . PRO B 1 303 ? -9.828 13.836 18.844 1 95.81 303 PRO B N 1
ATOM 5777 C CA . PRO B 1 303 ? -9.68 14.852 17.797 1 95.81 303 PRO B CA 1
ATOM 5778 C C . PRO B 1 303 ? -11.023 15.305 17.219 1 95.81 303 PRO B C 1
ATOM 5780 O O . PRO B 1 303 ? -11.188 16.484 16.891 1 95.81 303 PRO B O 1
ATOM 5783 N N . GLU B 1 304 ? -11.922 14.445 17.125 1 96.25 304 GLU B N 1
ATOM 5784 C CA . GLU B 1 304 ? -13.227 14.797 16.578 1 96.25 304 GLU B CA 1
ATOM 5785 C C . GLU B 1 304 ? -14.023 15.664 17.562 1 96.25 304 GLU B C 1
ATOM 5787 O O . GLU B 1 304 ? -14.789 16.531 17.141 1 96.25 304 GLU B O 1
ATOM 5792 N N . LEU B 1 305 ? -13.789 15.406 18.797 1 96.38 305 LEU B N 1
ATOM 5793 C CA . LEU B 1 305 ? -14.469 16.203 19.812 1 96.38 305 LEU B CA 1
ATOM 5794 C C . LEU B 1 305 ? -14.008 17.656 19.766 1 96.38 305 LEU B C 1
ATOM 5796 O O . LEU B 1 305 ? -14.781 18.562 20.094 1 96.38 305 LEU B O 1
ATOM 5800 N N . THR B 1 306 ? -12.82 17.875 19.297 1 94.94 306 THR B N 1
ATOM 5801 C CA . THR B 1 306 ? -12.305 19.234 19.188 1 94.94 306 THR B CA 1
ATOM 5802 C C . THR B 1 306 ? -12.977 19.969 18.031 1 94.94 306 THR B C 1
ATOM 5804 O O . THR B 1 306 ? -13.023 21.203 18.031 1 94.94 306 THR B O 1
ATOM 5807 N N . ARG B 1 307 ? -13.484 19.219 17.156 1 94.31 307 ARG B N 1
ATOM 5808 C CA . ARG B 1 307 ? -14.133 19.812 15.992 1 94.31 307 ARG B CA 1
ATOM 5809 C C . ARG B 1 307 ? -15.625 20 16.234 1 94.31 307 ARG B C 1
ATOM 5811 O O . ARG B 1 307 ? -16.281 20.781 15.539 1 94.31 307 ARG B O 1
ATOM 5818 N N . LEU B 1 308 ? -16.094 19.344 17.203 1 94.5 308 LEU B N 1
ATOM 5819 C CA . LEU B 1 308 ? -17.516 19.312 17.484 1 94.5 308 LEU B CA 1
ATOM 5820 C C . LEU B 1 308 ? -17.969 20.609 18.172 1 94.5 308 LEU B C 1
ATOM 5822 O O . LEU B 1 308 ? -17.297 21.094 19.078 1 94.5 308 LEU B O 1
ATOM 5826 N N . GLN B 1 309 ? -19 21.203 17.641 1 91.44 309 GLN B N 1
ATOM 5827 C CA . GLN B 1 309 ? -19.625 22.344 18.297 1 91.44 309 GLN B CA 1
ATOM 5828 C C . GLN B 1 309 ? -20.609 21.891 19.375 1 91.44 309 GLN B C 1
ATOM 5830 O O . GLN B 1 309 ? -21.75 21.547 19.078 1 91.44 309 GLN B O 1
ATOM 5835 N N . VAL B 1 310 ? -20.078 21.844 20.547 1 89.81 310 VAL B N 1
ATOM 5836 C CA . VAL B 1 310 ? -20.859 21.344 21.672 1 89.81 310 VAL B CA 1
ATOM 5837 C C . VAL B 1 310 ? -21.469 22.5 22.438 1 89.81 310 VAL B C 1
ATOM 5839 O O . VAL B 1 310 ? -20.781 23.469 22.766 1 89.81 310 VAL B O 1
ATOM 5842 N N . ASP B 1 311 ? -22.734 22.297 22.719 1 83.94 311 ASP B N 1
ATOM 5843 C CA . ASP B 1 311 ? -23.406 23.25 23.609 1 83.94 311 ASP B CA 1
ATOM 5844 C C . ASP B 1 311 ? -23.016 23.016 25.062 1 83.94 311 ASP B C 1
ATOM 5846 O O . ASP B 1 311 ? -23 21.859 25.516 1 83.94 311 ASP B O 1
ATOM 5850 N N . GLU B 1 312 ? -22.703 24.094 25.812 1 83.56 312 GLU B N 1
ATOM 5851 C CA . GLU B 1 312 ? -22.297 23.969 27.203 1 83.56 312 GLU B CA 1
ATOM 5852 C C . GLU B 1 312 ? -23.406 23.375 28.062 1 83.56 312 GLU B C 1
ATOM 5854 O O . GLU B 1 312 ? -23.141 22.797 29.109 1 83.56 312 GLU B O 1
ATOM 5859 N N . GLU B 1 313 ? -24.562 23.562 27.562 1 87.38 313 GLU B N 1
ATOM 5860 C CA . GLU B 1 313 ? -25.703 23.047 28.328 1 87.38 313 GLU B CA 1
ATOM 5861 C C . GLU B 1 313 ? -25.953 21.578 28 1 87.38 313 GLU B C 1
ATOM 5863 O O . GLU B 1 313 ? -26.719 20.906 28.703 1 87.38 313 GLU B O 1
ATOM 5868 N N . HIS B 1 314 ? -25.25 21.172 27.031 1 89.56 314 HIS B N 1
ATOM 5869 C CA . HIS B 1 314 ? -25.484 19.797 26.609 1 89.56 314 HIS B CA 1
ATOM 5870 C C . HIS B 1 314 ? -24.844 18.812 27.594 1 89.56 314 HIS B C 1
ATOM 5872 O O . HIS B 1 314 ? -23.812 19.109 28.203 1 89.56 314 HIS B O 1
ATOM 5878 N N . LYS B 1 315 ? -25.406 17.672 27.6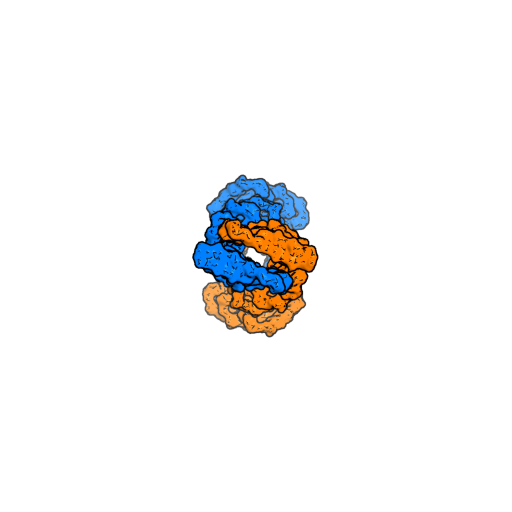88 1 95.38 315 LYS B N 1
ATOM 5879 C CA . LYS B 1 315 ? -24.969 16.641 28.625 1 95.38 315 LYS B CA 1
ATOM 5880 C C . LYS B 1 315 ? -23.547 16.188 28.312 1 95.38 315 LYS B C 1
ATOM 5882 O O . LYS B 1 315 ? -22.797 15.812 29.219 1 95.38 315 LYS B O 1
ATOM 5887 N N . LEU B 1 316 ? -23.25 16.25 27.062 1 96.44 316 LEU B N 1
ATOM 5888 C CA . LEU B 1 316 ? -21.922 15.828 26.656 1 96.44 316 LEU B CA 1
ATOM 5889 C C . LEU B 1 316 ? -20.844 16.641 27.359 1 96.44 316 LEU B C 1
ATOM 5891 O O . LEU B 1 316 ? -19.875 16.078 27.859 1 96.44 316 LEU B O 1
ATOM 5895 N N . PHE B 1 317 ? -21.031 17.938 27.5 1 95.94 317 PHE B N 1
ATOM 5896 C CA . PHE B 1 317 ? -20.062 18.812 28.141 1 95.94 317 PHE B CA 1
ATOM 5897 C C . PHE B 1 317 ? -19.906 18.453 29.625 1 95.94 317 PHE B C 1
ATOM 5899 O O . PHE B 1 317 ? -18.781 18.344 30.125 1 95.94 317 PHE B O 1
ATOM 5906 N N . LYS B 1 318 ? -20.953 18.188 30.219 1 95.56 318 LYS B N 1
ATOM 5907 C CA . LYS B 1 318 ? -20.938 17.828 31.641 1 95.56 318 LYS B CA 1
ATOM 5908 C C . LYS B 1 318 ? -20.203 16.516 31.859 1 95.56 318 LYS B C 1
ATOM 5910 O O . LYS B 1 318 ? -19.438 16.391 32.812 1 95.56 318 LYS B O 1
ATOM 5915 N N . VAL B 1 319 ? -20.5 15.648 31.047 1 96.75 319 VAL B N 1
ATOM 5916 C CA . VAL B 1 319 ? -19.875 14.344 31.172 1 96.75 319 VAL B CA 1
ATOM 5917 C C . VAL B 1 319 ? -18.359 14.477 30.953 1 96.75 319 VAL B C 1
ATOM 5919 O O . VAL B 1 319 ? -17.578 13.859 31.672 1 96.75 319 VAL B O 1
ATOM 5922 N N . LEU B 1 320 ? -17.969 15.234 29.969 1 96.88 320 LEU B N 1
ATOM 5923 C CA . LEU B 1 320 ? -16.547 15.445 29.688 1 96.88 320 LEU B CA 1
ATOM 5924 C C . LEU B 1 320 ? -15.844 16.125 30.859 1 96.88 320 LEU B C 1
ATOM 5926 O O . LEU B 1 320 ? -14.719 15.75 31.203 1 96.88 320 LEU B O 1
ATOM 5930 N N . LEU B 1 321 ? -16.516 17.078 31.469 1 96.06 321 LEU B N 1
ATOM 5931 C CA . LEU B 1 321 ? -15.961 17.766 32.625 1 96.06 321 LEU B CA 1
ATOM 5932 C C . LEU B 1 321 ? -15.742 16.797 33.781 1 96.06 321 LEU B C 1
ATOM 5934 O O . LEU B 1 321 ? -14.688 16.812 34.438 1 96.06 321 LEU B O 1
ATOM 5938 N N . LYS B 1 322 ? -16.703 16.016 33.969 1 95.81 322 LYS B N 1
ATOM 5939 C CA . LYS B 1 322 ? -16.625 15.039 35.031 1 95.81 322 LYS B CA 1
ATOM 5940 C C . LYS B 1 322 ? -15.5 14.031 34.781 1 95.81 322 LYS B C 1
ATOM 5942 O O . LYS B 1 322 ? -14.734 13.711 35.688 1 95.81 322 LYS B O 1
ATOM 5947 N N . ARG B 1 323 ? -15.375 13.586 33.625 1 95.75 323 ARG B N 1
ATOM 5948 C CA . ARG B 1 323 ? -14.352 12.609 33.281 1 95.75 323 ARG B CA 1
ATOM 5949 C C . ARG B 1 323 ? -12.961 13.219 33.344 1 95.75 323 ARG B C 1
ATOM 5951 O O . ARG B 1 323 ? -12 12.547 33.75 1 95.75 323 ARG B O 1
ATOM 5958 N N . ASN B 1 324 ? -12.891 14.43 32.938 1 95.75 324 ASN B N 1
ATOM 5959 C CA . ASN B 1 324 ? -11.617 15.133 33.031 1 95.75 324 ASN B CA 1
ATOM 5960 C C . ASN B 1 324 ? -11.102 15.18 34.469 1 95.75 324 ASN B C 1
ATOM 5962 O O . ASN B 1 324 ? -9.914 14.961 34.719 1 95.75 324 ASN B O 1
ATOM 5966 N N . SER B 1 325 ? -11.945 15.398 35.406 1 94.69 325 SER B N 1
ATOM 5967 C CA . SER B 1 325 ? -11.57 15.516 36.812 1 94.69 325 SER B CA 1
ATOM 5968 C C . SER B 1 325 ? -11.062 14.188 37.344 1 94.69 325 SER B C 1
ATOM 5970 O O . SER B 1 325 ? -10.281 14.164 38.312 1 94.69 325 SER B O 1
ATOM 5972 N N . LYS B 1 326 ? -11.391 13.109 36.688 1 93.62 326 LYS B N 1
ATOM 5973 C CA . LYS B 1 326 ? -11.039 11.781 37.188 1 93.62 326 LYS B CA 1
ATOM 5974 C C . LYS B 1 326 ? -10.055 11.086 36.25 1 93.62 326 LYS B C 1
ATOM 5976 O O . LYS B 1 326 ? -9.641 9.953 36.5 1 93.62 326 LYS B O 1
ATOM 5981 N N . ALA B 1 327 ? -9.719 11.773 35.281 1 92 327 ALA B N 1
ATOM 5982 C CA . ALA B 1 327 ? -8.93 11.133 34.219 1 92 327 ALA B CA 1
ATOM 5983 C C . ALA B 1 327 ? -7.488 10.898 34.688 1 92 327 ALA B C 1
ATOM 5985 O O . ALA B 1 327 ? -6.945 11.688 35.469 1 92 327 ALA B O 1
ATOM 5986 N N . GLU B 1 328 ? -6.938 9.781 34.25 1 93.25 328 GLU B N 1
ATOM 5987 C CA . GLU B 1 328 ? -5.508 9.547 34.438 1 93.25 328 GLU B CA 1
ATOM 5988 C C . GLU B 1 328 ? -4.684 10.641 33.75 1 93.25 328 GLU B C 1
ATOM 5990 O O . GLU B 1 328 ? -5.129 11.258 32.781 1 93.25 328 GLU B O 1
ATOM 5995 N N . GLU B 1 329 ? -3.445 10.852 34.156 1 90.56 329 GLU B N 1
ATOM 5996 C CA . GLU B 1 329 ? -2.562 11.914 33.688 1 90.56 329 GLU B CA 1
ATOM 5997 C C . GLU B 1 329 ? -2.307 11.789 32.188 1 90.56 329 GLU B C 1
ATOM 5999 O O . GLU B 1 329 ? -2.219 12.789 31.469 1 90.56 329 GLU B O 1
ATOM 6004 N N . ARG B 1 330 ? -2.215 10.594 31.75 1 91.25 330 ARG B N 1
ATOM 6005 C CA . ARG B 1 330 ? -1.856 10.367 30.359 1 91.25 330 ARG B CA 1
ATOM 6006 C C . ARG B 1 330 ? -2.951 10.859 29.422 1 91.25 330 ARG B C 1
ATOM 6008 O O . ARG B 1 330 ? -2.705 11.086 28.234 1 91.25 330 ARG B O 1
ATOM 6015 N N . TYR B 1 331 ? -4.191 11.086 29.969 1 93.38 331 TYR B N 1
ATOM 6016 C CA . TYR B 1 331 ? -5.297 11.531 29.125 1 93.38 331 TYR B CA 1
ATOM 6017 C C . TYR B 1 331 ? -5.645 12.992 29.406 1 93.38 331 TYR B C 1
ATOM 6019 O O . TYR B 1 331 ? -6.535 13.562 28.781 1 93.38 331 TYR B O 1
ATOM 6027 N N . SER B 1 332 ? -4.977 13.57 30.281 1 94.12 332 SER B N 1
ATOM 6028 C CA . SER B 1 332 ? -5.285 14.914 30.75 1 94.12 332 SER B CA 1
ATOM 6029 C C . SER B 1 332 ? -5.188 15.93 29.625 1 94.12 332 SER B C 1
ATOM 6031 O O . SER B 1 332 ? -6.016 16.844 29.516 1 94.12 332 SER B O 1
ATOM 6033 N N . ASP B 1 333 ? -4.223 15.766 28.781 1 95.69 333 ASP B N 1
ATOM 6034 C CA . ASP B 1 333 ? -4.023 16.719 27.703 1 95.69 333 ASP B CA 1
ATOM 6035 C C . ASP B 1 333 ? -5.121 16.594 26.641 1 95.69 333 ASP B C 1
ATOM 6037 O O . ASP B 1 333 ? -5.531 17.578 26.047 1 95.69 333 ASP B O 1
ATOM 6041 N N . ASP B 1 334 ? -5.605 15.398 26.484 1 96.62 334 ASP B N 1
ATOM 6042 C CA . ASP B 1 334 ? -6.707 15.203 25.547 1 96.62 334 ASP B CA 1
ATOM 6043 C C . ASP B 1 334 ? -7.973 15.906 26.031 1 96.62 334 ASP B C 1
ATOM 6045 O O . ASP B 1 334 ? -8.648 16.578 25.25 1 96.62 334 ASP B O 1
ATOM 6049 N N . TYR B 1 335 ? -8.211 15.773 27.266 1 97 335 TYR B N 1
ATOM 6050 C CA . TYR B 1 335 ? -9.367 16.438 27.844 1 97 335 TYR B CA 1
ATOM 6051 C C . TYR B 1 335 ? -9.188 17.953 27.844 1 97 335 TYR B C 1
ATOM 6053 O O . TYR B 1 335 ? -10.125 18.703 27.531 1 97 335 TYR B O 1
ATOM 6061 N N . ALA B 1 336 ? -7.988 18.344 28.156 1 97 336 ALA B N 1
ATOM 6062 C CA . ALA B 1 336 ? -7.703 19.766 28.172 1 97 336 ALA B CA 1
ATOM 6063 C C . ALA B 1 336 ? -7.965 20.391 26.797 1 97 336 ALA B C 1
ATOM 6065 O O . ALA B 1 336 ? -8.578 21.453 26.703 1 97 336 ALA B O 1
ATOM 6066 N N . ARG B 1 337 ? -7.543 19.719 25.828 1 97.25 337 ARG B N 1
ATOM 6067 C CA . ARG B 1 337 ? -7.738 20.203 24.453 1 97.25 337 ARG B CA 1
ATOM 6068 C C . ARG B 1 337 ? -9.227 20.312 24.125 1 97.25 337 ARG B C 1
ATOM 6070 O O . ARG B 1 337 ? -9.688 21.375 23.688 1 97.25 337 ARG B O 1
ATOM 6077 N N . VAL B 1 338 ? -9.93 19.297 24.406 1 97 338 VAL B N 1
ATOM 6078 C CA . VAL B 1 338 ? -11.352 19.25 24.078 1 97 338 VAL B CA 1
ATOM 6079 C C . VAL B 1 338 ? -12.109 20.328 24.844 1 97 338 VAL B C 1
ATOM 6081 O O . VAL B 1 338 ? -12.859 21.109 24.25 1 97 338 VAL B O 1
ATOM 6084 N N . LEU B 1 339 ? -11.867 20.422 26.109 1 96.88 339 LEU B N 1
ATOM 6085 C CA . LEU B 1 339 ? -12.586 21.375 26.953 1 96.88 339 LEU B CA 1
ATOM 6086 C C . LEU B 1 339 ? -12.172 22.797 26.641 1 96.88 339 LEU B C 1
ATOM 6088 O O . LEU B 1 339 ? -13.008 23.719 26.656 1 96.88 339 LEU B O 1
ATOM 6092 N N . GLY B 1 340 ? -10.891 22.984 26.344 1 96.69 340 GLY B N 1
ATOM 6093 C CA . GLY B 1 340 ? -10.438 24.297 25.906 1 96.69 340 GLY B CA 1
ATOM 6094 C C . GLY B 1 340 ? -11.164 24.797 24.672 1 96.69 340 GLY B C 1
ATOM 6095 O O . GLY B 1 340 ? -11.602 25.953 24.641 1 96.69 340 GLY B O 1
ATOM 6096 N N . TYR B 1 341 ? -11.312 23.938 23.734 1 96.06 341 TYR B N 1
ATOM 6097 C CA . TYR B 1 341 ? -11.977 24.281 22.484 1 96.06 341 TYR B CA 1
ATOM 6098 C C . TYR B 1 341 ? -13.453 24.609 22.719 1 96.06 341 TYR B C 1
ATOM 6100 O O . TYR B 1 341 ? -13.977 25.594 22.203 1 96.06 341 TYR B O 1
ATOM 6108 N N . ILE B 1 342 ? -14.086 23.828 23.578 1 94.81 342 ILE B N 1
ATOM 6109 C CA . ILE B 1 342 ? -15.508 24.016 23.859 1 94.81 342 ILE B CA 1
ATOM 6110 C C . ILE B 1 342 ? -15.727 25.344 24.562 1 94.81 342 ILE B C 1
ATOM 6112 O O . ILE B 1 342 ? -16.594 26.141 24.172 1 94.81 342 ILE B O 1
ATOM 6116 N N . HIS B 1 343 ? -14.922 25.625 25.531 1 95.12 343 HIS B N 1
ATOM 6117 C CA . HIS B 1 343 ? -15.031 26.875 26.266 1 95.12 343 HIS B CA 1
ATOM 6118 C C . HIS B 1 343 ? -14.781 28.078 25.359 1 95.12 343 HIS B C 1
ATOM 6120 O O . HIS B 1 343 ? -15.477 29.094 25.453 1 95.12 343 HIS B O 1
ATOM 6126 N N . THR B 1 344 ? -13.82 27.906 24.5 1 94.75 344 THR B N 1
ATOM 6127 C CA . THR B 1 344 ? -13.484 29 23.594 1 94.75 344 THR B CA 1
ATOM 6128 C C . THR B 1 344 ? -14.656 29.297 22.656 1 94.75 344 THR B C 1
ATOM 6130 O O . THR B 1 344 ? -15.023 30.469 22.484 1 94.75 344 THR B O 1
ATOM 6133 N N . ARG B 1 345 ? -15.297 28.359 22.141 1 92.44 345 ARG B N 1
ATOM 6134 C CA . ARG B 1 345 ? -16.406 28.531 21.203 1 92.44 345 ARG B CA 1
ATOM 6135 C C . ARG B 1 345 ? -17.641 29.094 21.922 1 92.44 345 ARG B C 1
ATOM 6137 O O . ARG B 1 345 ? -18.422 29.812 21.312 1 92.44 345 ARG B O 1
ATOM 6144 N N . ALA B 1 346 ? -17.719 28.797 23.188 1 91.44 346 ALA B N 1
ATOM 6145 C CA . ALA B 1 346 ? -18.828 29.281 24 1 91.44 346 ALA B CA 1
ATOM 6146 C C . ALA B 1 346 ? -18.578 30.703 24.484 1 91.44 346 ALA B C 1
ATOM 6148 O O . ALA B 1 346 ? -19.453 31.328 25.078 1 91.44 346 ALA B O 1
ATOM 6149 N N . GLY B 1 347 ? -17.359 31.188 24.281 1 91.12 347 GLY B N 1
ATOM 6150 C CA . GLY B 1 347 ? -17.016 32.531 24.672 1 91.12 347 GLY B CA 1
ATOM 6151 C C . GLY B 1 347 ? -16.547 32.625 26.109 1 91.12 347 GLY B C 1
ATOM 6152 O O . GLY B 1 347 ? -16.422 33.75 26.656 1 91.12 347 GLY B O 1
ATOM 6153 N N . ASN B 1 348 ? -16.297 31.516 26.734 1 93.94 348 ASN B N 1
ATOM 6154 C CA . ASN B 1 348 ? -15.758 31.484 28.094 1 93.94 348 ASN B CA 1
ATOM 6155 C C . ASN B 1 348 ? -14.234 31.438 28.109 1 93.94 348 ASN B C 1
ATOM 6157 O O . ASN B 1 348 ? -13.641 30.438 28.484 1 93.94 348 ASN B O 1
ATOM 6161 N N . PHE B 1 349 ? -13.641 32.531 27.891 1 96.12 349 PHE B N 1
ATOM 6162 C CA . PHE B 1 349 ? -12.211 32.594 27.625 1 96.12 349 PHE B CA 1
ATOM 6163 C C . PHE B 1 349 ? -11.414 32.406 28.906 1 96.12 349 PHE B C 1
ATOM 6165 O O . PHE B 1 349 ? -10.367 31.734 28.891 1 96.12 349 PHE B O 1
ATOM 6172 N N . ASP B 1 350 ? -11.914 32.906 29.969 1 96.44 350 ASP B N 1
ATOM 6173 C CA . ASP B 1 350 ? -11.219 32.781 31.25 1 96.44 350 ASP B CA 1
ATOM 6174 C C . ASP B 1 350 ? -11.148 31.312 31.672 1 96.44 350 ASP B C 1
ATOM 6176 O O . ASP B 1 350 ? -10.164 30.875 32.281 1 96.44 350 ASP B O 1
ATOM 6180 N N . LYS B 1 351 ? -12.164 30.641 31.297 1 96.12 351 LYS B N 1
ATOM 6181 C CA . LYS B 1 351 ? -12.195 29.219 31.625 1 96.12 351 LYS B CA 1
ATOM 6182 C C . LYS B 1 351 ? -11.352 28.406 30.641 1 96.12 351 LYS B C 1
ATOM 6184 O O . LYS B 1 351 ? -10.836 27.344 31 1 96.12 351 LYS B O 1
ATOM 6189 N N . ALA B 1 352 ? -11.234 28.828 29.453 1 96.94 352 ALA B N 1
ATOM 6190 C CA . ALA B 1 352 ? -10.5 28.125 28.391 1 96.94 352 ALA B CA 1
ATOM 6191 C C . ALA B 1 352 ? -8.992 28.25 28.594 1 96.94 352 ALA B C 1
ATOM 6193 O O . ALA B 1 352 ? -8.242 27.312 28.344 1 96.94 352 ALA B O 1
ATOM 6194 N N . LYS B 1 353 ? -8.562 29.359 29.094 1 97.31 353 LYS B N 1
ATOM 6195 C CA . LYS B 1 353 ? -7.16 29.75 29.156 1 97.31 353 LYS B CA 1
ATOM 6196 C C . LYS B 1 353 ? -6.324 28.703 29.891 1 97.31 353 LYS B C 1
ATOM 6198 O O . LYS B 1 353 ? -5.301 28.25 29.375 1 97.31 353 LYS B O 1
ATOM 6203 N N . PRO B 1 354 ? -6.77 28.25 31.062 1 97.06 354 PRO B N 1
ATOM 6204 C CA . PRO B 1 354 ? -5.934 27.281 31.797 1 97.06 354 PRO B CA 1
ATOM 6205 C C . PRO B 1 354 ? -5.688 26 31 1 97.06 354 PRO B C 1
ATOM 6207 O O . PRO B 1 354 ? -4.629 25.375 31.125 1 97.06 354 PRO B O 1
ATOM 6210 N N . TYR B 1 355 ? -6.586 25.594 30.219 1 97.12 355 TYR B N 1
ATOM 6211 C CA . TYR B 1 355 ? -6.438 24.375 29.438 1 97.12 355 TYR B CA 1
ATOM 6212 C C . TYR B 1 355 ? -5.348 24.531 28.391 1 97.12 355 TYR B C 1
ATOM 6214 O O . TYR B 1 355 ? -4.535 23.625 28.188 1 97.12 355 TYR B O 1
ATOM 6222 N N . PHE B 1 356 ? -5.297 25.641 27.75 1 96.94 356 PHE B N 1
ATOM 6223 C CA . PHE B 1 356 ? -4.289 25.875 26.734 1 96.94 356 PHE B CA 1
ATOM 6224 C C . PHE B 1 356 ? -2.912 26.062 27.359 1 96.94 356 PHE B C 1
ATOM 6226 O O . PHE B 1 356 ? -1.899 25.672 26.781 1 96.94 356 PHE B O 1
ATOM 6233 N N . VAL B 1 357 ? -2.893 26.703 28.516 1 96.75 357 VAL B N 1
ATOM 6234 C CA . VAL B 1 357 ? -1.636 26.844 29.25 1 96.75 357 VAL B CA 1
ATOM 6235 C C . VAL B 1 357 ? -1.073 25.469 29.578 1 96.75 357 VAL B C 1
ATOM 6237 O O . VAL B 1 357 ? 0.127 25.219 29.422 1 96.75 357 VAL B O 1
ATOM 6240 N N . GLN B 1 358 ? -1.93 24.578 29.969 1 95.88 358 GLN B N 1
ATOM 6241 C CA . GLN B 1 358 ? -1.519 23.203 30.234 1 95.88 358 GLN B CA 1
ATOM 6242 C C . GLN B 1 358 ? -0.903 22.547 29 1 95.88 358 GLN B C 1
ATOM 6244 O O . GLN B 1 358 ? 0.15 21.922 29.094 1 95.88 358 GLN B O 1
ATOM 6249 N N . LEU B 1 359 ? -1.572 22.672 27.875 1 96 359 LEU B N 1
ATOM 6250 C CA . LEU B 1 359 ? -1.082 22.062 26.641 1 96 359 LEU B CA 1
ATOM 6251 C C . LEU B 1 359 ? 0.291 22.625 26.281 1 96 359 LEU B C 1
ATOM 6253 O O . LEU B 1 359 ? 1.158 21.891 25.797 1 96 359 LEU B O 1
ATOM 6257 N N . LEU B 1 360 ? 0.471 23.891 26.5 1 94.06 360 LEU B N 1
ATOM 6258 C CA . LEU B 1 360 ? 1.744 24.531 26.203 1 94.06 360 LEU B CA 1
ATOM 6259 C C . LEU B 1 360 ? 2.84 24.031 27.141 1 94.06 360 LEU B C 1
ATOM 6261 O O . LEU B 1 360 ? 3.947 23.734 26.688 1 94.06 360 LEU B O 1
ATOM 6265 N N . GLU B 1 361 ? 2.537 23.969 28.391 1 93.5 361 GLU B N 1
ATOM 6266 C CA . GLU B 1 361 ? 3.498 23.531 29.406 1 93.5 361 GLU B CA 1
ATOM 6267 C C . GLU B 1 361 ? 3.922 22.078 29.172 1 93.5 361 GLU B C 1
ATOM 6269 O O . GLU B 1 361 ? 5.082 21.734 29.406 1 93.5 361 GLU B O 1
ATOM 6274 N N . HIS B 1 362 ? 2.98 21.281 28.797 1 94.69 362 HIS B N 1
ATOM 6275 C CA . HIS B 1 362 ? 3.26 19.859 28.578 1 94.69 362 HIS B CA 1
ATOM 6276 C C . HIS B 1 362 ? 3.867 19.625 27.203 1 94.69 362 HIS B C 1
ATOM 6278 O O . HIS B 1 362 ? 4.113 18.469 26.828 1 94.69 362 HIS B O 1
ATOM 6284 N N . LYS B 1 363 ? 4.035 20.688 26.344 1 90.69 363 LYS B N 1
ATOM 6285 C CA . LYS B 1 363 ? 4.613 20.609 25 1 90.69 363 LYS B CA 1
ATOM 6286 C C . LYS B 1 363 ? 3.762 19.734 24.078 1 90.69 363 LYS B C 1
ATOM 6288 O O . LYS B 1 363 ? 4.293 18.922 23.328 1 90.69 363 LYS B O 1
ATOM 6293 N N . GLU B 1 364 ? 2.451 19.844 24.25 1 91.44 364 GLU B N 1
ATOM 6294 C CA . GLU B 1 364 ? 1.501 19.062 23.453 1 91.44 364 GLU B CA 1
ATOM 6295 C C . GLU B 1 364 ? 0.647 19.984 22.562 1 91.44 364 GLU B C 1
ATOM 6297 O O . GLU B 1 364 ? -0.324 19.531 21.953 1 91.44 364 GLU B O 1
ATOM 6302 N N . CYS B 1 365 ? 1.083 21.172 22.5 1 90.75 365 CYS B N 1
ATOM 6303 C CA . CYS B 1 365 ? 0.309 22.172 21.766 1 90.75 365 CYS B CA 1
ATOM 6304 C C . CYS B 1 365 ? 0.603 22.094 20.266 1 90.75 365 CYS B C 1
ATOM 6306 O O . CYS B 1 365 ? 1.729 22.359 19.844 1 90.75 365 CYS B O 1
ATOM 6308 N N . VAL B 1 366 ? -0.452 21.781 19.531 1 91.5 366 VAL B N 1
ATOM 6309 C CA . VAL B 1 366 ? -0.293 21.688 18.078 1 91.5 366 VAL B CA 1
ATOM 6310 C C . VAL B 1 366 ? -0.711 23.016 17.438 1 91.5 366 VAL B C 1
ATOM 6312 O O . VAL B 1 366 ? -1.193 23.922 18.125 1 91.5 366 VAL B O 1
ATOM 6315 N N . ALA B 1 367 ? -0.562 23.125 16.141 1 90.38 367 ALA B N 1
ATOM 6316 C CA . ALA B 1 367 ? -0.762 24.375 15.43 1 90.38 367 ALA B CA 1
ATOM 6317 C C . ALA B 1 367 ? -2.172 24.922 15.648 1 90.38 367 ALA B C 1
ATOM 6319 O O . ALA B 1 367 ? -2.352 26.094 15.969 1 90.38 367 ALA B O 1
ATOM 6320 N N . LYS B 1 368 ? -3.125 24.078 15.5 1 92.62 368 LYS B N 1
ATOM 6321 C CA . LYS B 1 368 ? -4.508 24.516 15.672 1 92.62 368 LYS B CA 1
ATOM 6322 C C . LYS B 1 368 ? -4.777 24.938 17.109 1 92.62 368 LYS B C 1
ATOM 6324 O O . LYS B 1 368 ? -5.535 25.891 17.344 1 92.62 368 LYS B O 1
ATOM 6329 N N . ASP B 1 369 ? -4.117 24.25 18.062 1 94.88 369 ASP B N 1
ATOM 6330 C CA . ASP B 1 369 ? -4.234 24.641 19.453 1 94.88 369 ASP B CA 1
ATOM 6331 C C . ASP B 1 369 ? -3.725 26.062 19.672 1 94.88 369 ASP B C 1
ATOM 6333 O O . ASP B 1 369 ? -4.328 26.828 20.422 1 94.88 369 ASP B O 1
ATOM 6337 N N . ARG B 1 370 ? -2.654 26.344 19 1 94.12 370 ARG B N 1
ATOM 6338 C CA . ARG B 1 370 ? -2.027 27.641 19.188 1 94.12 370 ARG B CA 1
ATOM 6339 C C . ARG B 1 370 ? -2.895 28.766 18.594 1 94.12 370 ARG B C 1
ATOM 6341 O O . ARG B 1 370 ? -2.93 29.875 19.125 1 94.12 370 ARG B O 1
ATOM 6348 N N . ILE B 1 371 ? -3.555 28.453 17.547 1 92.56 371 ILE B N 1
ATOM 6349 C CA . ILE B 1 371 ? -4.5 29.422 17 1 92.56 371 ILE B CA 1
ATOM 6350 C C . ILE B 1 371 ? -5.574 29.75 18.031 1 92.56 371 ILE B C 1
ATOM 6352 O O . ILE B 1 371 ? -5.84 30.922 18.312 1 92.56 371 ILE B O 1
ATOM 6356 N N . MET B 1 372 ? -6.09 28.703 18.641 1 94.44 372 MET B N 1
ATOM 6357 C CA . MET B 1 372 ? -7.141 28.875 19.641 1 94.44 372 MET B CA 1
ATOM 6358 C C . MET B 1 372 ? -6.605 29.578 20.875 1 94.44 372 MET B C 1
ATOM 6360 O O . MET B 1 372 ? -7.254 30.469 21.422 1 94.44 372 MET B O 1
ATOM 6364 N N . ALA B 1 373 ? -5.457 29.156 21.266 1 95.5 373 ALA B N 1
ATOM 6365 C CA . ALA B 1 373 ? -4.832 29.703 22.469 1 95.5 373 ALA B CA 1
ATOM 6366 C C . ALA B 1 373 ? -4.523 31.188 22.281 1 95.5 373 ALA B C 1
ATOM 6368 O O . ALA B 1 373 ? -4.684 31.984 23.219 1 95.5 373 ALA B O 1
ATOM 6369 N N . LEU B 1 374 ? -4.074 31.5 21.141 1 93.69 374 LEU B N 1
ATOM 6370 C CA . LEU B 1 374 ? -3.779 32.906 20.844 1 93.69 374 LEU B CA 1
ATOM 6371 C C . LEU B 1 374 ? -5.047 33.75 20.891 1 93.69 374 LEU B C 1
ATOM 6373 O O . LEU B 1 374 ? -5.035 34.875 21.422 1 93.69 374 LEU B O 1
ATOM 6377 N N . TYR B 1 375 ? -6.082 33.281 20.328 1 94.12 375 TYR B N 1
ATOM 6378 C CA . TYR B 1 375 ? -7.371 33.969 20.375 1 94.12 375 TYR B CA 1
ATOM 6379 C C . TYR B 1 375 ? -7.824 34.156 21.828 1 94.12 375 TYR B C 1
ATOM 6381 O O . TYR B 1 375 ? -8.258 35.25 22.188 1 94.12 375 TYR B O 1
ATOM 6389 N N . VAL B 1 376 ? -7.672 33.156 22.625 1 95.75 376 VAL B N 1
ATOM 6390 C CA . VAL B 1 376 ? -8.039 33.219 24.031 1 95.75 376 VAL B CA 1
ATOM 6391 C C . VAL B 1 376 ? -7.164 34.219 24.766 1 95.75 376 VAL B C 1
ATOM 6393 O O . VAL B 1 376 ? -7.66 35.031 25.562 1 95.75 376 VAL B O 1
ATOM 6396 N N . ALA B 1 377 ? -5.914 34.219 24.484 1 95.5 377 ALA B N 1
ATOM 6397 C CA . ALA B 1 377 ? -4.977 35.156 25.125 1 95.5 377 ALA B CA 1
ATOM 6398 C C . ALA B 1 377 ? -5.332 36.594 24.797 1 95.5 377 ALA B C 1
ATOM 6400 O O . ALA B 1 377 ? -5.258 37.469 25.656 1 95.5 377 ALA B O 1
ATOM 6401 N N . GLU B 1 378 ? -5.711 36.812 23.609 1 92.31 378 GLU B N 1
ATOM 6402 C CA . GLU B 1 378 ? -6.086 38.156 23.188 1 92.31 378 GLU B CA 1
ATOM 6403 C C . GLU B 1 378 ? -7.379 38.625 23.844 1 92.31 378 GLU B C 1
ATOM 6405 O O . GLU B 1 378 ? -7.488 39.75 24.297 1 92.31 378 GLU B O 1
ATOM 6410 N N . GLN B 1 379 ? -8.266 37.688 23.938 1 92.88 379 GLN B N 1
ATOM 6411 C CA . GLN B 1 379 ? -9.555 38 24.547 1 92.88 379 GLN B CA 1
ATOM 6412 C C . GLN B 1 379 ? -9.422 38.219 26.047 1 92.88 379 GLN B C 1
ATOM 6414 O O . GLN B 1 379 ? -10.18 39 26.641 1 92.88 379 GLN B O 1
ATOM 6419 N N . THR B 1 380 ? -8.453 37.625 26.625 1 94.81 380 THR B N 1
ATOM 6420 C CA . THR B 1 380 ? -8.242 37.781 28.062 1 94.81 380 THR B CA 1
ATOM 6421 C C . THR B 1 380 ? -7.152 38.812 28.359 1 94.81 380 THR B C 1
ATOM 6423 O O . THR B 1 380 ? -6.723 38.938 29.5 1 94.81 380 THR B O 1
ATOM 6426 N N . HIS B 1 381 ? -6.562 39.406 27.312 1 93.75 381 HIS B N 1
ATOM 6427 C CA . HIS B 1 381 ? -5.535 40.438 27.406 1 93.75 381 HIS B CA 1
ATOM 6428 C C . HIS B 1 381 ? -4.285 39.906 28.109 1 93.75 381 HIS B C 1
ATOM 6430 O O . HIS B 1 381 ? -3.66 40.625 28.891 1 93.75 381 HIS B O 1
ATOM 6436 N N . ASP B 1 382 ? -4.117 38.719 27.938 1 94.19 382 ASP B N 1
ATOM 6437 C CA . ASP B 1 382 ? -2.896 38.125 28.453 1 94.19 382 ASP B CA 1
ATOM 6438 C C . ASP B 1 382 ? -1.748 38.25 27.453 1 94.19 382 ASP B C 1
ATOM 6440 O O . ASP B 1 382 ? -1.479 37.344 26.672 1 94.19 382 ASP B O 1
ATOM 6444 N N . VAL B 1 383 ? -0.984 39.219 27.547 1 92.12 383 VAL B N 1
ATOM 6445 C CA . VAL B 1 383 ? 0.052 39.594 26.578 1 92.12 383 VAL B CA 1
ATOM 6446 C C . VAL B 1 383 ? 1.207 38.594 26.672 1 92.12 383 VAL B C 1
ATOM 6448 O O . VAL B 1 383 ? 1.812 38.25 25.641 1 92.12 383 VAL B O 1
ATOM 6451 N N . GLU B 1 384 ? 1.452 38.25 27.844 1 93.19 384 GLU B N 1
ATOM 6452 C CA . GLU B 1 384 ? 2.553 37.312 28.031 1 93.19 384 GLU B CA 1
ATOM 6453 C C . GLU B 1 384 ? 2.277 35.969 27.312 1 93.19 384 GLU B C 1
ATOM 6455 O O . GLU B 1 384 ? 3.146 35.438 26.609 1 93.19 384 GLU B O 1
ATOM 6460 N N . LEU B 1 385 ? 1.16 35.469 27.547 1 93.81 385 LEU B N 1
ATOM 6461 C CA . LEU B 1 385 ? 0.777 34.219 26.891 1 93.81 385 LEU B CA 1
ATOM 6462 C C . LEU B 1 385 ? 0.769 34.406 25.375 1 93.81 385 LEU B C 1
ATOM 6464 O O . LEU B 1 385 ? 1.225 33.5 24.641 1 93.81 385 LEU B O 1
ATOM 6468 N N . ALA B 1 386 ? 0.24 35.469 24.859 1 93.25 386 ALA B N 1
ATOM 6469 C CA . ALA B 1 386 ? 0.203 35.719 23.422 1 93.25 386 ALA B CA 1
ATOM 6470 C C . ALA B 1 386 ? 1.608 35.719 22.828 1 93.25 386 ALA B C 1
ATOM 6472 O O . ALA B 1 386 ? 1.845 35.125 21.781 1 93.25 386 ALA B O 1
ATOM 6473 N N . ASN B 1 387 ? 2.482 36.375 23.516 1 91.12 387 ASN B N 1
ATOM 6474 C CA . ASN B 1 387 ? 3.859 36.469 23.047 1 91.12 387 ASN B CA 1
ATOM 6475 C C . ASN B 1 387 ? 4.527 35.094 23.031 1 91.12 387 ASN B C 1
ATOM 6477 O O . ASN B 1 387 ? 5.266 34.75 22.109 1 91.12 387 ASN B O 1
ATOM 6481 N N . ARG B 1 388 ? 4.297 34.375 24.031 1 92.75 388 ARG B N 1
ATOM 6482 C CA . ARG B 1 388 ? 4.852 33.031 24.109 1 92.75 388 ARG B CA 1
ATOM 6483 C C . ARG B 1 388 ? 4.359 32.188 22.953 1 92.75 388 ARG B C 1
ATOM 6485 O O . ARG B 1 388 ? 5.129 31.422 22.359 1 92.75 388 ARG B O 1
ATOM 6492 N N . LEU B 1 389 ? 3.145 32.25 22.672 1 94 389 LEU B N 1
ATOM 6493 C CA . LEU B 1 389 ? 2.537 31.484 21.594 1 94 389 LEU B CA 1
ATOM 6494 C C . LEU B 1 389 ? 3.094 31.922 20.25 1 94 389 LEU B C 1
ATOM 6496 O O . LEU B 1 389 ? 3.369 31.078 19.391 1 94 389 LEU B O 1
ATOM 6500 N N . LYS B 1 390 ? 3.213 33.156 20.062 1 90.88 390 LYS B N 1
ATOM 6501 C CA . LYS B 1 390 ? 3.787 33.688 18.812 1 90.88 390 LYS B CA 1
ATOM 6502 C C . LYS B 1 390 ? 5.215 33.188 18.625 1 90.88 390 LYS B C 1
ATOM 6504 O O . LYS B 1 390 ? 5.617 32.844 17.516 1 90.88 390 LYS B O 1
ATOM 6509 N N . GLN B 1 391 ? 5.938 33.156 19.703 1 90.69 391 GLN B N 1
ATOM 6510 C CA . GLN B 1 391 ? 7.309 32.656 19.641 1 90.69 391 GLN B CA 1
ATOM 6511 C C . GLN B 1 391 ? 7.336 31.188 19.234 1 90.69 391 GLN B C 1
ATOM 6513 O O . GLN B 1 391 ? 8.188 30.781 18.438 1 90.69 391 GLN B O 1
ATOM 6518 N N . GLU B 1 392 ? 6.484 30.484 19.797 1 90.81 392 GLU B N 1
ATOM 6519 C CA . GLU B 1 392 ? 6.395 29.062 19.438 1 90.81 392 GLU B CA 1
ATOM 6520 C C . GLU B 1 392 ? 6.074 28.891 17.953 1 90.81 392 GLU B C 1
ATOM 6522 O O . GLU B 1 392 ? 6.609 28 17.297 1 90.81 392 GLU B O 1
ATOM 6527 N N . ASP B 1 393 ? 5.184 29.656 17.484 1 91.31 393 ASP B N 1
ATOM 6528 C CA . ASP B 1 393 ? 4.816 29.609 16.062 1 91.31 393 ASP B CA 1
ATOM 6529 C C . ASP B 1 393 ? 6.012 29.953 15.18 1 91.31 393 ASP B C 1
ATOM 6531 O O . ASP B 1 393 ? 6.227 29.312 14.148 1 91.31 393 ASP B O 1
ATOM 6535 N N . LEU B 1 394 ? 6.695 30.969 15.586 1 90.31 394 LEU B N 1
ATOM 6536 C CA . LEU B 1 394 ? 7.844 31.406 14.797 1 90.31 394 LEU B CA 1
ATOM 6537 C C . LEU B 1 394 ? 8.93 30.328 14.773 1 90.31 394 LEU B C 1
ATOM 6539 O O . LEU B 1 394 ? 9.625 30.172 13.773 1 90.31 394 LEU B O 1
ATOM 6543 N N . LYS B 1 395 ? 9.094 29.594 15.836 1 87.12 395 LYS B N 1
ATOM 6544 C CA . LYS B 1 395 ? 10.039 28.484 15.875 1 87.12 395 LYS B CA 1
ATOM 6545 C C . LYS B 1 395 ? 9.672 27.422 14.844 1 87.12 395 LYS B C 1
ATOM 6547 O O . LYS B 1 395 ? 10.555 26.812 14.234 1 87.12 395 LYS B O 1
ATOM 6552 N N . GLU B 1 396 ? 8.43 27.266 14.656 1 86 396 GLU B N 1
ATOM 6553 C CA . GLU B 1 396 ? 7.941 26.25 13.727 1 86 396 GLU B CA 1
ATOM 6554 C C . GLU B 1 396 ? 8.336 26.594 12.289 1 86 396 GLU B C 1
ATOM 6556 O O . GLU B 1 396 ? 8.469 25.703 11.445 1 86 396 GLU B O 1
ATOM 6561 N N . VAL B 1 397 ? 8.516 27.875 11.992 1 87 397 VAL B N 1
ATOM 6562 C CA . VAL B 1 397 ? 8.867 28.281 10.633 1 87 397 VAL B CA 1
ATOM 6563 C C . VAL B 1 397 ? 10.328 28.75 10.602 1 87 397 VAL B C 1
ATOM 6565 O O . VAL B 1 397 ? 10.75 29.422 9.664 1 87 397 VAL B O 1
ATOM 6568 N N . ASN B 1 398 ? 11.094 28.469 11.641 1 82.06 398 ASN B N 1
ATOM 6569 C CA . ASN B 1 398 ? 12.531 28.672 11.742 1 82.06 398 ASN B CA 1
ATOM 6570 C C . ASN B 1 398 ? 12.891 30.156 11.664 1 82.06 398 ASN B C 1
ATOM 6572 O O . ASN B 1 398 ? 13.789 30.547 10.922 1 82.06 398 ASN B O 1
ATOM 6576 N N . VAL B 1 399 ? 12.086 30.984 12.273 1 86.31 399 VAL B N 1
ATOM 6577 C CA . VAL B 1 399 ? 12.359 32.406 12.383 1 86.31 399 VAL B CA 1
ATOM 6578 C C . VAL B 1 399 ? 12.625 32.781 13.844 1 86.31 399 VAL B C 1
ATOM 6580 O O . VAL B 1 399 ? 11.93 32.312 14.742 1 86.31 399 VAL B O 1
ATOM 6583 N N . GLU B 1 400 ? 13.695 33.5 14.102 1 78 400 GLU B N 1
ATOM 6584 C CA . GLU B 1 400 ? 13.969 34.031 15.438 1 78 400 GLU B CA 1
ATOM 6585 C C . GLU B 1 400 ? 13.266 35.375 15.648 1 78 400 GLU B C 1
ATOM 6587 O O . GLU B 1 400 ? 13.414 36.281 14.836 1 78 400 GLU B O 1
ATOM 6592 N N . ALA B 1 401 ? 12.383 35.406 16.75 1 73.5 401 ALA B N 1
ATOM 6593 C CA . ALA B 1 401 ? 11.562 36.594 17.016 1 73.5 401 ALA B CA 1
ATOM 6594 C C . ALA B 1 401 ? 12.438 37.781 17.359 1 73.5 401 ALA B C 1
ATOM 6596 O O . ALA B 1 401 ? 13.398 37.688 18.125 1 73.5 401 ALA B O 1
ATOM 6597 N N . LYS B 1 402 ? 12.281 38.969 16.641 1 72.94 402 LYS B N 1
ATOM 6598 C CA . LYS B 1 402 ? 12.867 40.25 17.016 1 72.94 402 LYS B CA 1
ATOM 6599 C C . LYS B 1 402 ? 11.891 41.062 17.844 1 72.94 402 LYS B C 1
ATOM 6601 O O . LYS B 1 402 ? 10.688 41.094 17.578 1 72.94 402 LYS B O 1
ATOM 6606 N N . PRO B 1 403 ? 12.305 41.531 19.047 1 62.59 403 PRO B N 1
ATOM 6607 C CA . PRO B 1 403 ? 11.406 42.312 19.906 1 62.59 403 PRO B CA 1
ATOM 6608 C C . PRO B 1 403 ? 10.781 43.5 19.156 1 62.59 403 PRO B C 1
ATOM 6610 O O . PRO B 1 403 ? 11.422 44.094 18.312 1 62.59 403 PRO B O 1
ATOM 6613 N N . VAL B 1 404 ? 9.445 43.594 19.062 1 57.22 404 VAL B N 1
ATOM 6614 C CA . VAL B 1 404 ? 8.742 44.719 18.453 1 57.22 404 VAL B CA 1
ATOM 6615 C C . VAL B 1 404 ? 9 46 19.281 1 57.22 404 VAL B C 1
ATOM 6617 O O . VAL B 1 404 ? 8.844 45.969 20.5 1 57.22 404 VAL B O 1
ATOM 6620 N N . GLU B 1 405 ? 9.898 46.938 18.953 1 45.53 405 GLU B N 1
ATOM 6621 C CA . GLU B 1 405 ? 10.133 48.188 19.641 1 45.53 405 GLU B CA 1
ATOM 6622 C C . GLU B 1 405 ? 8.828 48.969 19.844 1 45.53 405 GLU B C 1
ATOM 6624 O O . GLU B 1 405 ? 8.086 49.188 18.891 1 45.53 405 GLU B O 1
ATOM 6629 N N . THR B 1 406 ? 8.164 48.75 20.906 1 43.94 406 THR B N 1
ATOM 6630 C CA . THR B 1 406 ? 7.051 49.594 21.266 1 43.94 406 THR B CA 1
ATOM 6631 C C . THR B 1 406 ? 7.441 51.062 21.156 1 43.94 406 THR B C 1
ATOM 6633 O O . THR B 1 406 ? 8.336 51.531 21.859 1 43.94 406 THR B O 1
ATOM 6636 N N . VAL B 1 407 ? 7.48 51.719 20.062 1 40.72 407 VAL B N 1
ATOM 6637 C CA . VAL B 1 407 ? 7.637 53.156 20.016 1 40.72 407 VAL B CA 1
ATOM 6638 C C . VAL B 1 407 ? 6.66 53.812 20.984 1 40.72 407 VAL B C 1
ATOM 6640 O O . VAL B 1 407 ? 5.445 53.781 20.781 1 40.72 407 VAL B O 1
ATOM 6643 N N . LEU B 1 408 ? 6.895 53.75 22.312 1 38.81 408 LEU B N 1
ATOM 6644 C CA . LEU B 1 408 ? 6.266 54.688 23.234 1 38.81 408 LEU B CA 1
ATOM 6645 C C . LEU B 1 408 ? 6.441 56.125 22.75 1 38.81 408 LEU B C 1
ATOM 6647 O O . LEU B 1 408 ? 7.566 56.625 22.688 1 38.81 408 LEU B O 1
ATOM 6651 N N . ALA B 1 409 ? 5.719 56.625 21.844 1 38.78 409 ALA B N 1
ATOM 6652 C CA . ALA B 1 409 ? 5.637 58.062 21.594 1 38.78 409 ALA B CA 1
ATOM 6653 C C . ALA B 1 409 ? 5.457 58.844 22.906 1 38.78 409 ALA B C 1
ATOM 6655 O O . ALA B 1 409 ? 4.398 58.781 23.531 1 38.78 409 ALA B O 1
ATOM 6656 N N . LEU B 1 410 ? 6.477 58.969 23.766 1 36.5 410 LEU B N 1
ATOM 6657 C CA . LEU B 1 410 ? 6.43 59.969 24.828 1 36.5 410 LEU B CA 1
ATOM 6658 C C . LEU B 1 410 ? 6.055 61.344 24.25 1 36.5 410 LEU B C 1
ATOM 6660 O O . LEU B 1 410 ? 6.609 61.75 23.234 1 36.5 410 LEU B O 1
ATOM 6664 N N . PRO B 1 411 ? 4.898 61.906 24.594 1 36.16 411 PRO B N 1
ATOM 6665 C CA . PRO B 1 411 ? 4.5 63.25 24.203 1 36.16 411 PRO B CA 1
ATOM 6666 C C . PRO B 1 411 ? 5.578 64.312 24.5 1 36.16 411 PRO B C 1
ATOM 6668 O O . PRO B 1 411 ? 6.199 64.25 25.578 1 36.16 411 PRO B O 1
ATOM 6671 N N . GLN B 1 412 ? 6.469 64.562 23.625 1 36.69 412 GLN B N 1
ATOM 6672 C CA . GLN B 1 412 ? 7.352 65.75 23.781 1 36.69 412 GLN B CA 1
ATOM 6673 C C . GLN B 1 412 ? 6.633 66.875 24.484 1 36.69 412 GLN B C 1
ATOM 6675 O O . GLN B 1 412 ? 5.535 67.25 24.078 1 36.69 412 GLN B O 1
ATOM 6680 N N . GLU B 1 413 ? 6.828 67.125 25.781 1 35.66 413 GLU B N 1
ATOM 6681 C CA . GLU B 1 413 ? 6.48 68.312 26.547 1 35.66 413 GLU B CA 1
ATOM 6682 C C . GLU B 1 413 ? 6.793 69.562 25.75 1 35.66 413 GLU B C 1
ATOM 6684 O O . GLU B 1 413 ? 7.934 69.812 25.344 1 35.66 413 GLU B O 1
ATOM 6689 N N . ILE B 1 414 ? 5.988 70.062 24.844 1 35.97 414 ILE B N 1
ATOM 6690 C CA . ILE B 1 414 ? 6.059 71.375 24.266 1 35.97 414 ILE B CA 1
ATOM 6691 C C . ILE B 1 414 ? 6.309 72.375 25.375 1 35.97 414 ILE B C 1
ATOM 6693 O O . ILE B 1 414 ? 5.496 72.562 26.281 1 35.97 414 ILE B O 1
ATOM 6697 N N . GLU B 1 415 ? 7.559 72.625 25.859 1 33.25 415 GLU B N 1
ATOM 6698 C CA . GLU B 1 415 ? 7.965 73.812 26.641 1 33.25 415 GLU B CA 1
ATOM 6699 C C . GLU B 1 415 ? 7.301 75.062 26.109 1 33.25 415 GLU B C 1
ATOM 6701 O O . GLU B 1 415 ? 7.477 75.438 24.938 1 33.25 415 GLU B O 1
ATOM 6706 N N . LYS B 1 416 ? 6.18 75.375 26.781 1 30.28 416 LYS B N 1
ATOM 6707 C CA . LYS B 1 416 ? 5.824 76.812 26.797 1 30.28 416 LYS B CA 1
ATOM 6708 C C . LYS B 1 416 ? 6.855 77.625 27.562 1 30.28 416 LYS B C 1
ATOM 6710 O O . LYS B 1 416 ? 7.297 77.25 28.641 1 30.28 416 LYS B O 1
#

Organism: Glaesserella parasuis serovar 5 (strain SH0165) (NCBI:txid557723)

Sequence (832 aa):
MFRVLFLMLIVLAGLILGPYISGHQGYVRIETAGKVIEMSLVMLVVFFAVAMAVVYAIEWIFRRFFGLSRGAYQWFGDRKRKKAQQQTLEGLMKMTEGDYSKAERLIAKNAKHAAEPVLNFIKAAEAAQQRGDELNANKYLIEAAKIAGPNNVAVEIARTRILLLQGKLPAARSAVDSLLELAPNNVEALRLAIEIYQKSKAYKALDDVLEQIGQRSFLSAEEYERLEQQVNDGLLDEIMNEEGQEGLLKWWDNQPSRRRRSIYVRVGLIKRLIDTDDHQSAQEIALETVKKYQDEQLALLYPELTRLQVDEEHKLFKVLLKRNSKAEERYSDDYARVLGYIHTRAGNFDKAKPYFVQLLEHKECVAKDRIMALYVAEQTHDVELANRLKQEDLKEVNVEAKPVETVLALPQEIEKMFRVLFLMLIVLAGLILGPYISGHQGYVRIETAGKVIEMSLVMLVVFFAVAMAVVYAIEWIFRRFFGLSRGAYQWFGDRKRKKAQQQTLEGLMKMTEGDYSKAERLIAKNAKHAAEPVLNFIKAAEAAQQRGDELNANKYLIEAAKIAGPNNVAVEIARTRILLLQGKLPAARSAVDSLLELAPNNVEALRLAIEIYQKSKAYKALDDVLEQIGQRSFLSAEEYERLEQQVNDGLLDEIMNEEGQEGLLKWWDNQPSRRRRSIYVRVGLIKRLIDTDDHQSAQEIALETVKKYQDEQLALLYPELTRLQVDEEHKLFKVLLKRNSKAEERYSDDYARVLGYIHTRAGNFDKAKPYFVQLLEHKECVAKDRIMALYVAEQTHDVELANRLKQEDLKEVNVEAKPVETVLALPQEIEK

Secondary structure (DSSP, 8-state):
-HHHHHHHHHHHHHHHHHHHHHTTT-EEEEE-SS-EEEEEHHHHHHHHHHHHHHHHHHHHHHHHHHHHHHHHHHHHHHHHHHHHHHHHHHHHHHHHHT-HHHHHHHHHHTGGGSS-HHHHHHHHHHHHHHTT-HHHHHHHHHHHHHHH-TT-HHHHHHHHHHHHHTT-HHHHHHHHHHHHHH-TT-HHHHHHHHHHHHHTT-HHHHHHHHHHH-SSSSS-HHHHHHHHHHHHHHHHHHHHHHHHHHHHHHHHHTS-HHHHT-HHHHHHHHHHHHHTT-HHHHHHHHHHHHHHS-GGG-TTTHHHHHHS---TTSHHHHHHHHHHHH--HHHHHHHHHHHHHHHHHHT-HHHHHHHHHHHHHTT---HHHHHHHHHHHHHTT-HHHHHHHHHHHHHHTT-PPPP-------------/-HHHHHHHHHHHHHHHHHHHHHTTT-EEEEE-SS-EEEEEHHHHHHHHHHHHHHHHHHHHHHHHHHHHHHHHHHHHHHHHHHHHHHHHHHHHHHHHHT-HHHHHHHHHHTGGGSS-HHHHHHHHHHHHHHTT-HHHHHHHHHHHHHHH-TT-HHHHHHHHHHHHHTT-HHHHHHHHHHHHHH-TT-HHHHHHHHHHHHHTT-HHHHHHHHHHH-SSSSS-HHHHHHHHHHHHHHHHHHHHHHHHHHHHHHHHHTS-HHHHT-HHHHHHHHHHHHHTT-HHHHHHHHHHHHHHS-GGG-TTTHHHHHHS---TTSHHHHHHHHHHHH--HHHHHHHHHHHHHHHHHHT-HHHHHHHHHHHHHTT---HHHHHHHHHHHHHTT-HHHHHHHHHHHHHHTT-PPPP-------------

Foldseek 3Di:
DVVVVVLVVLVVCLVVVVVVVVVVQQWDWDDDPPDTDIHGPSVVSVVVSVVVVVVVVVVVVVCVPVVCVVCVVVVVLVVLQVQLQVLQVVLVVCVVVVNLVSSLCSLVVSLVSYPHSLVSLLSSLVSCLSVVNNPSSVVSLVVSCVVVDPLDLSSLLSVLVSCVSVVVLVVSQVSLVSNCVSPVPDPSSLVSNCVSCVVVLVLVSNVVSLVVQDCPHPDDNVRSVVSVLSSLLSVLVVQCVPPNLVSLVVVLVPDDPVQLPDLSNLQSSLQRCLVSVNLPVSLVSLQVSPVPDDLVRCVSNLVSLLSHADDCPDVSVVSLVVCLVVDDPVCNLSSLSNNLSNCLSVVNLVVNQVSLVVCVVVVNQDPVSLVSNLVSCVSVVPVVSNVVSVCVVCVVVPHHDDPDPPPPPPPPPPDD/DVVVVVLVVLVVCLVVVVVVVVVVQQWDWDDDPPDIDIHGPSVVSVVVSVVVVVVVVVVVVVCVVVVCVVCVVVVVLVVLQVQLQVLQVVLVVCVVVVNLVSSLCSLVVRLVSYPHSLVSLLSNLVSCLSVVNNPSSVVSLVVSCVVVDPLDLSSLLSVLVSCVSVVVLVVSQVSLVSNCVSPVPDPSSLVSNCVSCVVVLVLVSNVVSLVVQDCPHPDDNVRSVVSVLSSLLSVLVVQCVPPNLVSLVVVLVPDDPVQVPDLSNLQSSLQSCLVSVNLPVSLVSLQVSPVPDDLVRCVSNLVSLLSHADDCPDVSVVSLVVCLVVDDPVCNLSSLSNNLSNCLSVVNLVVNQVSLVVCVVVVNQDPVSLVSNLVSCVSVVPVVSNVVSVCVVCVVVPHHDDPDPPPPPPPPPPDD

Radius of gyration: 48.59 Å; Cα contacts (8 Å, |Δi|>4): 876; chains: 2; bounding box: 61×185×101 Å

Solvent-accessible surface area (backbone atoms only — not comparable to full-atom values): 44597 Å² total; per-residue (Å²): 113,66,64,58,48,50,54,47,46,52,50,45,51,45,56,62,50,34,55,66,40,54,71,59,80,57,64,41,72,48,68,51,101,82,52,74,49,73,36,44,49,66,51,53,54,48,49,50,50,51,53,51,51,52,54,51,51,50,52,52,52,51,53,59,56,59,58,42,50,66,50,42,55,54,43,52,52,48,49,48,28,51,50,23,42,51,29,34,55,51,12,52,44,29,44,59,50,44,40,29,70,61,13,24,52,35,17,48,73,36,18,87,53,23,92,55,33,47,53,25,23,48,52,21,14,52,23,26,44,76,70,67,35,57,67,59,16,50,50,28,42,50,53,22,39,68,70,63,38,86,87,38,62,41,59,48,47,50,50,28,51,48,30,49,74,70,62,40,52,73,61,20,50,55,42,37,53,52,42,40,71,75,38,69,82,34,60,51,55,48,54,49,39,50,53,49,23,59,75,66,67,35,30,69,62,40,46,54,51,48,65,70,52,47,76,87,41,98,51,52,66,67,56,47,51,51,51,49,51,50,28,52,52,47,45,52,51,51,35,40,72,73,50,31,69,65,36,44,55,54,51,60,72,70,51,56,67,74,58,70,65,32,62,69,52,50,39,53,50,33,48,51,27,48,74,69,68,35,36,69,64,25,49,52,54,47,36,54,48,60,71,72,50,57,77,88,70,38,70,75,39,47,67,49,50,49,70,46,74,62,53,82,84,36,66,49,47,53,52,50,54,56,46,49,76,69,48,57,75,92,48,43,60,57,42,26,50,30,50,22,44,41,26,46,72,70,66,38,36,81,74,13,45,62,29,44,51,49,28,52,74,69,70,65,59,47,72,70,49,46,55,52,40,39,52,34,20,60,75,66,67,33,60,66,59,32,50,52,48,50,48,54,51,31,53,75,71,74,40,83,87,72,85,77,78,74,79,73,79,70,77,76,77,77,83,124,114,67,66,59,48,49,52,48,47,53,50,45,50,46,55,62,49,33,55,67,42,53,72,61,79,58,64,41,75,49,68,50,101,82,51,73,50,74,37,43,48,66,51,51,52,50,50,50,50,51,53,52,52,50,54,52,52,51,53,50,52,51,53,59,54,58,58,43,52,67,49,41,55,54,43,51,51,49,49,50,28,51,50,24,42,52,30,34,53,52,11,52,44,29,43,59,50,42,40,30,70,61,12,24,52,36,18,47,75,35,20,87,54,24,91,52,34,47,52,25,21,48,52,21,15,51,23,26,45,76,71,67,36,59,66,59,16,50,52,27,44,52,53,22,40,69,71,65,38,86,87,36,62,41,58,48,46,50,49,27,52,48,29,49,75,70,63,40,52,74,60,20,49,55,42,39,53,52,43,40,72,75,38,69,82,34,62,51,54,49,52,49,41,50,53,49,23,60,75,66,66,35,32,69,61,40,45,53,51,48,64,70,52,47,75,87,42,97,49,52,67,67,56,49,52,51,50,50,51,50,29,52,52,48,45,51,51,50,34,40,73,75,49,31,70,65,36,44,54,54,51,59,71,69,50,57,67,73,58,71,66,32,61,68,53,51,39,52,49,34,48,50,27,48,73,69,70,35,36,67,66,24,48,53,54,48,38,55,48,61,72,73,48,57,75,89,70,38,70,75,41,46,66,49,49,50,69,46,72,61,53,80,86,35,65,50,46,52,51,52,54,55,45,50,77,68,47,56,75,91,48,44,58,56,43,26,51,30,51,20,44,40,27,46,72,72,66,37,36,81,71,13,44,62,29,44,51,47,27,53,74,69,70,66,59,46,72,71,50,47,53,53,40,39,53,33,21,60,73,67,67,33,61,67,59,31,52,52,50,52,48,54,52,32,52,75,72,74,40,84,86,72,85,77,77,74,79,73,79,70,78,75,79,77,82,124

InterPro domains:
  IPR005254 Heme biosynthesis-associated TPR protein [TIGR00540] (2-391)
  IPR010817 HemY, N-terminal [PF07219] (26-132)
  IPR011990 Tetratricopeptide-like helical domain superfamily [G3DSA:1.25.40.10] (73-386)
  IPR011990 Tetratricopeptide-like helical domain superfamily [SSF48452] (84-362)

pLDDT: mean 85.09, std 16.72, range [30.28, 98.06]